Protein 3L4Y (pdb70)

InterPro domains:
  IPR000322 Glycoside hydrolase family 31, TIM barrel domain [PF01055] (370-726)
  IPR000322 Glycoside hydrolase family 31, TIM barrel domain [PF01055] (1236-1622)
  IPR000322 Glycoside hydrolase family 31, TIM barrel domain [PF01055] (2132-2518)
  IPR000519 P-type trefoil domain [PF00088] (90-133)
  IPR000519 P-type trefoil domain [PF00088] (958-998)
  IPR000519 P-type trefoil domain [PF00088] (1854-1894)
  IPR000519 P-type trefoil domain [PS51448] (88-134)
  IPR000519 P-type trefoil domain [PS51448] (954-1000)
  IPR000519 P-type trefoil domain [PS51448] (1850-1896)
  IPR000519 P-type trefoil domain [SM00018] (88-137)
  IPR000519 P-type trefoil domain [SM00018] (950-1003)
  IPR000519 P-type trefoil domain [SM00018] (1846-1899)
  IPR000519 P-type trefoil domain [cd00111] (88-134)
  IPR000519 P-type trefoil domain [cd00111] (958-1000)
  IPR000519 P-type trefoil domain [cd00111] (1854-1896)
  IPR011013 Galactose mutarotase-like domain superfamily [SSF74650] (112-356)
  IPR011013 Galactose mutarotase-like domain superfamily [SSF74650] (978-1222)
  IPR011013 Galactose mutarotase-like domain superfamily [SSF74650] (1874-2118)
  IPR013780 Glycosyl hydrolase, all-beta [G3DSA:2.60.40.1180] (720-817)
  IPR013780 Glycosyl hydrolase, all-beta [G3DSA:2.60.40.1180] (818-956)

Nearest PDB structures (foldseek):
  2qmj-assembly1_A  TM=1.001E+00  e=0.000E+00  Homo sapiens
  3l4u-assembly1_A  TM=1.001E+00  e=0.000E+00  Homo sapiens
  3ctt-assembly1_A  TM=1.001E+00  e=0.000E+00  unclassified
  3l4t-assembly1_A  TM=1.001E+00  e=0.000E+00  Homo sapiens
  3lpp-assembly4_D  TM=9.928E-01  e=0.000E+00  Homo sapiens

Solvent-accessible surface area: 29660 Å² total; per-residue (Å²): 119,80,55,62,55,9,5,44,3,7,26,54,70,110,52,64,112,77,26,0,80,127,23,47,17,38,71,51,41,151,25,60,135,69,4,11,109,1,24,25,41,181,92,22,6,2,32,2,78,43,127,63,86,134,55,120,15,5,16,27,2,150,0,82,29,44,130,46,46,101,57,20,34,87,63,9,90,49,0,46,0,31,0,26,38,18,43,33,35,27,0,8,0,49,0,19,20,60,94,91,159,40,40,87,20,48,19,82,64,26,156,114,52,118,28,111,44,26,81,89,36,46,3,93,20,47,38,60,88,107,42,6,10,0,68,0,8,8,143,96,68,99,82,53,0,2,12,1,56,22,12,9,1,22,0,7,63,16,6,0,0,2,1,1,78,10,35,17,53,8,0,0,0,0,1,4,8,19,16,54,100,1,54,11,77,0,84,43,81,16,15,2,2,4,1,21,33,19,55,7,51,38,113,10,21,2,5,0,1,2,0,2,0,0,0,0,0,8,36,41,68,0,31,0,0,0,0,1,0,10,3,0,0,1,2,4,0,17,1,3,34,28,24,0,0,2,2,9,0,1,2,4,3,0,12,2,7,0,0,0,2,89,30,0,19,69,0,0,40,39,0,2,91,13,0,2,79,3,43,14,16,1,3,20,0,0,0,0,0,1,3,22,22,46,17,23,40,2,103,66,0,48,104,12,6,102,65,0,92,80,12,107,2,0,3,1,0,0,0,0,8,3,12,1,4,48,135,59,55,4,17,26,49,34,78,120,60,0,163,12,0,43,100,4,1,96,73,1,60,133,47,9,3,49,0,0,0,2,1,5,1,5,0,4,35,114,31,60,121,104,169,86,6,22,7,48,50,84,0,36,112,73,168,1,11,0,31,36,60,90,29,117,68,45,1,40,0,64,5,71,35,28,90,0,0,0,0,7,11,7,31,92,82,0,14,89,2,0,13,99,1,0,54,68,2,37,119,94,0,92,1,22,0,0,4,0,12,6,0,0,0,3,1,70,36,54,0,13,71,106,30,32,75,124,49,77,32,1,57,17,64,7,45,1,153,10,50,84,36,116,3,32,13,81,3,0,10,0,12,0,38,13,120,68,26,74,0,12,27,1,0,1,1,2,0,1,2,0,0,40,3,0,12,76,0,0,128,64,17,21,82,108,79,24,8,11,10,0,0,4,0,0,2,1,3,0,4,65,31,10,7,0,4,20,0,37,8,24,8,47,26,60,13,0,61,45,6,1,1,8,1,0,3,3,2,0,1,2,1,6,12,0,0,2,0,0,0,0,32,23,84,80,2,64,67,45,0,0,24,4,0,1,2,0,0,0,0,0,0,0,0,0,1,4,2,0,85,72,71,106,60,3,10,0,9,40,35,30,77,136,26,81,0,0,59,5,1,62,69,2,0,44,13,0,1,26,0,0,0,15,0,0,4,12,2,5,43,0,56,40,106,0,15,1,0,0,11,0,0,0,4,38,14,40,135,10,101,55,0,49,82,15,46,54,5,1,0,0,0,28,0,0,2,0,1,1,3,0,63,126,59,26,103,105,6,119,0,10,2,0,62,8,13,2,3,40,29,68,71,0,32,73,22,199,80,85,110,76,129,11,55,5,109,10,61,10,60,71,8,2,7,11,1,33,8,14,58,4,1,1,13,2,101,39,61,41,9,2,99,30,2,30,115,26,53,2,7,2,16,0,0,6,28,101,100,88,67,2,135,19,45,0,0,1,0,46,3,67,37,72,86,8,26,82,99,115,65,16,4,17,0,57,2,24,2,62,120,54,93,0,53,4,72,48,68,38,75,73,47,139,15,114,61,129,9,8,3,64,65,1,44,0,1,9,3,98,99,6,45,118,12,59,9,69,58,111,57,95,80,65,118,97,13,66,51,84,45,57,75,130,56,80,9,0,45,0,42,103,13,94,1,57,11,18,48,33,18,23,0,50,16,38,114

CATH classification: 4.10.110.10 (+4 more: 2.60.40.1760, 3.20.20.80, 2.60.40.1180)

B-factor: mean 23.98, std 9.05, range [8.46, 65.92]

Radius of gyration: 27.79 Å; Cα contacts (8 Å, |Δi|>4): 2347; chains: 1; bounding box: 79×76×74 Å

Foldseek 3Di:
DPLLLFAAPCQFDDDDVVVLVQFVWDAQCPDDPPRHRTGHDQQQFWFWDDDWADDQFGTKTWIATDDTHAQQDAFQGIKMWDWGQQELFKIKIWIHRPPDDFAFDPAPFFDDDDHGHYPNHQWDWDFHGRPTWIWIAGPVVRHTAFIQSSGHFTGGAFKTKTKGAHLDQLKAFWDDALPLFGGRNQAWDKAKAAADPDERDDPRFHYHAGFQKMKAQNALQAKIKMKGWRFQFIWMWTATDSGMIMIMGTHDIGIMMMGIDRHRQVNLLRLCVRQPFFDQAQLQLQWAEEAEAPCLAPVSLVVLVVLCVVLQFQYAEYEDEQSQACQSAFLHGPCPRHPCQQVVQVVQVVVNHFYEYEGEQWHDCDADPVRGDPLNVLCVVLQFFWAALVQRHFFWFADRNGITTGGQLVDVSSLVSVLVSCQSSCVVHVGQAYEYECFLVFGPDQAGPVHEDDDCQQPNSHFRPHPPGTSRGRHHYQSTAHPSGGCSRCSSCRQVSVLVSVQSSCCPSVPQWLGAYETDYYYQNSSRRHAYESDQFAQDLSSLSSFQSSQANVLSSNRNQYGYQQNGAHAAHDLLSNLLSLLVLLPRSRRYHYYYPPYDDSSQCSCDSPDLSNVLSSVSVQVSQFQSQVLSVLSVCSNPRNGGQWHQPCSQSVSQPVRSRDRQWTAGGNWKIWHTDSDPPDQWDFDAAEAFFKAFPPVLFTDPDYGGTDTGGHGSSGIGIITGAQEKGKTFRGGSGCSPRVLGEIAIEHRHTPQRKHKYKGKAAPSIGPCCVVVQQIWIWMWMQGPQKIKIGTDGARHADPSQYWHFKYKYHPADDWAPKWKAFVRHDDDDWDWDADRVRRMIMTGPDGGTPRTIMMIGTDD

Structure (mmCIF, N/CA/C/O backbone):
data_3L4Y
#
_entry.id   3L4Y
#
_cell.length_a   87.128
_cell.length_b   109.358
_cell.length_c   109.519
_cell.angle_alpha   90.000
_cell.angle_beta   90.000
_cell.angle_gamma   90.000
#
_symmetry.space_group_name_H-M   'P 21 21 21'
#
loop_
_entity.id
_entity.type
_entity.pdbx_description
1 polymer 'Maltase-glucoamylase, intestinal'
2 branched 2-acetamido-2-deoxy-beta-D-glucopyranose-(1-4)-2-acetamido-2-deoxy-beta-D-glucopyranose
3 non-polymer '(1S,2R,3S,4R)-1-{(1S)-2-[(2R,3S,4S)-3,4-dihydroxy-2-(hydroxymethyl)tetrahydrothiophenium-1-yl]-1-hydroxyethyl}-2,3,4,5-tetrahydroxypentyl sulfate'
4 non-polymer 2-acetamido-2-deoxy-beta-D-glucopyranose
5 non-polymer GLYCEROL
6 non-polymer 'SULFATE ION'
7 water water
#
loop_
_atom_site.group_PDB
_atom_site.id
_atom_site.type_symbol
_atom_site.label_atom_id
_atom_site.label_alt_id
_atom_site.label_comp_id
_atom_site.label_asym_id
_atom_site.label_entity_id
_atom_site.label_seq_id
_atom_site.pdbx_PDB_ins_code
_atom_site.Cartn_x
_atom_site.Cartn_y
_atom_site.Cartn_z
_atom_site.occupancy
_atom_site.B_iso_or_equiv
_atom_site.auth_seq_id
_atom_site.auth_comp_id
_atom_site.auth_asym_id
_atom_site.auth_atom_id
_atom_site.pdbx_PDB_model_num
ATOM 1 N N . VAL A 1 7 ? 13.116 -36.669 -63.435 1.00 41.55 7 VAL A N 1
ATOM 2 C CA . VAL A 1 7 ? 12.885 -35.818 -62.225 1.00 40.81 7 VAL A CA 1
ATOM 3 C C . VAL A 1 7 ? 13.887 -36.210 -61.119 1.00 39.42 7 VAL A C 1
ATOM 4 O O . VAL A 1 7 ? 13.783 -37.284 -60.532 1.00 40.70 7 VAL A O 1
ATOM 8 N N . ASN A 1 8 ? 14.882 -35.360 -60.880 1.00 37.15 8 ASN A N 1
ATOM 9 C CA . ASN A 1 8 ? 15.654 -35.387 -59.648 1.00 33.37 8 ASN A CA 1
ATOM 10 C C . ASN A 1 8 ? 14.642 -35.601 -58.513 1.00 31.55 8 ASN A C 1
ATOM 11 O O . ASN A 1 8 ? 13.587 -34.951 -58.466 1.00 29.60 8 ASN A O 1
ATOM 16 N N . GLU A 1 9 ? 14.923 -36.512 -57.603 1.00 29.41 9 GLU A N 1
ATOM 17 C CA . GLU A 1 9 ? 13.932 -36.786 -56.561 1.00 29.12 9 GLU A CA 1
ATOM 18 C C . GLU A 1 9 ? 13.747 -35.612 -55.593 1.00 26.00 9 GLU A C 1
ATOM 19 O O . GLU A 1 9 ? 12.704 -35.452 -54.983 1.00 24.14 9 GLU A O 1
ATOM 25 N N . LEU A 1 10 ? 14.756 -34.758 -55.490 1.00 21.70 10 LEU A N 1
ATOM 26 C CA . LEU A 1 10 ? 14.595 -33.544 -54.667 1.00 20.87 10 LEU A CA 1
ATOM 27 C C . LEU A 1 10 ? 13.589 -32.560 -55.206 1.00 19.65 10 LEU A C 1
ATOM 28 O O . LEU A 1 10 ? 13.180 -31.682 -54.480 1.00 19.49 10 LEU A O 1
ATOM 33 N N . GLU A 1 11 ? 13.209 -32.715 -56.476 1.00 18.27 11 GLU A N 1
ATOM 34 C CA . GLU A 1 11 ? 12.302 -31.798 -57.153 1.00 20.01 11 GLU A CA 1
ATOM 35 C C . GLU A 1 11 ? 10.885 -32.372 -57.235 1.00 19.54 11 GLU A C 1
ATOM 36 O O . GLU A 1 11 ? 9.988 -31.736 -57.804 1.00 18.72 11 GLU A O 1
ATOM 42 N N . ARG A 1 12 ? 10.675 -33.547 -56.637 1.00 18.86 12 ARG A N 1
ATOM 43 C CA . ARG A 1 12 ? 9.318 -34.105 -56.678 1.00 19.74 12 ARG A CA 1
ATOM 44 C C . ARG A 1 12 ? 8.350 -33.309 -55.814 1.00 18.37 12 ARG A C 1
ATOM 45 O O . ARG A 1 12 ? 8.657 -32.994 -54.664 1.00 19.77 12 ARG A O 1
ATOM 53 N N . ILE A 1 13 ? 7.191 -32.980 -56.375 1.00 17.39 13 ILE A N 1
ATOM 54 C CA . ILE A 1 13 ? 6.169 -32.237 -55.635 1.00 16.46 13 ILE A CA 1
ATOM 55 C C . ILE A 1 13 ? 5.081 -33.229 -55.184 1.00 16.95 13 ILE A C 1
ATOM 56 O O . ILE A 1 13 ? 4.418 -33.848 -55.983 1.00 16.47 13 ILE A O 1
ATOM 61 N N . ASN A 1 14 ? 4.944 -33.366 -53.875 1.00 17.42 14 ASN A N 1
ATOM 62 C CA . ASN A 1 14 ? 4.078 -34.405 -53.315 1.00 17.64 14 ASN A CA 1
ATOM 63 C C . ASN A 1 14 ? 2.611 -34.290 -53.758 1.00 17.26 14 ASN A C 1
ATOM 64 O O . ASN A 1 14 ? 1.969 -33.280 -53.512 1.00 17.75 14 ASN A O 1
ATOM 69 N N . CYS A 1 15 ? 2.086 -35.370 -54.344 1.00 18.07 15 CYS A N 1
ATOM 70 C CA . CYS A 1 15 ? 0.685 -35.432 -54.829 1.00 18.59 15 CYS A CA 1
ATOM 71 C C . CYS A 1 15 ? -0.305 -36.040 -53.794 1.00 18.50 15 CYS A C 1
ATOM 72 O O . CYS A 1 15 ? -1.566 -36.014 -53.986 1.00 17.69 15 CYS A O 1
ATOM 75 N N . ILE A 1 16 ? 0.244 -36.524 -52.684 1.00 18.04 16 ILE A N 1
ATOM 76 C CA . ILE A 1 16 ? -0.579 -37.126 -51.643 1.00 18.46 16 ILE A CA 1
ATOM 77 C C . ILE A 1 16 ? -0.139 -36.510 -50.323 1.00 20.25 16 ILE A C 1
ATOM 78 O O . ILE A 1 16 ? 0.556 -37.150 -49.527 1.00 21.10 16 ILE A O 1
ATOM 83 N N . PRO A 1 17 ? -0.545 -35.263 -50.098 1.00 21.64 17 PRO A N 1
ATOM 84 C CA . PRO A 1 17 ? -0.190 -34.551 -48.884 1.00 23.96 17 PRO A CA 1
ATOM 85 C C . PRO A 1 17 ? -1.039 -34.954 -47.684 1.00 25.94 17 PRO A C 1
ATOM 86 O O . PRO A 1 17 ? -0.681 -34.640 -46.542 1.00 27.39 17 PRO A O 1
ATOM 90 N N . ASP A 1 18 ? -2.129 -35.673 -47.958 1.00 26.23 18 ASP A N 1
ATOM 91 C CA . ASP A 1 18 ? -3.257 -35.865 -47.051 1.00 27.87 18 ASP A CA 1
ATOM 92 C C . ASP A 1 18 ? -3.347 -37.241 -46.401 1.00 29.15 18 ASP A C 1
ATOM 93 O O . ASP A 1 18 ? -4.172 -37.439 -45.489 1.00 30.31 18 ASP A O 1
ATOM 98 N N . GLN A 1 19 ? -2.555 -38.192 -46.888 1.00 28.21 19 GLN A N 1
ATOM 99 C CA . GLN A 1 19 ? -2.583 -39.545 -46.348 1.00 29.80 19 GLN A CA 1
ATOM 100 C C . GLN A 1 19 ? -1.325 -40.320 -46.654 1.00 29.79 19 GLN A C 1
ATOM 101 O O . GLN A 1 19 ? -0.466 -39.843 -47.405 1.00 29.07 19 GLN A O 1
ATOM 107 N N . PRO A 1 20 ? -1.201 -41.533 -46.059 1.00 30.36 20 PRO A N 1
ATOM 108 C CA . PRO A 1 20 ? -0.080 -42.435 -46.341 1.00 29.36 20 PRO A CA 1
ATOM 109 C C . PRO A 1 20 ? -0.113 -42.805 -47.841 1.00 27.57 20 PRO A C 1
ATOM 110 O O . PRO A 1 20 ? -1.151 -43.181 -48.318 1.00 26.42 20 PRO A O 1
ATOM 114 N N . PRO A 1 21 ? 1.010 -42.677 -48.561 1.00 26.38 21 PRO A N 1
ATOM 115 C CA . PRO A 1 21 ? 0.901 -42.792 -50.027 1.00 25.17 21 PRO A CA 1
ATOM 116 C C . PRO A 1 21 ? 0.649 -44.213 -50.496 1.00 24.19 21 PRO A C 1
ATOM 117 O O . PRO A 1 21 ? 1.294 -45.160 -49.998 1.00 23.80 21 PRO A O 1
ATOM 121 N N . THR A 1 22 ? -0.260 -44.351 -51.457 1.00 22.67 22 THR A N 1
ATOM 122 C CA . THR A 1 22 ? -0.535 -45.632 -52.078 1.00 22.37 22 THR A CA 1
ATOM 123 C C . THR A 1 22 ? -0.556 -45.486 -53.594 1.00 22.33 22 THR A C 1
ATOM 124 O O . THR A 1 22 ? -0.900 -44.425 -54.095 1.00 21.33 22 THR A O 1
ATOM 128 N N . LYS A 1 23 ? -0.199 -46.562 -54.287 1.00 23.24 23 LYS A N 1
ATOM 129 C CA . LYS A 1 23 ? -0.236 -46.563 -55.752 1.00 24.27 23 LYS A CA 1
ATOM 130 C C . LYS A 1 23 ? -1.665 -46.359 -56.254 1.00 23.80 23 LYS A C 1
ATOM 131 O O . LYS A 1 23 ? -1.869 -45.755 -57.281 1.00 23.07 23 LYS A O 1
ATOM 137 N N . ALA A 1 24 ? -2.653 -46.908 -55.562 1.00 23.85 24 ALA A N 1
ATOM 138 C CA . ALA A 1 24 ? -4.035 -46.790 -56.030 1.00 25.27 24 ALA A CA 1
ATOM 139 C C . ALA A 1 24 ? -4.468 -45.323 -56.016 1.00 24.95 24 ALA A C 1
ATOM 140 O O . ALA A 1 24 ? -5.104 -44.828 -56.953 1.00 25.45 24 ALA A O 1
ATOM 142 N N . THR A 1 25 ? -4.132 -44.624 -54.938 1.00 23.21 25 THR A N 1
ATOM 143 C CA . THR A 1 25 ? -4.498 -43.207 -54.846 1.00 22.65 25 THR A CA 1
ATOM 144 C C . THR A 1 25 ? -3.696 -42.431 -55.890 1.00 21.76 25 THR A C 1
ATOM 145 O O . THR A 1 25 ? -4.224 -41.544 -56.542 1.00 19.84 25 THR A O 1
ATOM 149 N N . CYS A 1 26 ? -2.417 -42.770 -56.003 1.00 22.51 26 CYS A N 1
ATOM 150 C CA . CYS A 1 26 ? -1.543 -42.140 -57.001 1.00 23.79 26 CYS A CA 1
ATOM 151 C C . CYS A 1 26 ? -2.118 -42.247 -58.411 1.00 23.15 26 CYS A C 1
ATOM 152 O O . CYS A 1 26 ? -2.186 -41.268 -59.144 1.00 21.55 26 CYS A O 1
ATOM 155 N N . ASP A 1 27 ? -2.571 -43.451 -58.765 1.00 23.47 27 ASP A N 1
ATOM 156 C CA . ASP A 1 27 ? -3.158 -43.715 -60.108 1.00 24.12 27 ASP A CA 1
ATOM 157 C C . ASP A 1 27 ? -4.439 -42.947 -60.282 1.00 23.61 27 ASP A C 1
ATOM 158 O O . ASP A 1 27 ? -4.692 -42.377 -61.343 1.00 24.12 27 ASP A O 1
ATOM 163 N N . GLN A 1 28 ? -5.267 -42.934 -59.248 1.00 23.44 28 GLN A N 1
ATOM 164 C CA . GLN A 1 28 ? -6.538 -42.219 -59.327 1.00 23.06 28 GLN A CA 1
ATOM 165 C C . GLN A 1 28 ? -6.326 -40.719 -59.523 1.00 22.81 28 GLN A C 1
ATOM 166 O O . GLN A 1 28 ? -7.118 -40.033 -60.212 1.00 22.85 28 GLN A O 1
ATOM 172 N N . ARG A 1 29 ? -5.251 -40.190 -58.936 1.00 23.00 29 ARG A N 1
ATOM 173 C CA . ARG A 1 29 ? -5.007 -38.744 -59.045 1.00 22.41 29 ARG A CA 1
ATOM 174 C C . ARG A 1 29 ? -4.201 -38.375 -60.300 1.00 23.08 29 ARG A C 1
ATOM 175 O O . ARG A 1 29 ? -4.008 -37.188 -60.584 1.00 23.22 29 ARG A O 1
ATOM 183 N N . GLY A 1 30 ? -3.759 -39.391 -61.053 1.00 22.77 30 GLY A N 1
ATOM 184 C CA . GLY A 1 30 ? -3.023 -39.201 -62.293 1.00 22.52 30 GLY A CA 1
ATOM 185 C C . GLY A 1 30 ? -1.597 -38.733 -62.017 1.00 23.10 30 GLY A C 1
ATOM 186 O O . GLY A 1 30 ? -1.037 -37.956 -62.791 1.00 24.06 30 GLY A O 1
ATOM 187 N N . CYS A 1 31 ? -1.022 -39.161 -60.893 1.00 21.88 31 CYS A N 1
ATOM 188 C CA . CYS A 1 31 ? 0.329 -38.710 -60.515 1.00 22.41 31 CYS A CA 1
ATOM 189 C C . CYS A 1 31 ? 1.309 -39.808 -60.825 1.00 22.58 31 CYS A C 1
ATOM 190 O O . CYS A 1 31 ? 0.914 -40.873 -61.357 1.00 22.51 31 CYS A O 1
ATOM 193 N N . CYS A 1 32 ? 2.582 -39.550 -60.529 1.00 22.14 32 CYS A N 1
ATOM 194 C CA . CYS A 1 32 ? 3.682 -40.490 -60.737 1.00 23.90 32 CYS A CA 1
ATOM 195 C C . CYS A 1 32 ? 4.035 -41.245 -59.460 1.00 23.50 32 CYS A C 1
ATOM 196 O O . CYS A 1 32 ? 4.041 -40.675 -58.366 1.00 21.94 32 CYS A O 1
ATOM 199 N N . TRP A 1 33 ? 4.300 -42.540 -59.603 1.00 23.43 33 TRP A N 1
ATOM 200 C CA . TRP A 1 33 ? 4.558 -43.401 -58.460 1.00 24.75 33 TRP A CA 1
ATOM 201 C C . TRP A 1 33 ? 5.984 -43.920 -58.563 1.00 26.16 33 TRP A C 1
ATOM 202 O O . TRP A 1 33 ? 6.361 -44.509 -59.584 1.00 26.56 33 TRP A O 1
ATOM 213 N N . ASN A 1 34 ? 6.789 -43.687 -57.532 1.00 27.03 34 ASN A N 1
ATOM 214 C CA . ASN A 1 34 ? 8.153 -44.210 -57.462 1.00 28.92 34 ASN A CA 1
ATOM 215 C C . ASN A 1 34 ? 8.545 -44.277 -56.000 1.00 30.35 34 ASN A C 1
ATOM 216 O O . ASN A 1 34 ? 9.068 -43.312 -55.433 1.00 28.69 34 ASN A O 1
ATOM 221 N N . PRO A 1 35 ? 8.254 -45.416 -55.355 1.00 32.12 35 PRO A N 1
ATOM 222 C CA . PRO A 1 35 ? 8.546 -45.461 -53.943 1.00 34.71 35 PRO A CA 1
ATOM 223 C C . PRO A 1 35 ? 10.030 -45.675 -53.621 1.00 37.33 35 PRO A C 1
ATOM 224 O O . PRO A 1 35 ? 10.343 -45.921 -52.469 1.00 39.34 35 PRO A O 1
ATOM 228 N N . GLN A 1 36 ? 10.930 -45.550 -54.590 1.00 39.96 36 GLN A N 1
ATOM 229 C CA . GLN A 1 36 ? 12.349 -45.874 -54.343 1.00 43.35 36 GLN A CA 1
ATOM 230 C C . GLN A 1 36 ? 13.285 -44.752 -53.799 1.00 44.15 36 GLN A C 1
ATOM 231 O O . GLN A 1 36 ? 14.513 -44.958 -53.735 1.00 45.39 36 GLN A O 1
ATOM 237 N N . GLY A 1 37 ? 12.748 -43.598 -53.398 1.00 44.51 37 GLY A N 1
ATOM 238 C CA . GLY A 1 37 ? 13.609 -42.475 -52.945 1.00 44.24 37 GLY A CA 1
ATOM 239 C C . GLY A 1 37 ? 14.209 -42.582 -51.536 1.00 44.26 37 GLY A C 1
ATOM 240 O O . GLY A 1 37 ? 14.121 -43.644 -50.889 1.00 45.88 37 GLY A O 1
ATOM 241 N N . ALA A 1 38 ? 14.816 -41.487 -51.049 1.00 42.89 38 ALA A N 1
ATOM 242 C CA . ALA A 1 38 ? 15.289 -41.383 -49.649 1.00 40.62 38 ALA A CA 1
ATOM 243 C C . ALA A 1 38 ? 14.126 -41.072 -48.684 1.00 39.00 38 ALA A C 1
ATOM 244 O O . ALA A 1 38 ? 13.012 -40.848 -49.139 1.00 38.02 38 ALA A O 1
ATOM 246 N N . VAL A 1 39 ? 14.373 -41.064 -47.371 1.00 36.39 39 VAL A N 1
ATOM 247 C CA . VAL A 1 39 ? 13.356 -40.635 -46.394 1.00 34.52 39 VAL A CA 1
ATOM 248 C C . VAL A 1 39 ? 12.707 -39.290 -46.774 1.00 32.10 39 VAL A C 1
ATOM 249 O O . VAL A 1 39 ? 13.395 -38.354 -47.201 1.00 31.65 39 VAL A O 1
ATOM 253 N N . SER A 1 40 ? 11.386 -39.228 -46.627 1.00 29.42 40 SER A N 1
ATOM 254 C CA . SER A 1 40 ? 10.583 -38.020 -46.882 1.00 27.26 40 SER A CA 1
ATOM 255 C C . SER A 1 40 ? 10.425 -37.678 -48.371 1.00 24.76 40 SER A C 1
ATOM 256 O O . SER A 1 40 ? 9.591 -36.862 -48.705 1.00 24.54 40 SER A O 1
ATOM 259 N N . VAL A 1 41 ? 11.183 -38.308 -49.254 1.00 21.75 41 VAL A N 1
ATOM 260 C CA . VAL A 1 41 ? 11.017 -38.074 -50.686 1.00 21.53 41 VAL A CA 1
ATOM 261 C C . VAL A 1 41 ? 9.646 -38.636 -51.060 1.00 20.84 41 VAL A C 1
ATOM 262 O O . VAL A 1 41 ? 9.360 -39.811 -50.782 1.00 20.35 41 VAL A O 1
ATOM 266 N N . PRO A 1 42 ? 8.797 -37.809 -51.684 1.00 20.85 42 PRO A N 1
ATOM 267 C CA . PRO A 1 42 ? 7.426 -38.253 -51.942 1.00 20.33 42 PRO A CA 1
ATOM 268 C C . PRO A 1 42 ? 7.371 -39.478 -52.866 1.00 21.38 42 PRO A C 1
ATOM 269 O O . PRO A 1 42 ? 8.006 -39.494 -53.916 1.00 22.31 42 PRO A O 1
ATOM 273 N N . TRP A 1 43 ? 6.588 -40.494 -52.483 1.00 21.14 43 TRP A N 1
ATOM 274 C CA . TRP A 1 43 ? 6.462 -41.670 -53.336 1.00 21.33 43 TRP A CA 1
ATOM 275 C C . TRP A 1 43 ? 5.527 -41.378 -54.500 1.00 20.06 43 TRP A C 1
ATOM 276 O O . TRP A 1 43 ? 5.655 -41.943 -55.578 1.00 20.30 43 TRP A O 1
ATOM 287 N N . CYS A 1 44 ? 4.581 -40.481 -54.265 1.00 18.84 44 CYS A N 1
ATOM 288 C CA . CYS A 1 44 ? 3.635 -40.082 -55.301 1.00 19.16 44 CYS A CA 1
ATOM 289 C C . CYS A 1 44 ? 3.768 -38.565 -55.524 1.00 18.09 44 CYS A C 1
ATOM 290 O O . CYS A 1 44 ? 3.629 -37.771 -54.585 1.00 18.63 44 CYS A O 1
ATOM 293 N N . TYR A 1 45 ? 4.033 -38.185 -56.759 1.00 17.59 45 TYR A N 1
ATOM 294 C CA . TYR A 1 45 ? 4.377 -36.799 -57.061 1.00 19.37 45 TYR A CA 1
ATOM 295 C C . TYR A 1 45 ? 3.762 -36.381 -58.384 1.00 18.71 45 TYR A C 1
ATOM 296 O O . TYR A 1 45 ? 3.394 -37.240 -59.211 1.00 19.52 45 TYR A O 1
ATOM 305 N N . TYR A 1 46 ? 3.525 -35.077 -58.540 1.00 18.94 46 TYR A N 1
ATOM 306 C CA . TYR A 1 46 ? 2.864 -34.574 -59.738 1.00 20.82 46 TYR A CA 1
ATOM 307 C C . TYR A 1 46 ? 3.592 -34.849 -61.022 1.00 23.65 46 TYR A C 1
ATOM 308 O O . TYR A 1 46 ? 4.830 -34.768 -61.093 1.00 22.73 46 TYR A O 1
ATOM 317 N N . SER A 1 47 ? 2.814 -35.198 -62.041 1.00 25.69 47 SER A N 1
ATOM 318 C CA . SER A 1 47 ? 3.369 -35.370 -63.372 1.00 30.33 47 SER A CA 1
ATOM 319 C C . SER A 1 47 ? 3.525 -34.007 -64.009 1.00 33.55 47 SER A C 1
ATOM 320 O O . SER A 1 47 ? 3.133 -32.977 -63.435 1.00 33.43 47 SER A O 1
ATOM 323 N N . LYS A 1 48 ? 4.028 -34.017 -65.235 1.00 37.94 48 LYS A N 1
ATOM 324 C CA . LYS A 1 48 ? 4.374 -32.790 -65.940 1.00 42.51 48 LYS A CA 1
ATOM 325 C C . LYS A 1 48 ? 3.197 -31.969 -66.485 1.00 43.99 48 LYS A C 1
ATOM 326 O O . LYS A 1 48 ? 3.359 -30.777 -66.747 1.00 46.17 48 LYS A O 1
ATOM 332 N N . ASN A 1 49 ? 2.022 -32.570 -66.637 1.00 45.23 49 ASN A N 1
ATOM 333 C CA . ASN A 1 49 ? 0.868 -31.817 -67.109 1.00 46.55 49 ASN A CA 1
ATOM 334 C C . ASN A 1 49 ? -0.430 -32.053 -66.323 1.00 46.60 49 ASN A C 1
ATOM 335 O O . ASN A 1 49 ? -1.500 -32.324 -66.879 1.00 47.31 49 ASN A O 1
ATOM 340 N N . HIS A 1 50 ? -0.339 -31.899 -65.013 1.00 46.48 50 HIS A N 1
ATOM 341 C CA . HIS A 1 50 ? -1.528 -31.943 -64.180 1.00 46.01 50 HIS A CA 1
ATOM 342 C C . HIS A 1 50 ? -2.482 -30.730 -64.392 1.00 44.58 50 HIS A C 1
ATOM 343 O O . HIS A 1 50 ? -3.721 -30.877 -64.324 1.00 45.15 50 HIS A O 1
ATOM 350 N N . SER A 1 51 ? -1.923 -29.552 -64.692 1.00 41.41 51 SER A N 1
ATOM 351 C CA . SER A 1 51 ? -2.526 -28.324 -64.173 1.00 37.91 51 SER A CA 1
ATOM 352 C C . SER A 1 51 ? -3.320 -27.375 -65.105 1.00 35.44 51 SER A C 1
ATOM 353 O O . SER A 1 51 ? -4.437 -27.704 -65.521 1.00 36.49 51 SER A O 1
ATOM 356 N N . TYR A 1 52 ? -2.790 -26.191 -65.358 1.00 30.18 52 TYR A N 1
ATOM 357 C CA . TYR A 1 52 ? -3.507 -25.171 -66.132 1.00 26.04 52 TYR A CA 1
ATOM 358 C C . TYR A 1 52 ? -2.704 -24.838 -67.359 1.00 24.74 52 TYR A C 1
ATOM 359 O O . TYR A 1 52 ? -1.478 -25.061 -67.390 1.00 23.25 52 TYR A O 1
ATOM 368 N N . HIS A 1 53 ? -3.378 -24.311 -68.384 1.00 23.50 53 HIS A N 1
ATOM 369 C CA . HIS A 1 53 ? -2.662 -23.784 -69.520 1.00 23.79 53 HIS A CA 1
ATOM 370 C C . HIS A 1 53 ? -3.208 -22.413 -69.830 1.00 22.40 53 HIS A C 1
ATOM 371 O O . HIS A 1 53 ? -4.352 -22.090 -69.521 1.00 19.37 53 HIS A O 1
ATOM 378 N N . VAL A 1 54 ? -2.368 -21.583 -70.421 1.00 21.62 54 VAL A N 1
ATOM 379 C CA . VAL A 1 54 ? -2.833 -20.291 -70.837 1.00 21.42 54 VAL A CA 1
ATOM 380 C C . VAL A 1 54 ? -3.753 -20.456 -72.045 1.00 21.92 54 VAL A C 1
ATOM 381 O O . VAL A 1 54 ? -3.451 -21.233 -72.958 1.00 24.27 54 VAL A O 1
ATOM 385 N N . GLU A 1 55 ? -4.891 -19.766 -72.019 1.00 21.96 55 GLU A N 1
ATOM 386 C CA . GLU A 1 55 ? -5.813 -19.796 -73.114 1.00 24.97 55 GLU A CA 1
ATOM 387 C C . GLU A 1 55 ? -5.652 -18.502 -73.890 1.00 24.45 55 GLU A C 1
ATOM 388 O O . GLU A 1 55 ? -5.894 -17.411 -73.351 1.00 24.96 55 GLU A O 1
ATOM 394 N N . GLY A 1 56 ? -5.235 -18.625 -75.146 1.00 23.87 56 GLY A N 1
ATOM 395 C CA . GLY A 1 56 ? -5.100 -17.450 -76.003 1.00 23.59 56 GLY A CA 1
ATOM 396 C C . GLY A 1 56 ? -3.927 -16.563 -75.603 1.00 23.30 56 GLY A C 1
ATOM 397 O O . GLY A 1 56 ? -2.917 -17.059 -75.112 1.00 23.67 56 GLY A O 1
ATOM 398 N N . ASN A 1 57 ? -4.050 -15.264 -75.816 1.00 22.45 57 ASN A N 1
ATOM 399 C CA . ASN A 1 57 ? -2.892 -14.373 -75.627 1.00 22.99 57 ASN A CA 1
ATOM 400 C C . ASN A 1 57 ? -2.943 -13.662 -74.282 1.00 21.80 57 ASN A C 1
ATOM 401 O O . ASN A 1 57 ? -4.018 -13.465 -73.689 1.00 21.59 57 ASN A O 1
ATOM 406 N N . LEU A 1 58 ? -1.777 -13.261 -73.799 1.00 19.23 58 LEU A N 1
ATOM 407 C CA . LEU A 1 58 ? -1.702 -12.342 -72.695 1.00 19.27 58 LEU A CA 1
ATOM 408 C C . LEU A 1 58 ? -2.111 -10.968 -73.193 1.00 19.28 58 LEU A C 1
ATOM 409 O O . LEU A 1 58 ? -1.943 -10.659 -74.381 1.00 21.14 58 LEU A O 1
ATOM 414 N N . VAL A 1 59 ? -2.667 -10.173 -72.297 1.00 18.36 59 VAL A N 1
ATOM 415 C CA . VAL A 1 59 ? -3.161 -8.832 -72.602 1.00 20.67 59 VAL A CA 1
ATOM 416 C C . VAL A 1 59 ? -2.404 -7.803 -71.796 1.00 20.35 59 VAL A C 1
ATOM 417 O O . VAL A 1 59 ? -2.450 -7.832 -70.585 1.00 19.82 59 VAL A O 1
ATOM 421 N N . ASN A 1 60 ? -1.721 -6.868 -72.446 1.00 20.69 60 ASN A N 1
ATOM 422 C CA . ASN A 1 60 ? -1.175 -5.740 -71.716 1.00 21.44 60 ASN A CA 1
ATOM 423 C C . ASN A 1 60 ? -2.224 -4.865 -71.080 1.00 21.95 60 ASN A C 1
ATOM 424 O O . ASN A 1 60 ? -3.256 -4.574 -71.688 1.00 22.73 60 ASN A O 1
ATOM 429 N N . THR A 1 61 ? -1.961 -4.485 -69.840 1.00 21.33 61 THR A N 1
ATOM 430 C CA . THR A 1 61 ? -2.778 -3.551 -69.087 1.00 20.99 61 THR A CA 1
ATOM 431 C C . THR A 1 61 ? -1.861 -2.392 -68.708 1.00 21.52 61 THR A C 1
ATOM 432 O O . THR A 1 61 ? -0.632 -2.522 -68.841 1.00 20.72 61 THR A O 1
ATOM 436 N N . ASN A 1 62 ? -2.427 -1.273 -68.254 1.00 21.51 62 ASN A N 1
ATOM 437 C CA . ASN A 1 62 ? -1.605 -0.171 -67.728 1.00 23.25 62 ASN A CA 1
ATOM 438 C C . ASN A 1 62 ? -0.583 -0.641 -66.682 1.00 22.25 62 ASN A C 1
ATOM 439 O O . ASN A 1 62 ? 0.562 -0.230 -66.721 1.00 22.56 62 ASN A O 1
ATOM 444 N N . ALA A 1 63 ? -1.009 -1.537 -65.788 1.00 22.23 63 ALA A N 1
ATOM 445 C CA . ALA A 1 63 ? -0.168 -1.991 -64.649 1.00 20.73 63 ALA A CA 1
ATOM 446 C C . ALA A 1 63 ? 0.795 -3.134 -64.993 1.00 20.57 63 ALA A C 1
ATOM 447 O O . ALA A 1 63 ? 1.812 -3.328 -64.329 1.00 19.83 63 ALA A O 1
ATOM 449 N N . GLY A 1 64 ? 0.475 -3.888 -66.030 1.00 19.79 64 GLY A N 1
ATOM 450 C CA . GLY A 1 64 ? 1.200 -5.102 -66.340 1.00 18.94 64 GLY A CA 1
ATOM 451 C C . GLY A 1 64 ? 0.507 -5.896 -67.454 1.00 19.24 64 GLY A C 1
ATOM 452 O O . GLY A 1 64 ? 0.510 -5.500 -68.633 1.00 19.39 64 GLY A O 1
ATOM 453 N N . PHE A 1 65 ? -0.023 -7.063 -67.102 1.00 17.62 65 PHE A N 1
ATOM 454 C CA . PHE A 1 65 ? -0.731 -7.881 -68.061 1.00 18.38 65 PHE A CA 1
ATOM 455 C C . PHE A 1 65 ? -1.699 -8.809 -67.343 1.00 18.63 65 PHE A C 1
ATOM 456 O O . PHE A 1 65 ? -1.594 -9.007 -66.128 1.00 18.06 65 PHE A O 1
ATOM 464 N N . THR A 1 66 ? -2.657 -9.351 -68.096 1.00 18.44 66 THR A N 1
ATOM 465 C CA . THR A 1 66 ? -3.529 -10.415 -67.562 1.00 18.22 66 THR A CA 1
ATOM 466 C C . THR A 1 66 ? -3.418 -11.620 -68.497 1.00 17.77 66 THR A C 1
ATOM 467 O O . THR A 1 66 ? -3.088 -11.476 -69.686 1.00 18.08 66 THR A O 1
ATOM 471 N N . ALA A 1 67 ? -3.769 -12.794 -67.985 1.00 17.90 67 ALA A N 1
ATOM 472 C CA . ALA A 1 67 ? -3.885 -13.993 -68.793 1.00 18.35 67 ALA A CA 1
ATOM 473 C C . ALA A 1 67 ? -5.062 -14.796 -68.277 1.00 19.61 67 ALA A C 1
ATOM 474 O O . ALA A 1 67 ? -5.377 -14.766 -67.054 1.00 19.60 67 ALA A O 1
ATOM 476 N N A ARG A 1 68 ? -5.714 -15.503 -69.187 0.50 18.93 68 ARG A N 1
ATOM 477 N N B ARG A 1 68 ? -5.707 -15.487 -69.211 0.50 19.19 68 ARG A N 1
ATOM 478 C CA A ARG A 1 68 ? -6.767 -16.438 -68.807 0.50 19.26 68 ARG A CA 1
ATOM 479 C C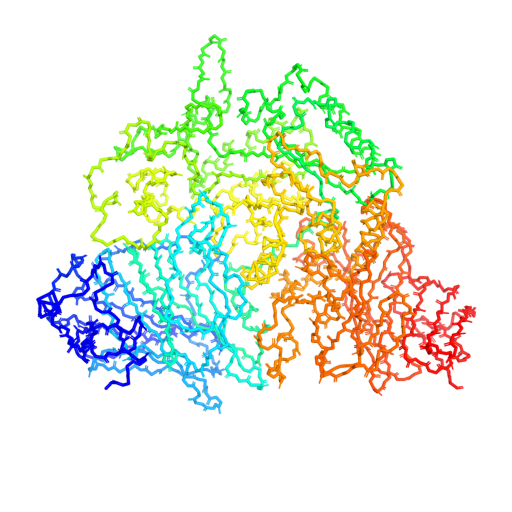A B ARG A 1 68 ? -6.723 -16.482 -68.896 0.50 19.89 68 ARG A CA 1
ATOM 480 C C A ARG A 1 68 ? -6.176 -17.839 -68.820 0.50 19.34 68 ARG A C 1
ATOM 481 C C B ARG A 1 68 ? -6.055 -17.843 -68.793 0.50 19.69 68 ARG A C 1
ATOM 482 O O A ARG A 1 68 ? -5.586 -18.256 -69.831 0.50 19.32 68 ARG A O 1
ATOM 483 O O B ARG A 1 68 ? -5.309 -18.253 -69.700 0.50 19.74 68 ARG A O 1
ATOM 498 N N . LEU A 1 69 ? -6.318 -18.549 -67.695 1.00 19.10 69 LEU A N 1
ATOM 499 C CA . LEU A 1 69 ? -5.799 -19.887 -67.532 1.00 20.03 69 LEU A CA 1
ATOM 500 C C . LEU A 1 69 ? -6.971 -20.842 -67.523 1.00 22.09 69 LEU A C 1
ATOM 501 O O . LEU A 1 69 ? -8.012 -20.546 -66.922 1.00 22.85 69 LEU A O 1
ATOM 506 N N . LYS A 1 70 ? -6.816 -21.956 -68.204 1.00 23.72 70 LYS A N 1
ATOM 507 C CA . LYS A 1 70 ? -7.910 -22.924 -68.199 1.00 26.44 70 LYS A CA 1
ATOM 508 C C . LYS A 1 70 ? -7.421 -24.234 -67.644 1.00 27.89 70 LYS A C 1
ATOM 509 O O . LYS A 1 70 ? -6.312 -24.666 -67.940 1.00 26.17 70 LYS A O 1
ATOM 515 N N . ASN A 1 71 ? -8.265 -24.860 -66.823 1.00 30.80 71 ASN A N 1
ATOM 516 C CA . ASN A 1 71 ? -7.934 -26.113 -66.187 1.00 33.83 71 ASN A CA 1
ATOM 517 C C . ASN A 1 71 ? -7.836 -27.208 -67.224 1.00 36.03 71 ASN A C 1
ATOM 518 O O . ASN A 1 71 ? -8.749 -27.387 -68.036 1.00 34.94 71 ASN A O 1
ATOM 523 N N . LEU A 1 72 ? -6.706 -27.913 -67.203 1.00 38.96 72 LEU A N 1
ATOM 524 C CA . LEU A 1 72 ? -6.577 -29.191 -67.887 1.00 42.06 72 LEU A CA 1
ATOM 525 C C . LEU A 1 72 ? -7.363 -30.283 -67.143 1.00 44.42 72 LEU A C 1
ATOM 526 O O . LEU A 1 72 ? -7.253 -30.408 -65.916 1.00 44.83 72 LEU A O 1
ATOM 531 N N . PRO A 1 73 ? -8.131 -31.096 -67.886 1.00 46.53 73 PRO A N 1
ATOM 532 C CA . PRO A 1 73 ? -8.881 -32.210 -67.266 1.00 47.99 73 PRO A CA 1
ATOM 533 C C . PRO A 1 73 ? -8.069 -32.913 -66.156 1.00 49.03 73 PRO A C 1
ATOM 534 O O . PRO A 1 73 ? -6.945 -33.363 -66.404 1.00 49.22 73 PRO A O 1
ATOM 538 N N . SER A 1 74 ? -8.622 -32.972 -64.946 1.00 50.28 74 SER A N 1
ATOM 539 C CA . SER A 1 74 ? -7.942 -33.617 -63.805 1.00 51.43 74 SER A CA 1
ATOM 540 C C . SER A 1 74 ? -8.954 -34.159 -62.801 1.00 51.66 74 SER A C 1
ATOM 541 O O . SER A 1 74 ? -10.075 -33.663 -62.729 1.00 51.78 74 SER A O 1
ATOM 544 N N . SER A 1 75 ? -8.570 -35.167 -62.018 1.00 51.80 75 SER A N 1
ATOM 545 C CA . SER A 1 75 ? -9.532 -35.784 -61.094 1.00 51.96 75 SER A CA 1
ATOM 546 C C . SER A 1 75 ? -9.648 -35.001 -59.784 1.00 51.30 75 SER A C 1
ATOM 547 O O . SER A 1 75 ? -8.634 -34.684 -59.172 1.00 52.01 75 SER A O 1
ATOM 550 N N . PRO A 1 76 ? -10.896 -34.703 -59.352 1.00 50.33 76 PRO A N 1
ATOM 551 C CA . PRO A 1 76 ? -11.157 -33.725 -58.310 1.00 49.50 76 PRO A CA 1
ATOM 552 C C . PRO A 1 76 ? -10.874 -34.302 -56.927 1.00 48.21 76 PRO A C 1
ATOM 553 O O . PRO A 1 76 ? -11.743 -34.962 -56.348 1.00 49.05 76 PRO A O 1
ATOM 557 N N . VAL A 1 77 ? -9.677 -34.038 -56.405 1.00 46.25 77 VAL A N 1
ATOM 558 C CA . VAL A 1 77 ? -9.247 -34.604 -55.128 1.00 44.43 77 VAL A CA 1
ATOM 559 C C . VAL A 1 77 ? -9.855 -33.906 -53.898 1.00 43.32 77 VAL A C 1
ATOM 560 O O . VAL A 1 77 ? -10.461 -34.564 -53.033 1.00 42.57 77 VAL A O 1
ATOM 564 N N . PHE A 1 78 ? -9.663 -32.588 -53.802 1.00 41.18 78 PHE A N 1
ATOM 565 C CA . PHE A 1 78 ? -10.116 -31.840 -52.642 1.00 40.31 78 PHE A CA 1
ATOM 566 C C . PHE A 1 78 ? -11.252 -30.940 -53.070 1.00 40.62 78 PHE A C 1
ATOM 567 O O . PHE A 1 78 ? -11.389 -29.794 -52.630 1.00 40.19 78 PHE A O 1
ATOM 575 N N . GLY A 1 79 ? -12.063 -31.493 -53.961 1.00 40.95 79 GLY A N 1
ATOM 576 C CA . GLY A 1 79 ? -13.328 -30.904 -54.317 1.00 41.86 79 GLY A CA 1
ATOM 577 C C . GLY A 1 79 ? -13.333 -29.924 -55.465 1.00 42.06 79 GLY A C 1
ATOM 578 O O . GLY A 1 79 ? -12.589 -30.082 -56.441 1.00 42.70 79 GLY A O 1
ATOM 579 N N . SER A 1 80 ? -14.189 -28.908 -55.302 1.00 43.09 80 SER A N 1
ATOM 580 C CA . SER A 1 80 ? -14.677 -28.022 -56.370 1.00 43.12 80 SER A CA 1
ATOM 581 C C . SER A 1 80 ? -13.619 -27.124 -57.020 1.00 42.31 80 SER A C 1
ATOM 582 O O . SER A 1 80 ? -13.360 -25.998 -56.581 1.00 42.37 80 SER A O 1
ATOM 585 N N . ASN A 1 81 ? -13.068 -27.654 -58.104 1.00 40.52 81 ASN A N 1
ATOM 586 C CA . ASN A 1 81 ? -12.011 -27.065 -58.878 1.00 39.56 81 ASN A CA 1
ATOM 587 C C . ASN A 1 81 ? -12.413 -25.782 -59.626 1.00 38.77 81 ASN A C 1
ATOM 588 O O . ASN A 1 81 ? -13.609 -25.541 -59.870 1.00 38.64 81 ASN A O 1
ATOM 593 N N . VAL A 1 82 ? -11.429 -24.946 -59.975 1.00 36.14 82 VAL A N 1
ATOM 594 C CA . VAL A 1 82 ? -11.731 -23.677 -60.662 1.00 34.46 82 VAL A CA 1
ATOM 595 C C . VAL A 1 82 ? -11.311 -23.813 -62.113 1.00 34.00 82 VAL A C 1
ATOM 596 O O . VAL A 1 82 ? -10.113 -23.869 -62.429 1.00 33.77 82 VAL A O 1
ATOM 600 N N . ASP A 1 83 ? -12.306 -23.898 -62.995 1.00 32.66 83 ASP A N 1
ATOM 601 C CA . ASP A 1 83 ? -12.039 -24.179 -64.401 1.00 33.49 83 ASP A CA 1
ATOM 602 C C . ASP A 1 83 ? -11.326 -23.031 -65.117 1.00 31.52 83 ASP A C 1
ATOM 603 O O . ASP A 1 83 ? -10.479 -23.280 -65.952 1.00 31.53 83 ASP A O 1
ATOM 608 N N . ASN A 1 84 ? -11.715 -21.797 -64.807 1.00 29.65 84 ASN A N 1
ATOM 609 C CA . ASN A 1 84 ? -11.180 -20.604 -65.471 1.00 28.17 84 ASN A CA 1
ATOM 610 C C . ASN A 1 84 ? -10.571 -19.664 -64.482 1.00 25.95 84 ASN A C 1
ATOM 611 O O . ASN A 1 84 ? -11.277 -19.061 -63.676 1.00 24.52 84 ASN A O 1
ATOM 616 N N . VAL A 1 85 ? -9.244 -19.565 -64.554 1.00 24.35 85 VAL A N 1
ATOM 617 C CA . VAL A 1 85 ? -8.464 -18.775 -63.612 1.00 22.44 85 VAL A CA 1
ATOM 618 C C . VAL A 1 85 ? -7.947 -17.536 -64.332 1.00 21.55 85 VAL A C 1
ATOM 619 O O . VAL A 1 85 ? -7.616 -17.617 -65.516 1.00 21.57 85 VAL A O 1
ATOM 623 N N . LEU A 1 86 ? -7.938 -16.399 -63.643 1.00 20.33 86 LEU A N 1
ATOM 624 C CA . LEU A 1 86 ? -7.440 -15.163 -64.205 1.00 20.12 86 LEU A CA 1
ATOM 625 C C . LEU A 1 86 ? -6.108 -14.890 -63.532 1.00 19.81 86 LEU A C 1
ATOM 626 O O . LEU A 1 86 ? -6.015 -14.910 -62.309 1.00 18.69 86 LEU A O 1
ATOM 631 N N . LEU A 1 87 ? -5.079 -14.664 -64.331 1.00 18.45 87 LEU A N 1
ATOM 632 C CA . LEU A 1 87 ? -3.809 -14.177 -63.780 1.00 18.67 87 LEU A CA 1
ATOM 633 C C . LEU A 1 87 ? -3.767 -12.680 -64.047 1.00 18.10 87 LEU A C 1
ATOM 634 O O . LEU A 1 87 ? -3.973 -12.236 -65.192 1.00 17.83 87 LEU A O 1
ATOM 639 N N . THR A 1 88 ? -3.518 -11.896 -62.992 1.00 18.93 88 THR A N 1
ATOM 640 C CA . THR A 1 88 ? -3.389 -10.456 -63.095 1.00 18.69 88 THR A CA 1
ATOM 641 C C . THR A 1 88 ? -1.998 -10.126 -62.542 1.00 18.95 88 THR A C 1
ATOM 642 O O . THR A 1 88 ? -1.694 -10.470 -61.408 1.00 17.14 88 THR A O 1
ATOM 646 N N . ALA A 1 89 ? -1.195 -9.420 -63.330 1.00 18.54 89 ALA A N 1
ATOM 647 C CA . ALA A 1 89 ? 0.203 -9.187 -62.945 1.00 17.36 89 ALA A CA 1
ATOM 648 C C . ALA A 1 89 ? 0.414 -7.700 -62.961 1.00 17.84 89 ALA A C 1
ATOM 649 O O . ALA A 1 89 ? -0.035 -7.041 -63.910 1.00 17.60 89 ALA A O 1
ATOM 651 N N . GLU A 1 90 ? 1.074 -7.159 -61.927 1.00 17.79 90 GLU A N 1
ATOM 652 C CA . GLU A 1 90 ? 1.287 -5.716 -61.843 1.00 18.05 90 GLU A CA 1
ATOM 653 C C . GLU A 1 90 ? 2.741 -5.430 -61.542 1.00 18.43 90 GLU A C 1
ATOM 654 O O . GLU A 1 90 ? 3.254 -5.910 -60.548 1.00 17.58 90 GLU A O 1
ATOM 660 N N . TYR A 1 91 ? 3.361 -4.637 -62.399 1.00 18.45 91 TYR A N 1
ATOM 661 C CA . TYR A 1 91 ? 4.755 -4.180 -62.184 1.00 18.42 91 TYR A CA 1
ATOM 662 C C . TYR A 1 91 ? 4.711 -2.967 -61.259 1.00 17.53 91 TYR A C 1
ATOM 663 O O . TYR A 1 91 ? 4.825 -1.807 -61.712 1.00 17.15 91 TYR A O 1
ATOM 672 N N . GLN A 1 92 ? 4.523 -3.195 -59.960 1.00 17.21 92 GLN A N 1
ATOM 673 C CA . GLN A 1 92 ? 4.129 -2.092 -59.070 1.00 17.04 92 GLN A CA 1
ATOM 674 C C . GLN A 1 92 ? 5.239 -1.091 -58.812 1.00 17.27 92 GLN A C 1
ATOM 675 O O . GLN A 1 92 ? 4.989 0.109 -58.814 1.00 16.60 92 GLN A O 1
ATOM 681 N N . THR A 1 93 ? 6.445 -1.603 -58.633 1.00 17.28 93 THR A N 1
ATOM 682 C CA . THR A 1 93 ? 7.633 -0.738 -58.488 1.00 17.42 93 THR A CA 1
ATOM 683 C C . THR A 1 93 ? 8.810 -1.424 -59.120 1.00 17.85 93 THR A C 1
ATOM 684 O O . THR A 1 93 ? 8.713 -2.587 -59.550 1.00 15.85 93 THR A O 1
ATOM 688 N N . SER A 1 94 ? 9.958 -0.729 -59.176 1.00 16.54 94 SER A N 1
ATOM 689 C CA . SER A 1 94 ? 11.154 -1.328 -59.766 1.00 18.63 94 SER A CA 1
ATOM 690 C C . SER A 1 94 ? 11.606 -2.564 -59.007 1.00 17.78 94 SER A C 1
ATOM 691 O O . SER A 1 94 ? 12.316 -3.409 -59.566 1.00 17.70 94 SER A O 1
ATOM 694 N N . ASN A 1 95 ? 11.219 -2.649 -57.727 1.00 17.25 95 ASN A N 1
ATOM 695 C CA . ASN A 1 95 ? 11.611 -3.744 -56.873 1.00 18.67 95 ASN A CA 1
ATOM 696 C C . ASN A 1 95 ? 10.488 -4.635 -56.332 1.00 17.70 95 ASN A C 1
ATOM 697 O O . ASN A 1 95 ? 10.754 -5.486 -55.504 1.00 19.50 95 ASN A O 1
ATOM 702 N N . ARG A 1 96 ? 9.264 -4.406 -56.764 1.00 17.48 96 ARG A N 1
ATOM 703 C CA . ARG A 1 96 ? 8.124 -5.173 -56.218 1.00 15.77 96 ARG A CA 1
ATOM 704 C C . ARG A 1 96 ? 7.230 -5.570 -57.367 1.00 16.04 96 ARG A C 1
ATOM 705 O O . ARG A 1 96 ? 6.736 -4.711 -58.142 1.00 16.23 96 ARG A O 1
ATOM 713 N N . PHE A 1 97 ? 7.021 -6.873 -57.473 1.00 15.38 97 PHE A N 1
ATOM 714 C CA . PHE A 1 97 ? 6.143 -7.446 -58.433 1.00 15.97 97 PHE A CA 1
ATOM 715 C C . PHE A 1 97 ? 4.909 -8.006 -57.708 1.00 15.67 97 PHE A C 1
ATOM 716 O O . PHE A 1 97 ? 5.038 -8.594 -56.652 1.00 15.33 97 PHE A O 1
ATOM 724 N N . HIS A 1 98 ? 3.724 -7.846 -58.287 1.00 16.05 98 HIS A N 1
ATOM 725 C CA . HIS A 1 98 ? 2.548 -8.398 -57.654 1.00 15.41 98 HIS A CA 1
ATOM 726 C C . HIS A 1 98 ? 1.851 -9.275 -58.698 1.00 15.79 98 HIS A C 1
ATOM 727 O O . HIS A 1 98 ? 1.703 -8.866 -59.840 1.00 15.31 98 HIS A O 1
ATOM 734 N N . PHE A 1 99 ? 1.450 -10.487 -58.337 1.00 15.51 99 PHE A N 1
ATOM 735 C CA . PHE A 1 99 ? 0.554 -11.238 -59.241 1.00 17.07 99 PHE A CA 1
ATOM 736 C C . PHE A 1 99 ? -0.474 -11.950 -58.407 1.00 17.43 99 PHE A C 1
ATOM 737 O O . PHE A 1 99 ? -0.210 -12.327 -57.265 1.00 16.22 99 PHE A O 1
ATOM 745 N N . LYS A 1 100 ? -1.672 -12.064 -58.959 1.00 18.57 100 LYS A N 1
ATOM 746 C CA . LYS A 1 100 ? -2.714 -12.790 -58.282 1.00 20.83 100 LYS A CA 1
ATOM 747 C C . LYS A 1 100 ? -3.450 -13.694 -59.233 1.00 20.01 100 LYS A C 1
ATOM 748 O O . LYS A 1 100 ? -3.544 -13.438 -60.431 1.00 19.21 100 LYS A O 1
ATOM 754 N N . LEU A 1 101 ? -3.915 -14.811 -58.683 1.00 20.60 101 LEU A N 1
ATOM 755 C CA . LEU A 1 101 ? -4.677 -15.778 -59.456 1.00 19.92 101 LEU A CA 1
ATOM 756 C C . LEU A 1 101 ? -6.039 -15.814 -58.803 1.00 21.07 101 LEU A C 1
ATOM 757 O O . LEU A 1 101 ? -6.145 -16.021 -57.592 1.00 21.14 101 LEU A O 1
ATOM 762 N N . THR A 1 102 ? -7.054 -15.552 -59.603 1.00 21.27 102 THR A N 1
ATOM 763 C CA . THR A 1 102 ? -8.406 -15.419 -59.093 1.00 22.33 102 THR A CA 1
ATOM 764 C C . THR A 1 102 ? -9.293 -16.327 -59.943 1.00 22.10 102 THR A C 1
ATOM 765 O O . THR A 1 102 ? -8.840 -16.881 -60.940 1.00 22.05 102 THR A O 1
ATOM 769 N N . ASP A 1 103 ? -10.547 -16.500 -59.540 1.00 23.15 103 ASP A N 1
ATOM 770 C CA . ASP A 1 103 ? -11.526 -17.239 -60.341 1.00 24.27 103 ASP A CA 1
ATOM 771 C C . ASP A 1 103 ? -12.061 -16.245 -61.348 1.00 24.77 103 ASP A C 1
ATOM 772 O O . ASP A 1 103 ? -12.620 -15.224 -60.971 1.00 25.18 103 ASP A O 1
ATOM 777 N N . GLN A 1 104 ? -11.875 -16.519 -62.629 1.00 27.22 104 GLN A N 1
ATOM 778 C CA . GLN A 1 104 ? -12.271 -15.553 -63.629 1.00 30.65 104 GLN A CA 1
ATOM 779 C C . GLN A 1 104 ? -13.762 -15.213 -63.554 1.00 32.09 104 GLN A C 1
ATOM 780 O O . GLN A 1 104 ? -14.170 -14.084 -63.870 1.00 32.86 104 GLN A O 1
ATOM 786 N N . THR A 1 105 ? -14.559 -16.178 -63.089 1.00 33.79 105 THR A N 1
ATOM 787 C CA . THR A 1 105 ? -16.029 -16.088 -63.088 1.00 36.12 105 THR A CA 1
ATOM 788 C C . THR A 1 105 ? -16.700 -15.796 -61.741 1.00 36.28 105 THR A C 1
ATOM 789 O O . THR A 1 105 ? -17.899 -15.519 -61.706 1.00 37.51 105 THR A O 1
ATOM 793 N N . ASN A 1 106 ? -15.968 -15.879 -60.628 1.00 35.36 106 ASN A N 1
ATOM 794 C CA . ASN A 1 106 ? -16.563 -15.632 -59.315 1.00 34.46 106 ASN A CA 1
ATOM 795 C C . ASN A 1 106 ? -15.648 -14.820 -58.400 1.00 33.01 106 ASN A C 1
ATOM 796 O O . ASN A 1 106 ? -14.434 -15.014 -58.394 1.00 32.03 106 ASN A O 1
ATOM 801 N N . ASN A 1 107 ? -16.238 -13.909 -57.647 1.00 31.20 107 ASN A N 1
ATOM 802 C CA . ASN A 1 107 ? -15.549 -13.233 -56.586 1.00 30.14 107 ASN A CA 1
ATOM 803 C C . ASN A 1 107 ? -15.221 -14.222 -55.477 1.00 28.07 107 ASN A C 1
ATOM 804 O O . ASN A 1 107 ? -16.033 -15.054 -55.126 1.00 27.72 107 ASN A O 1
ATOM 809 N N . ARG A 1 108 ? -14.010 -14.145 -54.951 1.00 24.07 108 ARG A N 1
ATOM 810 C CA . ARG A 1 108 ? -13.608 -15.011 -53.832 1.00 20.75 108 ARG A CA 1
ATOM 811 C C . ARG A 1 108 ? -13.113 -14.140 -52.700 1.00 20.04 108 ARG A C 1
ATOM 812 O O . ARG A 1 108 ? -12.821 -12.961 -52.899 1.00 19.71 108 ARG A O 1
ATOM 820 N N . PHE A 1 109 ? -12.989 -14.726 -51.507 1.00 18.33 109 PHE A N 1
ATOM 821 C CA . PHE A 1 109 ? -12.516 -13.972 -50.397 1.00 17.59 109 PHE A CA 1
ATOM 822 C C . PHE A 1 109 ? -11.094 -13.429 -50.640 1.00 18.14 109 PHE A C 1
ATOM 823 O O . PHE A 1 109 ? -10.186 -14.186 -50.972 1.00 17.63 109 PHE A O 1
ATOM 831 N N . GLU A 1 110 ? -10.949 -12.121 -50.453 1.00 18.08 110 GLU A N 1
ATOM 832 C CA . GLU A 1 110 ? -9.633 -11.450 -50.494 1.00 18.99 110 GLU A CA 1
ATOM 833 C C . GLU A 1 110 ? -9.397 -10.752 -49.172 1.00 19.09 110 GLU A C 1
ATOM 834 O O . GLU A 1 110 ? -10.310 -10.145 -48.610 1.00 20.17 110 GLU A O 1
ATOM 840 N N . VAL A 1 111 ? -8.163 -10.790 -48.651 1.00 20.05 111 VAL A N 1
ATOM 841 C CA . VAL A 1 111 ? -7.904 -10.217 -47.325 1.00 19.70 111 VAL A CA 1
ATOM 842 C C . VAL A 1 111 ? -8.163 -8.718 -47.336 1.00 21.17 111 VAL A C 1
ATOM 843 O O . VAL A 1 111 ? -7.628 -8.014 -48.179 1.00 21.86 111 VAL A O 1
ATOM 847 N N . PRO A 1 112 ? -9.015 -8.211 -46.431 1.00 21.73 112 PRO A N 1
ATOM 848 C CA . PRO A 1 112 ? -9.269 -6.763 -46.439 1.00 23.10 112 PRO A CA 1
ATOM 849 C C . PRO A 1 112 ? -8.229 -6.016 -45.589 1.00 24.53 112 PRO A C 1
ATOM 850 O O . PRO A 1 112 ? -8.539 -5.456 -44.540 1.00 25.43 112 PRO A O 1
ATOM 854 N N . HIS A 1 113 ? -6.980 -6.065 -46.032 1.00 24.52 113 HIS A N 1
ATOM 855 C CA . HIS A 1 113 ? -5.877 -5.486 -45.286 1.00 25.73 113 HIS A CA 1
ATOM 856 C C . HIS A 1 113 ? -6.050 -3.985 -45.124 1.00 25.80 113 HIS A C 1
ATOM 857 O O . HIS A 1 113 ? -6.499 -3.304 -46.052 1.00 26.24 113 HIS A O 1
ATOM 864 N N . GLU A 1 114 ? -5.721 -3.483 -43.934 1.00 26.73 114 GLU A N 1
ATOM 865 C CA . GLU A 1 114 ? -5.914 -2.067 -43.590 1.00 28.29 114 GLU A CA 1
ATOM 866 C C . GLU A 1 114 ? -4.871 -1.214 -44.313 1.00 28.64 114 GLU A C 1
ATOM 867 O O . GLU A 1 114 ? -5.138 -0.061 -44.617 1.00 29.47 114 GLU A O 1
ATOM 873 N N . HIS A 1 115 ? -3.681 -1.752 -44.569 1.00 27.98 115 HIS A N 1
ATOM 874 C CA . HIS A 1 115 ? -2.618 -0.886 -45.099 1.00 27.72 115 HIS A CA 1
ATOM 875 C C . HIS A 1 115 ? -2.446 -1.000 -46.605 1.00 27.13 115 HIS A C 1
ATOM 876 O O . HIS A 1 115 ? -2.354 0.019 -47.280 1.00 27.41 115 HIS A O 1
ATOM 883 N N . VAL A 1 116 ? -2.366 -2.226 -47.119 1.00 26.29 116 VAL A N 1
ATOM 884 C CA . VAL A 1 116 ? -2.183 -2.465 -48.533 1.00 27.39 116 VAL A CA 1
ATOM 885 C C . VAL A 1 116 ? -3.400 -1.961 -49.311 1.00 28.99 116 VAL A C 1
ATOM 886 O O . VAL A 1 116 ? -4.540 -2.216 -48.919 1.00 29.43 116 VAL A O 1
ATOM 890 N N . GLN A 1 117 ? -3.159 -1.210 -50.388 1.00 30.17 117 GLN A N 1
ATOM 891 C CA . GLN A 1 117 ? -4.252 -0.751 -51.255 1.00 32.12 117 GLN A CA 1
ATOM 892 C C . GLN A 1 117 ? -4.174 -1.390 -52.618 1.00 32.34 117 GLN A C 1
ATOM 893 O O . GLN A 1 117 ? -3.121 -1.876 -53.021 1.00 32.71 117 GLN A O 1
ATOM 899 N N . SER A 1 118 ? -5.283 -1.373 -53.353 1.00 33.16 118 SER A N 1
ATOM 900 C CA . SER A 1 118 ? -5.222 -1.813 -54.745 1.00 34.15 118 SER A CA 1
ATOM 901 C C . SER A 1 118 ? -4.404 -0.800 -55.549 1.00 33.88 118 SER A C 1
ATOM 902 O O . SER A 1 118 ? -4.310 0.390 -55.204 1.00 34.05 118 SER A O 1
ATOM 905 N N . PHE A 1 119 ? -3.767 -1.311 -56.586 1.00 34.51 119 PHE A N 1
ATOM 906 C CA . PHE A 1 119 ? -2.853 -0.562 -57.427 1.00 34.92 119 PHE A CA 1
ATOM 907 C C . PHE A 1 119 ? -3.652 0.033 -58.568 1.00 36.62 119 PHE A C 1
ATOM 908 O O . PHE A 1 119 ? -4.474 -0.637 -59.182 1.00 37.24 119 PHE A O 1
ATOM 916 N N . SER A 1 120 ? -3.423 1.303 -58.853 1.00 38.40 120 SER A N 1
ATOM 917 C CA . SER A 1 120 ? -3.998 1.877 -60.058 1.00 39.52 120 SER A CA 1
ATOM 918 C C . SER A 1 120 ? -2.934 2.729 -60.702 1.00 39.41 120 SER A C 1
ATOM 919 O O . SER A 1 120 ? -3.206 3.801 -61.223 1.00 41.58 120 SER A O 1
ATOM 922 N N . GLY A 1 121 ? -1.704 2.247 -60.655 1.00 38.32 121 GLY A N 1
ATOM 923 C CA . GLY A 1 121 ? -0.650 2.868 -61.417 1.00 35.78 121 GLY A CA 1
ATOM 924 C C . GLY A 1 121 ? -0.434 2.291 -62.807 1.00 34.18 121 GLY A C 1
ATOM 925 O O . GLY A 1 121 ? -1.165 1.398 -63.302 1.00 32.71 121 GLY A O 1
ATOM 926 N N . ASN A 1 122 ? 0.585 2.855 -63.446 1.00 32.77 122 ASN A N 1
ATOM 927 C CA . ASN A 1 122 ? 1.156 2.284 -64.624 1.00 31.91 122 ASN A CA 1
ATOM 928 C C . ASN A 1 122 ? 2.333 1.468 -64.172 1.00 29.12 122 ASN A C 1
ATOM 929 O O . ASN A 1 122 ? 2.906 1.744 -63.121 1.00 29.07 122 ASN A O 1
ATOM 934 N N . ALA A 1 123 ? 2.672 0.482 -64.978 1.00 26.96 123 ALA A N 1
ATOM 935 C CA . ALA A 1 123 ? 3.819 -0.359 -64.760 1.00 25.42 123 ALA A CA 1
ATOM 936 C C . ALA A 1 123 ? 5.032 0.525 -64.472 1.00 25.90 123 ALA A C 1
ATOM 937 O O . ALA A 1 123 ? 5.240 1.557 -65.136 1.00 24.29 123 ALA A O 1
ATOM 939 N N . ALA A 1 124 ? 5.828 0.122 -63.496 1.00 25.24 124 ALA A N 1
ATOM 940 C CA . ALA A 1 124 ? 7.026 0.886 -63.122 1.00 25.17 124 ALA A CA 1
ATOM 941 C C . ALA A 1 124 ? 8.076 0.824 -64.214 1.00 25.65 124 ALA A C 1
ATOM 942 O O . ALA A 1 124 ? 8.147 -0.156 -64.961 1.00 25.48 124 ALA A O 1
ATOM 944 N N . ALA A 1 125 ? 8.888 1.885 -64.283 1.00 26.77 125 ALA A N 1
ATOM 945 C CA . ALA A 1 125 ? 10.076 1.934 -65.132 1.00 27.35 125 ALA A CA 1
ATOM 946 C C . ALA A 1 125 ? 11.286 1.317 -64.420 1.00 28.31 125 ALA A C 1
ATOM 947 O O . ALA A 1 125 ? 11.273 1.123 -63.181 1.00 29.66 125 ALA A O 1
ATOM 949 N N . SER A 1 126 ? 12.322 1.007 -65.192 1.00 27.74 126 SER A N 1
ATOM 950 C CA . SER A 1 126 ? 13.614 0.543 -64.667 1.00 27.94 126 SER A CA 1
ATOM 951 C C . SER A 1 126 ? 13.475 -0.637 -63.723 1.00 26.17 126 SER A C 1
ATOM 952 O O . SER A 1 126 ? 14.023 -0.610 -62.597 1.00 27.19 126 SER A O 1
ATOM 955 N N . LEU A 1 127 ? 12.764 -1.673 -64.173 1.00 24.55 127 LEU A N 1
ATOM 956 C CA . LEU A 1 127 ? 12.519 -2.845 -63.328 1.00 22.58 127 LEU A CA 1
ATOM 957 C C . LEU A 1 127 ? 13.803 -3.559 -63.019 1.00 22.37 127 LEU A C 1
ATOM 958 O O . LEU A 1 127 ? 14.657 -3.703 -63.902 1.00 22.71 127 LEU A O 1
ATOM 963 N N . THR A 1 128 ? 13.947 -4.026 -61.773 1.00 19.58 128 THR A N 1
ATOM 964 C CA . THR A 1 128 ? 15.110 -4.828 -61.428 1.00 19.58 128 THR A CA 1
ATOM 965 C C . THR A 1 128 ? 14.878 -6.312 -61.753 1.00 18.89 128 THR A C 1
ATOM 966 O O . THR A 1 128 ? 15.780 -7.145 -61.617 1.00 17.81 128 THR A O 1
ATOM 970 N N . TYR A 1 129 ? 13.641 -6.631 -62.158 1.00 17.88 129 TYR A N 1
ATOM 971 C CA . TYR A 1 129 ? 13.236 -8.016 -62.408 1.00 18.76 129 TYR A CA 1
ATOM 972 C C . TYR A 1 129 ? 12.580 -8.154 -63.807 1.00 17.95 129 TYR A C 1
ATOM 973 O O . TYR A 1 129 ? 12.205 -7.140 -64.421 1.00 19.05 129 TYR A O 1
ATOM 982 N N . GLN A 1 130 ? 12.430 -9.395 -64.265 1.00 18.36 130 GLN A N 1
ATOM 983 C CA . GLN A 1 130 ? 11.736 -9.695 -65.501 1.00 19.47 130 GLN A CA 1
ATOM 984 C C . GLN A 1 130 ? 10.796 -10.850 -65.182 1.00 18.24 130 GLN A C 1
ATOM 985 O O . GLN A 1 130 ? 11.122 -11.716 -64.357 1.00 19.36 130 GLN A O 1
ATOM 991 N N . VAL A 1 131 ? 9.639 -10.840 -65.806 1.00 17.75 131 VAL A N 1
ATOM 992 C CA . VAL A 1 131 ? 8.640 -11.898 -65.588 1.00 18.15 131 VAL A CA 1
ATOM 993 C C . VAL A 1 131 ? 8.494 -12.691 -66.893 1.00 18.71 131 VAL A C 1
ATOM 994 O O . VAL A 1 131 ? 8.413 -12.090 -67.993 1.00 19.35 131 VAL A O 1
ATOM 998 N N . GLU A 1 132 ? 8.506 -14.015 -66.789 1.00 19.34 132 GLU A N 1
ATOM 999 C CA . GLU A 1 132 ? 8.387 -14.873 -67.965 1.00 19.75 132 GLU A CA 1
ATOM 1000 C C . GLU A 1 132 ? 7.168 -15.772 -67.704 1.00 20.16 132 GLU A C 1
ATOM 1001 O O . GLU A 1 132 ? 7.067 -16.340 -66.627 1.00 19.99 132 GLU A O 1
ATOM 1007 N N . ILE A 1 133 ? 6.262 -15.891 -68.669 1.00 18.64 133 ILE A N 1
ATOM 1008 C CA . ILE A 1 133 ? 5.061 -16.766 -68.511 1.00 18.29 133 ILE A CA 1
ATOM 1009 C C . ILE A 1 133 ? 5.133 -17.857 -69.550 1.00 19.25 133 ILE A C 1
ATOM 1010 O O . ILE A 1 133 ? 5.363 -17.575 -70.715 1.00 20.08 133 ILE A O 1
ATOM 1015 N N . SER A 1 134 ? 4.998 -19.115 -69.125 1.00 20.12 134 SER A N 1
ATOM 1016 C CA . SER A 1 134 ? 4.935 -20.231 -70.024 1.00 21.21 134 SER A CA 1
ATOM 1017 C C . SER A 1 134 ? 3.478 -20.638 -70.072 1.00 22.62 134 SER A C 1
ATOM 1018 O O . SER A 1 134 ? 2.790 -20.512 -69.073 1.00 22.05 134 SER A O 1
ATOM 1021 N N . ARG A 1 135 ? 3.010 -21.109 -71.223 1.00 24.25 135 ARG A N 1
ATOM 1022 C CA . ARG A 1 135 ? 1.578 -21.301 -71.349 1.00 27.11 135 ARG A CA 1
ATOM 1023 C C . ARG A 1 135 ? 1.109 -22.742 -71.341 1.00 27.00 135 ARG A C 1
ATOM 1024 O O . ARG A 1 135 ? -0.033 -23.009 -71.003 1.00 26.65 135 ARG A O 1
ATOM 1032 N N . GLN A 1 136 ? 1.969 -23.662 -71.738 1.00 27.31 136 GLN A N 1
ATOM 1033 C CA . GLN A 1 136 ? 1.500 -25.042 -71.980 1.00 28.65 136 GLN A CA 1
ATOM 1034 C C . GLN A 1 136 ? 2.494 -26.025 -71.390 1.00 28.34 136 GLN A C 1
ATOM 1035 O O . GLN A 1 136 ? 3.335 -26.538 -72.105 1.00 30.99 136 GLN A O 1
ATOM 1041 N N . PRO A 1 137 ? 2.429 -26.285 -70.069 1.00 27.79 137 PRO A N 1
ATOM 1042 C CA . PRO A 1 137 ? 1.475 -25.735 -69.116 1.00 26.46 137 PRO A CA 1
ATOM 1043 C C . PRO A 1 137 ? 1.915 -24.426 -68.488 1.00 25.21 137 PRO A C 1
ATOM 1044 O O . PRO A 1 137 ? 3.054 -23.941 -68.672 1.00 24.01 137 PRO A O 1
ATOM 1048 N N . PHE A 1 138 ? 0.992 -23.856 -67.743 1.00 24.04 138 PHE A N 1
ATOM 1049 C CA . PHE A 1 138 ? 1.240 -22.571 -67.151 1.00 22.68 138 PHE A CA 1
ATOM 1050 C C . PHE A 1 138 ? 2.357 -22.613 -66.152 1.00 22.01 138 PHE A C 1
ATOM 1051 O O . PHE A 1 138 ? 2.398 -23.484 -65.260 1.00 21.66 138 PHE A O 1
ATOM 1059 N N . SER A 1 139 ? 3.256 -21.635 -66.265 1.00 20.44 139 SER A N 1
ATOM 1060 C CA . SER A 1 139 ? 4.126 -21.341 -65.132 1.00 19.56 139 SER A CA 1
ATOM 1061 C C . SER A 1 139 ? 4.543 -19.880 -65.203 1.00 18.58 139 SER A C 1
ATOM 1062 O O . SER A 1 139 ? 4.443 -19.245 -66.252 1.00 17.16 139 SER A O 1
ATOM 1065 N N . ILE A 1 140 ? 4.940 -19.354 -64.054 1.00 16.90 140 ILE A N 1
ATOM 1066 C CA . ILE A 1 140 ? 5.384 -17.987 -63.932 1.00 17.21 140 ILE A CA 1
ATOM 1067 C C . ILE A 1 140 ? 6.766 -17.980 -63.301 1.00 17.70 140 ILE A C 1
ATOM 1068 O O . ILE A 1 140 ? 7.041 -18.707 -62.340 1.00 18.33 140 ILE A O 1
ATOM 1073 N N . LYS A 1 141 ? 7.624 -17.154 -63.865 1.00 17.23 141 LYS A N 1
ATOM 1074 C CA . LYS A 1 141 ? 9.015 -17.088 -63.423 1.00 16.97 141 LYS A CA 1
ATOM 1075 C C . LYS A 1 141 ? 9.360 -15.629 -63.245 1.00 16.57 141 LYS A C 1
ATOM 1076 O O . LYS A 1 141 ? 8.889 -14.773 -63.993 1.00 17.21 141 LYS A O 1
ATOM 1082 N N . VAL A 1 142 ? 10.116 -15.315 -62.199 1.00 15.86 142 VAL A N 1
ATOM 1083 C CA . VAL A 1 142 ? 10.555 -13.954 -61.992 1.00 15.83 142 VAL A CA 1
ATOM 1084 C C . VAL A 1 142 ? 12.074 -14.086 -61.846 1.00 16.02 142 VAL A C 1
ATOM 1085 O O . VAL A 1 142 ? 12.556 -14.835 -61.012 1.00 15.99 142 VAL A O 1
ATOM 1089 N N . THR A 1 143 ? 12.796 -13.366 -62.695 1.00 16.48 143 THR A N 1
ATOM 1090 C CA . THR A 1 143 ? 14.255 -13.419 -62.714 1.00 16.96 143 THR A CA 1
ATOM 1091 C C . THR A 1 143 ? 14.798 -12.030 -62.355 1.00 16.95 143 THR A C 1
ATOM 1092 O O . THR A 1 143 ? 14.140 -11.003 -62.562 1.00 18.20 143 THR A O 1
ATOM 1096 N N . ARG A 1 144 ? 15.987 -12.023 -61.792 1.00 17.49 144 ARG A N 1
ATOM 1097 C CA . ARG A 1 144 ? 16.706 -10.800 -61.519 1.00 18.41 144 ARG A CA 1
ATOM 1098 C C . ARG A 1 144 ? 17.358 -10.404 -62.854 1.00 19.13 144 ARG A C 1
ATOM 1099 O O . ARG A 1 144 ? 18.029 -11.198 -63.469 1.00 18.51 144 ARG A O 1
ATOM 1107 N N A ARG A 1 145 ? 17.124 -9.167 -63.271 0.50 20.08 145 ARG A N 1
ATOM 1108 N N B ARG A 1 145 ? 17.119 -9.175 -63.287 0.50 20.10 145 ARG A N 1
ATOM 1109 C CA A ARG A 1 145 ? 17.526 -8.653 -64.591 0.50 21.54 145 ARG A CA 1
ATOM 1110 C CA B ARG A 1 145 ? 17.548 -8.731 -64.614 0.50 21.70 145 ARG A CA 1
ATOM 1111 C C A ARG A 1 145 ? 19.052 -8.588 -64.757 0.50 22.44 145 ARG A C 1
ATOM 1112 C C B ARG A 1 145 ? 19.081 -8.707 -64.722 0.50 22.37 145 ARG A C 1
ATOM 1113 O O A ARG A 1 145 ? 19.599 -8.927 -65.824 0.50 22.59 145 ARG A O 1
ATOM 1114 O O B ARG A 1 145 ? 19.662 -9.202 -65.707 0.50 22.42 145 ARG A O 1
ATOM 1129 N N . SER A 1 146 ? 19.727 -8.152 -63.694 1.00 22.51 146 SER A N 1
ATOM 1130 C CA . SER A 1 146 ? 21.199 -7.989 -63.693 1.00 23.25 146 SER A CA 1
ATOM 1131 C C . SER A 1 146 ? 21.999 -9.267 -63.985 1.00 24.44 146 SER A C 1
ATOM 1132 O O . SER A 1 146 ? 23.002 -9.240 -64.720 1.00 26.18 146 SER A O 1
ATOM 1135 N N . ASN A 1 147 ? 21.562 -10.399 -63.447 1.00 23.57 147 ASN A N 1
ATOM 1136 C CA . ASN A 1 147 ? 22.326 -11.636 -63.593 1.00 22.98 147 ASN A CA 1
ATOM 1137 C C . ASN A 1 147 ? 21.496 -12.819 -64.075 1.00 22.45 147 ASN A C 1
ATOM 1138 O O . ASN A 1 147 ? 21.994 -13.950 -64.164 1.00 22.17 147 ASN A O 1
ATOM 1143 N N . ASN A 1 148 ? 20.256 -12.526 -64.462 1.00 21.29 148 ASN A N 1
ATOM 1144 C CA . ASN A 1 148 ? 19.278 -13.526 -64.889 1.00 22.56 148 ASN A CA 1
ATOM 1145 C C . ASN A 1 148 ? 19.051 -14.647 -63.874 1.00 22.02 148 ASN A C 1
ATOM 1146 O O . ASN A 1 148 ? 18.615 -15.733 -64.263 1.00 21.85 148 ASN A O 1
ATOM 1151 N N . ARG A 1 149 ? 19.307 -14.371 -62.594 1.00 20.32 149 ARG A N 1
ATOM 1152 C CA . ARG A 1 149 ? 19.080 -15.386 -61.549 1.00 20.25 149 ARG A CA 1
ATOM 1153 C C . ARG A 1 149 ? 17.579 -15.654 -61.476 1.00 18.27 149 ARG A C 1
ATOM 1154 O O . ARG A 1 149 ? 16.780 -14.726 -61.347 1.00 19.13 149 ARG A O 1
ATOM 1162 N N . VAL A 1 150 ? 17.202 -16.915 -61.560 1.00 18.40 150 VAL A N 1
ATOM 1163 C CA . VAL A 1 150 ? 15.768 -17.240 -61.391 1.00 18.09 150 VAL A CA 1
ATOM 1164 C C . VAL A 1 150 ? 15.446 -17.193 -59.904 1.00 17.48 150 VAL A C 1
ATOM 1165 O O . VAL A 1 150 ? 16.046 -17.917 -59.082 1.00 18.04 150 VAL A O 1
ATOM 1169 N N . LEU A 1 151 ? 14.500 -16.337 -59.554 1.00 16.03 151 LEU A N 1
ATOM 1170 C CA . LEU A 1 151 ? 14.137 -16.146 -58.171 1.00 15.79 151 LEU A CA 1
ATOM 1171 C C . LEU A 1 151 ? 12.856 -16.933 -57.838 1.00 17.76 151 LEU A C 1
ATOM 1172 O O . LEU A 1 151 ? 12.830 -17.722 -56.898 1.00 18.62 151 LEU A O 1
ATOM 1177 N N . PHE A 1 152 ? 11.794 -16.617 -58.574 1.00 17.14 152 PHE A N 1
ATOM 1178 C CA . PHE A 1 152 ? 10.492 -17.291 -58.419 1.00 17.92 152 PHE A CA 1
ATOM 1179 C C . PHE A 1 152 ? 10.315 -18.128 -59.694 1.00 18.30 152 PHE A C 1
ATOM 1180 O O . PHE A 1 152 ? 10.597 -17.660 -60.800 1.00 19.61 152 PHE A O 1
ATOM 1188 N N . ASP A 1 153 ? 9.957 -19.400 -59.559 1.00 18.67 153 ASP A N 1
ATOM 1189 C CA . ASP A 1 153 ? 9.700 -20.183 -60.756 1.00 18.31 153 ASP A CA 1
ATOM 1190 C C . ASP A 1 153 ? 8.726 -21.265 -60.365 1.00 17.31 153 ASP A C 1
ATOM 1191 O O . ASP A 1 153 ? 9.099 -22.240 -59.720 1.00 17.27 153 ASP A O 1
ATOM 1196 N N . SER A 1 154 ? 7.481 -21.087 -60.748 1.00 17.56 154 SER A N 1
ATOM 1197 C CA . SER A 1 154 ? 6.475 -22.064 -60.364 1.00 17.77 154 SER A CA 1
ATOM 1198 C C . SER A 1 154 ? 6.526 -23.380 -61.173 1.00 18.81 154 SER A C 1
ATOM 1199 O O . SER A 1 154 ? 5.739 -24.311 -60.892 1.00 19.49 154 SER A O 1
ATOM 1202 N N . SER A 1 155 ? 7.373 -23.459 -62.213 1.00 18.42 155 SER A N 1
ATOM 1203 C CA . SER A 1 155 ? 7.322 -24.591 -63.135 1.00 18.93 155 SER A CA 1
ATOM 1204 C C . SER A 1 155 ? 7.692 -25.940 -62.490 1.00 18.68 155 SER A C 1
ATOM 1205 O O . SER A 1 155 ? 7.488 -26.995 -63.093 1.00 19.70 155 SER A O 1
ATOM 1208 N N . ILE A 1 156 ? 8.237 -25.906 -61.278 1.00 18.50 156 ILE A N 1
ATOM 1209 C CA . ILE A 1 156 ? 8.549 -27.160 -60.564 1.00 18.12 156 ILE A CA 1
ATOM 1210 C C . ILE A 1 156 ? 7.271 -27.970 -60.256 1.00 18.10 156 ILE A C 1
ATOM 1211 O O . ILE A 1 156 ? 7.311 -29.181 -60.168 1.00 19.58 156 ILE A O 1
ATOM 1216 N N . GLY A 1 157 ? 6.147 -27.294 -60.115 1.00 17.46 157 GLY A N 1
ATOM 1217 C CA . GLY A 1 157 ? 4.910 -27.979 -59.721 1.00 18.39 157 GLY A CA 1
ATOM 1218 C C . GLY A 1 157 ? 3.716 -27.404 -60.466 1.00 17.89 157 GLY A C 1
ATOM 1219 O O . GLY A 1 157 ? 3.832 -26.437 -61.235 1.00 17.64 157 GLY A O 1
ATOM 1220 N N . PRO A 1 158 ? 2.558 -28.024 -60.273 1.00 17.59 158 PRO A N 1
ATOM 1221 C CA . PRO A 1 158 ? 1.337 -27.522 -60.865 1.00 18.72 158 PRO A CA 1
ATOM 1222 C C . PRO A 1 158 ? 0.833 -26.282 -60.170 1.00 18.05 158 PRO A C 1
ATOM 1223 O O . PRO A 1 158 ? 1.300 -25.912 -59.075 1.00 18.23 158 PRO A O 1
ATOM 1227 N N . LEU A 1 159 ? -0.156 -25.643 -60.786 1.00 18.63 159 LEU A N 1
ATOM 1228 C CA . LEU A 1 159 ? -1.016 -24.753 -60.075 1.00 17.57 159 LEU A CA 1
ATOM 1229 C C . LEU A 1 159 ? -2.266 -25.580 -59.767 1.00 18.69 159 LEU A C 1
ATOM 1230 O O . LEU A 1 159 ? -2.834 -26.172 -60.694 1.00 17.15 159 LEU A O 1
ATOM 1235 N N . LEU A 1 160 ? -2.682 -25.598 -58.493 1.00 17.64 160 LEU A N 1
ATOM 1236 C CA . LEU A 1 160 ? -3.954 -26.251 -58.074 1.00 18.40 160 LEU A CA 1
ATOM 1237 C C . LEU A 1 160 ? -4.857 -25.157 -57.540 1.00 19.07 160 LEU A C 1
ATOM 1238 O O . LEU A 1 160 ? -4.417 -24.296 -56.784 1.00 18.11 160 LEU A O 1
ATOM 1243 N N . PHE A 1 161 ? -6.130 -25.176 -57.940 1.00 19.32 161 PHE A N 1
ATOM 1244 C CA . PHE A 1 161 ? -7.010 -24.098 -57.586 1.00 20.01 161 PHE A CA 1
ATOM 1245 C C . PHE A 1 161 ? -8.433 -24.669 -57.511 1.00 21.05 161 PHE A C 1
ATOM 1246 O O . PHE A 1 161 ? -9.153 -24.681 -58.506 1.00 22.18 161 PHE A O 1
ATOM 1254 N N . ALA A 1 162 ? -8.763 -25.234 -56.361 1.00 20.50 162 ALA A N 1
ATOM 1255 C CA . ALA A 1 162 ? -10.121 -25.677 -56.057 1.00 21.46 162 ALA A CA 1
ATOM 1256 C C . ALA A 1 162 ? -10.642 -24.730 -54.992 1.00 21.29 162 ALA A C 1
ATOM 1257 O O . ALA A 1 162 ? -9.882 -23.980 -54.392 1.00 22.03 162 ALA A O 1
ATOM 1259 N N . ASP A 1 163 ? -11.939 -24.741 -54.737 1.00 20.38 163 ASP A N 1
ATOM 1260 C CA . ASP A 1 163 ? -12.486 -23.773 -53.845 1.00 21.10 163 ASP A CA 1
ATOM 1261 C C . ASP A 1 163 ? -11.809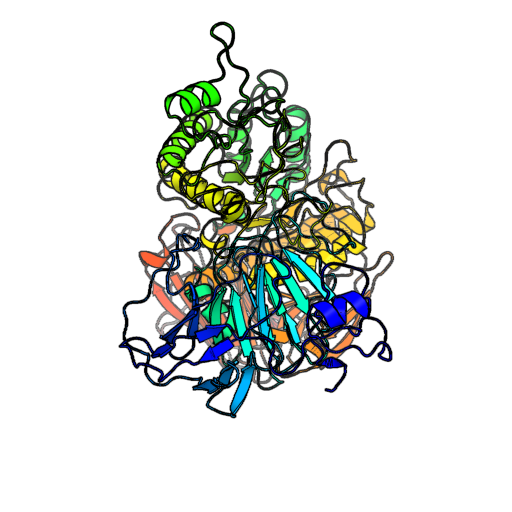 -23.825 -52.464 1.00 19.87 163 ASP A C 1
ATOM 1262 O O . ASP A 1 163 ? -11.627 -22.782 -51.821 1.00 19.91 163 ASP A O 1
ATOM 1267 N N . GLN A 1 164 ? -11.439 -25.036 -52.015 1.00 18.82 164 GLN A N 1
ATOM 1268 C CA . GLN A 1 164 ? -10.868 -25.157 -50.674 1.00 18.52 164 GLN A CA 1
ATOM 1269 C C . GLN A 1 164 ? -9.522 -25.793 -50.714 1.00 17.35 164 GLN A C 1
ATOM 1270 O O . GLN A 1 164 ? -9.090 -26.419 -49.745 1.00 17.60 164 GLN A O 1
ATOM 1276 N N . PHE A 1 165 ? -8.839 -25.671 -51.856 1.00 17.77 165 PHE A N 1
ATOM 1277 C CA . PHE A 1 165 ? -7.466 -26.181 -51.941 1.00 17.95 165 PHE A CA 1
ATOM 1278 C C . PHE A 1 165 ? -6.696 -25.445 -53.052 1.00 17.75 165 PHE A C 1
ATOM 1279 O O . PHE A 1 165 ? -6.936 -25.638 -54.260 1.00 17.93 165 PHE A O 1
ATOM 1287 N N . LEU A 1 166 ? -5.788 -24.572 -52.635 1.00 18.11 166 LEU A N 1
ATOM 1288 C CA . LEU A 1 166 ? -5.007 -23.781 -53.602 1.00 16.67 166 LEU A CA 1
ATOM 1289 C C . LEU A 1 166 ? -3.522 -24.051 -53.333 1.00 16.47 166 LEU A C 1
ATOM 1290 O O . LEU A 1 166 ? -3.100 -24.100 -52.173 1.00 17.39 166 LEU A O 1
ATOM 1295 N N . GLN A 1 167 ? -2.761 -24.292 -54.383 1.00 15.32 167 GLN A N 1
ATOM 1296 C CA . GLN A 1 167 ? -1.332 -24.576 -54.201 1.00 15.57 167 GLN A CA 1
ATOM 1297 C C . GLN A 1 167 ? -0.500 -24.017 -55.353 1.00 15.41 167 GLN A C 1
ATOM 1298 O O . GLN A 1 167 ? -0.879 -24.102 -56.523 1.00 16.16 167 GLN A O 1
ATOM 1304 N N . LEU A 1 168 ? 0.654 -23.434 -55.016 1.00 15.46 168 LEU A N 1
ATOM 1305 C CA . LEU A 1 168 ? 1.605 -23.062 -56.047 1.00 16.74 168 LEU A CA 1
ATOM 1306 C C . LEU A 1 168 ? 2.946 -23.265 -55.374 1.00 16.57 168 LEU A C 1
ATOM 1307 O O . LEU A 1 168 ? 3.073 -23.011 -54.158 1.00 17.13 168 LEU A O 1
ATOM 1312 N N . SER A 1 169 ? 3.921 -23.701 -56.165 1.00 17.34 169 SER A N 1
ATOM 1313 C CA . SER A 1 169 ? 5.274 -23.906 -55.718 1.00 17.64 169 SER A CA 1
ATOM 1314 C C . SER A 1 169 ? 6.220 -22.906 -56.368 1.00 18.08 169 SER A C 1
ATOM 1315 O O . SER A 1 169 ? 5.896 -22.291 -57.371 1.00 18.91 169 SER A O 1
ATOM 1318 N N . THR A 1 170 ? 7.403 -22.742 -55.789 1.00 17.22 170 THR A N 1
ATOM 1319 C CA . THR A 1 170 ? 8.452 -22.045 -56.497 1.00 17.04 170 THR A CA 1
ATOM 1320 C C . THR A 1 170 ? 9.809 -22.700 -56.176 1.00 16.58 170 THR A C 1
ATOM 1321 O O . THR A 1 170 ? 10.089 -23.033 -55.019 1.00 15.81 170 THR A O 1
ATOM 1325 N N . ARG A 1 171 ? 10.615 -22.886 -57.202 1.00 15.90 171 ARG A N 1
ATOM 1326 C CA . ARG A 1 171 ? 12.061 -23.118 -56.996 1.00 17.11 171 ARG A CA 1
ATOM 1327 C C . ARG A 1 171 ? 12.676 -21.934 -56.250 1.00 17.70 171 ARG A C 1
ATOM 1328 O O . ARG A 1 171 ? 12.152 -20.808 -56.320 1.00 17.29 171 ARG A O 1
ATOM 1336 N N . LEU A 1 172 ? 13.814 -22.194 -55.600 1.00 16.91 172 LEU A N 1
ATOM 1337 C CA . LEU A 1 172 ? 14.537 -21.160 -54.867 1.00 16.82 172 LEU A CA 1
ATOM 1338 C C . LEU A 1 172 ? 15.972 -21.208 -55.324 1.00 17.39 172 LEU A C 1
ATOM 1339 O O . LEU A 1 172 ? 16.468 -22.262 -55.685 1.00 17.23 172 LEU A O 1
ATOM 1344 N N . PRO A 1 173 ? 16.626 -20.055 -55.363 1.00 19.16 173 PRO A N 1
ATOM 1345 C CA . PRO A 1 173 ? 17.998 -20.031 -55.863 1.00 19.42 173 PRO A CA 1
ATOM 1346 C C . PRO A 1 173 ? 19.058 -20.415 -54.849 1.00 20.59 173 PRO A C 1
ATOM 1347 O O . PRO A 1 173 ? 20.259 -20.493 -55.202 1.00 20.91 173 PRO A O 1
ATOM 1351 N N . SER A 1 174 ? 18.658 -20.569 -53.593 1.00 18.86 174 SER A N 1
ATOM 1352 C CA . SER A 1 174 ? 19.564 -20.964 -52.534 1.00 19.94 174 SER A CA 1
ATOM 1353 C C . SER A 1 174 ? 18.795 -21.528 -51.357 1.00 20.11 174 SER A C 1
ATOM 1354 O O . SER A 1 174 ? 17.562 -21.438 -51.287 1.00 20.89 174 SER A O 1
ATOM 1357 N N . THR A 1 175 ? 19.553 -22.087 -50.427 1.00 19.61 175 THR A N 1
ATOM 1358 C CA . THR A 1 175 ? 18.998 -22.584 -49.189 1.00 20.48 175 THR A CA 1
ATOM 1359 C C . THR A 1 175 ? 19.149 -21.606 -48.036 1.00 19.74 175 THR A C 1
ATOM 1360 O O . THR A 1 175 ? 18.923 -21.986 -46.885 1.00 21.05 175 THR A O 1
ATOM 1364 N N . ASN A 1 176 ? 19.490 -20.350 -48.318 1.00 17.82 176 ASN A N 1
ATOM 1365 C CA . ASN A 1 176 ? 19.557 -19.358 -47.252 1.00 17.00 176 ASN A CA 1
ATOM 1366 C C . ASN A 1 176 ? 18.182 -18.721 -47.180 1.00 16.92 176 ASN A C 1
ATOM 1367 O O . ASN A 1 176 ? 17.949 -17.689 -47.780 1.00 17.20 176 ASN A O 1
ATOM 1372 N N . VAL A 1 177 ? 17.292 -19.371 -46.461 1.00 16.30 177 VAL A N 1
ATOM 1373 C CA . VAL A 1 177 ? 15.859 -19.010 -46.450 1.00 15.75 177 VAL A CA 1
ATOM 1374 C C . VAL A 1 177 ? 15.472 -18.712 -44.986 1.00 14.47 177 VAL A C 1
ATOM 1375 O O . VAL A 1 177 ? 15.753 -19.511 -44.097 1.00 15.07 177 VAL A O 1
ATOM 1379 N N . TYR A 1 178 ? 14.824 -17.570 -44.743 1.00 14.66 178 TYR A N 1
ATOM 1380 C CA . TYR A 1 178 ? 14.546 -17.087 -43.370 1.00 12.88 178 TYR A CA 1
ATOM 1381 C C . TYR A 1 178 ? 13.110 -16.596 -43.346 1.00 14.28 178 TYR A C 1
ATOM 1382 O O . TYR A 1 178 ? 12.729 -15.886 -44.247 1.00 15.14 178 TYR A O 1
ATOM 1391 N N . GLY A 1 179 ? 12.366 -16.904 -42.289 1.00 14.31 179 GLY A N 1
ATOM 1392 C CA . GLY A 1 179 ? 11.030 -16.331 -42.162 1.00 14.33 179 GLY A CA 1
ATOM 1393 C C . GLY A 1 179 ? 10.008 -17.403 -41.955 1.00 14.88 179 GLY A C 1
ATOM 1394 O O . GLY A 1 179 ? 10.354 -18.489 -41.505 1.00 15.77 179 GLY A O 1
ATOM 1395 N N . LEU A 1 180 ? 8.763 -17.069 -42.302 1.00 14.59 180 LEU A N 1
ATOM 1396 C CA . LEU A 1 180 ? 7.535 -17.825 -42.014 1.00 15.42 180 LEU A CA 1
ATOM 1397 C C . LEU A 1 180 ? 7.211 -17.812 -40.524 1.00 15.96 180 LEU A C 1
ATOM 1398 O O . LEU A 1 180 ? 8.107 -17.755 -39.686 1.00 16.10 180 LEU A O 1
ATOM 1403 N N . GLY A 1 181 ? 5.934 -17.904 -40.176 1.00 15.67 181 GLY A N 1
ATOM 1404 C CA . GLY A 1 181 ? 5.623 -17.893 -38.748 1.00 14.89 181 GLY A CA 1
ATOM 1405 C C . GLY A 1 181 ? 4.114 -17.998 -38.598 1.00 16.05 181 GLY A C 1
ATOM 1406 O O . GLY A 1 181 ? 3.401 -17.959 -39.598 1.00 16.11 181 GLY A O 1
ATOM 1407 N N . GLU A 1 182 ? 3.627 -18.073 -37.368 1.00 16.08 182 GLU A N 1
ATOM 1408 C CA . GLU A 1 182 ? 4.458 -18.054 -36.172 1.00 16.18 182 GLU A CA 1
ATOM 1409 C C . GLU A 1 182 ? 4.822 -19.461 -35.722 1.00 16.85 182 GLU A C 1
ATOM 1410 O O . GLU A 1 182 ? 3.934 -20.284 -35.517 1.00 15.57 182 GLU A O 1
ATOM 1416 N N . HIS A 1 183 ? 6.127 -19.751 -35.608 1.00 15.62 183 HIS A N 1
ATOM 1417 C CA . HIS A 1 183 ? 6.563 -21.076 -35.173 1.00 16.75 183 HIS A CA 1
ATOM 1418 C C . HIS A 1 183 ? 7.789 -20.970 -34.286 1.00 17.64 183 HIS A C 1
ATOM 1419 O O . HIS A 1 183 ? 8.463 -19.928 -34.240 1.00 18.09 183 HIS A O 1
ATOM 1426 N N . VAL A 1 184 ? 8.116 -22.083 -33.657 1.00 16.99 184 VAL A N 1
ATOM 1427 C CA . VAL A 1 184 ? 9.450 -22.258 -33.093 1.00 16.00 184 VAL A CA 1
ATOM 1428 C C . VAL A 1 184 ? 10.278 -23.075 -34.097 1.00 17.84 184 VAL A C 1
ATOM 1429 O O . VAL A 1 184 ? 10.121 -24.308 -34.205 1.00 17.82 184 VAL A O 1
ATOM 1433 N N . HIS A 1 185 ? 11.138 -22.395 -34.876 1.00 17.27 185 HIS A N 1
ATOM 1434 C CA . HIS A 1 185 ? 11.887 -23.107 -35.920 1.00 17.21 185 HIS A CA 1
ATOM 1435 C C . HIS A 1 185 ? 13.160 -23.730 -35.347 1.00 18.05 185 HIS A C 1
ATOM 1436 O O . HIS A 1 185 ? 13.789 -24.587 -35.996 1.00 18.02 185 HIS A O 1
ATOM 1443 N N . GLN A 1 186 ? 13.554 -23.253 -34.162 1.00 18.20 186 GLN A N 1
ATOM 1444 C CA . GLN A 1 186 ? 14.747 -23.708 -33.442 1.00 20.62 186 GLN A CA 1
ATOM 1445 C C . GLN A 1 186 ? 16.016 -23.167 -34.072 1.00 21.70 186 GLN A C 1
ATOM 1446 O O . GLN A 1 186 ? 16.834 -22.580 -33.374 1.00 23.92 186 GLN A O 1
ATOM 1452 N N . GLN A 1 187 ? 16.139 -23.304 -35.394 1.00 22.44 187 GLN A N 1
ATOM 1453 C CA . GLN A 1 187 ? 17.221 -22.669 -36.167 1.00 21.75 187 GLN A CA 1
ATOM 1454 C C . GLN A 1 187 ? 16.650 -21.427 -36.851 1.00 20.69 187 GLN A C 1
ATOM 1455 O O . GLN A 1 187 ? 15.426 -21.290 -36.960 1.00 20.72 187 GLN A O 1
ATOM 1461 N N . TYR A 1 188 ? 17.511 -20.505 -37.295 1.00 18.20 188 TYR A N 1
ATOM 1462 C CA . TYR A 1 188 ? 17.052 -19.330 -38.000 1.00 17.76 188 TYR A CA 1
ATOM 1463 C C . TYR A 1 188 ? 17.041 -19.615 -39.514 1.00 16.88 188 TYR A C 1
ATOM 1464 O O . TYR A 1 188 ? 16.048 -19.361 -40.197 1.00 16.82 188 TYR A O 1
ATOM 1473 N N . ARG A 1 189 ? 18.119 -20.173 -40.050 1.00 16.21 189 ARG A N 1
ATOM 1474 C CA . ARG A 1 189 ? 18.096 -20.523 -41.475 1.00 16.23 189 ARG A CA 1
ATOM 1475 C C . ARG A 1 189 ? 17.304 -21.826 -41.652 1.00 17.26 189 ARG A C 1
ATOM 1476 O O . ARG A 1 189 ? 17.505 -22.818 -40.941 1.00 18.33 189 ARG A O 1
ATOM 1484 N N . HIS A 1 190 ? 16.367 -21.822 -42.584 1.00 18.56 190 HIS A N 1
ATOM 1485 C CA . HIS A 1 190 ? 15.653 -23.053 -42.939 1.00 20.76 190 HIS A CA 1
ATOM 1486 C C . HIS A 1 190 ? 16.616 -23.851 -43.848 1.00 22.03 190 HIS A C 1
ATOM 1487 O O . HIS A 1 190 ? 17.026 -23.361 -44.914 1.00 25.66 190 HIS A O 1
ATOM 1494 N N . ASP A 1 191 ? 16.962 -25.046 -43.434 1.00 25.20 191 ASP A N 1
ATOM 1495 C CA . ASP A 1 191 ? 17.961 -25.944 -44.092 1.00 27.55 191 ASP A CA 1
ATOM 1496 C C . ASP A 1 191 ? 17.433 -26.463 -45.421 1.00 27.91 191 ASP A C 1
ATOM 1497 O O . ASP A 1 191 ? 18.219 -26.926 -46.255 1.00 26.27 191 ASP A O 1
ATOM 1502 N N . MET A 1 192 ? 16.082 -26.477 -45.538 1.00 26.90 192 MET A N 1
ATOM 1503 C CA . MET A 1 192 ? 15.341 -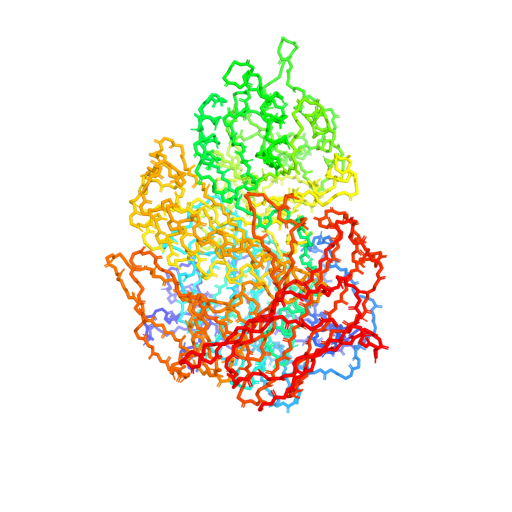26.907 -46.747 1.00 26.19 192 MET A CA 1
ATOM 1504 C C . MET A 1 192 ? 15.180 -28.413 -46.869 1.00 27.15 192 MET A C 1
ATOM 1505 O O . MET A 1 192 ? 14.722 -28.930 -47.886 1.00 25.67 192 MET A O 1
ATOM 1510 N N . ASN A 1 193 ? 15.518 -29.126 -45.812 1.00 26.80 193 ASN A N 1
ATOM 1511 C CA . ASN A 1 193 ? 15.149 -30.511 -45.751 1.00 26.98 193 ASN A CA 1
ATOM 1512 C C . ASN A 1 193 ? 13.614 -30.504 -45.737 1.00 26.61 193 ASN A C 1
ATOM 1513 O O . ASN A 1 193 ? 12.979 -29.495 -45.357 1.00 27.87 193 ASN A O 1
ATOM 1518 N N . TRP A 1 194 ? 13.037 -31.570 -46.265 1.00 22.66 194 TRP A N 1
ATOM 1519 C CA . TRP A 1 194 ? 11.598 -31.819 -46.340 1.00 20.61 194 TRP A CA 1
ATOM 1520 C C . TRP A 1 194 ? 10.934 -31.446 -45.017 1.00 21.21 194 TRP A C 1
ATOM 1521 O O . TRP A 1 194 ? 11.155 -32.148 -44.002 1.00 23.06 194 TRP A O 1
ATOM 1532 N N . LYS A 1 195 ? 10.191 -30.340 -44.978 1.00 18.96 195 LYS A N 1
ATOM 1533 C CA . LYS A 1 195 ? 9.604 -29.876 -43.721 1.00 18.29 195 LYS A CA 1
ATOM 1534 C C . LYS A 1 195 ? 8.337 -29.140 -44.079 1.00 16.59 195 LYS A C 1
ATOM 1535 O O . LYS A 1 195 ? 8.315 -28.398 -45.054 1.00 17.69 195 LYS A O 1
ATOM 1541 N N . THR A 1 196 ? 7.274 -29.402 -43.350 1.00 15.75 196 THR A N 1
ATOM 1542 C CA . THR A 1 196 ? 6.006 -28.695 -43.566 1.00 15.61 196 THR A CA 1
ATOM 1543 C C . THR A 1 196 ? 5.679 -27.863 -42.330 1.00 16.35 196 THR A C 1
ATOM 1544 O O . THR A 1 196 ? 5.683 -28.390 -41.203 1.00 17.40 196 THR A O 1
ATOM 1548 N N . TRP A 1 197 ? 5.369 -26.573 -42.534 1.00 16.77 197 TRP A N 1
ATOM 1549 C CA . TRP A 1 197 ? 5.075 -25.644 -41.449 1.00 15.62 197 TRP A CA 1
ATOM 1550 C C . TRP A 1 197 ? 3.652 -25.171 -41.598 1.00 15.34 197 TRP A C 1
ATOM 1551 O O . TRP A 1 197 ? 3.335 -24.474 -42.560 1.00 16.14 197 TRP A O 1
ATOM 1562 N N . PRO A 1 198 ? 2.778 -25.599 -40.683 1.00 15.93 198 PRO A N 1
ATOM 1563 C CA . PRO A 1 198 ? 1.392 -25.130 -40.777 1.00 15.78 198 PRO A CA 1
ATOM 1564 C C . PRO A 1 198 ? 1.225 -23.714 -40.183 1.00 15.41 198 PRO A C 1
ATOM 1565 O O . PRO A 1 198 ? 1.923 -23.362 -39.230 1.00 15.54 198 PRO A O 1
ATOM 1569 N N . ILE A 1 199 ? 0.280 -22.940 -40.723 1.00 14.21 199 ILE A N 1
ATOM 1570 C CA . ILE A 1 199 ? 0.079 -21.567 -40.271 1.00 14.43 199 ILE A CA 1
ATOM 1571 C C . ILE A 1 199 ? -1.424 -21.405 -40.053 1.00 14.39 199 ILE A C 1
ATOM 1572 O O . ILE A 1 199 ? -2.194 -21.485 -41.000 1.00 15.52 199 ILE A O 1
ATOM 1577 N N . PHE A 1 200 ? -1.812 -21.199 -38.805 1.00 13.97 200 PHE A N 1
ATOM 1578 C CA . PHE A 1 200 ? -3.219 -21.043 -38.422 1.00 14.22 200 PHE A CA 1
ATOM 1579 C C . PHE A 1 200 ? -3.172 -20.622 -36.965 1.00 14.01 200 PHE A C 1
ATOM 1580 O O . PHE A 1 200 ? -2.728 -21.367 -36.112 1.00 14.67 200 PHE A O 1
ATOM 1588 N N . ASN A 1 201 ? -3.580 -19.387 -36.702 1.00 15.06 201 ASN A N 1
ATOM 1589 C CA . ASN A 1 201 ? -3.440 -18.770 -35.375 1.00 14.30 201 ASN A CA 1
ATOM 1590 C C . ASN A 1 201 ? -4.040 -19.613 -34.303 1.00 15.38 201 ASN A C 1
ATOM 1591 O O . ASN A 1 201 ? -5.224 -19.974 -34.347 1.00 15.58 201 ASN A O 1
ATOM 1596 N N . ARG A 1 202 ? -3.209 -19.977 -33.354 1.00 14.59 202 ARG A N 1
ATOM 1597 C CA . ARG A 1 202 ? -3.569 -20.958 -32.364 1.00 15.26 202 ARG A CA 1
ATOM 1598 C C . ARG A 1 202 ? -2.889 -20.658 -31.024 1.00 15.39 202 ARG A C 1
ATOM 1599 O O . ARG A 1 202 ? -1.657 -20.410 -30.964 1.00 15.95 202 ARG A O 1
ATOM 1607 N N . ASP A 1 203 ? -3.679 -20.733 -29.944 1.00 16.34 203 ASP A N 1
ATOM 1608 C CA . ASP A 1 203 ? -3.148 -20.734 -28.591 1.00 18.46 203 ASP A CA 1
ATOM 1609 C C . ASP A 1 203 ? -2.494 -22.092 -28.310 1.00 19.57 203 ASP A C 1
ATOM 1610 O O . ASP A 1 203 ? -3.170 -23.095 -28.047 1.00 19.24 203 ASP A O 1
ATOM 1615 N N . THR A 1 204 ? -1.169 -22.135 -28.400 1.00 19.97 204 THR A N 1
ATOM 1616 C CA . THR A 1 204 ? -0.489 -23.347 -28.066 1.00 22.74 204 THR A CA 1
ATOM 1617 C C . THR A 1 204 ? 0.938 -23.075 -27.642 1.00 22.18 204 THR A C 1
ATOM 1618 O O . THR A 1 204 ? 1.452 -21.997 -27.902 1.00 21.27 204 THR A O 1
ATOM 1622 N N . THR A 1 205 ? 1.538 -24.023 -26.939 1.00 21.84 205 THR A N 1
ATOM 1623 C CA . THR A 1 205 ? 2.85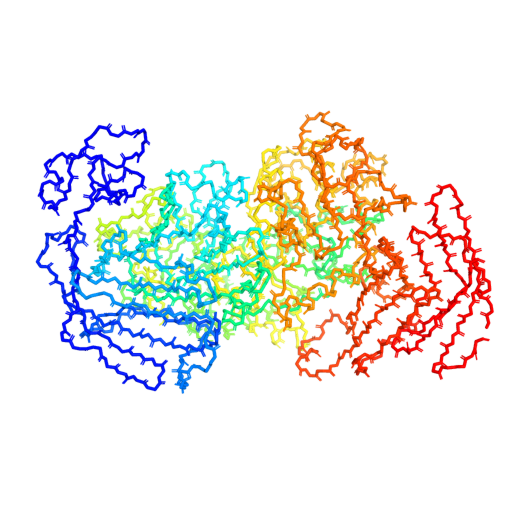3 -23.769 -26.353 1.00 21.83 205 THR A CA 1
ATOM 1624 C C . THR A 1 205 ? 3.902 -23.698 -27.442 1.00 21.43 205 THR A C 1
ATOM 1625 O O . THR A 1 205 ? 3.991 -24.612 -28.243 1.00 21.10 205 THR A O 1
ATOM 1629 N N . PRO A 1 206 ? 4.735 -22.641 -27.428 1.00 21.91 206 PRO A N 1
ATOM 1630 C CA . PRO A 1 206 ? 5.875 -22.640 -28.332 1.00 21.93 206 PRO A CA 1
ATOM 1631 C C . PRO A 1 206 ? 6.890 -23.629 -27.828 1.00 22.72 206 PRO A C 1
ATOM 1632 O O . PRO A 1 206 ? 7.705 -23.284 -26.995 1.00 24.25 206 PRO A O 1
ATOM 1636 N N . ASN A 1 207 ? 6.858 -24.839 -28.351 1.00 22.73 207 ASN A N 1
ATOM 1637 C CA . ASN A 1 207 ? 7.777 -25.873 -27.861 1.00 22.85 207 ASN A CA 1
ATOM 1638 C C . ASN A 1 207 ? 8.486 -26.511 -29.043 1.00 21.98 207 ASN A C 1
ATOM 1639 O O . ASN A 1 207 ? 8.446 -25.998 -30.159 1.00 20.04 207 ASN A O 1
ATOM 1644 N N . GLY A 1 208 ? 9.098 -27.667 -28.817 1.00 21.98 208 GLY A N 1
ATOM 1645 C CA . GLY A 1 208 ? 9.920 -28.265 -29.852 1.00 23.00 208 GLY A CA 1
ATOM 1646 C C . GLY A 1 208 ? 9.146 -29.021 -30.915 1.00 23.27 208 GLY A C 1
ATOM 1647 O O . GLY A 1 208 ? 9.758 -29.635 -31.760 1.00 24.14 208 GLY A O 1
ATOM 1648 N N . ASN A 1 209 ? 7.807 -28.965 -30.882 1.00 23.62 209 ASN A N 1
ATOM 1649 C CA . ASN A 1 209 ? 6.987 -29.720 -31.813 1.00 24.35 209 ASN A CA 1
ATOM 1650 C C . ASN A 1 209 ? 6.721 -29.065 -33.167 1.00 24.02 209 ASN A C 1
ATOM 1651 O O . ASN A 1 209 ? 6.143 -29.693 -34.039 1.00 23.72 209 ASN A O 1
ATOM 1656 N N . GLY A 1 210 ? 7.099 -27.804 -33.337 1.00 22.45 210 GLY A N 1
ATOM 1657 C CA . GLY A 1 210 ? 6.947 -27.158 -34.646 1.00 21.39 210 GLY A CA 1
ATOM 1658 C C . GLY A 1 210 ? 5.506 -26.966 -35.095 1.00 20.93 210 GLY A C 1
ATOM 1659 O O . GLY A 1 210 ? 5.200 -26.982 -36.303 1.00 21.81 210 GLY A O 1
ATOM 1660 N N . THR A 1 211 ? 4.613 -26.777 -34.140 1.00 18.56 211 THR A N 1
ATOM 1661 C CA . THR A 1 211 ? 3.223 -26.513 -34.479 1.00 17.70 211 THR A CA 1
ATOM 1662 C C . THR A 1 211 ? 2.989 -25.070 -34.964 1.00 16.92 211 THR A C 1
ATOM 1663 O O . THR A 1 211 ? 3.835 -24.171 -34.800 1.00 14.81 211 THR A O 1
ATOM 1667 N N . ASN A 1 212 ? 1.809 -24.855 -35.510 1.00 14.93 212 ASN A N 1
ATOM 1668 C CA . ASN A 1 212 ? 1.314 -23.507 -35.711 1.00 15.17 212 ASN A CA 1
ATOM 1669 C C . ASN A 1 212 ? 1.141 -22.838 -34.360 1.00 15.20 212 ASN A C 1
ATOM 1670 O O . ASN A 1 212 ? 0.745 -23.503 -33.400 1.00 17.17 212 ASN A O 1
ATOM 1675 N N . LEU A 1 213 ? 1.481 -21.552 -34.268 1.00 14.65 213 LEU A N 1
ATOM 1676 C CA . LEU A 1 213 ? 1.389 -20.831 -33.017 1.00 14.52 213 LEU A CA 1
ATOM 1677 C C . LEU A 1 213 ? 0.442 -19.648 -33.199 1.00 15.38 213 LEU A C 1
ATOM 1678 O O . LEU A 1 213 ? -0.531 -19.712 -33.958 1.00 15.44 213 LEU A O 1
ATOM 1683 N N . TYR A 1 214 ? 0.710 -18.557 -32.503 1.00 15.68 214 TYR A N 1
ATOM 1684 C CA . TYR A 1 214 ? -0.285 -17.477 -32.301 1.00 15.64 214 TYR A CA 1
ATOM 1685 C C . TYR A 1 214 ? -0.594 -16.604 -33.512 1.00 16.68 214 TYR A C 1
ATOM 1686 O O . TYR A 1 214 ? -1.716 -16.074 -33.614 1.00 16.64 214 TYR A O 1
ATOM 1695 N N . GLY A 1 215 ? 0.384 -16.444 -34.400 1.00 15.30 215 GLY A N 1
ATOM 1696 C CA . GLY A 1 215 ? 0.274 -15.524 -35.525 1.00 15.04 215 GLY A CA 1
ATOM 1697 C C . GLY A 1 215 ? 0.482 -16.173 -36.867 1.00 14.94 215 GLY A C 1
ATOM 1698 O O . GLY A 1 215 ? 0.873 -17.331 -36.948 1.00 15.89 215 GLY A O 1
ATOM 1699 N N . ALA A 1 216 ? 0.229 -15.426 -37.928 1.00 14.42 216 ALA A N 1
ATOM 1700 C CA . ALA A 1 216 ? 0.297 -15.941 -39.274 1.00 15.36 216 ALA A CA 1
ATOM 1701 C C . ALA A 1 216 ? 1.143 -14.998 -40.114 1.00 14.79 216 ALA A C 1
ATOM 1702 O O . ALA A 1 216 ? 0.767 -13.844 -40.323 1.00 15.95 216 ALA A O 1
ATOM 1704 N N . GLN A 1 217 ? 2.296 -15.500 -40.554 1.00 15.53 217 GLN A N 1
ATOM 1705 C CA . GLN A 1 217 ? 3.301 -14.688 -41.266 1.00 14.99 217 GLN A CA 1
ATOM 1706 C C . GLN A 1 217 ? 3.850 -15.490 -42.451 1.00 15.45 217 GLN A C 1
ATOM 1707 O O . GLN A 1 217 ? 4.598 -16.451 -42.244 1.00 14.48 217 GLN A O 1
ATOM 1713 N N . THR A 1 218 ? 3.465 -15.122 -43.673 1.00 14.70 218 THR A N 1
ATOM 1714 C CA . THR A 1 218 ? 3.801 -15.918 -44.851 1.00 16.92 218 THR A CA 1
ATOM 1715 C C . THR A 1 218 ? 5.060 -15.413 -45.538 1.00 16.33 218 THR A C 1
ATOM 1716 O O . THR A 1 218 ? 5.497 -16.013 -46.505 1.00 19.60 218 THR A O 1
ATOM 1720 N N . PHE A 1 219 ? 5.614 -14.320 -45.034 1.00 14.48 219 PHE A N 1
ATOM 1721 C CA . PHE A 1 219 ? 6.820 -13.713 -45.599 1.00 13.68 219 PHE A CA 1
ATOM 1722 C C . PHE A 1 219 ? 8.068 -14.570 -45.388 1.00 13.71 219 PHE A C 1
ATOM 1723 O O . PHE A 1 219 ? 8.310 -15.038 -44.270 1.00 13.59 219 PHE A O 1
ATOM 1731 N N . PHE A 1 220 ? 8.849 -14.754 -46.449 1.00 13.76 220 PHE A N 1
ATOM 1732 C CA . PHE A 1 220 ? 10.240 -15.224 -46.283 1.00 14.71 220 PHE A CA 1
ATOM 1733 C C . PHE A 1 220 ? 11.190 -14.399 -47.123 1.00 15.43 220 PHE A C 1
ATOM 1734 O O . PHE A 1 220 ? 10.813 -13.814 -48.148 1.00 14.94 220 PHE A O 1
ATOM 1742 N N . LEU A 1 221 ? 12.440 -14.436 -46.691 1.00 15.44 221 LEU A N 1
ATOM 1743 C CA . LEU A 1 221 ? 13.537 -13.747 -47.319 1.00 16.10 221 LEU A CA 1
ATOM 1744 C C . LEU A 1 221 ? 14.557 -14.829 -47.732 1.00 15.34 221 LEU A C 1
ATOM 1745 O O . LEU A 1 221 ? 14.784 -15.799 -47.004 1.00 14.76 221 LEU A O 1
ATOM 1750 N N . CYS A 1 222 ? 15.136 -14.668 -48.928 1.00 15.91 222 CYS A N 1
ATOM 1751 C CA . CYS A 1 222 ? 16.165 -15.576 -49.429 1.00 16.25 222 CYS A CA 1
ATOM 1752 C C . CYS A 1 222 ? 17.394 -14.760 -49.788 1.00 16.58 222 CYS A C 1
ATOM 1753 O O . CYS A 1 222 ? 17.306 -13.856 -50.626 1.00 15.51 222 CYS A O 1
ATOM 1756 N N . LEU A 1 223 ? 18.522 -15.117 -49.181 1.00 16.86 223 LEU A N 1
ATOM 1757 C CA . LEU A 1 223 ? 19.798 -14.514 -49.553 1.00 17.36 223 LEU A CA 1
ATOM 1758 C C . LEU A 1 223 ? 20.353 -15.376 -50.696 1.00 16.18 223 LEU A C 1
ATOM 1759 O O . LEU A 1 223 ? 20.692 -16.547 -50.508 1.00 17.03 223 LEU A O 1
ATOM 1764 N N . GLU A 1 224 ? 20.469 -14.768 -51.867 1.00 17.55 224 GLU A N 1
ATOM 1765 C CA . GLU A 1 224 ? 20.770 -15.522 -53.099 1.00 17.88 224 GLU A CA 1
ATOM 1766 C C . GLU A 1 224 ? 22.215 -15.979 -53.111 1.00 18.27 224 GLU A C 1
ATOM 1767 O O . GLU A 1 224 ? 22.497 -17.086 -53.513 1.00 19.27 224 GLU A O 1
ATOM 1773 N N . ASP A 1 225 ? 23.126 -15.106 -52.698 1.00 19.38 225 ASP A N 1
ATOM 1774 C CA . ASP A 1 225 ? 24.571 -15.459 -52.677 1.00 19.60 225 ASP A CA 1
ATOM 1775 C C . ASP A 1 225 ? 25.345 -14.467 -51.842 1.00 19.75 225 ASP A C 1
ATOM 1776 O O . ASP A 1 225 ? 24.768 -13.522 -51.303 1.00 19.19 225 ASP A O 1
ATOM 1781 N N . ALA A 1 226 ? 26.653 -14.682 -51.728 1.00 18.48 226 ALA A N 1
ATOM 1782 C CA . ALA A 1 226 ? 27.519 -13.803 -50.931 1.00 19.06 226 ALA A CA 1
ATOM 1783 C C . ALA A 1 226 ? 27.599 -12.333 -51.380 1.00 19.40 226 ALA A C 1
ATOM 1784 O O . ALA A 1 226 ? 28.133 -11.531 -50.652 1.00 19.94 226 ALA A O 1
ATOM 1786 N N . SER A 1 227 ? 27.111 -11.964 -52.566 1.00 18.74 227 SER A N 1
ATOM 1787 C CA . SER A 1 227 ? 27.109 -10.550 -52.969 1.00 19.65 227 SER A CA 1
ATOM 1788 C C . SER A 1 227 ? 26.087 -9.751 -52.176 1.00 19.77 227 SER A C 1
ATOM 1789 O O . SER A 1 227 ? 26.175 -8.529 -52.129 1.00 18.55 227 SER A O 1
ATOM 1792 N N . GLY A 1 228 ? 25.128 -10.465 -51.561 1.00 18.05 228 GLY A N 1
ATOM 1793 C CA . GLY A 1 228 ? 24.116 -9.805 -50.735 1.00 17.26 228 GLY A CA 1
ATOM 1794 C C . GLY A 1 228 ? 22.776 -9.777 -51.420 1.00 16.17 228 GLY A C 1
ATOM 1795 O O . GLY A 1 228 ? 21.773 -9.562 -50.763 1.00 14.97 228 GLY A O 1
ATOM 1796 N N . LEU A 1 229 ? 22.772 -9.974 -52.745 1.00 16.17 229 LEU A N 1
ATOM 1797 C CA . LEU A 1 229 ? 21.539 -9.964 -53.513 1.00 15.63 229 LEU A CA 1
ATOM 1798 C C . LEU A 1 229 ? 20.515 -10.913 -52.861 1.00 14.70 229 LEU A C 1
ATOM 1799 O O . LEU A 1 229 ? 20.832 -12.053 -52.550 1.00 15.57 229 LEU A O 1
ATOM 1804 N N . SER A 1 230 ? 19.301 -10.407 -52.669 1.00 14.71 230 SER A N 1
ATOM 1805 C CA . SER A 1 230 ? 18.320 -11.142 -51.885 1.00 15.93 230 SER A CA 1
ATOM 1806 C C . SER A 1 230 ? 16.960 -10.818 -52.454 1.00 14.84 230 SER A C 1
ATOM 1807 O O . SER A 1 230 ? 16.795 -9.823 -53.133 1.00 14.78 230 SER A O 1
ATOM 1810 N N . PHE A 1 231 ? 15.990 -11.700 -52.188 1.00 15.23 231 PHE A N 1
ATOM 1811 C CA . PHE A 1 231 ? 14.590 -11.353 -52.538 1.00 14.85 231 PHE A CA 1
ATOM 1812 C C . PHE A 1 231 ? 13.673 -11.894 -51.469 1.00 15.84 231 PHE A C 1
ATOM 1813 O O . PHE A 1 231 ? 14.124 -12.645 -50.580 1.00 15.45 231 PHE A O 1
ATOM 1821 N N . GLY A 1 232 ? 12.393 -11.509 -51.531 1.00 15.56 232 GLY A N 1
ATOM 1822 C CA . GLY A 1 232 ? 11.447 -12.050 -50.570 1.00 13.89 232 GLY A CA 1
ATOM 1823 C C . GLY A 1 232 ? 10.134 -12.328 -51.287 1.00 13.88 232 GLY A C 1
ATOM 1824 O O . GLY A 1 232 ? 9.907 -11.856 -52.417 1.00 15.46 232 GLY A O 1
ATOM 1825 N N . VAL A 1 233 ? 9.271 -13.080 -50.622 1.00 13.30 233 VAL A N 1
ATOM 1826 C CA . VAL A 1 233 ? 7.945 -13.450 -51.183 1.00 12.65 233 VAL A CA 1
ATOM 1827 C C . VAL A 1 233 ? 6.953 -13.296 -50.053 1.00 13.37 233 VAL A C 1
ATOM 1828 O O . VAL A 1 233 ? 7.219 -13.719 -48.923 1.00 12.17 233 VAL A O 1
ATOM 1832 N N . PHE A 1 234 ? 5.800 -12.710 -50.365 1.00 14.64 234 PHE A N 1
ATOM 1833 C CA . PHE A 1 234 ? 4.757 -12.606 -49.394 1.00 14.22 234 PHE A CA 1
ATOM 1834 C C . PHE A 1 234 ? 3.474 -13.109 -50.051 1.00 15.56 234 PHE A C 1
ATOM 1835 O O . PHE A 1 234 ? 3.177 -12.722 -51.179 1.00 15.33 234 PHE A O 1
ATOM 1843 N N . LEU A 1 235 ? 2.755 -13.976 -49.336 1.00 14.81 235 LEU A N 1
ATOM 1844 C CA . LEU A 1 235 ? 1.443 -14.459 -49.777 1.00 14.00 235 LEU A CA 1
ATOM 1845 C C . LEU A 1 235 ? 0.317 -13.770 -48.950 1.00 13.54 235 LEU A C 1
ATOM 1846 O O . LEU A 1 235 ? 0.224 -13.926 -47.737 1.00 13.70 235 LEU A O 1
ATOM 1851 N N . MET A 1 236 ? -0.506 -12.947 -49.609 1.00 14.29 236 MET A N 1
ATOM 1852 C CA . MET A 1 236 ? -1.603 -12.214 -48.950 1.00 15.74 236 MET A CA 1
ATOM 1853 C C . MET A 1 236 ? -2.815 -13.146 -48.930 1.00 16.97 236 MET A C 1
ATOM 1854 O O . MET A 1 236 ? -3.635 -13.127 -49.839 1.00 16.85 236 MET A O 1
ATOM 1859 N N . ASN A 1 237 ? -2.867 -13.976 -47.901 1.00 17.27 237 ASN A N 1
ATOM 1860 C CA . ASN A 1 237 ? -3.939 -14.978 -47.774 1.00 16.84 237 ASN A CA 1
ATOM 1861 C C . ASN A 1 237 ? -4.042 -15.272 -46.280 1.00 17.10 237 ASN A C 1
ATOM 1862 O O . ASN A 1 237 ? -3.027 -15.449 -45.588 1.00 16.28 237 ASN A O 1
ATOM 1867 N N . SER A 1 238 ? -5.274 -15.245 -45.762 1.00 15.77 238 SER A N 1
ATOM 1868 C CA . SER A 1 238 ? -5.495 -15.447 -44.327 1.00 16.69 238 SER A CA 1
ATOM 1869 C C . SER A 1 238 ? -6.166 -16.796 -43.970 1.00 17.38 238 SER A C 1
ATOM 1870 O O . SER A 1 238 ? -6.572 -16.994 -42.813 1.00 17.84 238 SER A O 1
ATOM 1873 N N . ASN A 1 239 ? -6.322 -17.687 -44.954 1.00 17.11 239 ASN A N 1
ATOM 1874 C CA . ASN A 1 239 ? -6.894 -19.018 -44.705 1.00 17.79 239 ASN A CA 1
ATOM 1875 C C . ASN A 1 239 ? -5.851 -19.921 -44.038 1.00 18.72 239 ASN A C 1
ATOM 1876 O O . ASN A 1 239 ? -4.652 -19.612 -44.060 1.00 18.18 239 ASN A O 1
ATOM 1881 N N . ALA A 1 240 ? -6.297 -21.009 -43.410 1.00 16.39 240 ALA A N 1
ATOM 1882 C CA . ALA A 1 240 ? -5.334 -22.015 -42.894 1.00 17.38 240 ALA A CA 1
ATOM 1883 C C . ALA A 1 240 ? -4.480 -22.493 -44.048 1.00 16.77 240 ALA A C 1
ATOM 1884 O O . ALA A 1 240 ? -4.972 -22.645 -45.143 1.00 17.60 240 ALA A O 1
ATOM 1886 N N . MET A 1 241 ? -3.172 -22.658 -43.819 1.00 15.94 241 MET A N 1
ATOM 1887 C CA . MET A 1 241 ? -2.338 -23.083 -44.879 1.00 16.61 241 MET A CA 1
ATOM 1888 C C . MET A 1 241 ? -1.149 -23.807 -44.278 1.00 15.51 241 MET A C 1
ATOM 1889 O O . MET A 1 241 ? -0.986 -23.898 -43.036 1.00 13.54 241 MET A O 1
ATOM 1894 N N . GLU A 1 242 ? -0.367 -24.386 -45.155 1.00 15.74 242 GLU A N 1
ATOM 1895 C CA . GLU A 1 242 ? 0.983 -24.852 -44.746 1.00 17.64 242 GLU A CA 1
ATOM 1896 C C . GLU A 1 242 ? 1.972 -24.566 -45.823 1.00 16.86 242 GLU A C 1
ATOM 1897 O O . GLU A 1 242 ? 1.630 -24.410 -47.012 1.00 17.81 242 GLU A O 1
ATOM 1903 N N . VAL A 1 243 ? 3.232 -24.499 -45.415 1.00 17.13 243 VAL A N 1
ATOM 1904 C CA . VAL A 1 243 ? 4.267 -24.185 -46.352 1.00 16.66 243 VAL A CA 1
ATOM 1905 C C . VAL A 1 243 ? 5.204 -25.392 -46.313 1.00 16.95 243 VAL A C 1
ATOM 1906 O O . VAL A 1 243 ? 5.587 -25.834 -45.234 1.00 17.25 243 VAL A O 1
ATOM 1910 N N . VAL A 1 244 ? 5.527 -25.918 -47.489 1.00 15.55 244 VAL A N 1
ATOM 1911 C CA . VAL A 1 244 ? 6.304 -27.147 -47.619 1.00 16.65 244 VAL A CA 1
ATOM 1912 C C . VAL A 1 244 ? 7.662 -26.794 -48.184 1.00 15.64 244 VAL A C 1
ATOM 1913 O O . VAL A 1 244 ? 7.756 -26.264 -49.301 1.00 16.21 244 VAL A O 1
ATOM 1917 N N . LEU A 1 245 ? 8.715 -27.129 -47.457 1.00 16.93 245 LEU A N 1
ATOM 1918 C CA . LEU A 1 245 ? 10.052 -26.781 -47.874 1.00 17.04 245 LEU A CA 1
ATOM 1919 C C . LEU A 1 245 ? 10.697 -28.078 -48.302 1.00 17.64 245 LEU A C 1
ATOM 1920 O O . LEU A 1 245 ? 10.438 -29.134 -47.678 1.00 19.44 245 LEU A O 1
ATOM 1925 N N . GLN A 1 246 ? 11.468 -28.040 -49.382 1.00 14.84 246 GLN A N 1
ATOM 1926 C CA . GLN A 1 246 ? 12.167 -29.264 -49.810 1.00 14.99 246 GLN A CA 1
ATOM 1927 C C . GLN A 1 246 ? 13.510 -28.923 -50.432 1.00 16.00 246 GLN A C 1
ATOM 1928 O O . GLN A 1 246 ? 13.741 -27.784 -50.765 1.00 15.92 246 GLN A O 1
ATOM 1934 N N . PRO A 1 247 ? 14.416 -29.896 -50.519 1.00 16.46 247 PRO A N 1
ATOM 1935 C CA . PRO A 1 247 ? 15.797 -29.589 -50.872 1.00 17.95 247 PRO A CA 1
ATOM 1936 C C . PRO A 1 247 ? 16.116 -29.331 -52.327 1.00 18.84 247 PRO A C 1
ATOM 1937 O O . PRO A 1 247 ? 17.286 -29.121 -52.642 1.00 20.55 247 PRO A O 1
ATOM 1941 N N . ALA A 1 248 ? 15.127 -29.272 -53.209 1.00 18.60 248 ALA A N 1
ATOM 1942 C CA . ALA A 1 248 ? 15.367 -28.859 -54.617 1.00 19.01 248 ALA A CA 1
ATOM 1943 C C . ALA A 1 248 ? 16.425 -27.715 -54.833 1.00 20.02 248 ALA A C 1
ATOM 1944 O O . ALA A 1 248 ? 17.336 -27.871 -55.669 1.00 18.98 248 ALA A O 1
ATOM 1946 N N . PRO A 1 249 ? 16.346 -26.591 -54.070 1.00 19.17 249 PRO A N 1
ATOM 1947 C CA . PRO A 1 249 ? 15.387 -26.169 -53.033 1.00 18.32 249 PRO A CA 1
ATOM 1948 C C . PRO A 1 249 ? 14.119 -25.553 -53.597 1.00 18.13 249 PRO A C 1
ATOM 1949 O O . PRO A 1 249 ? 14.142 -24.928 -54.677 1.00 18.21 249 PRO A O 1
ATOM 1953 N N . ALA A 1 250 ? 13.026 -25.718 -52.867 1.00 16.49 250 ALA A N 1
ATOM 1954 C CA . ALA A 1 250 ? 11.731 -25.201 -53.332 1.00 17.27 250 ALA A CA 1
ATOM 1955 C C . ALA A 1 250 ? 10.807 -25.019 -52.153 1.00 16.22 250 ALA A C 1
ATOM 1956 O O . ALA A 1 250 ? 10.974 -25.666 -51.106 1.00 14.59 250 ALA A O 1
ATOM 1958 N N A ILE A 1 251 ? 9.791 -24.180 -52.333 0.50 15.15 251 ILE A N 1
ATOM 1959 N N B ILE A 1 251 ? 9.836 -24.125 -52.325 0.50 16.06 251 ILE A N 1
ATOM 1960 C CA A ILE A 1 251 ? 8.811 -23.935 -51.284 0.50 14.89 251 ILE A CA 1
ATOM 1961 C CA B ILE A 1 251 ? 8.792 -23.920 -51.339 0.50 16.82 251 ILE A CA 1
ATOM 1962 C C A ILE A 1 251 ? 7.431 -23.960 -51.921 0.50 15.24 251 ILE A C 1
ATOM 1963 C C B ILE A 1 251 ? 7.477 -24.173 -52.039 0.50 16.24 251 ILE A C 1
ATOM 1964 O O A ILE A 1 251 ? 7.212 -23.359 -52.978 0.50 15.34 251 ILE A O 1
ATOM 1965 O O B ILE A 1 251 ? 7.349 -23.937 -53.242 0.50 16.36 251 ILE A O 1
ATOM 1974 N N . THR A 1 252 ? 6.514 -24.679 -51.288 1.00 15.94 252 THR A N 1
ATOM 1975 C CA . THR A 1 252 ? 5.165 -24.796 -51.797 1.00 16.47 252 THR A CA 1
ATOM 1976 C C . THR A 1 252 ? 4.223 -24.154 -50.761 1.00 16.44 252 THR A C 1
ATOM 1977 O O . THR A 1 252 ? 4.347 -24.410 -49.549 1.00 16.50 252 THR A O 1
ATOM 1981 N N . TYR A 1 253 ? 3.277 -23.346 -51.231 1.00 15.88 253 TYR A N 1
ATOM 1982 C CA . TYR A 1 253 ? 2.249 -22.771 -50.393 1.00 17.19 253 TYR A CA 1
ATOM 1983 C C . TYR A 1 253 ? 0.984 -23.582 -50.677 1.00 16.75 253 TYR A C 1
ATOM 1984 O O . TYR A 1 253 ? 0.634 -23.802 -51.837 1.00 16.67 253 TYR A O 1
ATOM 1993 N N . ARG A 1 254 ? 0.294 -24.005 -49.628 1.00 16.15 254 ARG A N 1
ATOM 1994 C CA . ARG A 1 254 ? -0.917 -24.809 -49.821 1.00 17.45 254 ARG A CA 1
ATOM 1995 C C . ARG A 1 254 ? -1.937 -24.219 -48.879 1.00 18.41 254 ARG A C 1
ATOM 1996 O O . ARG A 1 254 ? -1.756 -24.332 -47.664 1.00 19.92 254 ARG A O 1
ATOM 2004 N N . THR A 1 255 ? -2.979 -23.590 -49.400 1.00 16.33 255 THR A N 1
ATOM 2005 C CA . THR A 1 255 ? -3.945 -22.913 -48.555 1.00 17.10 255 THR A CA 1
ATOM 2006 C C . THR A 1 255 ? -5.341 -23.478 -48.842 1.00 16.77 255 THR A C 1
ATOM 2007 O O . THR A 1 255 ? -5.563 -24.077 -49.889 1.00 17.33 255 THR A O 1
ATOM 2011 N N . ILE A 1 256 ? -6.251 -23.315 -47.901 1.00 16.48 256 ILE A N 1
ATOM 2012 C CA . ILE A 1 256 ? -7.553 -23.935 -48.086 1.00 16.01 256 ILE A CA 1
ATOM 2013 C C . ILE A 1 256 ? -8.660 -22.925 -48.366 1.00 17.30 256 ILE A C 1
ATOM 2014 O O . ILE A 1 256 ? -9.862 -23.235 -48.272 1.00 16.86 256 ILE A O 1
ATOM 2019 N N . GLY A 1 257 ? -8.298 -21.720 -48.778 1.00 16.20 257 GLY A N 1
ATOM 2020 C CA . GLY A 1 257 ? -9.324 -20.823 -49.280 1.00 16.27 257 GLY A CA 1
ATOM 2021 C C . GLY A 1 257 ? -8.738 -19.576 -49.876 1.00 15.51 257 GLY A C 1
ATOM 2022 O O . GLY A 1 257 ? -7.506 -19.456 -50.029 1.00 15.88 257 GLY A O 1
ATOM 2023 N N . GLY A 1 258 ? -9.611 -18.626 -50.147 1.00 14.42 258 GLY A N 1
ATOM 2024 C CA . GLY A 1 258 ? -9.206 -17.343 -50.702 1.00 15.09 258 GLY A CA 1
ATOM 2025 C C . GLY A 1 258 ? -8.612 -17.422 -52.086 1.00 16.05 258 GLY A C 1
ATOM 2026 O O . GLY A 1 258 ? -8.999 -18.247 -52.931 1.00 14.62 258 GLY A O 1
ATOM 2027 N N . ILE A 1 259 ? -7.573 -16.596 -52.305 1.00 16.12 259 ILE A N 1
ATOM 2028 C CA . ILE A 1 259 ? -6.930 -16.556 -53.606 1.00 17.46 259 ILE A CA 1
ATOM 2029 C C . ILE A 1 259 ? -5.409 -16.567 -53.414 1.00 17.42 259 ILE A C 1
ATOM 2030 O O . ILE A 1 259 ? -4.928 -16.317 -52.316 1.00 18.21 259 ILE A O 1
ATOM 2035 N N . LEU A 1 260 ? -4.686 -16.784 -54.501 1.00 17.71 260 LEU A N 1
ATOM 2036 C CA . LEU A 1 260 ? -3.208 -16.787 -54.405 1.00 17.64 260 LEU A CA 1
ATOM 2037 C C . LEU A 1 260 ? -2.794 -15.387 -54.805 1.00 18.57 260 LEU A C 1
ATOM 2038 O O . LEU A 1 260 ? -2.861 -15.029 -55.964 1.00 20.81 260 LEU A O 1
ATOM 2043 N N . ASP A 1 261 ? -2.437 -14.563 -53.838 1.00 18.98 261 ASP A N 1
ATOM 2044 C CA . ASP A 1 261 ? -2.143 -13.188 -54.139 1.00 18.01 261 ASP A CA 1
ATOM 2045 C C . ASP A 1 261 ? -0.690 -13.000 -53.665 1.00 18.10 261 ASP A C 1
ATOM 2046 O O . ASP A 1 261 ? -0.480 -12.937 -52.452 1.00 17.01 261 ASP A O 1
ATOM 2051 N N . PHE A 1 262 ? 0.268 -12.888 -54.605 1.00 16.58 262 PHE A N 1
ATOM 2052 C CA . PHE A 1 262 ? 1.691 -12.965 -54.277 1.00 15.07 262 PHE A CA 1
ATOM 2053 C C . PHE A 1 262 ? 2.401 -11.659 -54.549 1.00 15.12 262 PHE A C 1
ATOM 2054 O O . PHE A 1 262 ? 2.101 -10.986 -55.533 1.00 14.80 262 PHE A O 1
ATOM 2062 N N . TYR A 1 263 ? 3.364 -11.331 -53.697 1.00 15.09 263 TYR A N 1
ATOM 2063 C CA . TYR A 1 263 ? 4.259 -10.198 -53.979 1.00 14.98 263 TYR A CA 1
ATOM 2064 C C . TYR A 1 263 ? 5.663 -10.759 -53.955 1.00 14.19 263 TYR A C 1
ATOM 2065 O O . TYR A 1 263 ? 5.962 -11.628 -53.113 1.00 16.60 263 TYR A O 1
ATOM 2074 N N . VAL A 1 264 ? 6.513 -10.275 -54.848 1.00 14.52 264 VAL A N 1
ATOM 2075 C CA . VAL A 1 264 ? 7.908 -10.712 -54.853 1.00 14.05 264 VAL A CA 1
ATOM 2076 C C . VAL A 1 264 ? 8.721 -9.413 -54.772 1.00 15.48 264 VAL A C 1
ATOM 2077 O O . VAL A 1 264 ? 8.375 -8.441 -55.445 1.00 15.93 264 VAL A O 1
ATOM 2081 N N . PHE A 1 265 ? 9.775 -9.404 -53.947 1.00 14.96 265 PHE A N 1
ATOM 2082 C CA . PHE A 1 265 ? 10.513 -8.156 -53.639 1.00 15.60 265 PHE A CA 1
ATOM 2083 C C . PHE A 1 265 ? 11.945 -8.463 -53.950 1.00 15.35 265 PHE A C 1
ATOM 2084 O O . PHE A 1 265 ? 12.423 -9.503 -53.539 1.00 16.79 265 PHE A O 1
ATOM 2092 N N . LEU A 1 266 ? 12.665 -7.543 -54.577 1.00 16.01 266 LEU A N 1
ATOM 2093 C CA . LEU A 1 266 ? 14.109 -7.752 -54.799 1.00 15.72 266 LEU A CA 1
ATOM 2094 C C . LEU A 1 266 ? 14.877 -6.662 -54.072 1.00 16.47 266 LEU A C 1
ATOM 2095 O O . LEU A 1 266 ? 14.440 -5.532 -54.012 1.00 16.10 266 LEU A O 1
ATOM 2100 N N . GLY A 1 267 ? 16.048 -6.992 -53.538 1.00 16.21 267 GLY A N 1
ATOM 2101 C CA . GLY A 1 267 ? 16.880 -5.956 -52.961 1.00 14.52 267 GLY A CA 1
ATOM 2102 C C . GLY A 1 267 ? 18.329 -6.314 -53.200 1.00 15.45 267 GLY A C 1
ATOM 2103 O O . GLY A 1 267 ? 18.685 -7.439 -53.585 1.00 13.52 267 GLY A O 1
ATOM 2104 N N . ASN A 1 268 ? 19.181 -5.327 -52.989 1.00 15.00 268 ASN A N 1
ATOM 2105 C CA . ASN A 1 268 ? 20.598 -5.592 -53.130 1.00 15.67 268 ASN A CA 1
ATOM 2106 C C . ASN A 1 268 ? 21.233 -6.202 -51.911 1.00 16.31 268 ASN A C 1
ATOM 2107 O O . ASN A 1 268 ? 22.394 -6.682 -51.969 1.00 15.47 268 ASN A O 1
ATOM 2112 N N . THR A 1 269 ? 20.504 -6.169 -50.803 1.00 15.34 269 THR A N 1
ATOM 2113 C CA . THR A 1 269 ? 20.917 -6.704 -49.513 1.00 16.30 269 THR A CA 1
ATOM 2114 C C . THR A 1 269 ? 19.703 -7.294 -48.791 1.00 15.37 269 THR A C 1
ATOM 2115 O O . THR A 1 269 ? 18.561 -6.926 -49.145 1.00 16.12 269 THR A O 1
ATOM 2119 N N . PRO A 1 270 ? 19.933 -8.153 -47.767 1.00 15.80 270 PRO A N 1
ATOM 2120 C CA . PRO A 1 270 ? 18.779 -8.630 -46.963 1.00 15.51 270 PRO A CA 1
ATOM 2121 C C . PRO A 1 270 ? 17.943 -7.483 -46.374 1.00 15.84 270 PRO A C 1
ATOM 2122 O O . PRO A 1 270 ? 16.700 -7.527 -46.403 1.00 16.06 270 PRO A O 1
ATOM 2126 N N . GLU A 1 271 ? 18.621 -6.443 -45.892 1.00 14.85 271 GLU A N 1
ATOM 2127 C CA . GLU A 1 271 ? 17.915 -5.325 -45.298 1.00 16.15 271 GLU A CA 1
ATOM 2128 C C . GLU A 1 271 ? 17.014 -4.632 -46.318 1.00 16.45 271 GLU A C 1
ATOM 2129 O O . GLU A 1 271 ? 15.876 -4.229 -46.000 1.00 16.87 271 GLU A O 1
ATOM 2135 N N . GLN A 1 272 ? 17.497 -4.481 -47.549 1.00 15.44 272 GLN A N 1
ATOM 2136 C CA . GLN A 1 272 ? 16.628 -3.854 -48.556 1.00 16.78 272 GLN A CA 1
ATOM 2137 C C . GLN A 1 272 ? 15.365 -4.659 -48.862 1.00 16.11 272 GLN A C 1
ATOM 2138 O O . GLN A 1 272 ? 14.309 -4.073 -49.204 1.00 15.45 272 GLN A O 1
ATOM 2144 N N . VAL A 1 273 ? 15.486 -5.968 -48.772 1.00 15.89 273 VAL A N 1
ATOM 2145 C CA . VAL A 1 273 ? 14.307 -6.838 -48.960 1.00 15.86 273 VAL A CA 1
ATOM 2146 C C . VAL A 1 273 ? 13.297 -6.573 -47.831 1.00 15.94 273 VAL A C 1
ATOM 2147 O O . VAL A 1 273 ? 12.077 -6.432 -48.080 1.00 14.00 273 VAL A O 1
ATOM 2151 N N . VAL A 1 274 ? 13.775 -6.522 -46.583 1.00 15.21 274 VAL A N 1
ATOM 2152 C CA . VAL A 1 274 ? 12.844 -6.234 -45.479 1.00 15.44 274 VAL A CA 1
ATOM 2153 C C . VAL A 1 274 ? 12.199 -4.862 -45.703 1.00 15.19 274 VAL A C 1
ATOM 2154 O O . VAL A 1 274 ? 10.973 -4.698 -45.566 1.00 12.64 274 VAL A O 1
ATOM 2158 N N . GLN A 1 275 ? 13.012 -3.874 -46.100 1.00 13.80 275 GLN A N 1
ATOM 2159 C CA . GLN A 1 275 ? 12.476 -2.552 -46.398 1.00 15.12 275 GLN A CA 1
ATOM 2160 C C . GLN A 1 275 ? 11.377 -2.595 -47.466 1.00 15.37 275 GLN A C 1
ATOM 2161 O O . GLN A 1 275 ? 10.381 -1.922 -47.318 1.00 15.69 275 GLN A O 1
ATOM 2167 N N . GLU A 1 276 ? 11.585 -3.363 -48.533 1.00 14.48 276 GLU A N 1
ATOM 2168 C CA . GLU A 1 276 ? 10.591 -3.433 -49.617 1.00 15.14 276 GLU A CA 1
ATOM 2169 C C . GLU A 1 276 ? 9.316 -4.105 -49.118 1.00 14.45 276 GLU A C 1
ATOM 2170 O O . GLU A 1 276 ? 8.200 -3.646 -49.444 1.00 14.58 276 GLU A O 1
ATOM 2176 N N . TYR A 1 277 ? 9.492 -5.160 -48.319 1.00 14.23 277 TYR A N 1
ATOM 2177 C CA . TYR A 1 277 ? 8.319 -5.880 -47.719 1.00 15.09 277 TYR A CA 1
ATOM 2178 C C . TYR A 1 277 ? 7.519 -4.929 -46.841 1.00 15.95 277 TYR A C 1
ATOM 2179 O O . TYR A 1 277 ? 6.292 -4.821 -46.989 1.00 15.34 277 TYR A O 1
ATOM 2188 N N . LEU A 1 278 ? 8.209 -4.178 -45.966 1.00 15.25 278 LEU A N 1
ATOM 2189 C CA . LEU A 1 278 ? 7.506 -3.272 -45.042 1.00 15.73 278 LEU A CA 1
ATOM 2190 C C . LEU A 1 278 ? 6.900 -2.043 -45.712 1.00 16.58 278 LEU A C 1
ATOM 2191 O O . LEU A 1 278 ? 5.868 -1.516 -45.266 1.00 16.35 278 LEU A O 1
ATOM 2196 N N . GLU A 1 279 ? 7.517 -1.590 -46.790 1.00 15.74 279 GLU A N 1
ATOM 2197 C CA . GLU A 1 279 ? 6.915 -0.526 -47.603 1.00 16.58 279 GLU A CA 1
ATOM 2198 C C . GLU A 1 279 ? 5.550 -0.961 -48.097 1.00 16.98 279 GLU A C 1
ATOM 2199 O O . GLU A 1 279 ? 4.619 -0.153 -48.191 1.00 17.74 279 GLU A O 1
ATOM 2205 N N . LEU A 1 280 ? 5.426 -2.233 -48.412 1.00 16.93 280 LEU A N 1
ATOM 2206 C CA . LEU A 1 280 ? 4.120 -2.768 -48.809 1.00 16.94 280 LEU A CA 1
ATOM 2207 C C . LEU A 1 280 ? 3.159 -2.925 -47.632 1.00 16.89 280 LEU A C 1
ATOM 2208 O O . LEU A 1 280 ? 2.052 -2.335 -47.635 1.00 16.93 280 LEU A O 1
ATOM 2213 N N . ILE A 1 281 ? 3.567 -3.693 -46.619 1.00 16.23 281 ILE A N 1
ATOM 2214 C CA A ILE A 1 281 ? 2.599 -4.141 -45.601 0.50 16.99 281 ILE A CA 1
ATOM 2215 C CA B ILE A 1 281 ? 2.647 -4.167 -45.573 0.50 17.07 281 ILE A CA 1
ATOM 2216 C C . ILE A 1 281 ? 2.420 -3.132 -44.480 1.00 18.14 281 ILE A C 1
ATOM 2217 O O . ILE A 1 281 ? 1.435 -3.198 -43.763 1.00 19.37 281 ILE A O 1
ATOM 2226 N N . GLY A 1 282 ? 3.345 -2.174 -44.367 1.00 16.74 282 GLY A N 1
ATOM 2227 C CA . GLY A 1 282 ? 3.251 -1.181 -43.303 1.00 18.02 282 GLY A CA 1
ATOM 2228 C C . GLY A 1 282 ? 4.468 -1.279 -42.396 1.00 17.58 282 GLY A C 1
ATOM 2229 O O . GLY A 1 282 ? 4.787 -2.360 -41.874 1.00 17.16 282 GLY A O 1
ATOM 2230 N N . ARG A 1 283 ? 5.177 -0.151 -42.228 1.00 16.22 283 ARG A N 1
ATOM 2231 C CA . ARG A 1 283 ? 6.339 -0.166 -41.342 1.00 15.85 283 ARG A CA 1
ATOM 2232 C C . ARG A 1 283 ? 5.897 -0.121 -39.897 1.00 15.26 283 ARG A C 1
ATOM 2233 O O . ARG A 1 283 ? 4.765 0.337 -39.596 1.00 15.47 283 ARG A O 1
ATOM 2241 N N . PRO A 1 284 ? 6.749 -0.600 -39.010 1.00 15.03 284 PRO A N 1
ATOM 2242 C CA . PRO A 1 284 ? 6.358 -0.642 -37.596 1.00 16.61 284 PRO A CA 1
ATOM 2243 C C . PRO A 1 284 ? 6.161 0.716 -36.972 1.00 17.43 284 PRO A C 1
ATOM 2244 O O . PRO A 1 284 ? 6.845 1.698 -37.355 1.00 17.39 284 PRO A O 1
ATOM 2248 N N . ALA A 1 285 ? 5.275 0.753 -35.987 1.00 17.90 285 ALA A N 1
ATOM 2249 C CA . ALA A 1 285 ? 5.084 1.961 -35.172 1.00 18.43 285 ALA A CA 1
ATOM 2250 C C . ALA A 1 285 ? 6.384 2.328 -34.483 1.00 17.77 285 ALA A C 1
ATOM 2251 O O . ALA A 1 285 ? 7.125 1.450 -34.035 1.00 16.92 285 ALA A O 1
ATOM 2253 N N . LEU A 1 286 ? 6.626 3.625 -34.351 1.00 18.14 286 LEU A N 1
ATOM 2254 C CA . LEU A 1 286 ? 7.662 4.097 -33.418 1.00 18.66 286 LEU A CA 1
ATOM 2255 C C . LEU A 1 286 ? 7.124 3.927 -31.992 1.00 17.39 286 LEU A C 1
ATOM 2256 O O . LEU A 1 286 ? 6.000 4.432 -31.665 1.00 19.56 286 LEU A O 1
ATOM 2261 N N . PRO A 1 287 ? 7.854 3.194 -31.149 1.00 18.05 287 PRO A N 1
ATOM 2262 C CA . PRO A 1 287 ? 7.366 2.970 -29.783 1.00 17.93 287 PRO A CA 1
ATOM 2263 C C . PRO A 1 287 ? 7.517 4.216 -28.952 1.00 17.63 287 PRO A C 1
ATOM 2264 O O . PRO A 1 287 ? 8.351 5.090 -29.297 1.00 16.84 287 PRO A O 1
ATOM 2268 N N . SER A 1 288 ? 6.738 4.289 -27.872 1.00 16.68 288 SER A N 1
ATOM 2269 C CA . SER A 1 288 ? 7.031 5.236 -26.774 1.00 16.44 288 SER A CA 1
ATOM 2270 C C . SER A 1 288 ? 8.409 4.865 -26.282 1.00 16.87 288 SER A C 1
ATOM 2271 O O . SER A 1 288 ? 8.771 3.665 -26.174 1.00 16.27 288 SER A O 1
ATOM 2274 N N . TYR A 1 289 ? 9.193 5.889 -25.973 1.00 15.71 289 TYR A N 1
ATOM 2275 C CA . TYR A 1 289 ? 10.539 5.622 -25.495 1.00 15.63 289 TYR A CA 1
ATOM 2276 C C . TYR A 1 289 ? 10.494 4.757 -24.216 1.00 16.34 289 TYR A C 1
ATOM 2277 O O . TYR A 1 289 ? 11.341 3.878 -24.027 1.00 16.04 289 TYR A O 1
ATOM 2286 N N . TRP A 1 290 ? 9.468 4.938 -23.370 1.00 15.31 290 TRP A N 1
ATOM 2287 C CA . TRP A 1 290 ? 9.417 4.167 -22.136 1.00 16.95 290 TRP A CA 1
ATOM 2288 C C . TRP A 1 290 ? 9.191 2.658 -22.340 1.00 16.44 290 TRP A C 1
ATOM 2289 O O . TRP A 1 290 ? 9.593 1.874 -21.505 1.00 16.76 290 TRP A O 1
ATOM 2300 N N . ALA A 1 291 ? 8.570 2.288 -23.463 1.00 16.43 291 ALA A N 1
ATOM 2301 C CA . ALA A 1 291 ? 8.364 0.858 -23.812 1.00 16.41 291 ALA A CA 1
ATOM 2302 C C . ALA A 1 291 ? 9.681 0.167 -24.094 1.00 16.74 291 ALA A C 1
ATOM 2303 O O . ALA A 1 291 ? 9.738 -1.045 -24.100 1.00 16.18 291 ALA A O 1
ATOM 2305 N N . LEU A 1 292 ? 10.739 0.947 -24.352 1.00 16.03 292 LEU A N 1
ATOM 2306 C CA . LEU A 1 292 ? 12.084 0.358 -24.528 1.00 16.56 292 LEU A CA 1
ATOM 2307 C C . LEU A 1 292 ? 12.735 -0.064 -23.222 1.00 15.90 292 LEU A C 1
ATOM 2308 O O . LEU A 1 292 ? 13.768 -0.763 -23.223 1.00 16.30 292 LEU A O 1
ATOM 2313 N N . GLY A 1 293 ? 12.175 0.379 -22.115 1.00 16.09 293 GLY A N 1
ATOM 2314 C CA . GLY A 1 293 ? 12.698 0.043 -20.802 1.00 15.93 293 GLY A CA 1
ATOM 2315 C C . GLY A 1 293 ? 12.371 -1.398 -20.410 1.00 17.00 293 GLY A C 1
ATOM 2316 O O . GLY A 1 293 ? 11.816 -2.179 -21.206 1.00 17.74 293 GLY A O 1
ATOM 2317 N N . PHE A 1 294 ? 12.705 -1.754 -19.189 1.00 16.86 294 PHE A N 1
ATOM 2318 C CA . PHE A 1 294 ? 12.469 -3.111 -18.708 1.00 16.03 294 PHE A CA 1
ATOM 2319 C C . PHE A 1 294 ? 11.026 -3.200 -18.178 1.00 16.03 294 PHE A C 1
ATOM 2320 O O . PHE A 1 294 ? 10.536 -2.285 -17.498 1.00 15.85 294 PHE A O 1
ATOM 2328 N N . HIS A 1 295 ? 10.365 -4.304 -18.513 1.00 14.22 295 HIS A N 1
ATOM 2329 C CA . HIS A 1 295 ? 8.980 -4.538 -18.098 1.00 15.19 295 HIS A CA 1
ATOM 2330 C C . HIS A 1 295 ? 8.959 -5.742 -17.139 1.00 15.50 295 HIS A C 1
ATOM 2331 O O . HIS A 1 295 ? 9.700 -6.758 -17.343 1.00 14.43 295 HIS A O 1
ATOM 2338 N N . LEU A 1 296 ? 8.121 -5.662 -16.098 1.00 15.56 296 LEU A N 1
ATOM 2339 C CA . LEU A 1 296 ? 8.025 -6.760 -15.162 1.00 17.09 296 LEU A CA 1
ATOM 2340 C C . LEU A 1 296 ? 6.562 -7.168 -15.012 1.00 16.89 296 LEU A C 1
ATOM 2341 O O . LEU A 1 296 ? 5.662 -6.324 -15.044 1.00 17.19 296 LEU A O 1
ATOM 2346 N N . SER A 1 297 ? 6.336 -8.458 -14.813 1.00 17.45 297 SER A N 1
ATOM 2347 C CA . SER A 1 297 ? 4.995 -9.007 -14.929 1.00 18.50 297 SER A CA 1
ATOM 2348 C C . SER A 1 297 ? 4.903 -10.393 -14.279 1.00 18.51 297 SER A C 1
ATOM 2349 O O . SER A 1 297 ? 5.901 -11.132 -14.204 1.00 19.06 297 SER A O 1
ATOM 2352 N N . ARG A 1 298 ? 3.702 -10.770 -13.849 1.00 17.71 298 ARG A N 1
ATOM 2353 C CA . ARG A 1 298 ? 3.436 -12.201 -13.650 1.00 18.08 298 ARG A CA 1
ATOM 2354 C C . ARG A 1 298 ? 1.976 -12.447 -13.706 1.00 18.34 298 ARG A C 1
ATOM 2355 O O . ARG A 1 298 ? 1.163 -11.540 -13.509 1.00 18.07 298 ARG A O 1
ATOM 2363 N N . TYR A 1 299 ? 1.657 -13.698 -13.978 1.00 18.42 299 TYR A N 1
ATOM 2364 C CA . TYR A 1 299 ? 0.281 -14.165 -13.918 1.00 19.05 299 TYR A CA 1
ATOM 2365 C C . TYR A 1 299 ? 0.086 -14.533 -12.435 1.00 19.51 299 TYR A C 1
ATOM 2366 O O . TYR A 1 299 ? 0.818 -15.348 -11.881 1.00 20.05 299 TYR A O 1
ATOM 2375 N N . GLU A 1 300 ? -0.857 -13.854 -11.803 1.00 20.23 300 GLU A N 1
ATOM 2376 C CA . GLU A 1 300 ? -1.274 -14.143 -10.427 1.00 21.66 300 GLU A CA 1
ATOM 2377 C C . GLU A 1 300 ? -0.249 -13.741 -9.380 1.00 21.38 300 GLU A C 1
ATOM 2378 O O . GLU A 1 300 ? 0.330 -14.579 -8.680 1.00 22.26 300 GLU A O 1
ATOM 2384 N N . TYR A 1 301 ? -0.052 -12.432 -9.255 1.00 21.07 301 TYR A N 1
ATOM 2385 C CA . TYR A 1 301 ? 0.368 -11.889 -7.958 1.00 21.02 301 TYR A CA 1
ATOM 2386 C C . TYR A 1 301 ? -0.682 -12.230 -6.891 1.00 21.32 301 TYR A C 1
ATOM 2387 O O . TYR A 1 301 ? -0.343 -12.508 -5.733 1.00 23.04 301 TYR A O 1
ATOM 2396 N N . GLY A 1 302 ? -1.941 -12.204 -7.303 1.00 22.45 302 GLY A N 1
ATOM 2397 C CA . GLY A 1 302 ? -3.062 -12.671 -6.451 1.00 22.31 302 GLY A CA 1
ATOM 2398 C C . GLY A 1 302 ? -3.739 -11.478 -5.798 1.00 21.87 302 GLY A C 1
ATOM 2399 O O . GLY A 1 302 ? -4.983 -11.373 -5.790 1.00 21.64 302 GLY A O 1
ATOM 2400 N N . THR A 1 303 ? -2.910 -10.581 -5.267 1.00 20.95 303 THR A N 1
ATOM 2401 C CA . THR A 1 303 ? -3.355 -9.382 -4.575 1.00 22.60 303 THR A CA 1
ATOM 2402 C C . THR A 1 303 ? -2.486 -8.190 -4.952 1.00 22.36 303 THR A C 1
ATOM 2403 O O . THR A 1 303 ? -1.294 -8.341 -5.264 1.00 21.39 303 THR A O 1
ATOM 2407 N N . LEU A 1 304 ? -3.091 -7.002 -4.899 1.00 22.22 304 LEU A N 1
ATOM 2408 C CA . LEU A 1 304 ? -2.308 -5.781 -5.010 1.00 22.58 304 LEU A CA 1
ATOM 2409 C C . LEU A 1 304 ? -1.163 -5.725 -4.003 1.00 23.14 304 LEU A C 1
ATOM 2410 O O . LEU A 1 304 ? -0.070 -5.245 -4.350 1.00 22.53 304 LEU A O 1
ATOM 2415 N N . ASP A 1 305 ? -1.373 -6.195 -2.769 1.00 22.96 305 ASP A N 1
ATOM 2416 C CA . ASP A 1 305 ? -0.263 -6.170 -1.779 1.00 25.17 305 ASP A CA 1
ATOM 2417 C C . ASP A 1 305 ? 0.936 -6.981 -2.243 1.00 23.79 305 ASP A C 1
ATOM 2418 O O . ASP A 1 305 ? 2.081 -6.595 -2.052 1.00 22.13 305 ASP A O 1
ATOM 2423 N N . ASN A 1 306 ? 0.645 -8.120 -2.849 1.00 22.94 306 ASN A N 1
ATOM 2424 C CA . ASN A 1 306 ? 1.688 -8.974 -3.419 1.00 22.77 306 ASN A CA 1
ATOM 2425 C C . ASN A 1 306 ? 2.389 -8.282 -4.578 1.00 22.96 306 ASN A C 1
ATOM 2426 O O . ASN A 1 306 ? 3.622 -8.289 -4.655 1.00 23.37 306 ASN A O 1
ATOM 2431 N N . MET A 1 307 ? 1.614 -7.641 -5.444 1.00 22.10 307 MET A N 1
ATOM 2432 C CA . MET A 1 307 ? 2.201 -6.959 -6.595 1.00 23.14 307 MET A CA 1
ATOM 2433 C C . MET A 1 307 ? 3.105 -5.847 -6.079 1.00 23.03 307 MET A C 1
ATOM 2434 O O . MET A 1 307 ? 4.235 -5.703 -6.522 1.00 22.32 307 MET A O 1
ATOM 2439 N N . ARG A 1 308 ? 2.593 -5.074 -5.117 1.00 23.00 308 ARG A N 1
ATOM 2440 C CA . ARG A 1 308 ? 3.346 -3.975 -4.507 1.00 23.96 308 ARG A CA 1
ATOM 2441 C C . ARG A 1 308 ? 4.645 -4.436 -3.882 1.00 23.23 308 ARG A C 1
ATOM 2442 O O . ARG A 1 308 ? 5.665 -3.745 -3.984 1.00 23.93 308 ARG A O 1
ATOM 2450 N N . GLU A 1 309 ? 4.628 -5.594 -3.236 1.00 22.37 309 GLU A N 1
ATOM 2451 C CA . GLU A 1 309 ? 5.815 -6.128 -2.589 1.00 23.97 309 GLU A CA 1
ATOM 2452 C C . GLU A 1 309 ? 6.913 -6.394 -3.626 1.00 22.51 309 GLU A C 1
ATOM 2453 O O . GLU A 1 309 ? 8.091 -6.102 -3.406 1.00 21.20 309 GLU A O 1
ATOM 2459 N N . VAL A 1 310 ? 6.493 -6.955 -4.758 1.00 21.12 310 VAL A N 1
ATOM 2460 C CA . VAL A 1 310 ? 7.414 -7.214 -5.870 1.00 20.42 310 VAL A CA 1
ATOM 2461 C C . VAL A 1 310 ? 7.952 -5.920 -6.466 1.00 19.11 310 VAL A C 1
ATOM 2462 O O . VAL A 1 310 ? 9.180 -5.784 -6.651 1.00 19.09 310 VAL A O 1
ATOM 2466 N N . VAL A 1 311 ? 7.061 -4.970 -6.762 1.00 18.89 311 VAL A N 1
ATOM 2467 C CA . VAL A 1 311 ? 7.471 -3.685 -7.278 1.00 20.27 311 VAL A CA 1
ATOM 2468 C C . VAL A 1 311 ? 8.527 -3.086 -6.325 1.00 21.16 311 VAL A C 1
ATOM 2469 O O . VAL A 1 311 ? 9.590 -2.630 -6.751 1.00 21.84 311 VAL A O 1
ATOM 2473 N N . GLU A 1 312 ? 8.235 -3.115 -5.029 1.00 21.89 312 GLU A N 1
ATOM 2474 C CA . GLU A 1 312 ? 9.069 -2.434 -4.066 1.00 24.59 312 GLU A CA 1
ATOM 2475 C C . GLU A 1 312 ? 10.458 -3.064 -3.928 1.00 22.12 312 GLU A C 1
ATOM 2476 O O . GLU A 1 312 ? 11.458 -2.339 -3.858 1.00 22.72 312 GLU A O 1
ATOM 2482 N N . ARG A 1 313 ? 10.554 -4.385 -3.950 1.00 21.40 313 ARG A N 1
ATOM 2483 C CA . ARG A 1 313 ? 11.891 -4.988 -3.776 1.00 20.86 313 ARG A CA 1
ATOM 2484 C C . ARG A 1 313 ? 12.760 -4.759 -5.021 1.00 20.52 313 ARG A C 1
ATOM 2485 O O . ARG A 1 313 ? 13.977 -4.599 -4.902 1.00 20.74 313 ARG A O 1
ATOM 2493 N N . ASN A 1 314 ? 12.134 -4.740 -6.204 1.00 20.44 314 ASN A N 1
ATOM 2494 C CA . ASN A 1 314 ? 12.896 -4.394 -7.404 1.00 20.29 314 ASN A CA 1
ATOM 2495 C C . ASN A 1 314 ? 13.298 -2.927 -7.470 1.00 20.99 314 ASN A C 1
ATOM 2496 O O . ASN A 1 314 ? 14.418 -2.625 -7.860 1.00 20.36 314 ASN A O 1
ATOM 2501 N N . ARG A 1 315 ? 12.411 -2.015 -7.063 1.00 20.51 315 ARG A N 1
ATOM 2502 C CA . ARG A 1 315 ? 12.817 -0.608 -6.928 1.00 20.73 315 ARG A CA 1
ATOM 2503 C C . ARG A 1 315 ? 13.905 -0.414 -5.858 1.00 21.43 315 ARG A C 1
ATOM 2504 O O . ARG A 1 315 ? 14.837 0.367 -6.058 1.00 22.24 315 ARG A O 1
ATOM 2512 N N . ALA A 1 316 ? 13.782 -1.107 -4.729 1.00 22.07 316 ALA A N 1
ATOM 2513 C CA . ALA A 1 316 ? 14.774 -1.007 -3.643 1.00 22.38 316 ALA A CA 1
ATOM 2514 C C . ALA A 1 316 ? 16.143 -1.400 -4.180 1.00 23.28 316 ALA A C 1
ATOM 2515 O O . ALA A 1 316 ? 17.179 -0.800 -3.813 1.00 23.38 316 ALA A O 1
ATOM 2517 N N . ALA A 1 317 ? 16.151 -2.377 -5.092 1.00 22.56 317 ALA A N 1
ATOM 2518 C CA . ALA A 1 317 ? 17.404 -2.866 -5.693 1.00 22.42 317 ALA A CA 1
ATOM 2519 C C . ALA A 1 317 ? 17.996 -1.948 -6.788 1.00 21.33 317 ALA A C 1
ATOM 2520 O O . ALA A 1 317 ? 19.066 -2.260 -7.308 1.00 22.75 317 ALA A O 1
ATOM 2522 N N . GLN A 1 318 ? 17.331 -0.837 -7.118 1.00 20.46 318 GLN A N 1
ATOM 2523 C CA . GLN A 1 318 ? 17.759 0.100 -8.164 1.00 22.02 318 GLN A CA 1
ATOM 2524 C C . GLN A 1 318 ? 17.815 -0.570 -9.546 1.00 21.13 318 GLN A C 1
ATOM 2525 O O . GLN A 1 318 ? 18.704 -0.308 -10.363 1.00 23.21 318 GLN A O 1
ATOM 2531 N N . LEU A 1 319 ? 16.853 -1.452 -9.786 1.00 21.48 319 LEU A N 1
ATOM 2532 C CA . LEU A 1 319 ? 16.768 -2.146 -11.076 1.00 20.50 319 LEU A CA 1
ATOM 2533 C C . LEU A 1 319 ? 16.217 -1.176 -12.106 1.00 20.36 319 LEU A C 1
ATOM 2534 O O . LEU A 1 319 ? 15.196 -0.516 -11.853 1.00 20.43 319 LEU A O 1
ATOM 2539 N N . PRO A 1 320 ? 16.870 -1.064 -13.286 1.00 19.81 320 PRO A N 1
ATOM 2540 C CA . PRO A 1 320 ? 16.199 -0.317 -14.328 1.00 18.94 320 PRO A CA 1
ATOM 2541 C C . PRO A 1 320 ? 14.859 -1.009 -14.638 1.00 17.35 320 PRO A C 1
ATOM 2542 O O . PRO A 1 320 ? 14.807 -2.240 -14.828 1.00 18.33 320 PRO A O 1
ATOM 2546 N N . TYR A 1 321 ? 13.778 -0.243 -14.615 1.00 16.47 321 TYR A N 1
ATOM 2547 C CA . TYR A 1 321 ? 12.468 -0.875 -14.455 1.00 16.70 321 TYR A CA 1
ATOM 2548 C C . TYR A 1 321 ? 11.398 0.162 -14.742 1.00 17.03 321 TYR A C 1
ATOM 2549 O O . TYR A 1 321 ? 11.036 0.973 -13.880 1.00 18.52 321 TYR A O 1
ATOM 2558 N N . ASP A 1 322 ? 10.918 0.172 -15.981 1.00 16.17 322 ASP A N 1
ATOM 2559 C CA . ASP A 1 322 ? 9.988 1.209 -16.394 1.00 16.53 322 ASP A CA 1
ATOM 2560 C C . ASP A 1 322 ? 8.529 0.821 -16.274 1.00 16.07 322 ASP A C 1
ATOM 2561 O O . ASP A 1 322 ? 7.667 1.708 -16.060 1.00 14.89 322 ASP A O 1
ATOM 2566 N N . VAL A 1 323 ? 8.242 -0.463 -16.505 1.00 15.22 323 VAL A N 1
ATOM 2567 C CA . VAL A 1 323 ? 6.851 -0.853 -16.715 1.00 15.17 323 VAL A CA 1
ATOM 2568 C C . VAL A 1 323 ? 6.455 -2.021 -15.836 1.00 15.56 323 VAL A C 1
ATOM 2569 O O . VAL A 1 323 ? 7.156 -3.037 -15.749 1.00 14.98 323 VAL A O 1
ATOM 2573 N N . GLN A 1 324 ? 5.272 -1.907 -15.226 1.00 16.10 324 GLN A N 1
ATOM 2574 C CA . GLN A 1 324 ? 4.692 -3.010 -14.471 1.00 16.52 324 GLN A CA 1
ATOM 2575 C C . GLN A 1 324 ? 3.434 -3.445 -15.218 1.00 16.27 324 GLN A C 1
ATOM 2576 O O . GLN A 1 324 ? 2.628 -2.611 -15.585 1.00 16.08 324 GLN A O 1
ATOM 2582 N N . HIS A 1 325 ? 3.293 -4.740 -15.466 1.00 16.09 325 HIS A N 1
ATOM 2583 C CA . HIS A 1 325 ? 2.065 -5.249 -16.128 1.00 16.67 325 HIS A CA 1
ATOM 2584 C C . HIS A 1 325 ? 1.177 -5.873 -15.073 1.00 16.54 325 HIS A C 1
ATOM 2585 O O . HIS A 1 325 ? 1.642 -6.372 -14.056 1.00 18.22 325 HIS A O 1
ATOM 2592 N N . ALA A 1 326 ? -0.130 -5.788 -15.288 1.00 16.89 326 ALA A N 1
ATOM 2593 C CA . ALA A 1 326 ? -1.091 -6.338 -14.368 1.00 16.96 326 ALA A CA 1
ATOM 2594 C C . ALA A 1 326 ? -1.866 -7.328 -15.214 1.00 16.72 326 ALA A C 1
ATOM 2595 O O . ALA A 1 326 ? -2.399 -6.964 -16.258 1.00 16.97 326 ALA A O 1
ATOM 2597 N N . ASP A 1 327 ? -1.869 -8.571 -14.762 1.00 17.60 327 ASP A N 1
ATOM 2598 C CA . ASP A 1 327 ? -2.465 -9.683 -15.496 1.00 17.23 327 ASP A CA 1
ATOM 2599 C C . ASP A 1 327 ? -3.885 -9.894 -14.960 1.00 18.69 327 ASP A C 1
ATOM 2600 O O . ASP A 1 327 ? -4.378 -9.069 -14.192 1.00 19.03 327 ASP A O 1
ATOM 2605 N N . ILE A 1 328 ? -4.525 -10.999 -15.329 1.00 18.33 328 ILE A N 1
ATOM 2606 C CA . ILE A 1 328 ? -5.960 -11.095 -15.117 1.00 19.29 328 ILE A CA 1
ATOM 2607 C C . ILE A 1 328 ? -6.365 -11.125 -13.647 1.00 19.61 328 ILE A C 1
ATOM 2608 O O . ILE A 1 328 ? -7.567 -10.899 -13.344 1.00 19.63 328 ILE A O 1
ATOM 2613 N N . ASP A 1 329 ? -5.401 -11.347 -12.753 1.00 18.62 329 ASP A N 1
ATOM 2614 C CA . ASP A 1 329 ? -5.682 -11.273 -11.303 1.00 20.70 329 ASP A CA 1
ATOM 2615 C C . ASP A 1 329 ? -6.157 -9.903 -10.815 1.00 20.20 329 ASP A C 1
ATOM 2616 O O . ASP A 1 329 ? -6.848 -9.818 -9.788 1.00 19.92 329 ASP A O 1
ATOM 2621 N N . TYR A 1 330 ? -5.848 -8.814 -11.539 1.00 19.84 330 TYR A N 1
ATOM 2622 C CA . TYR A 1 330 ? -6.392 -7.509 -11.115 1.00 19.51 330 TYR A CA 1
ATOM 2623 C C . TYR A 1 330 ? -7.888 -7.413 -11.275 1.00 19.88 330 TYR A C 1
ATOM 2624 O O . TYR A 1 330 ? -8.529 -6.609 -10.593 1.00 19.62 330 TYR A O 1
ATOM 2633 N N . MET A 1 331 ? -8.439 -8.213 -12.182 1.00 19.34 331 MET A N 1
ATOM 2634 C CA . MET A 1 331 ? -9.848 -8.116 -12.536 1.00 19.94 331 MET A CA 1
ATOM 2635 C C . MET A 1 331 ? -10.764 -8.654 -11.430 1.00 20.52 331 MET A C 1
ATOM 2636 O O . MET A 1 331 ? -10.347 -9.398 -10.550 1.00 20.19 331 MET A O 1
ATOM 2641 N N . ASP A 1 332 ? -12.022 -8.250 -11.494 1.00 21.57 332 ASP A N 1
ATOM 2642 C CA . ASP A 1 332 ? -13.043 -8.821 -10.615 1.00 22.78 332 ASP A CA 1
ATOM 2643 C C . ASP A 1 332 ? -13.500 -10.123 -11.291 1.00 21.05 332 ASP A C 1
ATOM 2644 O O . ASP A 1 332 ? -14.183 -10.099 -12.309 1.00 21.07 332 ASP A O 1
ATOM 2649 N N . GLU A 1 333 ? -13.054 -11.252 -10.770 1.00 21.83 333 GLU A N 1
ATOM 2650 C CA . GLU A 1 333 ? -13.378 -12.575 -11.355 1.00 22.96 333 GLU A CA 1
ATOM 2651 C C . GLU A 1 333 ? -12.982 -12.685 -12.838 1.00 22.06 333 GLU A C 1
ATOM 2652 O O . GLU A 1 333 ? -13.722 -13.199 -13.673 1.00 21.66 333 GLU A O 1
ATOM 2658 N N . ARG A 1 334 ? -11.768 -12.230 -13.142 1.00 21.00 334 ARG A N 1
ATOM 2659 C CA . ARG A 1 334 ? -11.224 -12.372 -14.506 1.00 20.50 334 ARG A CA 1
ATOM 2660 C C . ARG A 1 334 ? -12.057 -11.699 -15.625 1.00 19.58 334 ARG A C 1
ATOM 2661 O O . ARG A 1 334 ? -11.994 -12.084 -16.779 1.00 19.85 334 ARG A O 1
ATOM 2669 N N . ARG A 1 335 ? -12.838 -10.674 -15.280 1.00 19.05 335 ARG A N 1
ATOM 2670 C CA . ARG A 1 335 ? -13.608 -9.917 -16.279 1.00 19.67 335 ARG A CA 1
ATOM 2671 C C . ARG A 1 335 ? -12.959 -8.585 -16.653 1.00 19.78 335 ARG A C 1
ATOM 2672 O O . ARG A 1 335 ? -12.553 -7.828 -15.763 1.00 20.70 335 ARG A O 1
ATOM 2680 N N . ASP A 1 336 ? -12.887 -8.300 -17.960 1.00 20.06 336 ASP A N 1
ATOM 2681 C CA . ASP A 1 336 ? -12.319 -7.046 -18.501 1.00 20.10 336 ASP A CA 1
ATOM 2682 C C . ASP A 1 336 ? -13.023 -5.846 -17.911 1.00 21.00 336 ASP A C 1
ATOM 2683 O O . ASP A 1 336 ? -14.240 -5.886 -17.677 1.00 20.88 336 ASP A O 1
ATOM 2688 N N . PHE A 1 337 ? -12.276 -4.776 -17.701 1.00 19.59 337 PHE A N 1
ATOM 2689 C CA . PHE A 1 337 ? -12.856 -3.450 -17.364 1.00 20.74 337 PHE A CA 1
ATOM 2690 C C . PHE A 1 337 ? -13.481 -3.402 -15.973 1.00 21.05 337 PHE A C 1
ATOM 2691 O O . PHE A 1 337 ? -14.424 -2.632 -15.731 1.00 22.37 337 PHE A O 1
ATOM 2699 N N . THR A 1 338 ? -12.967 -4.250 -15.104 1.00 22.03 338 THR A N 1
ATOM 2700 C CA . THR A 1 338 ? -13.267 -4.265 -13.671 1.00 23.02 338 THR A CA 1
ATOM 2701 C C . THR A 1 338 ? -11.946 -4.412 -12.935 1.00 24.14 338 THR A C 1
ATOM 2702 O O . THR A 1 338 ? -10.943 -4.848 -13.522 1.00 23.91 338 THR A O 1
ATOM 2706 N N . TYR A 1 339 ? -11.927 -4.107 -11.643 1.00 23.30 339 TYR A N 1
ATOM 2707 C CA . TYR A 1 339 ? -10.850 -4.616 -10.804 1.00 23.25 339 TYR A CA 1
ATOM 2708 C C . TYR A 1 339 ? -11.455 -5.157 -9.507 1.00 24.38 339 TYR A C 1
ATOM 2709 O O . TYR A 1 339 ? -12.588 -4.774 -9.152 1.00 24.42 339 TYR A O 1
ATOM 2718 N N . ASP A 1 340 ? -10.739 -6.090 -8.885 1.00 24.82 340 ASP A N 1
ATOM 2719 C CA . ASP A 1 340 ? -11.168 -6.790 -7.680 1.00 26.09 340 ASP A CA 1
ATOM 2720 C C . ASP A 1 340 ? -11.125 -5.778 -6.546 1.00 26.55 340 ASP A C 1
ATOM 2721 O O . ASP A 1 340 ? -10.062 -5.388 -6.107 1.00 26.45 340 ASP A O 1
ATOM 2726 N N . SER A 1 341 ? -12.293 -5.356 -6.084 1.00 28.00 341 SER A N 1
ATOM 2727 C CA . SER A 1 341 ? -12.391 -4.324 -5.042 1.00 28.37 341 SER A CA 1
ATOM 2728 C C . SER A 1 341 ? -11.906 -4.781 -3.673 1.00 27.89 341 SER A C 1
ATOM 2729 O O . SER A 1 341 ? -11.769 -3.954 -2.780 1.00 27.86 341 SER A O 1
ATOM 2732 N N . VAL A 1 342 ? -11.663 -6.081 -3.492 1.00 27.53 342 VAL A N 1
ATOM 2733 C CA . VAL A 1 342 ? -11.062 -6.582 -2.269 1.00 27.38 342 VAL A CA 1
ATOM 2734 C C . VAL A 1 342 ? -9.564 -6.844 -2.436 1.00 27.07 342 VAL A C 1
ATOM 2735 O O . VAL A 1 342 ? -8.723 -6.207 -1.775 1.00 26.65 342 VAL A O 1
ATOM 2739 N N . ASP A 1 343 ? -9.212 -7.774 -3.320 1.00 25.42 343 ASP A N 1
ATOM 2740 C CA . ASP A 1 343 ? -7.799 -8.133 -3.455 1.00 25.10 343 ASP A CA 1
ATOM 2741 C C . ASP A 1 343 ? -6.975 -7.025 -4.110 1.00 23.23 343 ASP A C 1
ATOM 2742 O O . ASP A 1 343 ? -5.752 -6.957 -3.897 1.00 23.50 343 ASP A O 1
ATOM 2747 N N . PHE A 1 344 ? -7.634 -6.190 -4.903 1.00 21.87 344 PHE A N 1
ATOM 2748 C CA . PHE A 1 344 ? -6.976 -5.038 -5.565 1.00 22.24 344 PHE A CA 1
ATOM 2749 C C . PHE A 1 344 ? -7.552 -3.724 -5.086 1.00 22.05 344 PHE A C 1
ATOM 2750 O O . PHE A 1 344 ? -7.616 -2.729 -5.833 1.00 21.62 344 PHE A O 1
ATOM 2758 N N . LYS A 1 345 ? -7.973 -3.730 -3.816 1.00 24.16 345 LYS A N 1
ATOM 2759 C CA . LYS A 1 345 ? -8.511 -2.509 -3.192 1.00 25.05 345 LYS A CA 1
ATOM 2760 C C . LYS A 1 345 ? -7.375 -1.527 -3.220 1.00 24.00 345 LYS A C 1
ATOM 2761 O O . LYS A 1 345 ? -6.264 -1.869 -2.857 1.00 24.81 345 LYS A O 1
ATOM 2767 N N . GLY A 1 346 ? -7.642 -0.317 -3.644 1.00 24.67 346 GLY A N 1
ATOM 2768 C CA . GLY A 1 346 ? -6.587 0.679 -3.678 1.00 24.52 346 GLY A CA 1
ATOM 2769 C C . GLY A 1 346 ? -5.735 0.640 -4.935 1.00 25.26 346 GLY A C 1
ATOM 2770 O O . GLY A 1 346 ? -4.631 1.207 -4.963 1.00 24.71 346 GLY A O 1
ATOM 2771 N N . PHE A 1 347 ? -6.227 -0.048 -5.961 1.00 24.54 347 PHE A N 1
ATOM 2772 C CA . PHE A 1 347 ? -5.568 -0.042 -7.289 1.00 24.51 347 PHE A CA 1
ATOM 2773 C C . PHE A 1 347 ? -5.270 1.386 -7.820 1.00 23.81 347 PHE A C 1
ATOM 2774 O O . PHE A 1 347 ? -4.115 1.646 -8.251 1.00 23.75 347 PHE A O 1
ATOM 2782 N N . PRO A 1 348 ? -6.268 2.322 -7.787 1.00 23.07 348 PRO A N 1
ATOM 2783 C CA . PRO A 1 348 ? -5.977 3.684 -8.274 1.00 22.79 348 PRO A CA 1
ATOM 2784 C C . PRO A 1 348 ? -4.829 4.368 -7.528 1.00 22.51 348 PRO A C 1
ATOM 2785 O O . PRO A 1 348 ? -4.038 5.063 -8.170 1.00 22.70 348 PRO A O 1
ATOM 2789 N N . GLU A 1 349 ? -4.701 4.122 -6.227 1.00 21.75 349 GLU A N 1
ATOM 2790 C CA A GLU A 1 349 ? -3.614 4.690 -5.434 0.50 22.52 349 GLU A CA 1
ATOM 2791 C CA B GLU A 1 349 ? -3.615 4.698 -5.440 0.50 22.96 349 GLU A CA 1
ATOM 2792 C C . GLU A 1 349 ? -2.268 4.102 -5.859 1.00 22.29 349 GLU A C 1
ATOM 2793 O O . GLU A 1 349 ? -1.250 4.782 -5.866 1.00 22.11 349 GLU A O 1
ATOM 2804 N N . PHE A 1 350 ? -2.281 2.827 -6.189 1.00 22.06 350 PHE A N 1
ATOM 2805 C CA . PHE A 1 350 ? -1.069 2.133 -6.610 1.00 21.46 350 PHE A CA 1
ATOM 2806 C C . PHE A 1 350 ? -0.635 2.653 -7.970 1.00 21.84 350 PHE A C 1
ATOM 2807 O O . PHE A 1 350 ? 0.579 2.828 -8.207 1.00 22.52 350 PHE A O 1
ATOM 2815 N N . VAL A 1 351 ? -1.597 2.929 -8.844 1.00 20.60 351 VAL A N 1
ATOM 2816 C CA . VAL A 1 351 ? -1.292 3.553 -10.145 1.00 21.62 351 VAL A CA 1
ATOM 2817 C C . VAL A 1 351 ? -0.582 4.904 -9.945 1.00 21.24 351 VAL A C 1
ATOM 2818 O O . VAL A 1 351 ? 0.422 5.190 -10.597 1.00 19.13 351 VAL A O 1
ATOM 2822 N N . ASN A 1 352 ? -1.073 5.715 -9.000 1.00 20.36 352 ASN A N 1
ATOM 2823 C CA . ASN A 1 352 ? -0.402 6.978 -8.681 1.00 20.02 352 ASN A CA 1
ATOM 2824 C C . ASN A 1 352 ? 1.026 6.768 -8.177 1.00 19.89 352 ASN A C 1
ATOM 2825 O O . ASN A 1 352 ? 1.906 7.566 -8.488 1.00 19.49 352 ASN A O 1
ATOM 2830 N N . GLU A 1 353 ? 1.232 5.746 -7.354 1.00 20.21 353 GLU A N 1
ATOM 2831 C CA . GLU A 1 353 ? 2.587 5.410 -6.851 1.00 22.13 353 GLU A CA 1
ATOM 2832 C C . GLU A 1 353 ? 3.512 5.066 -8.025 1.00 21.26 353 GLU A C 1
ATOM 2833 O O . GLU A 1 353 ? 4.672 5.519 -8.068 1.00 21.08 353 GLU A O 1
ATOM 2839 N N . LEU A 1 354 ? 3.020 4.230 -8.943 1.00 19.93 354 LEU A N 1
ATOM 2840 C CA . LEU A 1 354 ? 3.822 3.919 -10.144 1.00 20.62 354 LEU A CA 1
ATOM 2841 C C . LEU A 1 354 ? 4.202 5.205 -10.867 1.00 20.60 354 LEU A C 1
ATOM 2842 O O . LEU A 1 354 ? 5.360 5.431 -11.168 1.00 18.85 354 LEU A O 1
ATOM 2847 N N . HIS A 1 355 ? 3.200 6.035 -11.141 1.00 19.67 355 HIS A N 1
ATOM 2848 C CA . HIS A 1 355 ? 3.409 7.263 -11.891 1.00 20.29 355 HIS A CA 1
ATOM 2849 C C . HIS A 1 355 ? 4.397 8.178 -11.161 1.00 21.49 355 HIS A C 1
ATOM 2850 O O . HIS A 1 355 ? 5.293 8.743 -11.796 1.00 20.86 355 HIS A O 1
ATOM 2857 N N . ASN A 1 356 ? 4.256 8.280 -9.839 1.00 20.96 356 ASN A N 1
ATOM 2858 C CA A ASN A 1 356 ? 5.163 9.097 -9.026 0.50 20.98 356 ASN A CA 1
ATOM 2859 C CA B ASN A 1 356 ? 5.194 9.103 -9.067 0.50 21.47 356 ASN A CA 1
ATOM 2860 C C . ASN A 1 356 ? 6.599 8.581 -9.041 1.00 22.01 356 ASN A C 1
ATOM 2861 O O . ASN A 1 356 ? 7.546 9.346 -8.807 1.00 22.54 356 ASN A O 1
ATOM 2870 N N . ASN A 1 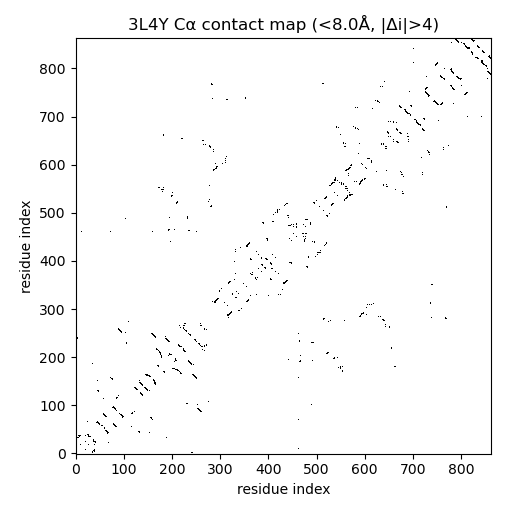357 ? 6.740 7.284 -9.256 1.00 21.91 357 ASN A N 1
ATOM 2871 C CA . ASN A 1 357 ? 8.048 6.667 -9.325 1.00 23.69 357 ASN A CA 1
ATOM 2872 C C . ASN A 1 357 ? 8.616 6.671 -10.754 1.00 22.88 357 ASN A C 1
ATOM 2873 O O . ASN A 1 357 ? 9.695 6.105 -11.010 1.00 22.84 357 ASN A O 1
ATOM 2878 N N . GLY A 1 358 ? 7.900 7.319 -11.665 1.00 20.70 358 GLY A N 1
ATOM 2879 C CA . GLY A 1 358 ? 8.326 7.458 -13.062 1.00 21.21 358 GLY A CA 1
ATOM 2880 C C . GLY A 1 358 ? 8.110 6.188 -13.874 1.00 20.39 358 GLY A C 1
ATOM 2881 O O . GLY A 1 358 ? 8.727 5.991 -14.928 1.00 21.28 358 GLY A O 1
ATOM 2882 N N . GLN A 1 359 ? 7.192 5.346 -13.392 1.00 19.10 359 GLN A N 1
ATOM 2883 C CA . GLN A 1 359 ? 6.876 4.084 -14.031 1.00 17.38 359 GLN A CA 1
ATOM 2884 C C . GLN A 1 359 ? 5.511 4.084 -14.699 1.00 17.56 359 GLN A C 1
ATOM 2885 O O . GLN A 1 359 ? 4.713 5.038 -14.564 1.00 15.30 359 GLN A O 1
ATOM 2891 N N . LYS A 1 360 ? 5.275 3.020 -15.489 1.00 16.07 360 LYS A N 1
ATOM 2892 C CA . LYS A 1 360 ? 4.069 2.904 -16.275 1.00 16.44 360 LYS A CA 1
ATOM 2893 C C . LYS A 1 360 ? 3.330 1.632 -15.923 1.00 16.30 360 LYS A C 1
ATOM 2894 O O . LYS A 1 360 ? 3.916 0.640 -15.489 1.00 16.95 360 LYS A O 1
ATOM 2900 N N . LEU A 1 361 ? 2.023 1.679 -16.103 1.00 16.59 361 LEU A N 1
ATOM 2901 C CA . LEU A 1 361 ? 1.201 0.488 -15.904 1.00 17.97 361 LEU A CA 1
ATOM 2902 C C . LEU A 1 361 ? 0.653 0.014 -17.242 1.00 17.40 361 LEU A C 1
ATOM 2903 O O . LEU A 1 361 ? 0.048 0.783 -17.991 1.00 18.69 361 LEU A O 1
ATOM 2908 N N . VAL A 1 362 ? 0.835 -1.275 -17.515 1.00 17.83 362 VAL A N 1
ATOM 2909 C CA . VAL A 1 362 ? 0.256 -1.890 -18.678 1.00 16.59 362 VAL A CA 1
ATOM 2910 C C . VAL A 1 362 ? -0.737 -2.927 -18.141 1.00 15.12 362 VAL A C 1
ATOM 2911 O O . VAL A 1 362 ? -0.389 -3.774 -17.321 1.00 15.54 362 VAL A O 1
ATOM 2915 N N . ILE A 1 363 ? -1.961 -2.833 -18.610 1.00 15.83 363 ILE A N 1
ATOM 2916 C CA . ILE A 1 363 ? -3.008 -3.814 -18.226 1.00 17.04 363 ILE A CA 1
ATOM 2917 C C . ILE A 1 363 ? -3.304 -4.801 -19.330 1.00 15.51 363 ILE A C 1
ATOM 2918 O O . ILE A 1 363 ? -3.391 -4.444 -20.499 1.00 16.07 363 ILE A O 1
ATOM 2923 N N . ILE A 1 364 ? -3.527 -6.064 -18.946 1.00 16.78 364 ILE A N 1
ATOM 2924 C CA . ILE A 1 364 ? -4.003 -7.063 -19.891 1.00 17.17 364 ILE A CA 1
ATOM 2925 C C . ILE A 1 364 ? -5.501 -6.821 -20.102 1.00 17.89 364 ILE A C 1
ATOM 2926 O O . ILE A 1 364 ? -6.235 -6.469 -19.147 1.00 18.50 364 ILE A O 1
ATOM 2931 N N . VAL A 1 365 ? -5.955 -7.022 -21.336 1.00 18.17 365 VAL A N 1
ATOM 2932 C CA . VAL A 1 365 ? -7.365 -6.988 -21.688 1.00 20.20 365 VAL A CA 1
ATOM 2933 C C . VAL A 1 365 ? -7.551 -8.175 -22.656 1.00 21.63 365 VAL A C 1
ATOM 2934 O O . VAL A 1 365 ? -6.743 -8.383 -23.576 1.00 21.84 365 VAL A O 1
ATOM 2938 N N . ASP A 1 366 ? -8.581 -8.975 -22.408 1.00 20.21 366 ASP A N 1
ATOM 2939 C CA . ASP A 1 366 ? -8.877 -10.132 -23.225 1.00 21.40 366 ASP A CA 1
ATOM 2940 C C . ASP A 1 366 ? -10.011 -9.757 -24.146 1.00 20.62 366 ASP A C 1
ATOM 2941 O O . ASP A 1 366 ? -10.763 -8.850 -23.830 1.00 20.68 366 ASP A O 1
ATOM 2946 N N . PRO A 1 367 ? -10.115 -10.402 -25.312 1.00 20.48 367 PRO A N 1
ATOM 2947 C CA . PRO A 1 367 ? -11.243 -10.016 -26.130 1.00 20.69 367 PRO A CA 1
ATOM 2948 C C . PRO A 1 367 ? -12.567 -10.589 -25.620 1.00 20.80 367 PRO A C 1
ATOM 2949 O O . PRO A 1 367 ? -13.579 -9.911 -25.693 1.00 21.45 367 PRO A O 1
ATOM 2953 N N . ALA A 1 368 ? -12.554 -11.779 -25.036 1.00 20.47 368 ALA A N 1
ATOM 2954 C CA . ALA A 1 368 ? -13.854 -12.415 -24.715 1.00 21.29 368 ALA A CA 1
ATOM 2955 C C . ALA A 1 368 ? -14.482 -11.697 -23.528 1.00 21.65 368 ALA A C 1
ATOM 2956 O O . ALA A 1 368 ? -13.789 -11.367 -22.578 1.00 22.06 368 ALA A O 1
ATOM 2958 N N . ILE A 1 369 ? -15.799 -11.499 -23.596 1.00 20.54 369 ILE A N 1
ATOM 2959 C CA . ILE A 1 369 ? -16.541 -10.679 -22.651 1.00 20.41 369 ILE A CA 1
ATOM 2960 C C . ILE A 1 369 ? -17.581 -11.579 -21.972 1.00 20.42 369 ILE A C 1
ATOM 2961 O O . ILE A 1 369 ? -18.361 -12.208 -22.664 1.00 19.75 369 ILE A O 1
ATOM 2966 N N . SER A 1 370 ? -17.560 -11.633 -20.643 1.00 21.37 370 SER A N 1
ATOM 2967 C CA . SER A 1 370 ? -18.530 -12.433 -19.872 1.00 22.47 370 SER A CA 1
ATOM 2968 C C . SER A 1 370 ? -19.954 -12.101 -20.303 1.00 22.96 370 SER A C 1
ATOM 2969 O O . SER A 1 370 ? -20.279 -10.928 -20.456 1.00 21.82 370 SER A O 1
ATOM 2972 N N . ASN A 1 371 ? -20.780 -13.119 -20.531 1.00 24.12 371 ASN A N 1
ATOM 2973 C CA . ASN A 1 371 ? -22.166 -12.828 -20.908 1.00 24.78 371 ASN A CA 1
ATOM 2974 C C . ASN A 1 371 ? -23.080 -12.927 -19.697 1.00 26.44 371 ASN A C 1
ATOM 2975 O O . ASN A 1 371 ? -24.298 -13.057 -19.847 1.00 26.50 371 ASN A O 1
ATOM 2980 N N . ASN A 1 372 ? -22.495 -12.892 -18.508 1.00 26.92 372 ASN A N 1
ATOM 2981 C CA . ASN A 1 372 ? -23.294 -13.041 -17.284 1.00 29.06 372 ASN A CA 1
ATOM 2982 C C . ASN A 1 372 ? -23.666 -11.644 -16.776 1.00 29.27 372 ASN A C 1
ATOM 2983 O O . ASN A 1 372 ? -22.864 -10.968 -16.142 1.00 28.50 372 ASN A O 1
ATOM 2988 N N . SER A 1 373 ? -24.889 -11.223 -17.071 1.00 30.54 373 SER A N 1
ATOM 2989 C CA . SER A 1 373 ? -25.367 -9.922 -16.668 1.00 32.30 373 SER A CA 1
ATOM 2990 C C . SER A 1 373 ? -26.852 -10.052 -16.386 1.00 33.99 373 SER A C 1
ATOM 2991 O O . SER A 1 373 ? -27.538 -10.767 -17.080 1.00 34.99 373 SER A O 1
ATOM 2994 N N . SER A 1 374 ? -27.322 -9.369 -15.358 1.00 36.26 374 SER A N 1
ATOM 2995 C CA . SER A 1 374 ? -28.757 -9.345 -15.040 1.00 38.52 374 SER A CA 1
ATOM 2996 C C . SER A 1 374 ? -29.071 -7.953 -14.530 1.00 40.12 374 SER A C 1
ATOM 2997 O O . SER A 1 374 ? -28.155 -7.156 -14.355 1.00 40.50 374 SER A O 1
ATOM 3000 N N . SER A 1 375 ? -30.348 -7.648 -14.282 1.00 41.83 375 SER A N 1
ATOM 3001 C CA . SER A 1 375 ? -30.702 -6.408 -13.575 1.00 43.08 375 SER A CA 1
ATOM 3002 C C . SER A 1 375 ? -30.103 -6.444 -12.166 1.00 43.83 375 SER A C 1
ATOM 3003 O O . SER A 1 375 ? -29.568 -5.446 -11.664 1.00 44.45 375 SER A O 1
ATOM 3006 N N . SER A 1 376 ? -30.173 -7.610 -11.537 1.00 44.31 376 SER A N 1
ATOM 3007 C CA . SER A 1 376 ? -29.589 -7.818 -10.221 1.00 44.74 376 SER A CA 1
ATOM 3008 C C . SER A 1 376 ? -28.117 -7.360 -10.181 1.00 43.99 376 SER A C 1
ATOM 3009 O O . SER A 1 376 ? -27.779 -6.435 -9.445 1.00 43.90 376 SER A O 1
ATOM 3012 N N . LYS A 1 377 ? -27.253 -7.987 -10.981 1.00 42.48 377 LYS A N 1
ATOM 3013 C CA . LYS A 1 377 ? -25.863 -7.533 -11.093 1.00 40.60 377 LYS A CA 1
ATOM 3014 C C . LYS A 1 377 ? -25.500 -7.304 -12.574 1.00 37.97 377 LYS A C 1
ATOM 3015 O O . LYS A 1 377 ? -25.133 -8.255 -13.282 1.00 37.49 377 LYS A O 1
ATOM 3021 N N . PRO A 1 378 ? -25.650 -6.057 -13.060 1.00 35.51 378 PRO A N 1
ATOM 3022 C CA . PRO A 1 378 ? -25.304 -5.836 -14.464 1.00 33.78 378 PRO A CA 1
ATOM 3023 C C . PRO A 1 378 ? -23.801 -5.946 -14.698 1.00 31.23 378 PRO A C 1
ATOM 3024 O O . PRO A 1 378 ? -23.010 -5.671 -13.791 1.00 32.22 378 PRO A O 1
ATOM 3028 N N . TYR A 1 379 ? -23.438 -6.335 -15.917 1.00 27.67 379 TYR A N 1
ATOM 3029 C CA . TYR A 1 379 ? -22.034 -6.308 -16.345 1.00 25.29 379 TYR A CA 1
ATOM 3030 C C . TYR A 1 379 ? -21.976 -5.411 -17.555 1.00 23.63 379 TYR A C 1
ATOM 3031 O O . TYR A 1 379 ? -22.348 -5.803 -18.667 1.00 23.54 379 TYR A O 1
ATOM 3040 N N . GLY A 1 380 ? -21.572 -4.174 -17.309 1.00 23.09 380 GLY A N 1
ATOM 3041 C CA . GLY A 1 380 ? -21.631 -3.101 -18.291 1.00 23.36 380 GLY A CA 1
ATOM 3042 C C . GLY A 1 380 ? -21.074 -3.373 -19.673 1.00 22.46 380 GLY A C 1
ATOM 3043 O O . GLY A 1 380 ? -21.721 -3.072 -20.657 1.00 21.45 380 GLY A O 1
ATOM 3044 N N . PRO A 1 381 ? -19.822 -3.904 -19.763 1.00 23.43 381 PRO A N 1
ATOM 3045 C CA . PRO A 1 381 ? -19.257 -4.134 -21.103 1.00 22.78 381 PRO A CA 1
ATOM 3046 C C . PRO A 1 381 ? -20.123 -5.074 -21.963 1.00 22.74 381 PRO A C 1
ATOM 3047 O O . PRO A 1 381 ? -20.260 -4.884 -23.171 1.00 23.71 381 PRO A O 1
ATOM 3051 N N . TYR A 1 382 ? -20.677 -6.106 -21.343 1.00 23.04 382 TYR A N 1
ATOM 3052 C CA . TYR A 1 382 ? -21.583 -7.006 -22.051 1.00 23.36 382 TYR A CA 1
ATOM 3053 C C . TYR A 1 382 ? -22.883 -6.310 -22.407 1.00 23.16 382 TYR A C 1
ATOM 3054 O O . TYR A 1 382 ? -23.351 -6.430 -23.526 1.00 22.55 382 TYR A O 1
ATOM 3063 N N . ASP A 1 383 ? -23.494 -5.616 -21.451 1.00 23.96 383 ASP A N 1
ATOM 3064 C CA . ASP A 1 383 ? -24.738 -4.876 -21.757 1.00 24.39 383 ASP A CA 1
ATOM 3065 C C . ASP A 1 383 ? -24.587 -3.890 -22.936 1.00 24.06 383 ASP A C 1
ATOM 3066 O O . ASP A 1 383 ? -25.380 -3.887 -23.874 1.00 23.96 383 ASP A O 1
ATOM 3071 N N . ARG A 1 384 ? -23.551 -3.064 -22.884 1.00 23.22 384 ARG A N 1
ATOM 3072 C CA . ARG A 1 384 ? -23.278 -2.113 -23.944 1.00 23.03 384 ARG A CA 1
ATOM 3073 C C . ARG A 1 384 ? -22.930 -2.745 -25.285 1.00 22.05 384 ARG A C 1
ATOM 3074 O O . ARG A 1 384 ? -23.369 -2.243 -26.330 1.00 21.74 384 ARG A O 1
ATOM 3082 N N . GLY A 1 385 ? -22.100 -3.813 -25.284 1.00 21.43 385 GLY A N 1
ATOM 3083 C CA . GLY A 1 385 ? -21.781 -4.507 -26.531 1.00 20.30 385 GLY A CA 1
ATOM 3084 C C . GLY A 1 385 ? -23.017 -5.149 -27.154 1.00 22.70 385 GLY A C 1
ATOM 3085 O O . GLY A 1 385 ? -23.178 -5.159 -28.378 1.00 21.06 385 GLY A O 1
ATOM 3086 N N . SER A 1 386 ? -23.889 -5.681 -26.298 1.00 22.55 386 SER A N 1
ATOM 3087 C CA . SER A 1 386 ? -25.123 -6.322 -26.782 1.00 25.26 386 SER A CA 1
ATOM 3088 C C . SER A 1 386 ? -26.060 -5.271 -27.377 1.00 26.05 386 SER A C 1
ATOM 3089 O O . SER A 1 386 ? -26.672 -5.513 -28.417 1.00 26.77 386 SER A O 1
ATOM 3092 N N . ASP A 1 387 ? -26.153 -4.102 -26.732 1.00 28.18 387 ASP A N 1
ATOM 3093 C CA . ASP A 1 387 ? -26.934 -2.957 -27.266 1.00 29.36 387 ASP A CA 1
ATOM 3094 C C . ASP A 1 387 ? -26.471 -2.570 -28.678 1.00 29.53 387 ASP A C 1
ATOM 3095 O O . ASP A 1 387 ? -27.274 -2.239 -29.566 1.00 28.26 387 ASP A O 1
ATOM 3100 N N . MET A 1 388 ? -25.152 -2.598 -28.869 1.00 28.79 388 MET A N 1
ATOM 3101 C CA . MET A 1 388 ? -24.556 -2.221 -30.146 1.00 29.84 388 MET A CA 1
ATOM 3102 C C . MET A 1 388 ? -24.447 -3.354 -31.165 1.00 27.45 388 MET A C 1
ATOM 3103 O O . MET A 1 388 ? -24.118 -3.126 -32.329 1.00 26.87 388 MET A O 1
ATOM 3108 N N . LYS A 1 389 ? -24.725 -4.574 -30.717 1.00 27.14 389 LYS A N 1
ATOM 3109 C CA . LYS A 1 389 ? -24.803 -5.757 -31.599 1.00 26.16 389 LYS A CA 1
ATOM 3110 C C . LYS A 1 389 ? -23.472 -6.020 -32.313 1.00 24.50 389 LYS A C 1
ATOM 3111 O O . LYS A 1 389 ? -23.430 -6.278 -33.519 1.00 23.48 389 LYS A O 1
ATOM 3117 N N . ILE A 1 390 ? -22.398 -5.931 -31.540 1.00 23.57 390 ILE A N 1
ATOM 3118 C CA . ILE A 1 390 ? -21.040 -6.014 -32.103 1.00 21.93 390 ILE A CA 1
ATOM 3119 C C . ILE A 1 390 ? -20.335 -7.341 -31.824 1.00 21.56 390 ILE A C 1
ATOM 3120 O O . ILE A 1 390 ? -19.115 -7.401 -31.930 1.00 21.04 390 ILE A O 1
ATOM 3125 N N . TRP A 1 391 ? -21.081 -8.399 -31.472 1.00 20.64 391 TRP A N 1
ATOM 3126 C CA . TRP A 1 391 ? -20.446 -9.709 -31.234 1.00 19.80 391 TRP A CA 1
ATOM 3127 C C . TRP A 1 391 ? -20.298 -10.524 -32.498 1.00 19.25 391 TRP A C 1
ATOM 3128 O O . TRP A 1 391 ? -20.990 -10.283 -33.476 1.00 19.10 391 TRP A O 1
ATOM 3139 N N . VAL A 1 392 ? -19.351 -11.475 -32.480 1.00 18.65 392 VAL A N 1
ATOM 3140 C CA . VAL A 1 392 ? -19.253 -12.497 -33.494 1.00 18.40 392 VAL A CA 1
ATOM 3141 C C . VAL A 1 392 ? -20.511 -13.360 -33.377 1.00 19.48 392 VAL A C 1
ATOM 3142 O O . VAL A 1 392 ? -20.871 -13.775 -32.277 1.00 20.06 392 VAL A O 1
ATOM 3146 N N . ASN A 1 393 ? -21.179 -13.590 -34.492 1.00 19.89 393 ASN A N 1
ATOM 3147 C CA . ASN A 1 393 ? -22.408 -14.414 -34.452 1.00 21.57 393 ASN A CA 1
ATOM 3148 C C . ASN A 1 393 ? -22.163 -15.845 -34.846 1.00 21.92 393 ASN A C 1
ATOM 3149 O O . ASN A 1 393 ? -21.202 -16.164 -35.527 1.00 20.54 393 ASN A O 1
ATOM 3154 N N . SER A 1 394 ? -23.069 -16.727 -34.421 1.00 22.67 394 SER A N 1
ATOM 3155 C CA . SER A 1 394 ? -23.133 -18.074 -34.967 1.00 25.01 394 SER A CA 1
ATOM 3156 C C . SER A 1 394 ? -23.513 -18.063 -36.447 1.00 24.65 394 SER A C 1
ATOM 3157 O O . SER A 1 394 ? -23.854 -17.023 -37.009 1.00 24.56 394 SER A O 1
ATOM 3160 N N . SER A 1 395 ? -23.457 -19.231 -37.061 1.00 26.21 395 SER A N 1
ATOM 3161 C CA . SER A 1 395 ? -23.658 -19.376 -38.472 1.00 28.23 395 SER A CA 1
ATOM 3162 C C . SER A 1 395 ? -25.065 -18.913 -38.915 1.00 28.55 395 SER A C 1
ATOM 3163 O O . SER A 1 395 ? -25.246 -18.524 -40.060 1.00 29.50 395 SER A O 1
ATOM 3166 N N . ASP A 1 396 ? -26.038 -18.918 -38.006 1.00 29.52 396 ASP A N 1
ATOM 3167 C CA . ASP A 1 396 ? -27.372 -18.365 -38.306 1.00 30.81 396 ASP A CA 1
ATOM 3168 C C . ASP A 1 396 ? -27.327 -16.874 -38.653 1.00 30.44 396 ASP A C 1
ATOM 3169 O O . ASP A 1 396 ? -28.283 -16.304 -39.192 1.00 30.37 396 ASP A O 1
ATOM 3174 N N . GLY A 1 397 ? -26.199 -16.237 -38.344 1.00 29.57 397 GLY A N 1
ATOM 3175 C CA . GLY A 1 397 ? -25.990 -14.855 -38.710 1.00 28.85 397 GLY A CA 1
ATOM 3176 C C . GLY A 1 397 ? -26.562 -13.829 -37.748 1.00 28.89 397 GLY A C 1
ATOM 3177 O O . GLY A 1 397 ? -26.398 -12.620 -37.978 1.00 29.24 397 GLY A O 1
ATOM 3178 N N . VAL A 1 398 ? -27.213 -14.273 -36.670 1.00 27.82 398 VAL A N 1
ATOM 3179 C CA . VAL A 1 398 ? -27.909 -13.340 -35.757 1.00 27.84 398 VAL A CA 1
ATOM 3180 C C . VAL A 1 398 ? -27.729 -13.594 -34.263 1.00 26.79 398 VAL A C 1
ATOM 3181 O O . VAL A 1 398 ? -27.959 -12.717 -33.448 1.00 27.33 398 VAL A O 1
ATOM 3185 N N . THR A 1 399 ? -27.310 -14.791 -33.906 1.00 25.89 399 THR A N 1
ATOM 3186 C CA . THR A 1 399 ? -27.153 -15.133 -32.520 1.00 26.81 399 THR A CA 1
ATOM 3187 C C . THR A 1 399 ? -25.681 -15.046 -32.156 1.00 25.75 399 THR A C 1
ATOM 3188 O O . THR A 1 399 ? -24.885 -15.747 -32.759 1.00 24.73 399 THR A O 1
ATOM 3192 N N . PRO A 1 400 ? -25.330 -14.210 -31.168 1.00 26.07 400 PRO A N 1
ATOM 3193 C CA . PRO A 1 400 ? -23.927 -14.200 -30.738 1.00 23.81 400 PRO A CA 1
ATOM 3194 C C . PRO A 1 400 ? -23.418 -15.580 -30.346 1.00 24.06 400 PRO A C 1
ATOM 3195 O O . PRO A 1 400 ? -24.089 -16.339 -29.610 1.00 21.40 400 PRO A O 1
ATOM 3199 N N . LEU A 1 401 ? -22.243 -15.911 -30.862 1.00 21.72 401 LEU A N 1
ATOM 3200 C CA . LEU A 1 401 ? -21.568 -17.139 -30.516 1.00 21.75 401 LEU A CA 1
ATOM 3201 C C . LEU A 1 401 ? -21.124 -17.162 -29.055 1.00 21.66 401 LEU A C 1
ATOM 3202 O O . LEU A 1 401 ? -20.505 -16.213 -28.561 1.00 21.18 401 LEU A O 1
ATOM 3207 N N . ILE A 1 402 ? -21.410 -18.265 -28.360 1.00 21.72 402 ILE A N 1
ATOM 3208 C CA . ILE A 1 402 ? -21.024 -18.342 -26.978 1.00 20.96 402 ILE A CA 1
ATOM 3209 C C . ILE A 1 402 ? -19.875 -19.328 -26.833 1.00 20.62 402 ILE A C 1
ATOM 3210 O O . ILE A 1 402 ? -19.976 -20.474 -27.283 1.00 20.05 402 ILE A O 1
ATOM 3215 N N . GLY A 1 403 ? -18.796 -18.875 -26.208 1.00 20.32 403 GLY A N 1
ATOM 3216 C CA . GLY A 1 403 ? -17.669 -19.760 -25.929 1.00 19.63 403 GLY A CA 1
ATOM 3217 C C . GLY A 1 403 ? -17.331 -19.697 -24.461 1.00 19.96 403 GLY A C 1
ATOM 3218 O O . GLY A 1 403 ? -18.149 -19.345 -23.638 1.00 20.36 403 GLY A O 1
ATOM 3219 N N . GLU A 1 404 ? -16.102 -20.031 -24.105 1.00 19.14 404 GLU A N 1
ATOM 3220 C CA A GLU A 1 404 ? -15.703 -20.032 -22.710 0.50 20.03 404 GLU A CA 1
ATOM 3221 C CA B GLU A 1 404 ? -15.716 -19.956 -22.710 0.50 20.86 404 GLU A CA 1
ATOM 3222 C C . GLU A 1 404 ? -14.269 -19.538 -22.641 1.00 20.22 404 GLU A C 1
ATOM 3223 O O . GLU A 1 404 ? -13.422 -20.103 -23.318 1.00 21.20 404 GLU A O 1
ATOM 3234 N N . VAL A 1 405 ? -14.007 -18.506 -21.850 1.00 19.64 405 VAL A N 1
ATOM 3235 C CA . VAL A 1 405 ? -12.593 -18.112 -21.587 1.00 18.95 405 VAL A CA 1
ATOM 3236 C C . VAL A 1 405 ? -12.455 -17.885 -20.056 1.00 19.51 405 VAL A C 1
ATOM 3237 O O . VAL A 1 405 ? -13.161 -18.536 -19.262 1.00 20.72 405 VAL A O 1
ATOM 3241 N N . TRP A 1 406 ? -11.569 -16.998 -19.626 1.00 19.63 406 TRP A N 1
ATOM 3242 C CA . TRP A 1 406 ? -11.267 -16.817 -18.219 1.00 20.23 406 TRP A CA 1
ATOM 3243 C C . TRP A 1 406 ? -12.484 -16.575 -17.285 1.00 20.68 406 TRP A C 1
ATOM 3244 O O . TRP A 1 406 ? -12.541 -17.169 -16.224 1.00 21.66 406 TRP A O 1
ATOM 3255 N N . PRO A 1 407 ? -13.418 -15.691 -17.675 1.00 21.60 407 PRO A N 1
ATOM 3256 C CA . PRO A 1 407 ? -14.500 -15.429 -16.723 1.00 22.62 407 PRO A CA 1
ATOM 3257 C C . PRO A 1 407 ? -15.592 -16.502 -16.690 1.00 23.92 407 PRO A C 1
ATOM 3258 O O . PRO A 1 407 ? -16.549 -16.368 -15.899 1.00 25.03 407 PRO A O 1
ATOM 3262 N N . GLY A 1 408 ? -15.453 -17.543 -17.504 1.00 22.85 408 GLY A N 1
ATOM 3263 C CA . GLY A 1 408 ? -16.567 -18.473 -17.751 1.00 22.76 408 GLY A CA 1
ATOM 3264 C C . GLY A 1 408 ? -17.119 -18.258 -19.137 1.00 22.74 408 GLY A C 1
ATOM 3265 O O . GLY A 1 408 ? -16.367 -17.946 -20.051 1.00 21.15 408 GLY A O 1
ATOM 3266 N N . GLN A 1 409 ? -18.440 -18.406 -19.320 1.00 22.16 409 GLN A N 1
ATOM 3267 C CA . GLN A 1 409 ? -19.041 -18.284 -20.648 1.00 22.68 409 GLN A CA 1
ATOM 3268 C C . GLN A 1 409 ? -18.910 -16.870 -21.166 1.00 21.41 409 GLN A C 1
ATOM 3269 O O . GLN A 1 409 ? -19.088 -15.900 -20.400 1.00 21.08 409 GLN A O 1
ATOM 3275 N N . THR A 1 410 ? -18.634 -16.750 -22.468 1.00 20.64 410 THR A N 1
ATOM 3276 C CA . THR A 1 410 ? -18.339 -15.454 -23.050 1.00 19.50 410 THR A CA 1
ATOM 3277 C C . THR A 1 410 ? -18.849 -15.301 -24.451 1.00 18.38 410 THR A C 1
ATOM 3278 O O . THR A 1 410 ? -19.039 -16.261 -25.166 1.00 20.24 410 THR A O 1
ATOM 3282 N N . VAL A 1 411 ? -19.024 -14.058 -24.856 1.00 17.79 411 VAL A N 1
ATOM 3283 C CA . VAL A 1 411 ? -19.192 -13.720 -26.271 1.00 17.33 411 VAL A CA 1
ATOM 3284 C C . VAL A 1 411 ? -17.882 -13.037 -26.739 1.00 18.27 411 VAL A C 1
ATOM 3285 O O . VAL A 1 411 ? -16.992 -12.748 -25.944 1.00 18.92 411 VAL A O 1
ATOM 3289 N N . PHE A 1 412 ? -17.772 -12.827 -28.028 1.00 18.43 412 PHE A N 1
ATOM 3290 C CA . PHE A 1 412 ? -16.498 -12.357 -28.607 1.00 19.43 412 PHE A CA 1
ATOM 3291 C C . PHE A 1 412 ? -16.779 -11.129 -29.477 1.00 18.41 412 PHE A C 1
ATOM 3292 O O . PHE A 1 412 ? -17.586 -11.181 -30.375 1.00 19.50 412 PHE A O 1
ATOM 3300 N N . PRO A 1 413 ? -16.042 -10.038 -29.269 1.00 19.28 413 PRO A N 1
ATOM 3301 C CA . PRO A 1 413 ? -16.260 -8.858 -30.090 1.00 18.89 413 PRO A CA 1
ATOM 3302 C C . PRO A 1 413 ? -15.870 -9.105 -31.538 1.00 19.65 413 PRO A C 1
ATOM 3303 O O . PRO A 1 413 ? -14.885 -9.791 -31.809 1.00 20.31 413 PRO A O 1
ATOM 3307 N N . ASP A 1 414 ? -16.622 -8.518 -32.449 1.00 18.20 414 ASP A N 1
ATOM 3308 C CA . ASP A 1 414 ? -16.299 -8.599 -33.868 1.00 18.81 414 ASP A CA 1
ATOM 3309 C C . ASP A 1 414 ? -15.541 -7.315 -34.195 1.00 17.72 414 ASP A C 1
ATOM 3310 O O . ASP A 1 414 ? -16.129 -6.251 -34.496 1.00 18.29 414 ASP A O 1
ATOM 3315 N N . TYR A 1 415 ? -14.218 -7.376 -34.085 1.00 19.22 415 TYR A N 1
ATOM 3316 C CA . TYR A 1 415 ? -13.429 -6.156 -34.270 1.00 19.06 415 TYR A CA 1
ATOM 3317 C C . TYR A 1 415 ? -13.360 -5.741 -35.718 1.00 20.56 415 TYR A C 1
ATOM 3318 O O . TYR A 1 415 ? -12.867 -4.651 -36.024 1.00 22.30 415 TYR A O 1
ATOM 3327 N N . THR A 1 416 ? -13.876 -6.567 -36.613 1.00 20.61 416 THR A N 1
ATOM 3328 C CA . THR A 1 416 ? -13.911 -6.191 -38.026 1.00 21.10 416 THR A CA 1
ATOM 3329 C C . THR A 1 416 ? -15.027 -5.197 -38.307 1.00 23.37 416 THR A C 1
ATOM 3330 O O . THR A 1 416 ? -15.042 -4.565 -39.365 1.00 23.43 416 THR A O 1
ATOM 3334 N N . ASN A 1 417 ? -15.957 -5.085 -37.362 1.00 23.87 417 ASN A N 1
ATOM 3335 C CA . ASN A 1 417 ? -17.049 -4.123 -37.437 1.00 25.87 417 ASN A CA 1
ATOM 3336 C C . ASN A 1 417 ? -16.560 -2.774 -36.874 1.00 26.92 417 ASN A C 1
ATOM 3337 O O . ASN A 1 417 ? -16.213 -2.667 -35.706 1.00 25.73 417 ASN A O 1
ATOM 3342 N N . PRO A 1 418 ? -16.511 -1.718 -37.711 1.00 29.01 418 PRO A N 1
ATOM 3343 C CA . PRO A 1 418 ? -16.048 -0.387 -37.207 1.00 29.78 418 PRO A CA 1
ATOM 3344 C C . PRO A 1 418 ? -16.821 0.084 -35.970 1.00 29.53 418 PRO A C 1
ATOM 3345 O O . PRO A 1 418 ? -16.264 0.768 -35.107 1.00 28.89 418 PRO A O 1
ATOM 3349 N N . ASN A 1 419 ? -18.093 -0.310 -35.862 1.00 28.32 419 ASN A N 1
ATOM 3350 C CA . ASN A 1 419 ? -18.870 0.002 -34.671 1.00 28.42 419 ASN A CA 1
ATOM 3351 C C . ASN A 1 419 ? -18.328 -0.682 -33.431 1.00 26.86 419 ASN A C 1
ATOM 3352 O O . ASN A 1 419 ? -18.508 -0.207 -32.318 1.00 25.10 419 ASN A O 1
ATOM 3357 N N . CYS A 1 420 ? -17.696 -1.840 -33.623 1.00 25.74 420 CYS A N 1
ATOM 3358 C CA . CYS A 1 420 ? -17.060 -2.531 -32.495 1.00 25.07 420 CYS A CA 1
ATOM 3359 C C . CYS A 1 420 ? -15.934 -1.680 -31.920 1.00 25.45 420 CYS A C 1
ATOM 3360 O O . CYS A 1 420 ? -15.774 -1.605 -30.704 1.00 23.95 420 CYS A O 1
ATOM 3363 N N . ALA A 1 421 ? -15.165 -1.018 -32.784 1.00 24.81 421 ALA A N 1
ATOM 3364 C CA . ALA A 1 421 ? -14.094 -0.161 -32.273 1.00 25.17 421 ALA A CA 1
ATOM 3365 C C . ALA A 1 421 ? -14.673 0.980 -31.442 1.00 25.40 421 ALA A C 1
ATOM 3366 O O . ALA A 1 421 ? -14.047 1.455 -30.503 1.00 25.87 421 ALA A O 1
ATOM 3368 N N . VAL A 1 422 ? -15.877 1.432 -31.779 1.00 24.71 422 VAL A N 1
ATOM 3369 C CA . VAL A 1 422 ? -16.464 2.488 -30.971 1.00 24.00 422 VAL A CA 1
ATOM 3370 C C . VAL A 1 422 ? -16.823 1.953 -29.598 1.00 22.65 422 VAL A C 1
ATOM 3371 O O . VAL A 1 422 ? -16.545 2.594 -28.602 1.00 23.22 422 VAL A O 1
ATOM 3375 N N . TRP A 1 423 ? -17.456 0.783 -29.558 1.00 21.84 423 TRP A N 1
ATOM 3376 C CA . TRP A 1 423 ? -17.806 0.132 -28.294 1.00 20.90 423 TRP A CA 1
ATOM 3377 C C . TRP A 1 423 ? -16.538 -0.053 -27.441 1.00 20.40 423 TRP A C 1
ATOM 3378 O O . TRP A 1 423 ? -16.502 0.254 -26.254 1.00 19.36 423 TRP A O 1
ATOM 3389 N N . TRP A 1 424 ? -15.488 -0.558 -28.089 1.00 19.73 424 TRP A N 1
ATOM 3390 C CA . TRP A 1 424 ? -14.260 -0.916 -27.405 1.00 20.22 424 TRP A CA 1
ATOM 3391 C C . TRP A 1 424 ? -13.641 0.350 -26.853 1.00 18.53 424 TRP A C 1
ATOM 3392 O O . TRP A 1 424 ? -13.246 0.401 -25.695 1.00 19.60 424 TRP A O 1
ATOM 3403 N N . THR A 1 425 ? -13.593 1.379 -27.686 1.00 19.34 425 THR A N 1
ATOM 3404 C CA . THR A 1 425 ? -13.026 2.682 -27.252 1.00 19.93 425 THR A CA 1
ATOM 3405 C C . THR A 1 425 ? -13.736 3.176 -25.997 1.00 20.36 425 THR A C 1
ATOM 3406 O O . THR A 1 425 ? -13.106 3.512 -25.033 1.00 19.31 425 THR A O 1
ATOM 3410 N N . LYS A 1 426 ? -15.071 3.148 -26.006 1.00 20.70 426 LYS A N 1
ATOM 3411 C CA . LYS A 1 426 ? -15.809 3.605 -24.838 1.00 21.61 426 LYS A CA 1
ATOM 3412 C C . LYS A 1 426 ? -15.552 2.763 -23.592 1.00 20.35 426 LYS A C 1
ATOM 3413 O O . LYS A 1 426 ? -15.507 3.308 -22.507 1.00 20.31 426 LYS A O 1
ATOM 3419 N N . GLU A 1 427 ? -15.353 1.439 -23.732 1.00 20.33 427 GLU A N 1
ATOM 3420 C CA . GLU A 1 427 ? -15.039 0.609 -22.580 1.00 20.99 427 GLU A CA 1
ATOM 3421 C C . GLU A 1 427 ? -13.716 1.023 -21.961 1.00 21.24 427 GLU A C 1
ATOM 3422 O O . GLU A 1 427 ? -13.574 1.085 -20.725 1.00 20.79 427 GLU A O 1
ATOM 3428 N N . PHE A 1 428 ? -12.748 1.302 -22.812 1.00 21.29 428 PHE A N 1
ATOM 3429 C CA . PHE A 1 428 ? -11.445 1.743 -22.312 1.00 21.61 428 PHE A CA 1
ATOM 3430 C C . PHE A 1 428 ? -11.502 3.100 -21.618 1.00 22.23 428 PHE A C 1
ATOM 3431 O O . PHE A 1 428 ? -10.807 3.286 -20.652 1.00 23.26 428 PHE A O 1
ATOM 3439 N N . GLU A 1 429 ? -12.325 4.003 -22.151 1.00 23.25 429 GLU A N 1
ATOM 3440 C CA . GLU A 1 429 ? -12.493 5.368 -21.609 1.00 24.84 429 GLU A CA 1
ATOM 3441 C C . GLU A 1 429 ? -13.063 5.242 -20.227 1.00 23.23 429 GLU A C 1
ATOM 3442 O O . GLU A 1 429 ? -12.552 5.817 -19.288 1.00 22.70 429 GLU A O 1
ATOM 3448 N N . LEU A 1 430 ? -14.175 4.501 -20.108 1.00 23.51 430 LEU A N 1
ATOM 3449 C CA . LEU A 1 430 ? -14.772 4.229 -18.802 1.00 23.53 430 LEU A CA 1
ATOM 3450 C C . LEU A 1 430 ? -13.814 3.612 -17.809 1.00 23.31 430 LEU A C 1
ATOM 3451 O O . LEU A 1 430 ? -13.760 4.025 -16.649 1.00 24.28 430 LEU A O 1
ATOM 3456 N N . PHE A 1 431 ? -13.049 2.603 -18.241 1.00 22.57 431 PHE A N 1
ATOM 3457 C CA . PHE A 1 431 ? -12.120 1.970 -17.341 1.00 21.70 431 PHE A CA 1
ATOM 3458 C C . PHE A 1 431 ? -10.943 2.902 -16.981 1.00 21.08 431 PHE A C 1
ATOM 3459 O O . PHE A 1 431 ? -10.503 2.908 -15.840 1.00 20.31 431 PHE A O 1
ATOM 3467 N N . HIS A 1 432 ? -10.485 3.698 -17.938 1.00 22.49 432 HIS A N 1
ATOM 3468 C CA . HIS A 1 432 ? -9.304 4.562 -17.707 1.00 23.37 432 HIS A CA 1
ATOM 3469 C C . HIS A 1 432 ? -9.677 5.681 -16.717 1.00 24.96 432 HIS A C 1
ATOM 3470 O O . HIS A 1 432 ? -8.830 6.181 -15.979 1.00 24.74 432 HIS A O 1
ATOM 3477 N N . ASN A 1 433 ? -10.963 6.008 -16.656 1.00 26.49 433 ASN A N 1
ATOM 3478 C CA . ASN A 1 433 ? -11.450 6.915 -15.614 1.00 28.06 433 ASN A CA 1
ATOM 3479 C C . ASN A 1 433 ? -11.275 6.397 -14.185 1.00 28.55 433 ASN A C 1
ATOM 3480 O O . ASN A 1 433 ? -11.177 7.186 -13.268 1.00 29.10 433 ASN A O 1
ATOM 3485 N N . GLN A 1 434 ? -11.239 5.070 -14.003 1.00 28.31 434 GLN A N 1
ATOM 3486 C CA . GLN A 1 434 ? -11.017 4.421 -12.701 1.00 29.09 434 GLN A CA 1
ATOM 3487 C C . GLN A 1 434 ? -9.557 4.078 -12.468 1.00 28.21 434 GLN A C 1
ATOM 3488 O O . GLN A 1 434 ? -9.015 4.246 -11.376 1.00 28.44 434 GLN A O 1
ATOM 3494 N N . VAL A 1 435 ? -8.926 3.521 -13.497 1.00 27.83 435 VAL A N 1
ATOM 3495 C CA . VAL A 1 435 ? -7.546 3.038 -13.383 1.00 25.75 435 VAL A CA 1
ATOM 3496 C C . VAL A 1 435 ? -6.759 3.681 -14.526 1.00 25.30 435 VAL A C 1
ATOM 3497 O O . VAL A 1 435 ? -7.018 3.422 -15.676 1.00 24.28 435 VAL A O 1
ATOM 3501 N N . GLU A 1 436 ? -5.780 4.516 -14.204 1.00 25.36 436 GLU A N 1
ATOM 3502 C CA . GLU A 1 436 ? -5.122 5.313 -15.246 1.00 25.03 436 GLU A CA 1
ATOM 3503 C C . GLU A 1 436 ? -3.910 4.573 -15.799 1.00 23.76 436 GLU A C 1
ATOM 3504 O O . GLU A 1 436 ? -2.777 4.991 -15.600 1.00 23.01 436 GLU A O 1
ATOM 3510 N N . PHE A 1 437 ? -4.175 3.457 -16.459 1.00 21.89 437 PHE A N 1
ATOM 3511 C CA . PHE A 1 437 ? -3.144 2.667 -17.142 1.00 21.54 437 PHE A CA 1
ATOM 3512 C C . PHE A 1 437 ? -2.563 3.448 -18.313 1.00 20.20 437 PHE A C 1
ATOM 3513 O O . PHE A 1 437 ? -3.175 4.400 -18.826 1.00 19.47 437 PHE A O 1
ATOM 3521 N N . ASP A 1 438 ? -1.361 3.021 -18.733 1.00 19.44 438 ASP A N 1
ATOM 3522 C CA . ASP A 1 438 ? -0.574 3.713 -19.754 1.00 18.73 438 ASP A CA 1
ATOM 3523 C C . ASP A 1 438 ? -0.471 2.978 -21.088 1.00 17.49 438 ASP A C 1
ATOM 3524 O O . ASP A 1 438 ? -0.135 3.571 -22.120 1.00 16.90 438 ASP A O 1
ATOM 3529 N N . GLY A 1 439 ? -0.770 1.690 -21.053 1.00 17.44 439 GLY A N 1
ATOM 3530 C CA . GLY A 1 439 ? -0.652 0.867 -22.230 1.00 17.41 439 GLY A CA 1
ATOM 3531 C C . GLY A 1 439 ? -1.483 -0.385 -22.040 1.00 17.16 439 GLY A C 1
ATOM 3532 O O . GLY A 1 439 ? -2.002 -0.651 -20.938 1.00 17.13 439 GLY A O 1
ATOM 3533 N N . ILE A 1 440 ? -1.591 -1.151 -23.115 1.00 17.53 440 ILE A N 1
ATOM 3534 C CA . ILE A 1 440 ? -2.560 -2.228 -23.164 1.00 17.44 440 ILE A CA 1
ATOM 3535 C C . ILE A 1 440 ? -1.885 -3.489 -23.695 1.00 18.02 440 ILE A C 1
ATOM 3536 O O . ILE A 1 440 ? -1.209 -3.453 -24.714 1.00 18.68 440 ILE A O 1
ATOM 3541 N N . TRP A 1 441 ? -2.123 -4.601 -23.020 1.00 17.44 441 TRP A N 1
ATOM 3542 C CA . TRP A 1 441 ? -1.612 -5.899 -23.429 1.00 17.31 441 TRP A CA 1
ATOM 3543 C C . TRP A 1 441 ? -2.832 -6.734 -23.841 1.00 17.33 441 TRP A C 1
ATOM 3544 O O . TRP A 1 441 ? -3.642 -7.087 -22.992 1.00 17.18 441 TRP A O 1
ATOM 3555 N N . ILE A 1 442 ? -2.970 -6.984 -25.150 1.00 17.13 442 ILE A N 1
ATOM 3556 C CA . ILE A 1 442 ? -4.126 -7.731 -25.679 1.00 18.46 442 ILE A CA 1
ATOM 3557 C C . ILE A 1 442 ? -3.729 -9.197 -25.894 1.00 19.11 442 ILE A C 1
ATOM 3558 O O . ILE A 1 442 ? -2.779 -9.507 -26.634 1.00 19.54 442 ILE A O 1
ATOM 3563 N N . ASP A 1 443 ? -4.438 -10.095 -25.223 1.00 18.78 443 ASP A N 1
ATOM 3564 C CA . ASP A 1 443 ? -4.010 -11.492 -25.120 1.00 17.68 443 ASP A CA 1
ATOM 3565 C C . ASP A 1 443 ? -5.150 -12.403 -25.591 1.00 18.78 443 ASP A C 1
ATOM 3566 O O . ASP A 1 443 ? -6.275 -11.922 -25.807 1.00 17.37 443 ASP A O 1
ATOM 3571 N N . MET A 1 444 ? -4.848 -13.685 -25.791 1.00 17.36 444 MET A N 1
ATOM 3572 C CA . MET A 1 444 ? -5.913 -14.686 -26.087 1.00 17.78 444 MET A CA 1
ATOM 3573 C C . MET A 1 444 ? -6.658 -14.366 -27.365 1.00 17.50 444 MET A C 1
ATOM 3574 O O . MET A 1 444 ? -7.852 -14.714 -27.529 1.00 17.29 444 MET A O 1
ATOM 3579 N N . ASN A 1 445 ? -5.991 -13.686 -28.301 1.00 16.02 445 ASN A N 1
ATOM 3580 C CA . ASN A 1 445 ? -6.714 -13.099 -29.418 1.00 14.91 445 ASN A CA 1
ATOM 3581 C C . ASN A 1 445 ? -6.501 -13.820 -30.738 1.00 15.76 445 ASN A C 1
ATOM 3582 O O . ASN A 1 445 ? -6.564 -13.218 -31.813 1.00 15.90 445 ASN A O 1
ATOM 3587 N N . GLU A 1 446 ? -6.315 -15.134 -30.663 1.00 17.05 446 GLU A N 1
ATOM 3588 C CA . GLU A 1 446 ? -6.193 -15.925 -31.872 1.00 17.51 446 GLU A CA 1
ATOM 3589 C C . GLU A 1 446 ? -7.473 -16.085 -32.703 1.00 18.98 446 GLU A C 1
ATOM 3590 O O . GLU A 1 446 ? -7.355 -16.175 -33.905 1.00 18.76 446 GLU A O 1
ATOM 3596 N N . VAL A 1 447 ? -8.689 -16.163 -32.138 1.00 19.97 447 VAL A N 1
ATOM 3597 C CA . VAL A 1 447 ? -9.030 -16.016 -30.743 1.00 21.73 447 VAL A CA 1
ATOM 3598 C C . VAL A 1 447 ? -8.972 -17.391 -30.006 1.00 22.40 447 VAL A C 1
ATOM 3599 O O . VAL A 1 447 ? -9.274 -18.449 -30.601 1.00 24.19 447 VAL A O 1
ATOM 3603 N N . SER A 1 448 ? -8.549 -17.380 -28.741 1.00 20.63 448 SER A N 1
ATOM 3604 C CA . SER A 1 448 ? -8.484 -18.559 -27.883 1.00 21.44 448 SER A CA 1
ATOM 3605 C C . SER A 1 448 ? -9.874 -18.822 -27.225 1.00 21.32 448 SER A C 1
ATOM 3606 O O . SER A 1 448 ? -10.552 -17.895 -26.716 1.00 21.75 448 SER A O 1
ATOM 3609 N N . ASN A 1 449 ? -10.297 -20.075 -27.298 1.00 18.77 449 ASN A N 1
ATOM 3610 C CA . ASN A 1 449 ? -11.596 -20.510 -26.769 1.00 17.97 449 ASN A CA 1
ATOM 3611 C C . ASN A 1 449 ? -11.275 -21.784 -25.939 1.00 19.38 449 ASN A C 1
ATOM 3612 O O . ASN A 1 449 ? -10.481 -22.651 -26.393 1.00 19.84 449 ASN A O 1
ATOM 3617 N N . PHE A 1 450 ? -11.798 -21.862 -24.712 1.00 18.95 450 PHE A N 1
ATOM 3618 C CA . PHE A 1 450 ? -11.537 -22.999 -23.835 1.00 20.81 450 PHE A CA 1
ATOM 3619 C C . PHE A 1 450 ? -12.414 -24.174 -24.193 1.00 22.26 450 PHE A C 1
ATOM 3620 O O . PHE A 1 450 ? -12.200 -25.268 -23.661 1.00 24.33 450 PHE A O 1
ATOM 3628 N N . VAL A 1 451 ? -13.414 -23.936 -25.038 1.00 21.41 451 VAL A N 1
ATOM 3629 C CA . VAL A 1 451 ? -14.186 -25.016 -25.654 1.00 22.70 451 VAL A CA 1
ATOM 3630 C C . VAL A 1 451 ? -13.848 -24.986 -27.145 1.00 23.25 451 VAL A C 1
ATOM 3631 O O . VAL A 1 451 ? -13.375 -23.974 -27.647 1.00 23.55 451 VAL A O 1
ATOM 3635 N N . ASP A 1 452 ? -14.079 -26.089 -27.845 1.00 23.15 452 ASP A N 1
ATOM 3636 C CA . ASP A 1 452 ? -13.762 -26.155 -29.272 1.00 23.60 452 ASP A CA 1
ATOM 3637 C C . ASP A 1 452 ? -14.947 -25.626 -30.049 1.00 23.83 452 ASP A C 1
ATOM 3638 O O . ASP A 1 452 ? -16.013 -26.247 -30.041 1.00 23.45 452 ASP A O 1
ATOM 3643 N N . GLY A 1 453 ? -14.785 -24.461 -30.678 1.00 21.74 453 GLY A N 1
ATOM 3644 C CA . GLY A 1 453 ? -15.851 -23.903 -31.509 1.00 21.90 453 GLY A CA 1
ATOM 3645 C C . GLY A 1 453 ? -16.790 -23.028 -30.733 1.00 21.80 453 GLY A C 1
ATOM 3646 O O . GLY A 1 453 ? -16.804 -21.835 -30.898 1.00 21.45 453 GLY A O 1
ATOM 3647 N N . SER A 1 454 ? -17.614 -23.647 -29.903 1.00 22.49 454 SER A N 1
ATOM 3648 C CA . SER A 1 454 ? -18.630 -22.932 -29.137 1.00 22.11 454 SER A CA 1
ATOM 3649 C C . SER A 1 454 ? -19.089 -23.888 -28.028 1.00 22.68 454 SER A C 1
ATOM 3650 O O . SER A 1 454 ? -18.694 -25.082 -27.993 1.00 21.79 454 SER A O 1
ATOM 3653 N N . VAL A 1 455 ? -19.877 -23.363 -27.100 1.00 22.95 455 VAL A N 1
ATOM 3654 C CA . VAL A 1 455 ? -20.377 -24.197 -26.013 1.00 24.22 455 VAL A CA 1
ATOM 3655 C C . VAL A 1 455 ? -21.258 -25.348 -26.547 1.00 24.98 455 VAL A C 1
ATOM 3656 O O . VAL A 1 455 ? -21.531 -26.313 -25.833 1.00 26.11 455 VAL A O 1
ATOM 3660 N N . SER A 1 456 ? -21.663 -25.276 -27.800 1.00 24.89 456 SER A N 1
ATOM 3661 C CA . SER A 1 456 ? -22.402 -26.397 -28.380 1.00 27.86 456 SER A CA 1
ATOM 3662 C C . SER A 1 456 ? -21.657 -27.050 -29.556 1.00 27.06 456 SER A C 1
ATOM 3663 O O . SER A 1 456 ? -22.239 -27.743 -30.399 1.00 27.96 456 SER A O 1
ATOM 3666 N N . GLY A 1 457 ? -20.344 -26.845 -29.575 1.00 26.04 457 GLY A N 1
ATOM 3667 C CA . GLY A 1 457 ? -19.483 -27.407 -30.613 1.00 25.85 457 GLY A CA 1
ATOM 3668 C C . GLY A 1 457 ? -19.741 -26.718 -31.942 1.00 25.99 457 GLY A C 1
ATOM 3669 O O . GLY A 1 457 ? -20.095 -25.556 -31.966 1.00 26.38 457 GLY A O 1
ATOM 3670 N N . CYS A 1 458 ? -19.568 -27.457 -33.037 1.00 26.30 458 CYS A N 1
ATOM 3671 C CA . CYS A 1 458 ? -19.591 -26.931 -34.403 1.00 26.32 458 CYS A CA 1
ATOM 3672 C C . CYS A 1 458 ? -20.334 -27.915 -35.261 1.00 25.65 458 CYS A C 1
ATOM 3673 O O . CYS A 1 458 ? -20.066 -29.098 -35.183 1.00 26.18 458 CYS A O 1
ATOM 3676 N N . SER A 1 459 ? -21.213 -27.426 -36.123 1.00 26.12 459 SER A N 1
ATOM 3677 C CA . SER A 1 459 ? -21.895 -28.316 -37.077 1.00 26.44 459 SER A CA 1
ATOM 3678 C C . SER A 1 459 ? -20.926 -28.943 -38.059 1.00 26.46 459 SER A C 1
ATOM 3679 O O . SER A 1 459 ? -19.934 -28.332 -38.428 1.00 25.50 459 SER A O 1
ATOM 3682 N N . THR A 1 460 ? -21.245 -30.151 -38.510 1.00 25.74 460 THR A N 1
ATOM 3683 C CA . THR A 1 460 ? -20.440 -30.806 -39.519 1.00 25.47 460 THR A CA 1
ATOM 3684 C C . THR A 1 460 ? -20.808 -30.168 -40.848 1.00 25.25 460 THR A C 1
ATOM 3685 O O . THR A 1 460 ? -21.970 -30.177 -41.269 1.00 25.62 460 THR A O 1
ATOM 3689 N N . ASN A 1 461 ? -19.823 -29.521 -41.475 1.00 23.17 461 ASN A N 1
ATOM 3690 C CA . ASN A 1 461 ? -20.011 -28.930 -42.783 1.00 21.72 461 ASN A CA 1
ATOM 3691 C C . ASN A 1 461 ? -18.621 -28.632 -43.389 1.00 20.84 461 ASN A C 1
ATOM 3692 O O . ASN A 1 461 ? -17.610 -28.896 -42.736 1.00 20.77 461 ASN A O 1
ATOM 3697 N N . ASN A 1 462 ? -18.584 -28.132 -44.622 1.00 20.97 462 ASN A N 1
ATOM 3698 C CA . ASN A 1 462 ? -17.285 -27.978 -45.342 1.00 22.31 462 ASN A CA 1
ATOM 3699 C C . ASN A 1 462 ? -16.345 -26.903 -44.750 1.00 20.99 462 ASN A C 1
ATOM 3700 O O . ASN A 1 462 ? -15.144 -26.864 -45.093 1.00 21.07 462 ASN A O 1
ATOM 3705 N N . LEU A 1 463 ? -16.870 -26.045 -43.883 1.00 20.94 463 LEU A N 1
ATOM 3706 C CA . LEU A 1 463 ? -16.044 -25.003 -43.191 1.00 20.33 463 LEU A CA 1
ATOM 3707 C C . LEU A 1 463 ? -15.389 -25.574 -41.944 1.00 20.84 463 LEU A C 1
ATOM 3708 O O . LEU A 1 463 ? -14.162 -25.490 -41.804 1.00 19.47 463 LEU A O 1
ATOM 3713 N N . ASN A 1 464 ? -16.189 -26.223 -41.081 1.00 19.83 464 ASN A N 1
ATOM 3714 C CA . ASN A 1 464 ? -15.652 -26.858 -39.861 1.00 20.07 464 ASN A CA 1
ATOM 3715 C C . ASN A 1 464 ? -14.869 -28.126 -40.141 1.00 19.79 464 ASN A C 1
ATOM 3716 O O . ASN A 1 464 ? -13.982 -28.502 -39.382 1.00 19.58 464 ASN A O 1
ATOM 3721 N N . ASN A 1 465 ? -15.188 -28.771 -41.257 1.00 19.19 465 ASN A N 1
ATOM 3722 C CA . ASN A 1 465 ? -14.641 -30.063 -41.648 1.00 20.34 465 ASN A CA 1
ATOM 3723 C C . ASN A 1 465 ? -14.317 -30.046 -43.140 1.00 20.56 465 ASN A C 1
ATOM 3724 O O . ASN A 1 465 ? -15.011 -30.649 -43.960 1.00 19.03 465 ASN A O 1
ATOM 3729 N N . PRO A 1 466 ? -13.253 -29.311 -43.515 1.00 20.02 466 PRO A N 1
ATOM 3730 C CA . PRO A 1 466 ? -12.958 -29.115 -44.930 1.00 19.80 466 PRO A CA 1
ATOM 3731 C C . PRO A 1 466 ? -12.370 -30.353 -45.607 1.00 19.86 466 PRO A C 1
ATOM 3732 O O . PRO A 1 466 ? -11.926 -31.283 -44.929 1.00 21.32 466 PRO A O 1
ATOM 3736 N N . PRO A 1 467 ? -12.359 -30.370 -46.949 1.00 20.72 467 PRO A N 1
ATOM 3737 C CA . PRO A 1 467 ? -11.823 -31.529 -47.680 1.00 20.27 467 PRO A CA 1
ATOM 3738 C C . PRO A 1 467 ? -10.364 -31.815 -47.339 1.00 20.79 467 PRO A C 1
ATOM 3739 O O . PRO A 1 467 ? -9.946 -32.985 -47.234 1.00 21.23 467 PRO A O 1
ATOM 3743 N N . PHE A 1 468 ? -9.588 -30.749 -47.153 1.00 19.97 468 PHE A N 1
ATOM 3744 C CA . PHE A 1 468 ? -8.185 -30.905 -46.780 1.00 19.38 468 PHE A CA 1
ATOM 3745 C C . PHE A 1 468 ? -7.924 -30.015 -45.569 1.00 19.37 468 PHE A C 1
ATOM 3746 O O . PHE A 1 468 ? -8.375 -28.849 -45.514 1.00 19.07 468 PHE A O 1
ATOM 3754 N N . THR A 1 469 ? -7.253 -30.595 -44.576 1.00 19.35 469 THR A N 1
ATOM 3755 C CA . THR A 1 469 ? -6.841 -29.861 -43.374 1.00 18.50 469 THR A CA 1
ATOM 3756 C C . THR A 1 469 ? -5.316 -29.857 -43.315 1.00 18.02 469 THR A C 1
ATOM 3757 O O . THR A 1 469 ? -4.698 -30.903 -43.278 1.00 17.81 469 THR A O 1
ATOM 3761 N N . PRO A 1 470 ? -4.706 -28.654 -43.313 1.00 17.77 470 PRO A N 1
ATOM 3762 C CA . PRO A 1 470 ? -3.233 -28.598 -43.133 1.00 18.34 470 PRO A CA 1
ATOM 3763 C C . PRO A 1 470 ? -2.886 -29.199 -41.759 1.00 19.26 470 PRO A C 1
ATOM 3764 O O . PRO A 1 470 ? -3.770 -29.356 -40.927 1.00 20.94 470 PRO A O 1
ATOM 3768 N N . ARG A 1 471 ? -1.603 -29.472 -41.502 1.00 19.77 471 ARG A N 1
ATOM 3769 C CA . ARG A 1 471 ? -1.223 -30.202 -40.291 1.00 20.29 471 ARG A CA 1
ATOM 3770 C C . ARG A 1 471 ? -1.161 -29.331 -39.028 1.00 19.66 471 ARG A C 1
ATOM 3771 O O . ARG A 1 471 ? -0.158 -29.281 -38.292 1.00 19.66 471 ARG A O 1
ATOM 3779 N N . ILE A 1 472 ? -2.247 -28.609 -38.797 1.00 17.33 472 ILE A N 1
ATOM 3780 C CA . ILE A 1 472 ? -2.388 -27.798 -37.608 1.00 17.69 472 ILE A CA 1
ATOM 3781 C C . ILE A 1 472 ? -2.555 -28.677 -36.365 1.00 18.02 472 ILE A C 1
ATOM 3782 O O . ILE A 1 472 ? -3.057 -29.835 -36.446 1.00 17.54 472 ILE A O 1
ATOM 3787 N N . LEU A 1 473 ? -2.073 -28.153 -35.239 1.00 17.33 473 LEU A N 1
ATOM 3788 C CA . LEU A 1 473 ? -2.165 -28.839 -33.987 1.00 18.33 473 LEU A CA 1
ATOM 3789 C C . LEU A 1 473 ? -3.590 -29.356 -33.782 1.00 17.74 473 LEU A C 1
ATOM 3790 O O . LEU A 1 473 ? -4.542 -28.613 -33.942 1.00 18.52 473 LEU A O 1
ATOM 3795 N N . ASP A 1 474 ? -3.698 -30.638 -33.449 1.00 20.42 474 ASP A N 1
ATOM 3796 C CA . ASP A 1 474 ? -4.975 -31.311 -33.179 1.00 21.07 474 ASP A CA 1
ATOM 3797 C C . ASP A 1 474 ? -5.806 -31.653 -34.372 1.00 20.76 474 ASP A C 1
ATOM 3798 O O . ASP A 1 474 ? -6.802 -32.407 -34.230 1.00 22.03 474 ASP A O 1
ATOM 3803 N N . GLY A 1 475 ? -5.486 -31.078 -35.521 1.00 19.35 475 GLY A N 1
ATOM 3804 C CA . GLY A 1 475 ? -6.059 -31.521 -36.779 1.00 19.38 475 GLY A CA 1
ATOM 3805 C C . GLY A 1 475 ? -7.480 -31.096 -37.088 1.00 19.46 475 GLY A C 1
ATOM 3806 O O . GLY A 1 475 ? -8.065 -31.590 -38.057 1.00 20.20 475 GLY A O 1
ATOM 3807 N N . TYR A 1 476 ? -8.037 -30.183 -36.292 1.00 18.08 476 TYR A N 1
ATOM 3808 C CA . TYR A 1 476 ? -9.338 -29.566 -36.593 1.00 18.93 476 TYR A CA 1
ATOM 3809 C C . TYR A 1 476 ? -9.217 -28.075 -36.434 1.00 18.07 476 TYR A C 1
ATOM 3810 O O . TYR A 1 476 ? -8.649 -27.610 -35.453 1.00 19.14 476 TYR A O 1
ATOM 3819 N N . LEU A 1 477 ? -9.744 -27.344 -37.399 1.00 18.51 477 LEU A N 1
ATOM 3820 C CA . LEU A 1 477 ? -9.591 -25.874 -37.438 1.00 18.29 477 LEU A CA 1
ATOM 3821 C C . LEU A 1 477 ? -10.202 -25.221 -36.215 1.00 18.13 477 LEU A C 1
ATOM 3822 O O . LEU A 1 477 ? -9.667 -24.222 -35.678 1.00 18.22 477 LEU A O 1
ATOM 3827 N N . PHE A 1 478 ? -11.331 -25.774 -35.742 1.00 17.75 478 PHE A N 1
ATOM 3828 C CA . PHE A 1 478 ? -12.058 -25.120 -34.650 1.00 18.66 478 PHE A CA 1
ATOM 3829 C C . PHE A 1 478 ? -11.508 -25.477 -33.285 1.00 18.95 478 PHE A C 1
ATOM 3830 O O . PHE A 1 478 ? -12.030 -25.018 -32.285 1.00 18.94 478 PHE A O 1
ATOM 3838 N N . CYS A 1 479 ? -10.444 -26.278 -33.219 1.00 20.73 479 CYS A N 1
ATOM 3839 C CA A CYS A 1 479 ? -9.842 -26.613 -31.919 0.50 20.63 479 CYS A CA 1
ATOM 3840 C CA B CYS A 1 479 ? -9.841 -26.628 -31.942 0.50 21.28 479 CYS A CA 1
ATOM 3841 C C . CYS A 1 479 ? -9.358 -25.397 -31.167 1.00 21.25 479 CYS A C 1
ATOM 3842 O O . CYS A 1 479 ? -8.540 -24.627 -31.674 1.00 20.74 479 CYS A O 1
ATOM 3847 N N . LYS A 1 480 ? -9.864 -25.239 -29.944 1.00 20.53 480 LYS A N 1
ATOM 3848 C CA . LYS A 1 480 ? -9.484 -24.134 -29.059 1.00 20.81 480 LYS A CA 1
ATOM 3849 C C . LYS A 1 480 ? -9.700 -22.737 -29.678 1.00 20.81 480 LYS A C 1
ATOM 3850 O O . LYS A 1 480 ? -8.982 -21.758 -29.339 1.00 19.08 480 LYS A O 1
ATOM 3856 N N . THR A 1 481 ? -10.678 -22.636 -30.576 1.00 18.94 481 THR A N 1
ATOM 3857 C CA . THR A 1 481 ? -11.042 -21.350 -31.156 1.00 19.11 481 THR A CA 1
ATOM 3858 C C . THR A 1 481 ? -12.528 -21.347 -31.501 1.00 20.12 481 THR A C 1
ATOM 3859 O O . THR A 1 481 ? -13.262 -22.158 -30.939 1.00 19.84 481 THR A O 1
ATOM 3863 N N . LEU A 1 482 ? -12.971 -20.442 -32.387 1.00 19.62 482 LEU A N 1
ATOM 3864 C CA . LEU A 1 482 ? -14.392 -20.344 -32.752 1.00 19.92 482 LEU A CA 1
ATOM 3865 C C . LEU A 1 482 ? -14.742 -21.273 -33.897 1.00 20.30 482 LEU A C 1
ATOM 3866 O O . LEU A 1 482 ? -13.852 -21.704 -34.629 1.00 21.06 482 LEU A O 1
ATOM 3871 N N . CYS A 1 483 ? -16.035 -21.610 -34.037 1.00 20.68 483 CYS A N 1
ATOM 3872 C CA . CYS A 1 483 ? -16.516 -22.328 -35.205 1.00 20.59 483 CYS A CA 1
ATOM 3873 C C . CYS A 1 483 ? -16.101 -21.589 -36.493 1.00 19.04 483 CYS A C 1
ATOM 3874 O O . CYS A 1 483 ? -16.165 -20.340 -36.577 1.00 18.64 483 CYS A O 1
ATOM 3877 N N . MET A 1 484 ? -15.762 -22.375 -37.512 1.00 17.42 484 MET A N 1
ATOM 3878 C CA . MET A 1 484 ? -15.373 -21.798 -38.805 1.00 17.54 484 MET A CA 1
ATOM 3879 C C . MET A 1 484 ? -16.525 -21.191 -39.546 1.00 17.64 484 MET A C 1
ATOM 3880 O O . MET A 1 484 ? -16.330 -20.395 -40.479 1.00 17.33 484 MET A O 1
ATOM 3885 N N . ASP A 1 485 ? -17.757 -21.592 -39.192 1.00 18.80 485 ASP A N 1
ATOM 3886 C CA . ASP A 1 485 ? -18.872 -20.931 -39.831 1.00 19.06 485 ASP A CA 1
ATOM 3887 C C . ASP A 1 485 ? -19.470 -19.771 -39.037 1.00 20.10 485 ASP A C 1
ATOM 3888 O O . ASP A 1 485 ? -20.550 -19.261 -39.411 1.00 19.47 485 ASP A O 1
ATOM 3893 N N . ALA A 1 486 ? -18.792 -19.332 -37.980 1.00 18.77 486 ALA A N 1
ATOM 3894 C CA . ALA A 1 486 ? -19.167 -18.112 -37.284 1.00 19.64 486 ALA A CA 1
ATOM 3895 C C . ALA A 1 486 ? -18.996 -16.930 -38.258 1.00 20.74 486 ALA A C 1
ATOM 3896 O O . ALA A 1 486 ? -18.269 -17.017 -39.246 1.00 19.79 486 ALA A O 1
ATOM 3898 N N . VAL A 1 487 ? -19.673 -15.840 -37.957 1.00 20.87 487 VAL A N 1
ATOM 3899 C CA . VAL A 1 487 ? -19.939 -14.771 -38.903 1.00 22.44 487 VAL A CA 1
ATOM 3900 C C . VAL A 1 487 ? -19.536 -13.413 -38.293 1.00 21.65 487 VAL A C 1
ATOM 3901 O O . VAL A 1 487 ? -19.886 -13.084 -37.157 1.00 20.89 487 VAL A O 1
ATOM 3905 N N . GLN A 1 488 ? -18.709 -12.682 -39.032 1.00 21.91 488 GLN A N 1
ATOM 3906 C CA . GLN A 1 488 ? -18.230 -11.361 -38.653 1.00 21.50 488 GLN A CA 1
ATOM 3907 C C . GLN A 1 488 ? -18.398 -10.431 -39.861 1.00 21.28 488 GLN A C 1
ATOM 3908 O O . GLN A 1 488 ? -18.679 -10.873 -40.990 1.00 22.00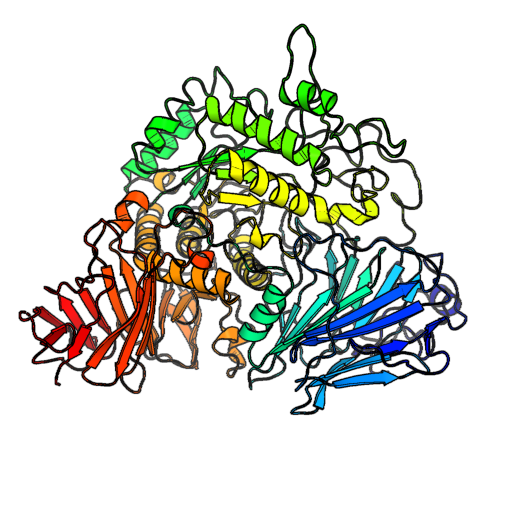 488 GLN A O 1
ATOM 3914 N N . HIS A 1 489 ? -18.187 -9.140 -39.628 1.00 22.23 489 HIS A N 1
ATOM 3915 C CA . HIS A 1 489 ? -18.356 -8.150 -40.679 1.00 22.39 489 HIS A CA 1
ATOM 3916 C C . HIS A 1 489 ? -17.535 -8.435 -41.948 1.00 22.15 489 HIS A C 1
ATOM 3917 O O . HIS A 1 489 ? -18.081 -8.370 -43.054 1.00 22.10 489 HIS A O 1
ATOM 3924 N N . TRP A 1 490 ? -16.259 -8.821 -41.787 1.00 21.81 490 TRP A N 1
ATOM 3925 C CA . TRP A 1 490 ? -15.410 -9.143 -42.922 1.00 21.35 490 TRP A CA 1
ATOM 3926 C C . TRP A 1 490 ? -15.668 -10.484 -43.582 1.00 21.37 490 TRP A C 1
ATOM 3927 O O . TRP A 1 490 ? -15.189 -10.721 -44.682 1.00 22.82 490 TRP A O 1
ATOM 3938 N N . GLY A 1 491 ? -16.408 -11.377 -42.918 1.00 21.38 491 GLY A N 1
ATOM 3939 C CA . GLY A 1 491 ? -16.843 -12.641 -43.510 1.00 21.94 491 GLY A CA 1
ATOM 3940 C C . GLY A 1 491 ? -16.844 -13.750 -42.474 1.00 21.35 491 GLY A C 1
ATOM 3941 O O . GLY A 1 491 ? -16.875 -13.466 -41.291 1.00 22.11 491 GLY A O 1
ATOM 3942 N N . LYS A 1 492 ? -16.752 -15.002 -42.929 1.00 22.15 492 LYS A N 1
ATOM 3943 C CA . LYS A 1 492 ? -16.822 -16.165 -42.066 1.00 22.68 492 LYS A CA 1
ATOM 3944 C C . LYS A 1 492 ? -15.488 -16.439 -41.407 1.00 21.00 492 LYS A C 1
ATOM 3945 O O . LYS A 1 492 ? -14.439 -16.101 -41.947 1.00 19.08 492 LYS A O 1
ATOM 3951 N N . GLN A 1 493 ? -15.539 -17.008 -40.218 1.00 19.83 493 GLN A N 1
ATOM 3952 C CA . GLN A 1 493 ? -14.303 -17.278 -39.480 1.00 19.45 493 GLN A CA 1
ATOM 3953 C C . GLN A 1 493 ? -13.344 -18.143 -40.314 1.00 18.76 493 GLN A C 1
ATOM 3954 O O . GLN A 1 493 ? -12.129 -17.997 -40.223 1.00 18.74 493 GLN A O 1
ATOM 3960 N N . TYR A 1 494 ? -13.870 -19.020 -41.164 1.00 17.86 494 TYR A N 1
ATOM 3961 C CA . TYR A 1 494 ? -13.000 -19.825 -42.038 1.00 18.74 494 TYR A CA 1
ATOM 3962 C C . TYR A 1 494 ? -11.975 -18.930 -42.798 1.00 19.91 494 TYR A C 1
ATOM 3963 O O . TYR A 1 494 ? -10.829 -19.301 -42.968 1.00 19.08 494 TYR A O 1
ATOM 3972 N N . ASP A 1 495 ? -12.431 -17.766 -43.263 1.00 19.46 495 ASP A N 1
ATOM 3973 C CA . ASP A 1 495 ? -11.572 -16.895 -44.061 1.00 20.58 495 ASP A CA 1
ATOM 3974 C C . ASP A 1 495 ? -10.814 -15.886 -43.193 1.00 20.97 495 ASP A C 1
ATOM 3975 O O . ASP A 1 495 ? -9.686 -15.488 -43.539 1.00 21.87 495 ASP A O 1
ATOM 3980 N N . ILE A 1 496 ? -11.438 -15.447 -42.099 1.00 19.84 496 ILE A N 1
ATOM 3981 C CA . ILE A 1 496 ? -10.874 -14.327 -41.330 1.00 20.07 496 ILE A CA 1
ATOM 3982 C C . ILE A 1 496 ? -10.288 -14.682 -39.972 1.00 18.47 496 ILE A C 1
ATOM 3983 O O . ILE A 1 496 ? -9.821 -13.808 -39.248 1.00 19.41 496 ILE A O 1
ATOM 3988 N N . HIS A 1 497 ? -10.237 -15.973 -39.660 1.00 17.25 497 HIS A N 1
ATOM 3989 C CA . HIS A 1 497 ? -9.736 -16.415 -38.351 1.00 16.44 497 HIS A CA 1
ATOM 3990 C C . HIS A 1 497 ? -8.336 -15.784 -38.096 1.00 15.79 497 HIS A C 1
ATOM 3991 O O . HIS A 1 497 ? -8.049 -15.336 -36.992 1.00 15.95 497 HIS A O 1
ATOM 3998 N N . ASN A 1 498 ? -7.485 -15.873 -39.102 1.00 16.63 498 ASN A N 1
ATOM 3999 C CA . ASN A 1 498 ? -6.084 -15.396 -38.944 1.00 16.78 498 ASN A CA 1
ATOM 4000 C C . ASN A 1 498 ? -5.986 -13.869 -38.806 1.00 18.09 498 ASN A C 1
ATOM 4001 O O . ASN A 1 498 ? -4.890 -13.338 -38.565 1.00 17.37 498 ASN A O 1
ATOM 4006 N N . LEU A 1 499 ? -7.122 -13.179 -38.967 1.00 17.73 499 LEU A N 1
ATOM 4007 C CA . LEU A 1 499 ? -7.173 -11.736 -38.900 1.00 17.48 499 LEU A CA 1
ATOM 4008 C C . LEU A 1 499 ? -7.776 -11.231 -37.608 1.00 17.82 499 LEU A C 1
ATOM 4009 O O . LEU A 1 499 ? -7.938 -10.035 -37.429 1.00 17.86 499 LEU A O 1
ATOM 4014 N N . TYR A 1 500 ? -8.118 -12.135 -36.693 1.00 16.84 500 TYR A N 1
ATOM 4015 C CA . TYR A 1 500 ? -8.711 -11.676 -35.439 1.00 16.87 500 TYR A CA 1
ATOM 4016 C C . TYR A 1 500 ? -7.806 -10.779 -34.601 1.00 16.55 500 TYR A C 1
ATOM 4017 O O . TYR A 1 500 ? -8.234 -9.677 -34.188 1.00 17.09 500 TYR A O 1
ATOM 4026 N N . GLY A 1 501 ? -6.582 -11.241 -34.315 1.00 15.70 501 GLY A N 1
ATOM 4027 C CA . GLY A 1 501 ? -5.692 -10.466 -33.501 1.00 16.73 501 GLY A CA 1
ATOM 4028 C C . GLY A 1 501 ? -5.289 -9.194 -34.212 1.00 16.70 501 GLY A C 1
ATOM 4029 O O . GLY A 1 501 ? -5.092 -8.143 -33.559 1.00 18.14 501 GLY A O 1
ATOM 4030 N N . TYR A 1 502 ? -5.192 -9.268 -35.535 1.00 16.16 502 TYR A N 1
ATOM 4031 C CA . TYR A 1 502 ? -4.842 -8.069 -36.341 1.00 15.62 502 TYR A CA 1
ATOM 4032 C C . TYR A 1 502 ? -5.969 -7.043 -36.207 1.00 16.15 502 TYR A C 1
ATOM 4033 O O . TYR A 1 502 ? -5.731 -5.876 -35.927 1.00 14.67 502 TYR A O 1
ATOM 4042 N N . SER A 1 503 ? -7.214 -7.483 -36.395 1.00 15.94 503 SER A N 1
ATOM 4043 C CA . SER A 1 503 ? -8.316 -6.526 -36.291 1.00 16.39 503 SER A CA 1
ATOM 4044 C C . SER A 1 503 ? -8.441 -5.983 -34.850 1.00 16.71 503 SER A C 1
ATOM 4045 O O . SER A 1 503 ? -8.804 -4.814 -34.646 1.00 17.57 503 SER A O 1
ATOM 4048 N N . MET A 1 504 ? -8.140 -6.803 -33.845 1.00 16.25 504 MET A N 1
ATOM 4049 C CA . MET A 1 504 ? -8.172 -6.352 -32.485 1.00 16.66 504 MET A CA 1
ATOM 4050 C C . MET A 1 504 ? -7.106 -5.283 -32.218 1.00 16.68 504 MET A C 1
ATOM 4051 O O . MET A 1 504 ? -7.371 -4.303 -31.515 1.00 15.36 504 MET A O 1
ATOM 4056 N N . ALA A 1 505 ? -5.916 -5.495 -32.770 1.00 15.24 505 ALA A N 1
ATOM 4057 C CA . ALA A 1 505 ? -4.822 -4.483 -32.613 1.00 16.02 505 ALA A CA 1
ATOM 4058 C C . ALA A 1 505 ? -5.188 -3.159 -33.267 1.00 16.16 505 ALA A C 1
ATOM 4059 O O . ALA A 1 505 ? -4.967 -2.091 -32.656 1.00 16.90 505 ALA A O 1
ATOM 4061 N N . VAL A 1 506 ? -5.785 -3.216 -34.460 1.00 16.98 506 VAL A N 1
ATOM 4062 C CA . VAL A 1 506 ? -6.259 -2.019 -35.164 1.00 18.50 506 VAL A CA 1
ATOM 4063 C C . VAL A 1 506 ? -7.303 -1.251 -34.298 1.00 18.88 506 VAL A C 1
ATOM 4064 O O . VAL A 1 506 ? -7.163 -0.044 -34.090 1.00 17.65 506 VAL A O 1
ATOM 4068 N N . ALA A 1 507 ? -8.325 -1.963 -33.788 1.00 19.40 507 ALA A N 1
ATOM 4069 C CA . ALA A 1 507 ? -9.331 -1.402 -32.869 1.00 18.80 507 ALA A CA 1
ATOM 4070 C C . ALA A 1 507 ? -8.766 -0.835 -31.584 1.00 18.55 507 ALA A C 1
ATOM 4071 O O . ALA A 1 507 ? -9.257 0.163 -31.085 1.00 17.65 507 ALA A O 1
ATOM 4073 N N . THR A 1 508 ? -7.723 -1.461 -31.036 1.00 17.24 508 THR A N 1
ATOM 4074 C CA . THR A 1 508 ? -7.119 -1.015 -29.797 1.00 18.45 508 THR A CA 1
ATOM 4075 C C . THR A 1 508 ? -6.285 0.265 -30.047 1.00 19.38 508 THR A C 1
ATOM 4076 O O . THR A 1 508 ? -6.259 1.169 -29.194 1.00 18.35 508 THR A O 1
ATOM 4080 N N . ALA A 1 509 ? -5.634 0.322 -31.215 1.00 19.65 509 ALA A N 1
ATOM 4081 C CA . ALA A 1 509 ? -4.942 1.571 -31.661 1.00 20.58 509 ALA A CA 1
ATOM 4082 C C . ALA A 1 509 ? -5.954 2.712 -31.822 1.00 21.80 509 ALA A C 1
ATOM 4083 O O . ALA A 1 509 ? -5.689 3.852 -31.454 1.00 21.65 509 ALA A O 1
ATOM 4085 N N . GLU A 1 510 ? -7.139 2.376 -32.323 1.00 22.22 510 GLU A N 1
ATOM 4086 C CA . GLU A 1 510 ? -8.209 3.366 -32.487 1.00 22.17 510 GLU A CA 1
ATOM 4087 C C . GLU A 1 510 ? -8.676 3.868 -31.132 1.00 22.32 510 GLU A C 1
ATOM 4088 O O . GLU A 1 510 ? -8.842 5.095 -30.947 1.00 22.48 510 GLU A O 1
ATOM 4094 N N . ALA A 1 511 ? -8.885 2.938 -30.186 1.00 21.97 511 ALA A N 1
ATOM 4095 C CA . ALA A 1 511 ? -9.207 3.282 -28.809 1.00 21.64 511 ALA A CA 1
ATOM 4096 C C . ALA A 1 511 ? -8.168 4.226 -28.204 1.00 21.98 511 ALA A C 1
ATOM 4097 O O . ALA A 1 511 ? -8.521 5.186 -27.483 1.00 21.08 511 ALA A O 1
ATOM 4099 N N . ALA A 1 512 ? -6.886 3.938 -28.464 1.00 21.08 512 ALA A N 1
ATOM 4100 C CA . ALA A 1 512 ? -5.795 4.760 -27.942 1.00 22.44 512 ALA A CA 1
ATOM 4101 C C . ALA A 1 512 ? -5.896 6.232 -28.379 1.00 22.34 512 ALA A C 1
ATOM 4102 O O . ALA A 1 512 ? -5.475 7.129 -27.629 1.00 23.52 512 ALA A O 1
ATOM 4104 N N . LYS A 1 513 ? -6.462 6.471 -29.559 1.00 23.16 513 LYS A N 1
ATOM 4105 C CA . LYS A 1 513 ? -6.610 7.833 -30.119 1.00 25.44 513 LYS A CA 1
ATOM 4106 C C . LYS A 1 513 ? -7.415 8.688 -29.174 1.00 25.16 513 LYS A C 1
ATOM 4107 O O . LYS A 1 513 ? -7.161 9.891 -29.021 1.00 25.53 513 LYS A O 1
ATOM 4113 N N . THR A 1 514 ? -8.420 8.066 -28.555 1.00 24.83 514 THR A N 1
ATOM 4114 C CA . THR A 1 514 ? -9.279 8.761 -27.576 1.00 24.40 514 THR A CA 1
ATOM 4115 C C . THR A 1 514 ? -8.756 8.720 -26.170 1.00 24.23 514 THR A C 1
ATOM 4116 O O . THR A 1 514 ? -8.774 9.729 -25.489 1.00 24.31 514 THR A O 1
ATOM 4120 N N . VAL A 1 515 ? -8.276 7.558 -25.726 1.00 22.22 515 VAL A N 1
ATOM 4121 C CA . VAL A 1 515 ? -7.879 7.363 -24.341 1.00 22.95 515 VAL A CA 1
ATOM 4122 C C . VAL A 1 515 ? -6.527 8.064 -24.049 1.00 22.70 515 VAL A C 1
ATOM 4123 O O . VAL A 1 515 ? -6.296 8.555 -22.947 1.00 22.53 515 VAL A O 1
ATOM 4127 N N . PHE A 1 516 ? -5.677 8.117 -25.068 1.00 22.28 516 PHE A N 1
ATOM 4128 C CA . PHE A 1 516 ? -4.325 8.718 -24.937 1.00 21.93 516 PHE A CA 1
ATOM 4129 C C . PHE A 1 516 ? -4.114 9.733 -26.036 1.00 22.86 516 PHE A C 1
ATOM 4130 O O . PHE A 1 516 ? -3.357 9.499 -26.966 1.00 22.10 516 PHE A O 1
ATOM 4138 N N . PRO A 1 517 ? -4.829 10.869 -25.968 1.00 24.24 517 PRO A N 1
ATOM 4139 C CA . PRO A 1 517 ? -4.868 11.762 -27.108 1.00 25.13 517 PRO A CA 1
ATOM 4140 C C . PRO A 1 517 ? -3.461 12.246 -27.486 1.00 23.85 517 PRO A C 1
ATOM 4141 O O . PRO A 1 517 ? -2.726 12.719 -26.618 1.00 24.77 517 PRO A O 1
ATOM 4145 N N . ASN A 1 518 ? -3.127 12.081 -28.755 1.00 23.47 518 ASN A N 1
ATOM 4146 C CA . ASN A 1 518 ? -1.817 12.436 -29.315 1.00 24.60 518 ASN A CA 1
ATOM 4147 C C . ASN A 1 518 ? -0.608 11.706 -28.767 1.00 23.81 518 ASN A C 1
ATOM 4148 O O . ASN A 1 518 ? 0.519 12.154 -28.983 1.00 24.31 518 ASN A O 1
ATOM 4153 N N . LYS A 1 519 ? -0.828 10.604 -28.069 1.00 22.81 519 LYS A N 1
ATOM 4154 C CA . LYS A 1 519 ? 0.289 9.827 -27.533 1.00 21.71 519 LYS A CA 1
ATOM 4155 C C . LYS A 1 519 ? 0.330 8.478 -28.211 1.00 21.81 519 LYS A C 1
ATOM 4156 O O . LYS A 1 519 ? -0.705 7.931 -28.676 1.00 20.76 519 LYS A O 1
ATOM 4162 N N . ARG A 1 520 ? 1.535 7.916 -28.231 1.00 18.75 520 ARG A N 1
ATOM 4163 C CA . ARG A 1 520 ? 1.738 6.570 -28.773 1.00 18.76 520 ARG A CA 1
ATOM 4164 C C . ARG A 1 520 ? 1.171 5.486 -27.892 1.00 17.99 520 ARG A C 1
ATOM 4165 O O . ARG A 1 520 ? 0.682 4.475 -28.426 1.00 18.72 520 ARG A O 1
ATOM 4173 N N . SER A 1 521 ? 1.299 5.646 -26.569 1.00 16.80 521 SER A N 1
ATOM 4174 C CA . SER A 1 521 ? 0.962 4.595 -25.627 1.00 16.84 521 SER A CA 1
ATOM 4175 C C . SER A 1 521 ? 1.775 3.338 -25.983 1.00 16.97 521 SER A C 1
ATOM 4176 O O . SER A 1 521 ? 2.947 3.439 -26.451 1.00 16.14 521 SER A O 1
ATOM 4179 N N . PHE A 1 522 ? 1.172 2.171 -25.813 1.00 16.39 522 PHE A N 1
ATOM 4180 C CA . PHE A 1 522 ? 1.913 0.918 -26.054 1.00 15.82 522 PHE A CA 1
ATOM 4181 C C . PHE A 1 522 ? 0.852 -0.152 -26.168 1.00 16.29 522 PHE A C 1
ATOM 4182 O O . PHE A 1 522 ? -0.019 -0.235 -25.306 1.00 17.63 522 PHE A O 1
ATOM 4190 N N . ILE A 1 523 ? 0.898 -0.936 -27.242 1.00 15.47 523 ILE A N 1
ATOM 4191 C CA . ILE A 1 523 ? 0.020 -2.119 -27.357 1.00 14.99 523 ILE A CA 1
ATOM 4192 C C . ILE A 1 523 ? 0.883 -3.340 -27.548 1.00 15.17 523 ILE A C 1
ATOM 4193 O O . ILE A 1 523 ? 1.774 -3.316 -28.419 1.00 14.95 523 ILE A O 1
ATOM 4198 N N . LEU A 1 524 ? 0.618 -4.397 -26.774 1.00 13.80 524 LEU A N 1
ATOM 4199 C CA . LEU A 1 524 ? 1.378 -5.647 -26.901 1.00 14.94 524 LEU A CA 1
ATOM 4200 C C . LEU A 1 524 ? 0.360 -6.689 -27.296 1.00 15.92 524 LEU A C 1
ATOM 4201 O O . LEU A 1 524 ? -0.612 -6.849 -26.580 1.00 16.84 524 LEU A O 1
ATOM 4206 N N . THR A 1 525 ? 0.588 -7.397 -28.399 1.00 14.83 525 THR A N 1
ATOM 4207 C CA . THR A 1 525 ? -0.422 -8.409 -28.884 1.00 16.31 525 THR A CA 1
ATOM 4208 C C . THR A 1 525 ? 0.188 -9.777 -28.977 1.00 17.20 525 THR A C 1
ATOM 4209 O O . THR A 1 525 ? 1.398 -9.909 -29.243 1.00 16.28 525 THR A O 1
ATOM 4213 N N . ARG A 1 526 ? -0.637 -10.800 -28.742 1.00 16.63 526 ARG A N 1
ATOM 4214 C CA . ARG A 1 526 ? -0.193 -12.176 -28.926 1.00 17.60 526 ARG A CA 1
ATOM 4215 C C . ARG A 1 526 ? -0.367 -12.595 -30.394 1.00 17.80 526 ARG A C 1
ATOM 4216 O O . ARG A 1 526 ? 0.607 -12.895 -31.084 1.00 18.28 526 ARG A O 1
ATOM 4224 N N . SER A 1 527 ? -1.609 -12.607 -30.863 1.00 15.76 527 SER A N 1
ATOM 4225 C CA . SER A 1 527 ? -1.876 -12.985 -32.230 1.00 15.69 527 SER A CA 1
ATOM 4226 C C . SER A 1 527 ? -1.555 -11.839 -33.206 1.00 15.77 527 SER A C 1
ATOM 4227 O O . SER A 1 527 ? -1.797 -10.660 -32.900 1.00 16.99 527 SER A O 1
ATOM 4230 N N . THR A 1 528 ? -0.975 -12.187 -34.339 1.00 15.67 528 THR A N 1
ATOM 4231 C CA . THR A 1 528 ? -0.554 -11.202 -35.385 1.00 16.01 528 THR A CA 1
ATOM 4232 C C . THR A 1 528 ? -0.933 -11.713 -36.779 1.00 16.84 528 THR A C 1
ATOM 4233 O O . THR A 1 528 ? -1.131 -12.912 -37.010 1.00 16.55 528 THR A O 1
ATOM 4237 N N . PHE A 1 529 ? -0.997 -10.777 -37.713 1.00 14.42 529 PHE A N 1
ATOM 4238 C CA . PHE A 1 529 ? -1.009 -11.051 -39.111 1.00 14.01 529 PHE A CA 1
ATOM 4239 C C . PHE A 1 529 ? 0.053 -10.106 -39.726 1.00 14.59 529 PHE A C 1
ATOM 4240 O O . PHE A 1 529 ? 0.631 -9.222 -39.025 1.00 14.97 529 PHE A O 1
ATOM 4248 N N . ALA A 1 530 ? 0.329 -10.315 -40.996 1.00 15.45 530 ALA A N 1
ATOM 4249 C CA . ALA A 1 530 ? 1.249 -9.414 -41.716 1.00 16.65 530 ALA A CA 1
ATOM 4250 C C . ALA A 1 530 ? 0.760 -7.951 -41.530 1.00 17.16 530 ALA A C 1
ATOM 4251 O O . ALA A 1 530 ? -0.422 -7.642 -41.755 1.00 17.46 530 ALA A O 1
ATOM 4253 N N . GLY A 1 531 ? 1.635 -7.060 -41.054 1.00 17.70 531 GLY A N 1
ATOM 4254 C CA . GLY A 1 531 ? 1.215 -5.652 -40.840 1.00 16.21 531 GLY A CA 1
ATOM 4255 C C . GLY A 1 531 ? 0.841 -5.305 -39.410 1.00 16.48 531 GLY A C 1
ATOM 4256 O O . GLY A 1 531 ? 0.658 -4.126 -39.085 1.00 17.37 531 GLY A O 1
ATOM 4257 N N . SER A 1 532 ? 0.751 -6.303 -38.522 1.00 16.01 532 SER A N 1
ATOM 4258 C CA . SER A 1 532 ? 0.460 -6.030 -37.096 1.00 14.66 532 SER A CA 1
ATOM 4259 C C . SER A 1 532 ? 1.413 -5.063 -36.389 1.00 16.15 532 SER A C 1
ATOM 4260 O O . SER A 1 532 ? 1.003 -4.345 -35.472 1.00 15.66 532 SER A O 1
ATOM 4263 N N . GLY A 1 533 ? 2.678 -5.081 -36.803 1.00 15.26 533 GLY A N 1
ATOM 4264 C CA . GLY A 1 533 ? 3.724 -4.200 -36.230 1.00 16.05 533 GLY A CA 1
ATOM 4265 C C . GLY A 1 533 ? 3.442 -2.701 -36.398 1.00 18.01 533 GLY A C 1
ATOM 4266 O O . GLY A 1 533 ? 4.017 -1.877 -35.687 1.00 16.47 533 GLY A O 1
ATOM 4267 N N . LYS A 1 534 ? 2.575 -2.350 -37.341 1.00 16.50 534 LYS A N 1
ATOM 4268 C CA . LYS A 1 534 ? 2.165 -0.957 -37.486 1.00 17.92 534 LYS A CA 1
ATOM 4269 C C . LYS A 1 534 ? 1.431 -0.475 -36.231 1.00 17.50 534 LYS A C 1
ATOM 4270 O O . LYS A 1 534 ? 1.363 0.734 -35.955 1.00 17.25 534 LYS A O 1
ATOM 4276 N N . PHE A 1 535 ? 0.884 -1.435 -35.473 1.00 16.91 535 PHE A N 1
ATOM 4277 C CA . PHE A 1 535 ? 0.019 -1.186 -34.326 1.00 16.27 535 PHE A CA 1
ATOM 4278 C C . PHE A 1 535 ? 0.582 -1.644 -33.016 1.00 17.42 535 PHE A C 1
ATOM 4279 O O . PHE A 1 535 ? 0.296 -1.038 -31.993 1.00 17.21 535 PHE A O 1
ATOM 4287 N N . ALA A 1 536 ? 1.397 -2.707 -33.015 1.00 15.74 536 ALA A N 1
ATOM 4288 C CA . ALA A 1 536 ? 1.654 -3.348 -31.736 1.00 15.96 536 ALA A CA 1
ATOM 4289 C C . ALA A 1 536 ? 3.008 -4.002 -31.663 1.00 15.68 536 ALA A C 1
ATOM 4290 O O . ALA A 1 536 ? 3.571 -4.378 -32.693 1.00 16.73 536 ALA A O 1
ATOM 4292 N N . ALA A 1 537 ? 3.480 -4.176 -30.434 1.00 15.28 537 ALA A N 1
ATOM 4293 C CA . ALA A 1 537 ? 4.611 -5.062 -30.114 1.00 14.61 537 ALA A CA 1
ATOM 4294 C C . ALA A 1 537 ? 4.100 -6.502 -30.034 1.00 15.91 537 ALA A C 1
ATOM 4295 O O . ALA A 1 537 ? 2.905 -6.740 -29.923 1.00 15.60 537 ALA A O 1
ATOM 4297 N N . HIS A 1 538 ? 5.027 -7.437 -29.939 1.00 14.63 538 HIS A N 1
ATOM 4298 C CA . HIS A 1 538 ? 4.641 -8.849 -29.791 1.00 15.10 538 HIS A CA 1
ATOM 4299 C C . HIS A 1 538 ? 5.502 -9.516 -28.737 1.00 15.35 538 HIS A C 1
ATOM 4300 O O . HIS A 1 538 ? 6.663 -9.144 -28.554 1.00 15.60 538 HIS A O 1
ATOM 4307 N N . TRP A 1 539 ? 4.963 -10.490 -28.000 1.00 14.92 539 TRP A N 1
ATOM 4308 C CA . TRP A 1 539 ? 5.825 -11.388 -27.281 1.00 16.16 539 TRP A CA 1
ATOM 4309 C C . TRP A 1 539 ? 5.613 -12.829 -27.748 1.00 16.25 539 TRP A C 1
ATOM 4310 O O . TRP A 1 539 ? 4.542 -13.204 -28.254 1.00 16.47 539 TRP A O 1
ATOM 4321 N N . LEU A 1 540 ? 6.623 -13.649 -27.537 1.00 16.40 540 LEU A N 1
ATOM 4322 C CA . LEU A 1 540 ? 6.643 -14.926 -28.192 1.00 16.62 540 LEU A CA 1
ATOM 4323 C C . LEU A 1 540 ? 5.781 -15.968 -27.479 1.00 17.10 540 LEU A C 1
ATOM 4324 O O . LEU A 1 540 ? 5.807 -17.138 -27.849 1.00 18.69 540 LEU A O 1
ATOM 4329 N N . GLY A 1 541 ? 5.056 -15.555 -26.448 1.00 17.97 541 GLY A N 1
ATOM 4330 C CA . GLY A 1 541 ? 3.980 -16.396 -25.855 1.00 17.25 541 GLY A CA 1
ATOM 4331 C C . GLY A 1 541 ? 4.405 -17.212 -24.654 1.00 17.63 541 GLY A C 1
ATOM 4332 O O . GLY A 1 541 ? 5.359 -16.861 -23.941 1.00 17.65 541 GLY A O 1
ATOM 4333 N N . ASP A 1 542 ? 3.694 -18.311 -24.435 1.00 16.78 542 ASP A N 1
ATOM 4334 C CA . ASP A 1 542 ? 3.768 -19.080 -23.186 1.00 17.74 542 ASP A CA 1
ATOM 4335 C C . ASP A 1 542 ? 4.921 -20.096 -23.233 1.00 17.60 542 ASP A C 1
ATOM 4336 O O . ASP A 1 542 ? 4.709 -21.316 -23.331 1.00 18.52 542 ASP A O 1
ATOM 4341 N N . ASN A 1 543 ? 6.150 -19.586 -23.166 1.00 15.87 543 ASN A N 1
ATOM 4342 C CA . ASN A 1 543 ? 7.322 -20.443 -23.168 1.00 17.55 543 ASN A CA 1
ATOM 4343 C C . ASN A 1 543 ? 7.524 -21.149 -21.818 1.00 17.75 543 ASN A C 1
ATOM 4344 O O . ASN A 1 543 ? 6.670 -21.102 -20.925 1.00 18.94 543 ASN A O 1
ATOM 4349 N N . THR A 1 544 ? 8.656 -21.816 -21.670 1.00 18.51 544 THR A N 1
ATOM 4350 C CA . THR A 1 544 ? 8.866 -22.675 -20.494 1.00 19.16 544 THR A CA 1
ATOM 4351 C C . THR A 1 544 ? 10.249 -22.364 -19.988 1.00 18.25 544 THR A C 1
ATOM 4352 O O . THR A 1 544 ? 11.110 -22.001 -20.788 1.00 17.96 544 THR A O 1
ATOM 4356 N N . ALA A 1 545 ? 10.479 -22.507 -18.677 1.00 17.10 545 ALA A N 1
ATOM 4357 C CA . ALA A 1 545 ? 11.779 -22.235 -18.112 1.00 17.68 545 ALA A CA 1
ATOM 4358 C C . ALA A 1 545 ? 12.742 -23.395 -18.408 1.00 19.03 545 ALA A C 1
ATOM 4359 O O . ALA A 1 545 ? 13.009 -24.189 -17.502 1.00 19.50 545 ALA A O 1
ATOM 4361 N N . THR A 1 546 ? 13.176 -23.526 -19.659 1.00 18.45 546 THR A N 1
ATOM 4362 C CA . THR A 1 546 ? 14.224 -24.509 -20.022 1.00 18.87 546 THR A CA 1
ATOM 4363 C C . THR A 1 546 ? 15.333 -23.863 -20.825 1.00 17.75 546 THR A C 1
ATOM 4364 O O . THR A 1 546 ? 15.139 -22.806 -21.423 1.00 16.81 546 THR A O 1
ATOM 4368 N N . TRP A 1 547 ? 16.477 -24.532 -20.902 1.00 17.13 547 TRP A N 1
ATOM 4369 C CA . TRP A 1 547 ? 17.565 -24.021 -21.737 1.00 16.80 547 TRP A CA 1
ATOM 4370 C C . TRP A 1 547 ? 17.170 -24.048 -23.227 1.00 16.81 547 TRP A C 1
ATOM 4371 O O . TRP A 1 547 ? 17.578 -23.179 -23.969 1.00 16.47 547 TRP A O 1
ATOM 4382 N N . ASP A 1 548 ? 16.375 -25.029 -23.661 1.00 16.80 548 ASP A N 1
ATOM 4383 C CA . ASP A 1 548 ? 15.953 -25.054 -25.073 1.00 17.53 548 ASP A CA 1
ATOM 4384 C C . ASP A 1 548 ? 15.165 -23.773 -25.384 1.00 17.47 548 ASP A C 1
ATOM 4385 O O . ASP A 1 548 ? 15.397 -23.140 -26.424 1.00 17.20 548 ASP A O 1
ATOM 4390 N N . ASP A 1 549 ? 14.220 -23.415 -24.516 1.00 16.95 549 ASP A N 1
ATOM 4391 C CA . ASP A 1 549 ? 13.411 -22.184 -24.731 1.00 17.29 549 ASP A CA 1
ATOM 4392 C C . ASP A 1 549 ? 14.286 -20.930 -24.804 1.00 17.39 549 ASP A C 1
ATOM 4393 O O . ASP A 1 549 ? 14.059 -20.061 -25.632 1.00 17.48 549 ASP A O 1
ATOM 4398 N N . LEU A 1 550 ? 15.295 -20.847 -23.949 1.00 15.99 550 LEU A N 1
ATOM 4399 C CA . LEU A 1 550 ? 16.286 -19.760 -24.065 1.00 16.16 550 LEU A CA 1
ATOM 4400 C C . LEU A 1 550 ? 16.914 -19.702 -25.474 1.00 16.38 550 LEU A C 1
ATOM 4401 O O . LEU A 1 550 ? 16.950 -18.640 -26.111 1.00 15.80 550 LEU A O 1
ATOM 4406 N N . ARG A 1 551 ? 17.459 -20.821 -25.947 1.00 16.04 551 ARG A N 1
ATOM 4407 C CA . ARG A 1 551 ? 18.087 -20.854 -27.273 1.00 17.14 551 ARG A CA 1
ATOM 4408 C C . ARG A 1 551 ? 17.071 -20.517 -28.397 1.00 17.23 551 ARG A C 1
ATOM 4409 O O . ARG A 1 551 ? 17.359 -19.751 -29.334 1.00 18.59 551 ARG A O 1
ATOM 4417 N N . TRP A 1 552 ? 15.884 -21.075 -28.285 1.00 15.88 552 TRP A N 1
ATOM 4418 C CA . TRP A 1 552 ? 14.875 -20.888 -29.340 1.00 16.33 552 TRP A CA 1
ATOM 4419 C C . TRP A 1 552 ? 14.338 -19.465 -29.455 1.00 17.22 552 TRP A C 1
ATOM 4420 O O . TRP A 1 552 ? 13.762 -19.092 -30.484 1.00 16.39 552 TRP A O 1
ATOM 4431 N N . SER A 1 553 ? 14.559 -18.653 -28.430 1.00 17.04 553 SER A N 1
ATOM 4432 C CA . SER A 1 553 ? 14.044 -17.268 -28.470 1.00 16.76 553 SER A CA 1
ATOM 4433 C C . SER A 1 553 ? 14.727 -16.408 -29.535 1.00 16.37 553 SER A C 1
ATOM 4434 O O . SER A 1 553 ? 14.099 -15.490 -30.042 1.00 16.57 553 SER A O 1
ATOM 4437 N N . ILE A 1 554 ? 16.018 -16.623 -29.827 1.00 15.81 554 ILE A N 1
ATOM 4438 C CA . ILE A 1 554 ? 16.693 -15.685 -30.732 1.00 15.70 554 ILE A CA 1
ATOM 4439 C C . ILE A 1 554 ? 16.170 -15.779 -32.164 1.00 15.39 554 ILE A C 1
ATOM 4440 O O . ILE A 1 554 ? 15.846 -14.750 -32.734 1.00 16.39 554 ILE A O 1
ATOM 4445 N N . PRO A 1 555 ? 16.027 -16.997 -32.737 1.00 16.37 555 PRO A N 1
ATOM 4446 C CA . PRO A 1 555 ? 15.375 -16.979 -34.060 1.00 15.75 555 PRO A CA 1
ATOM 4447 C C . PRO A 1 555 ? 13.974 -16.368 -34.060 1.00 15.85 555 PRO A C 1
ATOM 4448 O O . PRO A 1 555 ? 13.638 -15.766 -35.057 1.00 15.42 555 PRO A O 1
ATOM 4452 N N . GLY A 1 556 ? 13.199 -16.530 -32.977 1.00 15.27 556 GLY A N 1
ATOM 4453 C CA . GLY A 1 556 ? 11.830 -16.002 -32.924 1.00 14.46 556 GLY A CA 1
ATOM 4454 C C . GLY A 1 556 ? 11.905 -14.478 -32.970 1.00 15.27 556 GLY A C 1
ATOM 4455 O O . GLY A 1 556 ? 11.152 -13.865 -33.714 1.00 15.23 556 GLY A O 1
ATOM 4456 N N . VAL A 1 557 ? 12.875 -13.890 -32.238 1.00 13.58 557 VAL A N 1
ATOM 4457 C CA . VAL A 1 557 ? 13.078 -12.432 -32.222 1.00 14.29 557 VAL A CA 1
ATOM 4458 C C . VAL A 1 557 ? 13.488 -11.949 -33.631 1.00 14.17 557 VAL A C 1
ATOM 4459 O O . VAL A 1 557 ? 12.975 -10.948 -34.157 1.00 13.37 557 VAL A O 1
ATOM 4463 N N . LEU A 1 558 ? 14.496 -12.619 -34.219 1.00 13.22 558 LEU A N 1
ATOM 4464 C CA . LEU A 1 558 ? 14.929 -12.242 -35.570 1.00 13.66 558 LEU A CA 1
ATOM 4465 C C . LEU A 1 558 ? 13.831 -12.329 -36.619 1.00 13.99 558 LEU A C 1
ATOM 4466 O O . LEU A 1 558 ? 13.676 -11.436 -37.494 1.00 14.68 558 LEU A O 1
ATOM 4471 N N . GLU A 1 559 ? 13.035 -13.377 -36.554 1.00 13.73 559 GLU A N 1
ATOM 4472 C CA . GLU A 1 559 ? 11.990 -13.528 -37.557 1.00 13.82 559 GLU A CA 1
ATOM 4473 C C . GLU A 1 559 ? 10.956 -12.418 -37.395 1.00 13.23 559 GLU A C 1
ATOM 4474 O O . GLU A 1 559 ? 10.489 -11.888 -38.368 1.00 13.76 559 GLU A O 1
ATOM 4480 N N . PHE A 1 560 ? 10.592 -12.062 -36.173 1.00 12.85 560 PHE A N 1
ATOM 4481 C CA . PHE A 1 560 ? 9.601 -10.966 -36.039 1.00 13.09 560 PHE A CA 1
ATOM 4482 C C . PHE A 1 560 ? 10.121 -9.605 -36.478 1.00 12.91 560 PHE A C 1
ATOM 4483 O O . PHE A 1 560 ? 9.369 -8.733 -36.881 1.00 13.47 560 PHE A O 1
ATOM 4491 N N . ASN A 1 561 ? 11.429 -9.449 -36.442 1.00 13.21 561 ASN A N 1
ATOM 4492 C CA . ASN A 1 561 ? 12.026 -8.234 -37.027 1.00 14.16 561 ASN A CA 1
ATOM 4493 C C . ASN A 1 561 ? 11.902 -8.227 -38.537 1.00 14.02 561 ASN A C 1
ATOM 4494 O O . ASN A 1 561 ? 11.629 -7.191 -39.126 1.00 13.68 561 ASN A O 1
ATOM 4499 N N . LEU A 1 562 ? 12.032 -9.398 -39.151 1.00 14.06 562 LEU A N 1
ATOM 4500 C CA . LEU A 1 562 ? 11.743 -9.503 -40.591 1.00 14.26 562 LEU A CA 1
ATOM 4501 C C . LEU A 1 562 ? 10.290 -9.160 -40.875 1.00 14.04 562 LEU A C 1
ATOM 4502 O O . LEU A 1 562 ? 9.993 -8.622 -41.934 1.00 14.32 562 LEU A O 1
ATOM 4507 N N . PHE A 1 563 ? 9.399 -9.544 -39.969 1.00 14.21 563 PHE A N 1
ATOM 4508 C CA . PHE A 1 563 ? 7.958 -9.330 -40.197 1.00 13.86 563 PHE A CA 1
ATOM 4509 C C . PHE A 1 563 ? 7.501 -7.919 -39.872 1.00 14.36 563 PHE A C 1
ATOM 4510 O O . PHE A 1 563 ? 6.297 -7.589 -39.965 1.00 14.72 563 PHE A O 1
ATOM 4518 N N . GLY A 1 564 ? 8.430 -7.064 -39.487 1.00 13.13 564 GLY A N 1
ATOM 4519 C CA . GLY A 1 564 ? 8.099 -5.667 -39.163 1.00 14.06 564 GLY A CA 1
ATOM 4520 C C . GLY A 1 564 ? 7.467 -5.492 -37.791 1.00 13.93 564 GLY A C 1
ATOM 4521 O O . GLY A 1 564 ? 6.669 -4.563 -37.575 1.00 16.13 564 GLY A O 1
ATOM 4522 N N . ILE A 1 565 ? 7.783 -6.392 -36.867 1.00 13.96 565 ILE A N 1
ATOM 4523 C CA . ILE A 1 565 ? 7.385 -6.263 -35.464 1.00 14.79 565 ILE A CA 1
ATOM 4524 C C . ILE A 1 565 ? 8.663 -6.286 -34.628 1.00 15.04 565 ILE A C 1
ATOM 4525 O O . ILE A 1 565 ? 8.963 -7.280 -33.954 1.00 14.70 565 ILE A O 1
ATOM 4530 N N . PRO A 1 566 ? 9.484 -5.215 -34.739 1.00 14.92 566 PRO A N 1
ATOM 4531 C CA . PRO A 1 566 ? 10.799 -5.250 -34.137 1.00 15.22 566 PRO A CA 1
ATOM 4532 C C . PRO A 1 566 ? 10.774 -5.298 -32.597 1.00 15.07 566 PRO A C 1
ATOM 4533 O O . PRO A 1 566 ? 11.677 -5.860 -32.004 1.00 14.49 566 PRO A O 1
ATOM 4537 N N . MET A 1 567 ? 9.729 -4.747 -31.981 1.00 14.30 567 MET A N 1
ATOM 4538 C CA . MET A 1 567 ? 9.566 -4.814 -30.527 1.00 15.90 567 MET A CA 1
ATOM 4539 C C . MET A 1 567 ? 8.979 -6.170 -30.165 1.00 14.40 567 MET A C 1
ATOM 4540 O O . MET A 1 567 ? 7.746 -6.345 -30.138 1.00 15.82 567 MET A O 1
ATOM 4545 N N . VAL A 1 568 ? 9.883 -7.127 -29.964 1.00 13.21 568 VAL A N 1
ATOM 4546 C CA . VAL A 1 568 ? 9.501 -8.538 -29.749 1.00 14.09 568 VAL A CA 1
ATOM 4547 C C . VAL A 1 568 ? 10.493 -9.114 -28.748 1.00 14.71 568 VAL A C 1
ATOM 4548 O O . VAL A 1 568 ? 11.686 -8.729 -28.699 1.00 14.84 568 VAL A O 1
ATOM 4552 N N . GLY A 1 569 ? 9.990 -10.031 -27.942 1.00 14.46 569 GLY A N 1
ATOM 4553 C CA . GLY A 1 569 ? 10.803 -10.732 -26.975 1.00 15.07 569 GLY A CA 1
ATOM 4554 C C . GLY A 1 569 ? 9.986 -11.850 -26.384 1.00 14.32 569 GLY A C 1
ATOM 4555 O O . GLY A 1 569 ? 8.763 -11.872 -26.534 1.00 15.96 569 GLY A O 1
ATOM 4556 N N . PRO A 1 570 ? 10.641 -12.778 -25.721 1.00 14.56 570 PRO A N 1
ATOM 4557 C CA . PRO A 1 570 ? 9.896 -13.837 -25.024 1.00 14.89 570 PRO A CA 1
ATOM 4558 C C . PRO A 1 570 ? 9.586 -13.406 -23.563 1.00 16.35 570 PRO A C 1
ATOM 4559 O O . PRO A 1 570 ? 9.963 -12.285 -23.106 1.00 17.57 570 PRO A O 1
ATOM 4563 N N . ASP A 1 571 ? 8.936 -14.288 -22.812 1.00 15.68 571 ASP A N 1
ATOM 4564 C CA . ASP A 1 571 ? 8.859 -14.134 -21.336 1.00 15.67 571 ASP A CA 1
ATOM 4565 C C . ASP A 1 571 ? 10.266 -14.486 -20.753 1.00 16.30 571 ASP A C 1
ATOM 4566 O O . ASP A 1 571 ? 10.643 -15.644 -20.691 1.00 16.80 571 ASP A O 1
ATOM 4571 N N . ILE A 1 572 ? 11.022 -13.482 -20.319 1.00 15.25 572 ILE A N 1
ATOM 4572 C CA . ILE A 1 572 ? 12.383 -13.750 -19.831 1.00 15.26 572 ILE A CA 1
ATOM 4573 C C . ILE A 1 572 ? 12.291 -14.618 -18.553 1.00 16.77 572 ILE A C 1
ATOM 4574 O O . ILE A 1 572 ? 11.436 -14.367 -17.687 1.00 18.19 572 ILE A O 1
ATOM 4579 N N . CYS A 1 573 ? 13.160 -15.637 -18.486 1.00 17.33 573 CYS A N 1
ATOM 4580 C CA . CYS A 1 573 ? 13.248 -16.647 -17.414 1.00 17.71 573 CYS A CA 1
ATOM 4581 C C . CYS A 1 573 ? 12.244 -17.790 -17.564 1.00 18.79 573 CYS A C 1
ATOM 4582 O O . CYS A 1 573 ? 12.407 -18.849 -16.965 1.00 19.63 573 CYS A O 1
ATOM 4585 N N . GLY A 1 574 ? 11.242 -17.575 -18.394 1.00 17.69 574 GLY A N 1
ATOM 4586 C CA . GLY A 1 574 ? 10.311 -18.631 -18.783 1.00 19.11 574 GLY A CA 1
ATOM 4587 C C . GLY A 1 574 ? 8.996 -18.523 -18.050 1.00 18.21 574 GLY A C 1
ATOM 4588 O O . GLY A 1 574 ? 8.985 -18.448 -16.832 1.00 19.06 574 GLY A O 1
ATOM 4589 N N . PHE A 1 575 ? 7.912 -18.562 -18.811 1.00 18.20 575 PHE A N 1
ATOM 4590 C CA . PHE A 1 575 ? 6.555 -18.457 -18.304 1.00 18.35 575 PHE A CA 1
ATOM 4591 C C . PHE A 1 575 ? 6.233 -19.689 -17.482 1.00 18.32 575 PHE A C 1
ATOM 4592 O O . PHE A 1 575 ? 6.180 -19.582 -16.261 1.00 18.47 575 PHE A O 1
ATOM 4600 N N . ALA A 1 576 ? 6.111 -20.855 -18.126 1.00 18.22 576 ALA A N 1
ATOM 4601 C CA . ALA A 1 576 ? 5.818 -22.114 -17.400 1.00 19.60 576 ALA A CA 1
ATOM 4602 C C . ALA A 1 576 ? 7.027 -22.629 -16.596 1.00 20.59 576 ALA A C 1
ATOM 4603 O O . ALA A 1 576 ? 8.144 -22.594 -17.087 1.00 21.63 576 ALA A O 1
ATOM 4605 N N . LEU A 1 577 ? 6.769 -23.085 -15.356 1.00 20.76 577 LEU A N 1
ATOM 4606 C CA . LEU A 1 577 ? 7.736 -23.791 -14.494 1.00 22.46 577 LEU A CA 1
ATOM 4607 C C . LEU A 1 577 ? 8.541 -22.835 -13.629 1.00 22.41 577 LEU A C 1
ATOM 4608 O O . LEU A 1 577 ? 8.690 -21.674 -13.953 1.00 20.75 577 LEU A O 1
ATOM 4613 N N . ASP A 1 578 ? 9.003 -23.345 -12.486 1.00 22.29 578 ASP A N 1
ATOM 4614 C CA . ASP A 1 578 ? 10.000 -22.678 -11.675 1.00 22.95 578 ASP A CA 1
ATOM 4615 C C . ASP A 1 578 ? 11.297 -22.539 -12.456 1.00 22.76 578 ASP A C 1
ATOM 4616 O O . ASP A 1 578 ? 11.750 -23.494 -13.082 1.00 23.34 578 ASP A O 1
ATOM 4621 N N . THR A 1 579 ? 11.896 -21.350 -12.421 1.00 21.57 579 THR A N 1
ATOM 4622 C CA . THR A 1 579 ? 13.102 -21.125 -13.202 1.00 22.16 579 THR A CA 1
ATOM 4623 C C . THR A 1 579 ? 14.331 -21.427 -12.320 1.00 22.73 579 THR A C 1
ATOM 4624 O O . THR A 1 579 ? 14.369 -20.979 -11.176 1.00 23.21 579 THR A O 1
ATOM 4628 N N . PRO A 1 580 ? 15.278 -22.235 -12.822 1.00 23.41 580 PRO A N 1
ATOM 4629 C CA . PRO A 1 580 ? 16.570 -22.421 -12.137 1.00 23.72 580 PRO A CA 1
ATOM 4630 C C . PRO A 1 580 ? 17.328 -21.086 -12.108 1.00 22.99 580 PRO A C 1
ATOM 4631 O O . PRO A 1 580 ? 17.281 -20.339 -13.096 1.00 21.79 580 PRO A O 1
ATOM 4635 N N . GLU A 1 581 ? 18.010 -20.778 -10.999 1.00 21.70 581 GLU A N 1
ATOM 4636 C CA . GLU A 1 581 ? 18.802 -19.544 -10.900 1.00 21.89 581 GLU A CA 1
ATOM 4637 C C . GLU A 1 581 ? 19.749 -19.353 -12.093 1.00 20.48 581 GLU A C 1
ATOM 4638 O O . GLU A 1 581 ? 19.934 -18.240 -12.560 1.00 19.48 581 GLU A O 1
ATOM 4644 N N . GLU A 1 582 ? 20.423 -20.421 -12.517 1.00 20.41 582 GLU A N 1
ATOM 4645 C CA . GLU A 1 582 ? 21.459 -20.247 -13.534 1.00 19.80 582 GLU A CA 1
ATOM 4646 C C . GLU A 1 582 ? 20.807 -19.875 -14.892 1.00 19.54 582 GLU A C 1
ATOM 4647 O O . GLU A 1 582 ? 21.303 -18.994 -15.623 1.00 19.13 582 GLU A O 1
ATOM 4653 N N . LEU A 1 583 ? 19.701 -20.541 -15.200 1.00 18.49 583 LEU A N 1
ATOM 4654 C CA . LEU A 1 583 ? 18.972 -20.261 -16.434 1.00 18.00 583 LEU A CA 1
ATOM 4655 C C . LEU A 1 583 ? 18.430 -18.816 -16.386 1.00 18.21 583 LEU A C 1
ATOM 4656 O O . LEU A 1 583 ? 18.579 -18.078 -17.346 1.00 17.29 583 LEU A O 1
ATOM 4661 N N . CYS A 1 584 ? 17.860 -18.411 -15.255 1.00 18.79 584 CYS A N 1
ATOM 4662 C CA . CYS A 1 584 ? 17.276 -17.054 -15.136 1.00 17.81 584 CYS A CA 1
ATOM 4663 C C . CYS A 1 584 ? 18.356 -15.955 -15.224 1.00 17.86 584 CYS A C 1
ATOM 4664 O O . CYS A 1 584 ? 18.116 -14.938 -15.841 1.00 17.93 584 CYS A O 1
ATOM 4667 N N . ARG A 1 585 ? 19.548 -16.217 -14.670 1.00 15.47 585 ARG A N 1
ATOM 4668 C CA . ARG A 1 585 ? 20.681 -15.309 -14.733 1.00 16.67 585 ARG A CA 1
ATOM 4669 C C . ARG A 1 585 ? 21.160 -15.138 -16.177 1.00 16.46 585 ARG A C 1
ATOM 4670 O O . ARG A 1 585 ? 21.297 -13.990 -16.664 1.00 16.44 585 ARG A O 1
ATOM 4678 N N . ARG A 1 586 ? 21.381 -16.259 -16.873 1.00 15.74 586 ARG A N 1
ATOM 4679 C CA . ARG A 1 586 ? 21.719 -16.190 -18.314 1.00 15.13 586 ARG A CA 1
ATOM 4680 C C . ARG A 1 586 ? 20.602 -15.508 -19.129 1.00 15.31 586 ARG A C 1
ATOM 4681 O O . ARG A 1 586 ? 20.872 -14.750 -20.046 1.00 15.80 586 ARG A O 1
ATOM 4689 N N . TRP A 1 587 ? 19.349 -15.830 -18.808 1.00 14.86 587 TRP A N 1
ATOM 4690 C CA . TRP A 1 587 ? 18.240 -15.289 -19.569 1.00 15.13 587 TRP A CA 1
ATOM 4691 C C . TRP A 1 587 ? 18.067 -13.795 -19.340 1.00 15.68 587 TRP A C 1
ATOM 4692 O O . TRP A 1 587 ? 17.761 -13.054 -20.280 1.00 16.71 587 TRP A O 1
ATOM 4703 N N . MET A 1 588 ? 18.284 -13.329 -18.113 1.00 16.11 588 MET A N 1
ATOM 4704 C CA . MET A 1 588 ? 18.291 -11.877 -17.845 1.00 15.21 588 MET A CA 1
ATOM 4705 C C . MET A 1 588 ? 19.442 -11.154 -18.552 1.00 16.60 588 MET A C 1
ATOM 4706 O O . MET A 1 588 ? 19.271 -10.040 -19.042 1.00 16.36 588 MET A O 1
ATOM 4711 N N . GLN A 1 589 ? 20.617 -11.782 -18.621 1.00 16.11 589 GLN A N 1
ATOM 4712 C CA . GLN A 1 589 ? 21.711 -11.172 -19.352 1.00 15.48 589 GLN A CA 1
ATOM 4713 C C . GLN A 1 589 ? 21.375 -10.991 -20.813 1.00 15.69 589 GLN A C 1
ATOM 4714 O O . GLN A 1 589 ? 21.522 -9.904 -21.340 1.00 16.51 589 GLN A O 1
ATOM 4720 N N . LEU A 1 590 ? 20.842 -12.046 -21.440 1.00 14.78 590 LEU A N 1
ATOM 4721 C CA . LEU A 1 590 ? 20.430 -11.948 -22.820 1.00 15.41 590 LEU A CA 1
ATOM 4722 C C . LEU A 1 590 ? 19.201 -11.015 -22.952 1.00 15.31 590 LEU A C 1
ATOM 4723 O O . LEU A 1 590 ? 19.100 -10.212 -23.890 1.00 16.28 590 LEU A O 1
ATOM 4728 N N . GLY A 1 591 ? 18.266 -11.172 -22.018 1.00 15.82 591 GLY A N 1
ATOM 4729 C CA . GLY A 1 591 ? 17.016 -10.455 -22.016 1.00 16.27 591 GLY A CA 1
ATOM 4730 C C . GLY A 1 591 ? 17.150 -8.951 -21.880 1.00 15.55 591 GLY A C 1
ATOM 4731 O O . GLY A 1 591 ? 16.283 -8.220 -22.356 1.00 15.56 591 GLY A O 1
ATOM 4732 N N . ALA A 1 592 ? 18.266 -8.481 -21.320 1.00 15.57 592 ALA A N 1
ATOM 4733 C CA . ALA A 1 592 ? 18.560 -7.020 -21.338 1.00 15.26 592 ALA A CA 1
ATOM 4734 C C . ALA A 1 592 ? 18.712 -6.474 -22.770 1.00 15.20 592 ALA A C 1
ATOM 4735 O O . ALA A 1 592 ? 18.732 -5.253 -22.989 1.00 15.59 592 ALA A O 1
ATOM 4737 N N . PHE A 1 593 ? 18.882 -7.380 -23.730 1.00 14.24 593 PHE A N 1
ATOM 4738 C CA . PHE A 1 593 ? 19.120 -7.048 -25.144 1.00 15.28 593 PHE A CA 1
ATOM 4739 C C . PHE A 1 593 ? 18.036 -7.493 -26.090 1.00 15.00 593 PHE A C 1
ATOM 4740 O O . PHE A 1 593 ? 18.179 -7.364 -27.303 1.00 15.58 593 PHE A O 1
ATOM 4748 N N . TYR A 1 594 ? 16.914 -7.975 -25.564 1.00 14.50 594 TYR A N 1
ATOM 4749 C CA . TYR A 1 594 ? 15.798 -8.198 -26.480 1.00 14.49 594 TYR A CA 1
ATOM 4750 C C . TYR A 1 594 ? 15.131 -6.839 -26.759 1.00 16.04 594 TYR A C 1
ATOM 4751 O O . TYR A 1 594 ? 15.046 -6.040 -25.860 1.00 16.76 594 TYR A O 1
ATOM 4760 N N . PRO A 1 595 ? 14.685 -6.579 -27.995 1.00 16.34 595 PRO A N 1
ATOM 4761 C CA . PRO A 1 595 ? 14.065 -5.275 -28.258 1.00 16.51 595 PRO A CA 1
ATOM 4762 C C . PRO A 1 595 ? 12.827 -5.052 -27.369 1.00 18.16 595 PRO A C 1
ATOM 4763 O O . PRO A 1 595 ? 12.567 -3.920 -26.948 1.00 20.02 595 PRO A O 1
ATOM 4767 N N . PHE A 1 596 ? 12.056 -6.104 -27.088 1.00 16.23 596 PHE A N 1
ATOM 4768 C CA . PHE A 1 596 ? 11.026 -6.012 -26.034 1.00 16.36 596 PHE A CA 1
ATOM 4769 C C . PHE A 1 596 ? 11.550 -6.836 -24.880 1.00 16.16 596 PHE A C 1
ATOM 4770 O O . PHE A 1 596 ? 11.744 -8.055 -25.036 1.00 15.51 596 PHE A O 1
ATOM 4778 N N . SER A 1 597 ? 11.803 -6.203 -23.741 1.00 15.60 597 SER A N 1
ATOM 4779 C CA . SER A 1 597 ? 12.467 -6.836 -22.607 1.00 15.95 597 SER A CA 1
ATOM 4780 C C . SER A 1 597 ? 11.519 -6.984 -21.414 1.00 16.53 597 SER A C 1
ATOM 4781 O O . SER A 1 597 ? 11.225 -6.011 -20.709 1.00 16.21 597 SER A O 1
ATOM 4784 N N . ARG A 1 598 ? 10.953 -8.176 -21.244 1.00 15.53 598 ARG A N 1
ATOM 4785 C CA . ARG A 1 598 ? 9.974 -8.397 -20.175 1.00 14.81 598 ARG A CA 1
ATOM 4786 C C . ARG A 1 598 ? 10.163 -9.736 -19.471 1.00 15.22 598 ARG A C 1
ATOM 4787 O O . ARG A 1 598 ? 10.226 -10.778 -20.118 1.00 15.81 598 ARG A O 1
ATOM 4795 N N . ASN A 1 599 ? 10.279 -9.689 -18.144 1.00 14.70 599 ASN A N 1
ATOM 4796 C CA . ASN A 1 599 ? 10.304 -10.880 -17.309 1.00 16.43 599 ASN A CA 1
ATOM 4797 C C . ASN A 1 599 ? 8.857 -11.123 -16.905 1.00 16.56 599 ASN A C 1
ATOM 4798 O O . ASN A 1 599 ? 8.222 -10.259 -16.259 1.00 18.19 599 ASN A O 1
ATOM 4803 N N . HIS A 1 600 ? 8.351 -12.299 -17.247 1.00 16.63 600 HIS A N 1
ATOM 4804 C CA . HIS A 1 600 ? 6.952 -12.632 -16.993 1.00 17.20 600 HIS A CA 1
ATOM 4805 C C . HIS A 1 600 ? 6.912 -14.108 -16.576 1.00 18.17 600 HIS A C 1
ATOM 4806 O O . HIS A 1 600 ? 7.752 -14.880 -16.990 1.00 18.97 600 HIS A O 1
ATOM 4813 N N . ASN A 1 601 ? 5.923 -14.505 -15.770 1.00 17.52 601 ASN A N 1
ATOM 4814 C CA . ASN A 1 601 ? 5.951 -15.815 -15.126 1.00 17.05 601 ASN A CA 1
ATOM 4815 C C . ASN A 1 601 ? 4.504 -16.284 -15.049 1.00 16.61 601 ASN A C 1
ATOM 4816 O O . ASN A 1 601 ? 3.600 -15.456 -14.896 1.00 17.20 601 ASN A O 1
ATOM 4821 N N . GLY A 1 602 ? 4.309 -17.583 -15.156 1.00 17.78 602 GLY A N 1
ATOM 4822 C CA . GLY A 1 602 ? 2.958 -18.196 -15.071 1.00 17.42 602 GLY A CA 1
ATOM 4823 C C . GLY A 1 602 ? 2.426 -18.334 -13.641 1.00 19.20 602 GLY A C 1
ATOM 4824 O O . GLY A 1 602 ? 3.072 -17.971 -12.659 1.00 19.85 602 GLY A O 1
ATOM 4825 N N . GLN A 1 603 ? 1.188 -18.799 -13.557 1.00 20.41 603 GLN A N 1
ATOM 4826 C CA . GLN A 1 603 ? 0.476 -18.843 -12.285 1.00 22.36 603 GLN A CA 1
ATOM 4827 C C . GLN A 1 603 ? 1.083 -19.898 -11.393 1.00 22.73 603 GLN A C 1
ATOM 4828 O O . GLN A 1 603 ? 1.320 -21.033 -11.844 1.00 23.37 603 GLN A O 1
ATOM 4834 N N . GLY A 1 604 ? 1.341 -19.532 -10.134 1.00 23.01 604 GLY A N 1
ATOM 4835 C CA . GLY A 1 604 ? 1.722 -20.504 -9.117 1.00 23.47 604 GLY A CA 1
ATOM 4836 C C . GLY A 1 604 ? 3.184 -20.839 -9.009 1.00 23.86 604 GLY A C 1
ATOM 4837 O O . GLY A 1 604 ? 3.601 -21.399 -7.994 1.00 24.64 604 GLY A O 1
ATOM 4838 N N . TYR A 1 605 ? 3.998 -20.492 -10.015 1.00 22.12 605 TYR A N 1
ATOM 4839 C CA . TYR A 1 605 ? 5.417 -20.814 -9.963 1.00 22.05 605 TYR A CA 1
ATOM 4840 C C . TYR A 1 605 ? 6.185 -19.902 -9.005 1.00 21.77 605 TYR A C 1
ATOM 4841 O O . TYR A 1 605 ? 5.727 -18.802 -8.661 1.00 21.92 605 TYR A O 1
ATOM 4850 N N . LYS A 1 606 ? 7.357 -20.377 -8.592 1.00 22.43 606 LYS A N 1
ATOM 4851 C CA . LYS A 1 606 ? 8.257 -19.645 -7.710 1.00 24.22 606 LYS A CA 1
ATOM 4852 C C . LYS A 1 606 ? 8.512 -18.280 -8.351 1.00 24.31 606 LYS A C 1
ATOM 4853 O O . LYS A 1 606 ? 8.499 -18.174 -9.578 1.00 23.57 606 LYS A O 1
ATOM 4859 N N . ASP A 1 607 ? 8.669 -17.237 -7.532 1.00 23.09 607 ASP A N 1
ATOM 4860 C CA . ASP A 1 607 ? 8.947 -15.879 -8.041 1.00 22.72 607 ASP A CA 1
ATOM 4861 C C . ASP A 1 607 ? 10.216 -15.904 -8.876 1.00 22.50 607 ASP A C 1
ATOM 4862 O O . ASP A 1 607 ? 11.203 -16.589 -8.519 1.00 22.12 607 ASP A O 1
ATOM 4867 N N . GLN A 1 608 ? 10.201 -15.153 -9.975 1.00 21.95 608 GLN A N 1
ATOM 4868 C CA . GLN A 1 608 ? 11.394 -15.011 -10.782 1.00 20.80 608 GLN A CA 1
ATOM 4869 C C . GLN A 1 608 ? 11.729 -13.567 -11.146 1.00 19.84 608 GLN A C 1
ATOM 4870 O O . GLN A 1 608 ? 12.538 -13.355 -12.027 1.00 19.00 608 GLN A O 1
ATOM 4876 N N . ASP A 1 609 ? 11.140 -12.595 -10.446 1.00 18.10 609 ASP A N 1
ATOM 4877 C CA . ASP A 1 609 ? 11.510 -11.210 -10.597 1.00 18.09 609 ASP A CA 1
ATOM 4878 C C . ASP A 1 609 ? 12.952 -11.092 -10.104 1.00 19.24 609 ASP A C 1
ATOM 4879 O O . ASP A 1 609 ? 13.374 -11.842 -9.207 1.00 19.82 609 ASP A O 1
ATOM 4884 N N . PRO A 1 610 ? 13.727 -10.201 -10.713 1.00 19.51 610 PRO A N 1
ATOM 4885 C CA . PRO A 1 610 ? 15.171 -10.223 -10.403 1.00 19.82 610 PRO A CA 1
ATOM 4886 C C . PRO A 1 610 ? 15.520 -10.102 -8.897 1.00 20.20 610 PRO A C 1
ATOM 4887 O O . PRO A 1 610 ? 16.391 -10.833 -8.403 1.00 19.21 610 PRO A O 1
ATOM 4891 N N . ALA A 1 611 ? 14.830 -9.224 -8.173 1.00 20.47 611 ALA A N 1
ATOM 4892 C CA . ALA A 1 611 ? 15.170 -8.994 -6.761 1.00 20.89 611 ALA A CA 1
ATOM 4893 C C . ALA A 1 611 ? 14.752 -10.160 -5.849 1.00 22.01 611 ALA A C 1
ATOM 4894 O O . ALA A 1 611 ? 15.255 -10.290 -4.712 1.00 21.63 611 ALA A O 1
ATOM 4896 N N . SER A 1 612 ? 13.893 -11.053 -6.365 1.00 22.09 612 SER A N 1
ATOM 4897 C CA . SER A 1 612 ? 13.477 -12.214 -5.597 1.00 23.60 612 SER A CA 1
ATOM 4898 C C . SER A 1 612 ? 14.619 -13.207 -5.396 1.00 24.14 612 SER A C 1
ATOM 4899 O O . SER A 1 612 ? 14.537 -14.107 -4.531 1.00 24.87 612 SER A O 1
ATOM 4902 N N . PHE A 1 613 ? 15.696 -13.038 -6.161 1.00 23.60 613 PHE A N 1
ATOM 4903 C CA . PHE A 1 613 ? 16.836 -13.943 -6.033 1.00 24.43 613 PHE A CA 1
ATOM 4904 C C . PHE A 1 613 ? 17.774 -13.528 -4.920 1.00 25.02 613 PHE A C 1
ATOM 4905 O O . PHE A 1 613 ? 18.723 -14.242 -4.610 1.00 25.90 613 PHE A O 1
ATOM 4913 N N . GLY A 1 614 ? 17.491 -12.383 -4.321 1.00 25.69 614 GLY A N 1
ATOM 4914 C CA . GLY A 1 614 ? 18.304 -11.883 -3.211 1.00 25.67 614 GLY A CA 1
ATOM 4915 C C . GLY A 1 614 ? 18.929 -10.547 -3.541 1.00 26.31 614 GLY A C 1
ATOM 4916 O O . GLY A 1 614 ? 19.535 -10.363 -4.603 1.00 25.45 614 GLY A O 1
ATOM 4917 N N . ALA A 1 615 ? 18.815 -9.622 -2.589 1.00 26.32 615 ALA A N 1
ATOM 4918 C CA . ALA A 1 615 ? 19.272 -8.263 -2.762 1.00 27.81 615 ALA A CA 1
ATOM 4919 C C . ALA A 1 615 ? 20.755 -8.174 -3.036 1.00 27.98 615 ALA A C 1
ATOM 4920 O O . ALA A 1 615 ? 21.204 -7.158 -3.536 1.00 29.29 615 ALA A O 1
ATOM 4922 N N . ASP A 1 616 ? 21.517 -9.217 -2.724 1.00 28.78 616 ASP A N 1
ATOM 4923 C CA . ASP A 1 616 ? 22.954 -9.215 -3.006 1.00 29.67 616 ASP A CA 1
ATOM 4924 C C . ASP A 1 616 ? 23.405 -10.379 -3.916 1.00 28.00 616 ASP A C 1
ATOM 4925 O O . ASP A 1 616 ? 24.607 -10.696 -4.007 1.00 27.58 616 ASP A O 1
ATOM 4930 N N . SER A 1 617 ? 22.433 -11.000 -4.591 1.00 25.65 617 SER A N 1
ATOM 4931 C CA . SER A 1 617 ? 22.660 -12.187 -5.402 1.00 22.66 617 SER A CA 1
ATOM 4932 C C . SER A 1 617 ? 23.383 -11.839 -6.696 1.00 22.02 617 SER A C 1
ATOM 4933 O O . SER A 1 617 ? 23.314 -10.693 -7.179 1.00 21.78 617 SER A O 1
ATOM 4936 N N . LEU A 1 618 ? 24.090 -12.824 -7.250 1.00 22.28 618 LEU A N 1
ATOM 4937 C CA . LEU A 1 618 ? 24.756 -12.669 -8.544 1.00 21.56 618 LEU A CA 1
ATOM 4938 C C . LEU A 1 618 ? 23.732 -12.355 -9.625 1.00 20.61 618 LEU A C 1
ATOM 4939 O O . LEU A 1 618 ? 23.996 -11.535 -10.516 1.00 20.13 618 LEU A O 1
ATOM 4944 N N . LEU A 1 619 ? 22.553 -12.969 -9.539 1.00 18.32 619 LEU A N 1
ATOM 4945 C CA . LEU A 1 619 ? 21.575 -12.746 -10.580 1.00 18.66 619 LEU A CA 1
ATOM 4946 C C . LEU A 1 619 ? 21.126 -11.293 -10.560 1.00 18.54 619 LEU A C 1
ATOM 4947 O O . LEU A 1 619 ? 20.994 -10.677 -11.621 1.00 18.65 619 LEU A O 1
ATOM 4952 N N . LEU A 1 620 ? 20.867 -10.729 -9.373 1.00 18.08 620 LEU A N 1
ATOM 4953 C CA . LEU A 1 620 ? 20.305 -9.371 -9.317 1.00 18.27 620 LEU A CA 1
ATOM 4954 C C . LEU A 1 620 ? 21.380 -8.383 -9.749 1.00 18.41 620 LEU A C 1
ATOM 4955 O O . LEU A 1 620 ? 21.110 -7.431 -10.505 1.00 18.68 620 LEU A O 1
ATOM 4960 N N . ASN A 1 621 ? 22.599 -8.634 -9.296 1.00 19.14 621 ASN A N 1
ATOM 4961 C CA . ASN A 1 621 ? 23.736 -7.772 -9.627 1.00 20.65 621 ASN A CA 1
ATOM 4962 C C . ASN A 1 621 ? 23.979 -7.778 -11.117 1.00 20.23 621 ASN A C 1
ATOM 4963 O O . ASN A 1 621 ? 24.147 -6.731 -11.725 1.00 18.49 621 ASN A O 1
ATOM 4968 N N . SER A 1 622 ? 24.043 -8.968 -11.691 1.00 20.31 622 SER A N 1
ATOM 4969 C CA . SER A 1 622 ? 24.224 -9.056 -13.137 1.00 20.98 622 SER A CA 1
ATOM 4970 C C . SER A 1 622 ? 23.040 -8.450 -13.940 1.00 19.83 622 SER A C 1
ATOM 4971 O O . SER A 1 622 ? 23.278 -7.746 -14.948 1.00 20.25 622 SER A O 1
ATOM 4974 N N . SER A 1 623 ? 21.799 -8.710 -13.515 1.00 19.16 623 SER A N 1
ATOM 4975 C CA . SER A 1 623 ? 20.637 -8.136 -14.181 1.00 18.67 623 SER A CA 1
ATOM 4976 C C . SER A 1 623 ? 20.689 -6.622 -14.158 1.00 18.94 623 SER A C 1
ATOM 4977 O O . SER A 1 623 ? 20.452 -5.977 -15.164 1.00 18.19 623 SER A O 1
ATOM 4980 N N . ARG A 1 624 ? 20.994 -6.045 -12.995 1.00 18.17 624 ARG A N 1
ATOM 4981 C CA . ARG A 1 624 ? 21.071 -4.601 -12.862 1.00 18.75 624 ARG A CA 1
ATOM 4982 C C . ARG A 1 624 ? 22.175 -4.085 -13.779 1.00 17.61 624 ARG A C 1
ATOM 4983 O O . ARG A 1 624 ? 21.999 -3.097 -14.445 1.00 16.98 624 ARG A O 1
ATOM 4991 N N . HIS A 1 625 ? 23.311 -4.776 -13.781 1.00 17.42 625 HIS A N 1
ATOM 4992 C CA . HIS A 1 625 ? 24.432 -4.365 -14.576 1.00 17.41 625 HIS A CA 1
ATOM 4993 C C . HIS A 1 625 ? 24.102 -4.262 -16.061 1.00 16.37 625 HIS A C 1
ATOM 4994 O O . HIS A 1 625 ? 24.358 -3.232 -16.689 1.00 15.99 625 HIS A O 1
ATOM 5001 N N . TYR A 1 626 ? 23.532 -5.330 -16.620 1.00 15.06 626 TYR A N 1
ATOM 5002 C CA . TYR A 1 626 ? 23.257 -5.356 -18.066 1.00 15.00 626 TYR A CA 1
ATOM 5003 C C . TYR A 1 626 ? 22.040 -4.517 -18.450 1.00 16.23 626 TYR A C 1
ATOM 5004 O O . TYR A 1 626 ? 21.992 -3.941 -19.550 1.00 16.64 626 TYR A O 1
ATOM 5013 N N . LEU A 1 627 ? 21.057 -4.459 -17.564 1.00 16.10 627 LEU A N 1
ATOM 5014 C CA . LEU A 1 627 ? 19.978 -3.500 -17.805 1.00 15.62 627 LEU A CA 1
ATOM 5015 C C . LEU A 1 627 ? 20.506 -2.073 -17.773 1.00 15.97 627 LEU A C 1
ATOM 5016 O O . LEU A 1 627 ? 20.007 -1.227 -18.490 1.00 15.04 627 LEU A O 1
ATOM 5021 N N . ASN A 1 628 ? 21.512 -1.797 -16.949 1.00 16.27 628 ASN A N 1
ATOM 5022 C CA . ASN A 1 628 ? 22.064 -0.445 -16.970 1.00 17.13 628 ASN A CA 1
ATOM 5023 C C . ASN A 1 628 ? 22.769 -0.162 -18.315 1.00 16.52 628 ASN A C 1
ATOM 5024 O O . ASN A 1 628 ? 22.727 0.946 -18.850 1.00 16.69 628 ASN A O 1
ATOM 5029 N N . ILE A 1 629 ? 23.441 -1.173 -18.843 1.00 16.85 629 ILE A N 1
ATOM 5030 C CA . ILE A 1 629 ? 23.994 -1.074 -20.200 1.00 15.75 629 ILE A CA 1
ATOM 5031 C C . ILE A 1 629 ? 22.889 -0.861 -21.237 1.00 15.10 629 ILE A C 1
ATOM 5032 O O . ILE A 1 629 ? 23.018 0.003 -22.116 1.00 15.87 629 ILE A O 1
ATOM 5037 N N . ARG A 1 630 ? 21.828 -1.673 -21.198 1.00 14.32 630 ARG A N 1
ATOM 5038 C CA . ARG A 1 630 ? 20.688 -1.447 -22.121 1.00 14.02 630 ARG A CA 1
ATOM 5039 C C . ARG A 1 630 ? 20.256 0.002 -22.085 1.00 13.33 630 ARG A C 1
ATOM 5040 O O . ARG A 1 630 ? 20.151 0.654 -23.127 1.00 13.19 630 ARG A O 1
ATOM 5048 N N . TYR A 1 631 ? 20.020 0.501 -20.859 1.00 13.17 631 TYR A N 1
ATOM 5049 C CA . TYR A 1 631 ? 19.474 1.848 -20.693 1.00 14.11 631 TYR A CA 1
ATOM 5050 C C . TYR A 1 631 ? 20.487 2.872 -21.191 1.00 14.34 631 TYR A C 1
ATOM 5051 O O . TYR A 1 631 ? 20.127 3.838 -21.839 1.00 15.49 631 TYR A O 1
ATOM 5060 N N . THR A 1 632 ? 21.762 2.596 -21.007 1.00 14.14 632 THR A N 1
ATOM 5061 C CA . THR A 1 632 ? 22.810 3.521 -21.508 1.00 14.39 632 THR A CA 1
ATOM 5062 C C . THR A 1 632 ? 22.728 3.650 -23.040 1.00 14.86 632 THR A C 1
ATOM 5063 O O . THR A 1 632 ? 22.941 4.722 -23.603 1.00 14.89 632 THR A O 1
ATOM 5067 N N . LEU A 1 633 ? 22.401 2.544 -23.713 1.00 14.96 633 LEU A N 1
ATOM 5068 C CA . LEU A 1 633 ? 22.309 2.513 -25.191 1.00 14.86 633 LEU A CA 1
ATOM 5069 C C . LEU A 1 633 ? 20.914 2.781 -25.684 1.00 15.08 633 LEU A C 1
ATOM 5070 O O . LEU A 1 633 ? 20.686 2.691 -26.884 1.00 14.95 633 LEU A O 1
ATOM 5075 N N . LEU A 1 634 ? 20.002 3.220 -24.815 1.00 13.83 634 LEU A N 1
ATOM 5076 C CA . LEU A 1 634 ? 18.668 3.529 -25.342 1.00 15.44 634 LEU A CA 1
ATOM 5077 C C . LEU A 1 634 ? 18.631 4.556 -26.479 1.00 15.24 634 LEU A C 1
ATOM 5078 O O . LEU A 1 634 ? 17.831 4.436 -27.361 1.00 16.46 634 LEU A O 1
ATOM 5083 N N . PRO A 1 635 ? 19.493 5.611 -26.464 1.00 14.45 635 PRO A N 1
ATOM 5084 C CA . PRO A 1 635 ? 19.411 6.455 -27.631 1.00 14.42 635 PRO A CA 1
ATOM 5085 C C . PRO A 1 635 ? 19.751 5.755 -28.936 1.00 13.79 635 PRO A C 1
ATOM 5086 O O . PRO A 1 635 ? 19.204 6.101 -29.945 1.00 13.42 635 PRO A O 1
ATOM 5090 N N . TYR A 1 636 ? 20.716 4.829 -28.911 1.00 13.15 636 TYR A N 1
ATOM 5091 C CA . TYR A 1 636 ? 21.071 4.035 -30.072 1.00 14.55 636 TYR A CA 1
ATOM 5092 C C . TYR A 1 636 ? 19.857 3.130 -30.442 1.00 13.78 636 TYR A C 1
ATOM 5093 O O . TYR A 1 636 ? 19.416 3.093 -31.593 1.00 13.32 636 TYR A O 1
ATOM 5102 N N . LEU A 1 637 ? 19.320 2.433 -29.466 1.00 13.19 637 LEU A N 1
ATOM 5103 C CA . LEU A 1 637 ? 18.156 1.553 -29.716 1.00 14.35 637 LEU A CA 1
ATOM 5104 C C . LEU A 1 637 ? 16.981 2.345 -30.295 1.00 13.61 637 LEU A C 1
ATOM 5105 O O . LEU A 1 637 ? 16.329 1.898 -31.250 1.00 13.07 637 LEU A O 1
ATOM 5110 N N . TYR A 1 638 ? 16.714 3.511 -29.720 1.00 14.54 638 TYR A N 1
ATOM 5111 C CA . TYR A 1 638 ? 15.560 4.322 -30.173 1.00 13.70 638 TYR A CA 1
ATOM 5112 C C . TYR A 1 638 ? 15.795 4.801 -31.607 1.00 14.38 638 TYR A C 1
ATOM 5113 O O . TYR A 1 638 ? 14.898 4.838 -32.419 1.00 13.56 638 TYR A O 1
ATOM 5122 N N . THR A 1 639 ? 17.045 5.156 -31.927 1.00 13.16 639 THR A N 1
ATOM 5123 C CA . THR A 1 639 ? 17.341 5.529 -33.283 1.00 12.24 639 THR A CA 1
ATOM 5124 C C . THR A 1 639 ? 17.133 4.343 -34.250 1.00 12.05 639 THR A C 1
ATOM 5125 O O . THR A 1 639 ? 16.705 4.554 -35.381 1.00 12.63 639 THR A O 1
ATOM 5129 N N . LEU A 1 640 ? 17.471 3.127 -33.819 1.00 12.23 640 LEU A N 1
ATOM 5130 C CA . LEU A 1 640 ? 17.193 1.917 -34.624 1.00 12.29 640 LEU A CA 1
ATOM 5131 C C . LEU A 1 640 ? 15.696 1.793 -34.850 1.00 12.89 640 LEU A C 1
ATOM 5132 O O . LEU A 1 640 ? 15.273 1.509 -35.954 1.00 13.49 640 LEU A O 1
ATOM 5137 N N . PHE A 1 641 ? 14.916 2.021 -33.815 1.00 13.18 641 PHE A N 1
ATOM 5138 C CA . PHE A 1 641 ? 13.439 2.006 -34.011 1.00 13.60 641 PHE A CA 1
ATOM 5139 C C . PHE A 1 641 ? 12.927 3.074 -34.937 1.00 14.67 641 PHE A C 1
ATOM 5140 O O . PHE A 1 641 ? 11.946 2.861 -35.682 1.00 14.17 641 PHE A O 1
ATOM 5148 N N . PHE A 1 642 ? 13.547 4.260 -34.867 1.00 14.80 642 PHE A N 1
ATOM 5149 C CA . PHE A 1 642 ? 13.219 5.321 -35.812 1.00 14.11 642 PHE A CA 1
ATOM 5150 C C . PHE A 1 642 ? 13.474 4.851 -37.268 1.00 13.71 642 PHE A C 1
ATOM 5151 O O . PHE A 1 642 ? 12.634 5.054 -38.154 1.00 13.66 642 PHE A O 1
ATOM 5159 N N . ARG A 1 643 ? 14.632 4.224 -37.523 1.00 12.96 643 ARG A N 1
ATOM 5160 C CA . ARG A 1 643 ? 14.918 3.697 -38.857 1.00 13.02 643 ARG A CA 1
ATOM 5161 C C . ARG A 1 643 ? 13.951 2.576 -39.257 1.00 13.53 643 ARG A C 1
ATOM 5162 O O . ARG A 1 643 ? 13.562 2.493 -40.390 1.00 14.92 643 ARG A O 1
ATOM 5170 N N . ALA A 1 644 ? 13.550 1.748 -38.314 1.00 13.55 644 ALA A N 1
ATOM 5171 C CA . ALA A 1 644 ? 12.578 0.700 -38.630 1.00 13.67 644 ALA A CA 1
ATOM 5172 C C . ALA A 1 644 ? 11.257 1.333 -39.075 1.00 14.70 644 ALA A C 1
ATOM 5173 O O . ALA A 1 644 ? 10.643 0.936 -40.085 1.00 15.61 644 ALA A O 1
ATOM 5175 N N . HIS A 1 645 ? 10.847 2.351 -38.334 1.00 14.60 645 HIS A N 1
ATOM 5176 C CA . HIS A 1 645 ? 9.556 3.010 -38.583 1.00 15.92 645 HIS A CA 1
ATOM 5177 C C . HIS A 1 645 ? 9.582 3.828 -39.880 1.00 16.18 645 HIS A C 1
ATOM 5178 O O . HIS A 1 645 ? 8.590 3.870 -40.619 1.00 16.33 645 HIS A O 1
ATOM 5185 N N . SER A 1 646 ? 10.702 4.480 -40.162 1.00 16.59 646 SER A N 1
ATOM 5186 C CA . SER A 1 646 ? 10.731 5.426 -41.271 1.00 17.53 646 SER A CA 1
ATOM 5187 C C . SER A 1 646 ? 11.238 4.840 -42.565 1.00 18.51 646 SER A C 1
ATOM 5188 O O . SER A 1 646 ? 10.877 5.297 -43.677 1.00 18.49 646 SER A O 1
ATOM 5191 N N . ARG A 1 647 ? 12.088 3.826 -42.431 1.00 17.44 647 ARG A N 1
ATOM 5192 C CA . ARG A 1 647 ? 12.794 3.305 -43.571 1.00 18.72 647 ARG A CA 1
ATOM 5193 C C . ARG A 1 647 ? 12.568 1.790 -43.735 1.00 17.93 647 ARG A C 1
ATOM 5194 O O . ARG A 1 647 ? 12.668 1.255 -44.849 1.00 20.04 647 ARG A O 1
ATOM 5202 N N . GLY A 1 648 ? 12.274 1.111 -42.633 1.00 16.99 648 GLY A N 1
ATOM 5203 C CA . GLY A 1 648 ? 11.961 -0.319 -42.647 1.00 18.06 648 GLY A CA 1
ATOM 5204 C C . GLY A 1 648 ? 13.126 -1.237 -42.266 1.00 18.55 648 GLY A C 1
ATOM 5205 O O . GLY A 1 648 ? 13.037 -2.456 -42.483 1.00 19.46 648 GLY A O 1
ATOM 5206 N N . ASP A 1 649 ? 14.217 -0.674 -41.723 1.00 18.75 649 ASP A N 1
ATOM 5207 C CA . ASP A 1 649 ? 15.348 -1.478 -41.237 1.00 18.61 649 ASP A CA 1
ATOM 5208 C C . ASP A 1 649 ? 14.917 -2.414 -40.084 1.00 18.51 649 ASP A C 1
ATOM 5209 O O . ASP A 1 649 ? 13.921 -2.141 -39.388 1.00 19.07 649 ASP A O 1
ATOM 5214 N N . THR A 1 650 ? 15.618 -3.529 -39.884 1.00 16.56 650 THR A N 1
ATOM 5215 C CA . THR A 1 650 ? 15.398 -4.361 -38.694 1.00 16.12 650 THR A CA 1
ATOM 5216 C C . THR A 1 650 ? 16.043 -3.680 -37.474 1.00 15.69 650 THR A C 1
ATOM 5217 O O . THR A 1 650 ? 16.937 -2.825 -37.633 1.00 16.89 650 THR A O 1
ATOM 5221 N N . VAL A 1 651 ? 15.636 -4.089 -36.273 1.00 14.14 651 VAL A N 1
ATOM 5222 C CA . VAL A 1 651 ? 16.255 -3.592 -35.034 1.00 14.12 651 VAL A CA 1
ATOM 5223 C C . VAL A 1 651 ? 17.178 -4.661 -34.469 1.00 14.61 651 VAL A C 1
ATOM 5224 O O . VAL A 1 651 ? 18.374 -4.459 -34.398 1.00 14.65 651 VAL A O 1
ATOM 5228 N N . ALA A 1 652 ? 16.612 -5.790 -34.052 1.00 14.85 652 ALA A N 1
ATOM 5229 C CA . ALA A 1 652 ? 17.410 -6.988 -33.772 1.00 14.47 652 ALA A CA 1
ATOM 5230 C C . ALA A 1 652 ? 17.667 -7.661 -35.125 1.00 16.14 652 ALA A C 1
ATOM 5231 O O . ALA A 1 652 ? 16.754 -7.985 -35.862 1.00 16.26 652 ALA A O 1
ATOM 5233 N N . ARG A 1 653 ? 18.940 -7.837 -35.457 1.00 15.72 653 ARG A N 1
ATOM 5234 C CA . ARG A 1 653 ? 19.335 -8.063 -36.841 1.00 14.87 653 ARG A CA 1
ATOM 5235 C C . ARG A 1 653 ? 20.229 -9.283 -36.855 1.00 15.26 653 ARG A C 1
ATOM 5236 O O . ARG A 1 653 ? 21.071 -9.434 -35.953 1.00 15.29 653 ARG A O 1
ATOM 5244 N N . PRO A 1 654 ? 20.030 -10.180 -37.852 1.00 14.78 654 PRO A N 1
ATOM 5245 C CA . PRO A 1 654 ? 20.907 -11.374 -37.947 1.00 14.25 654 PRO A CA 1
ATOM 5246 C C . PRO A 1 654 ? 22.314 -10.927 -38.307 1.00 13.50 654 PRO A C 1
ATOM 5247 O O . PRO A 1 654 ? 22.470 -9.947 -39.028 1.00 13.84 654 PRO A O 1
ATOM 5251 N N . LEU A 1 655 ? 23.334 -11.662 -37.897 1.00 14.18 655 LEU A N 1
ATOM 5252 C CA . LEU A 1 655 ? 24.662 -11.312 -38.417 1.00 14.36 655 LEU A CA 1
ATOM 5253 C C . LEU A 1 655 ? 24.750 -11.232 -39.918 1.00 15.13 655 LEU A C 1
ATOM 5254 O O . LEU A 1 655 ? 25.436 -10.387 -40.442 1.00 15.87 655 LEU A O 1
ATOM 5259 N N . LEU A 1 656 ? 24.032 -12.096 -40.616 1.00 14.80 656 LEU A N 1
ATOM 5260 C CA . LEU A 1 656 ? 24.146 -12.191 -42.078 1.00 14.92 656 LEU A CA 1
ATOM 5261 C C . LEU A 1 656 ? 23.613 -10.946 -42.797 1.00 14.69 656 LEU A C 1
ATOM 5262 O O . LEU A 1 656 ? 23.952 -10.700 -43.950 1.00 15.58 656 LEU A O 1
ATOM 5267 N N . HIS A 1 657 ? 22.779 -10.135 -42.137 1.00 13.45 657 HIS A N 1
ATOM 5268 C CA . HIS A 1 657 ? 22.273 -8.944 -42.786 1.00 13.89 657 HIS A CA 1
ATOM 5269 C C . HIS A 1 657 ? 23.389 -7.938 -42.913 1.00 15.31 657 HIS A C 1
ATOM 5270 O O . HIS A 1 657 ? 23.398 -7.149 -43.853 1.00 16.69 657 HIS A O 1
ATOM 5277 N N . GLU A 1 658 ? 24.338 -8.006 -41.998 1.00 14.89 658 GLU A N 1
ATOM 5278 C CA . GLU A 1 658 ? 25.510 -7.114 -42.103 1.00 15.43 658 GLU A CA 1
ATOM 5279 C C . GLU A 1 658 ? 26.701 -7.773 -42.752 1.00 15.55 658 GLU A C 1
ATOM 5280 O O . GLU A 1 658 ? 27.560 -7.064 -43.319 1.00 17.56 658 GLU A O 1
ATOM 5286 N N . PHE A 1 659 ? 26.794 -9.096 -42.638 1.00 15.35 659 PHE A N 1
ATOM 5287 C CA . PHE A 1 659 ? 28.015 -9.776 -43.054 1.00 15.16 659 PHE A CA 1
ATOM 5288 C C . PHE A 1 659 ? 27.744 -10.891 -44.053 1.00 16.14 659 PHE A C 1
ATOM 5289 O O . PHE A 1 659 ? 28.395 -11.943 -44.014 1.00 15.85 659 PHE A O 1
ATOM 5297 N N . TYR A 1 660 ? 26.772 -10.635 -44.929 1.00 16.51 660 TYR A N 1
ATOM 5298 C CA . TYR A 1 660 ? 26.315 -11.599 -45.984 1.00 16.92 660 TYR A CA 1
ATOM 5299 C C . TYR A 1 660 ? 27.440 -12.090 -46.875 1.00 17.37 660 TYR A C 1
ATOM 5300 O O . TYR A 1 660 ? 27.335 -13.165 -47.420 1.00 16.62 660 TYR A O 1
ATOM 5309 N N . GLU A 1 661 ? 28.539 -11.328 -46.982 1.00 18.11 661 GLU A N 1
ATOM 5310 C CA . GLU A 1 661 ? 29.662 -11.750 -47.831 1.00 19.98 661 GLU A CA 1
ATOM 5311 C C . GLU A 1 661 ? 30.386 -12.938 -47.234 1.00 18.83 661 GLU A C 1
ATOM 5312 O O . GLU A 1 661 ? 31.137 -13.659 -47.920 1.00 18.90 661 GLU A O 1
ATOM 5318 N N . ASP A 1 662 ? 30.134 -13.177 -45.954 1.00 17.31 662 ASP A N 1
ATOM 5319 C CA . ASP A 1 662 ? 30.824 -14.222 -45.213 1.00 18.32 662 ASP A CA 1
ATOM 5320 C C . ASP A 1 662 ? 29.870 -15.379 -44.943 1.00 19.00 662 ASP A C 1
ATOM 5321 O O . ASP A 1 662 ? 29.061 -15.288 -44.031 1.00 19.11 662 ASP A O 1
ATOM 5326 N N . ASN A 1 663 ? 29.990 -16.487 -45.707 1.00 18.46 663 ASN A N 1
ATOM 5327 C CA . ASN A 1 663 ? 29.063 -17.602 -45.524 1.00 20.08 663 ASN A CA 1
ATOM 5328 C C . ASN A 1 663 ? 29.029 -18.214 -44.101 1.00 19.27 663 ASN A C 1
ATOM 5329 O O . ASN A 1 663 ? 28.048 -18.859 -43.743 1.00 19.31 663 ASN A O 1
ATOM 5334 N N . SER A 1 664 ? 30.070 -18.020 -43.275 1.00 18.96 664 SER A N 1
ATOM 5335 C CA . SER A 1 664 ? 30.010 -18.444 -41.866 1.00 20.10 664 SER A CA 1
ATOM 5336 C C . SER A 1 664 ? 28.919 -17.754 -41.038 1.00 19.46 664 SER A C 1
ATOM 5337 O O . SER A 1 664 ? 28.610 -18.213 -39.935 1.00 21.26 664 SER A O 1
ATOM 5340 N N . THR A 1 665 ? 28.337 -16.678 -41.555 1.00 18.28 665 THR A N 1
ATOM 5341 C CA . THR A 1 665 ? 27.265 -16.007 -40.797 1.00 17.49 665 THR A CA 1
ATOM 5342 C C . THR A 1 665 ? 25.878 -16.506 -41.200 1.00 17.87 665 THR A C 1
ATOM 5343 O O . THR A 1 665 ? 24.891 -16.152 -40.533 1.00 16.96 665 THR A O 1
ATOM 5347 N N . TRP A 1 666 ? 25.778 -17.257 -42.303 1.00 17.24 666 TRP A N 1
ATOM 5348 C CA . TRP A 1 666 ? 24.438 -17.557 -42.847 1.00 16.68 666 TRP A CA 1
ATOM 5349 C C . TRP A 1 666 ? 23.577 -18.425 -41.947 1.00 17.86 666 TRP A C 1
ATOM 5350 O O . TRP A 1 666 ? 22.355 -18.410 -42.069 1.00 18.45 666 TRP A O 1
ATOM 5361 N N . ASP A 1 667 ? 24.224 -19.176 -41.071 1.00 18.08 667 ASP A N 1
ATOM 5362 C CA . ASP A 1 667 ? 23.601 -20.110 -40.163 1.00 21.47 667 ASP A CA 1
ATOM 5363 C C . ASP A 1 667 ? 23.533 -19.570 -38.744 1.00 20.05 667 ASP A C 1
ATOM 5364 O O . ASP A 1 667 ? 23.039 -20.253 -37.868 1.00 21.69 667 ASP A O 1
ATOM 5369 N N . VAL A 1 668 ? 24.068 -18.393 -38.484 1.00 17.84 668 VAL A N 1
ATOM 5370 C CA . VAL A 1 668 ? 24.307 -18.007 -37.080 1.00 18.98 668 VAL A CA 1
ATOM 5371 C C . VAL A 1 668 ? 22.978 -17.617 -36.463 1.00 19.74 668 VAL A C 1
ATOM 5372 O O . VAL A 1 668 ? 22.307 -16.759 -37.003 1.00 20.10 668 VAL A O 1
ATOM 5376 N N . HIS A 1 669 ? 22.615 -18.254 -35.350 1.00 19.35 669 HIS A N 1
ATOM 5377 C CA . HIS A 1 669 ? 21.325 -18.004 -34.707 1.00 21.26 669 HIS A CA 1
ATOM 5378 C C . HIS A 1 669 ? 21.481 -17.949 -33.159 1.00 20.96 669 HIS A C 1
ATOM 5379 O O . HIS A 1 669 ? 20.501 -17.836 -32.454 1.00 20.83 669 HIS A O 1
ATOM 5386 N N . GLN A 1 670 ? 22.709 -18.045 -32.653 1.00 19.36 670 GLN A N 1
ATOM 5387 C CA . GLN A 1 670 ? 22.976 -17.969 -31.206 1.00 20.82 670 GLN A CA 1
ATOM 5388 C C . GLN A 1 670 ? 23.626 -16.615 -30.831 1.00 18.43 670 GLN A C 1
ATOM 5389 O O . GLN A 1 670 ? 24.027 -16.396 -29.676 1.00 17.38 670 GLN A O 1
ATOM 5395 N N . GLN A 1 671 ? 23.762 -15.739 -31.828 1.00 16.91 671 GLN A N 1
ATOM 5396 C CA . GLN A 1 671 ? 24.257 -14.383 -31.602 1.00 15.73 671 GLN A CA 1
ATOM 5397 C C . GLN A 1 671 ? 23.335 -13.502 -32.447 1.00 15.58 671 GLN A C 1
ATOM 5398 O O . GLN A 1 671 ? 22.699 -13.993 -33.378 1.00 15.72 671 GLN A O 1
ATOM 5404 N N . PHE A 1 672 ? 23.255 -12.223 -32.131 1.00 15.38 672 PHE A N 1
ATOM 5405 C CA . PHE A 1 672 ? 22.584 -11.289 -33.046 1.00 14.49 672 PHE A CA 1
ATOM 5406 C C . PHE A 1 672 ? 23.144 -9.894 -32.843 1.00 15.23 672 PHE A C 1
ATOM 5407 O O . PHE A 1 672 ? 23.975 -9.672 -31.944 1.00 14.07 672 PHE A O 1
ATOM 5415 N N . LEU A 1 673 ? 22.691 -8.939 -33.658 1.00 14.10 673 LEU A N 1
ATOM 5416 C CA . LEU A 1 673 ? 23.132 -7.556 -33.534 1.00 15.16 673 LEU A CA 1
ATOM 5417 C C . LEU A 1 673 ? 21.983 -6.676 -33.081 1.00 16.30 673 LEU A C 1
ATOM 5418 O O . LEU A 1 673 ? 20.822 -6.988 -33.383 1.00 15.37 673 LEU A O 1
ATOM 5423 N N . TRP A 1 674 ? 22.311 -5.574 -32.414 1.00 15.70 674 TRP A N 1
ATOM 5424 C CA . TRP A 1 674 ? 21.423 -4.429 -32.428 1.00 15.31 674 TRP A CA 1
ATOM 5425 C C . TRP A 1 674 ? 21.863 -3.562 -33.588 1.00 15.44 674 TRP A C 1
ATOM 5426 O O . TRP A 1 674 ? 22.967 -2.978 -33.526 1.00 16.01 674 TRP A O 1
ATOM 5437 N N . GLY A 1 675 ? 20.995 -3.424 -34.595 1.00 14.43 675 GLY A N 1
ATOM 5438 C CA . GLY A 1 675 ? 21.321 -2.621 -35.811 1.00 14.25 675 GLY A CA 1
ATOM 5439 C C . GLY A 1 675 ? 22.641 -3.136 -36.406 1.00 15.42 675 GLY A C 1
ATOM 5440 O O . GLY A 1 675 ? 22.862 -4.357 -36.446 1.00 15.88 675 GLY A O 1
ATOM 5441 N N . PRO A 1 676 ? 23.470 -2.229 -36.908 1.00 15.55 676 PRO A N 1
ATOM 5442 C CA . PRO A 1 676 ? 24.720 -2.588 -37.607 1.00 17.54 676 PRO A CA 1
ATOM 5443 C C . PRO A 1 676 ? 25.898 -2.808 -36.687 1.00 17.41 676 PRO A C 1
ATOM 5444 O O . PRO A 1 676 ? 26.840 -3.467 -37.069 1.00 17.99 676 PRO A O 1
ATOM 5448 N N . GLY A 1 677 ? 25.790 -2.391 -35.432 1.00 18.05 677 GLY A N 1
ATOM 5449 C CA . GLY A 1 677 ? 26.993 -2.067 -34.690 1.00 18.05 677 GLY A CA 1
ATOM 5450 C C . GLY A 1 677 ? 27.264 -2.802 -33.410 1.00 17.25 677 GLY A C 1
ATOM 5451 O O . GLY A 1 677 ? 28.391 -2.785 -32.962 1.00 17.60 677 GLY A O 1
ATOM 5452 N N . LEU A 1 678 ? 26.231 -3.390 -32.787 1.00 16.29 678 LEU A N 1
ATOM 5453 C CA . LEU A 1 678 ? 26.430 -4.021 -31.484 1.00 16.50 678 LEU A CA 1
ATOM 5454 C C . LEU A 1 678 ? 26.221 -5.515 -31.596 1.00 16.61 678 LEU A C 1
ATOM 5455 O O . LEU A 1 678 ? 25.136 -5.970 -31.935 1.00 16.12 678 LEU A O 1
ATOM 5460 N N . LEU A 1 679 ? 27.279 -6.275 -31.333 1.00 14.93 679 LEU A N 1
ATOM 5461 C CA . LEU A 1 679 ? 27.215 -7.750 -31.397 1.00 14.35 679 LEU A CA 1
ATOM 5462 C C . LEU A 1 679 ? 26.920 -8.360 -29.999 1.00 15.56 679 LEU A C 1
ATOM 5463 O O . LEU A 1 679 ? 27.630 -8.125 -29.014 1.00 15.40 679 LEU A O 1
ATOM 5468 N N . ILE A 1 680 ? 25.854 -9.143 -29.922 1.00 15.99 680 ILE A N 1
ATOM 5469 C CA . ILE A 1 680 ? 25.475 -9.768 -28.651 1.00 15.90 680 ILE A CA 1
ATOM 5470 C C . ILE A 1 680 ? 25.750 -11.276 -28.719 1.00 16.88 680 ILE A C 1
ATOM 5471 O O . ILE A 1 680 ? 25.187 -11.996 -29.560 1.00 15.99 680 ILE A O 1
ATOM 5476 N N . THR A 1 681 ? 26.510 -11.750 -27.739 1.00 15.67 681 THR A N 1
ATOM 5477 C CA . THR A 1 681 ? 26.926 -13.163 -27.658 1.00 16.56 681 THR A CA 1
ATOM 5478 C C . THR A 1 681 ? 26.629 -13.752 -26.271 1.00 16.21 681 THR A C 1
ATOM 5479 O O . THR A 1 681 ? 27.483 -13.725 -25.369 1.00 16.57 681 THR A O 1
ATOM 5483 N N . PRO A 1 682 ? 25.423 -14.335 -26.100 1.00 14.44 682 PRO A N 1
ATOM 5484 C CA . PRO A 1 682 ? 25.052 -14.932 -24.827 1.00 14.41 682 PRO A CA 1
ATOM 5485 C C . PRO A 1 682 ? 25.583 -16.314 -24.597 1.00 15.06 682 PRO A C 1
ATOM 5486 O O . PRO A 1 682 ? 25.821 -17.064 -25.535 1.00 17.95 682 PRO A O 1
ATOM 5490 N N . VAL A 1 683 ? 25.738 -16.648 -23.323 1.00 17.15 683 VAL A N 1
ATOM 5491 C CA . VAL A 1 683 ? 25.942 -18.050 -22.970 1.00 17.86 683 VAL A CA 1
ATOM 5492 C C . VAL A 1 683 ? 24.533 -18.652 -22.962 1.00 18.18 683 VAL A C 1
ATOM 5493 O O . VAL A 1 683 ? 23.605 -18.111 -22.315 1.00 19.23 683 VAL A O 1
ATOM 5497 N N . LEU A 1 684 ? 24.385 -19.783 -23.654 1.00 17.94 684 LEU A N 1
ATOM 5498 C CA . LEU A 1 684 ? 23.056 -20.387 -23.852 1.00 19.62 684 LEU A CA 1
ATOM 5499 C C . LEU A 1 684 ? 23.028 -21.865 -23.472 1.00 20.71 684 LEU A C 1
ATOM 5500 O O . LEU A 1 684 ? 22.082 -22.565 -23.813 1.00 20.38 684 LEU A O 1
ATOM 5505 N N . ASP A 1 685 ? 24.115 -22.338 -22.845 1.00 21.48 685 ASP A N 1
ATOM 5506 C CA . ASP A 1 685 ? 24.268 -23.755 -22.446 1.00 23.13 685 ASP A CA 1
ATOM 5507 C C . ASP A 1 685 ? 24.455 -23.893 -20.932 1.00 22.16 685 ASP A C 1
ATOM 5508 O O . ASP A 1 685 ? 25.258 -23.182 -20.313 1.00 21.20 685 ASP A O 1
ATOM 5513 N N . GLU A 1 686 ? 23.675 -24.794 -20.353 1.00 22.19 686 GLU A N 1
ATOM 5514 C CA . GLU A 1 686 ? 23.685 -25.031 -18.927 1.00 22.76 686 GLU A CA 1
ATOM 5515 C C . GLU A 1 686 ? 25.085 -25.427 -18.484 1.00 23.54 686 GLU A C 1
ATOM 5516 O O . GLU A 1 686 ? 25.690 -26.293 -19.101 1.00 23.33 686 GLU A O 1
ATOM 5522 N N . GLY A 1 687 ? 25.542 -24.822 -17.392 1.00 24.51 687 GLY A N 1
ATOM 5523 C CA . GLY A 1 687 ? 26.882 -25.086 -16.849 1.00 25.73 687 GLY A CA 1
ATOM 5524 C C . GLY A 1 687 ? 28.002 -24.308 -17.503 1.00 26.32 687 GLY A C 1
ATOM 5525 O O . GLY A 1 687 ? 29.125 -24.280 -16.967 1.00 26.86 687 GLY A O 1
ATOM 5526 N N . ALA A 1 688 ? 27.733 -23.697 -18.661 1.00 24.71 688 ALA A N 1
ATOM 5527 C CA . ALA A 1 688 ? 28.790 -23.088 -19.456 1.00 24.33 688 ALA A CA 1
ATOM 5528 C C . ALA A 1 688 ? 29.305 -21.747 -18.927 1.00 23.88 688 ALA A C 1
ATOM 5529 O O . ALA A 1 688 ? 28.549 -20.913 -18.430 1.00 22.77 688 ALA A O 1
ATOM 5531 N N . GLU A 1 689 ? 30.617 -21.552 -19.029 1.00 25.05 689 GLU A N 1
ATOM 5532 C CA . GLU A 1 689 ? 31.232 -20.267 -18.720 1.00 26.34 689 GLU A CA 1
ATOM 5533 C C . GLU A 1 689 ? 32.029 -19.771 -19.945 1.00 26.50 689 GLU A C 1
ATOM 5534 O O . GLU A 1 689 ? 32.995 -18.967 -19.869 1.00 24.59 689 GLU A O 1
ATOM 5540 N N . LYS A 1 690 ? 31.525 -20.214 -21.086 1.00 27.46 690 LYS A N 1
ATOM 5541 C CA . LYS A 1 690 ? 32.132 -20.023 -22.381 1.00 29.72 690 LYS A CA 1
ATOM 5542 C C . LYS A 1 690 ? 31.031 -20.112 -23.396 1.00 29.99 690 LYS A C 1
ATOM 5543 O O . LYS A 1 690 ? 29.984 -20.726 -23.156 1.00 29.52 690 LYS A O 1
ATOM 5549 N N . VAL A 1 691 ? 31.273 -19.512 -24.553 1.00 30.13 691 VAL A N 1
ATOM 5550 C CA . VAL A 1 691 ? 30.416 -19.791 -25.669 1.00 31.16 691 VAL A CA 1
ATOM 5551 C C . VAL A 1 691 ? 31.222 -19.867 -26.977 1.00 30.04 691 VAL A C 1
ATOM 5552 O O . VAL A 1 691 ? 32.130 -19.080 -27.195 1.00 28.80 691 VAL A O 1
ATOM 5556 N N . MET A 1 692 ? 30.889 -20.851 -27.806 1.00 31.04 692 MET A N 1
ATOM 5557 C CA . MET A 1 692 ? 31.450 -20.943 -29.163 1.00 32.24 692 MET A CA 1
ATOM 5558 C C . MET A 1 692 ? 30.711 -19.854 -29.943 1.00 30.08 692 MET A C 1
ATOM 5559 O O . MET A 1 692 ? 29.493 -19.868 -30.027 1.00 30.47 692 MET A O 1
ATOM 5564 N N . ALA A 1 693 ? 31.462 -18.888 -30.447 1.00 28.00 693 ALA A N 1
ATOM 5565 C CA . ALA A 1 693 ? 30.888 -17.669 -31.023 1.00 26.25 693 ALA A CA 1
ATOM 5566 C C . ALA A 1 693 ? 31.524 -17.418 -32.373 1.00 24.77 693 ALA A C 1
ATOM 5567 O O . ALA A 1 693 ? 32.684 -17.744 -32.570 1.00 25.21 693 ALA A O 1
ATOM 5569 N N . TYR A 1 694 ? 30.781 -16.806 -33.288 1.00 22.69 694 TYR A N 1
ATOM 5570 C CA . TYR A 1 694 ? 31.401 -16.321 -34.510 1.00 20.73 694 TYR A CA 1
ATOM 5571 C C . TYR A 1 694 ? 31.733 -14.821 -34.422 1.00 20.34 694 TYR A C 1
ATOM 5572 O O . TYR A 1 694 ? 30.923 -13.987 -33.955 1.00 20.61 694 TYR A O 1
ATOM 5581 N N . VAL A 1 695 ? 32.974 -14.492 -34.737 1.00 18.65 695 VAL A N 1
ATOM 5582 C CA . VAL A 1 695 ? 33.367 -13.089 -34.822 1.00 18.45 695 VAL A CA 1
ATOM 5583 C C . VAL A 1 695 ? 33.470 -12.666 -36.299 1.00 18.96 695 VAL A C 1
ATOM 5584 O O . VAL A 1 695 ? 34.362 -13.100 -37.029 1.00 17.15 695 VAL A O 1
ATOM 5588 N N . PRO A 1 696 ? 32.533 -11.816 -36.762 1.00 18.82 696 PRO A N 1
ATOM 5589 C CA . PRO A 1 696 ? 32.536 -11.388 -38.150 1.00 18.14 696 PRO A CA 1
ATOM 5590 C C . PRO A 1 696 ? 33.758 -10.606 -38.586 1.00 17.91 696 PRO A C 1
ATOM 5591 O O . PRO A 1 696 ? 34.563 -10.217 -37.759 1.00 18.42 696 PRO A O 1
ATOM 5595 N N . ASP A 1 697 ? 33.813 -10.319 -39.887 1.00 17.69 697 ASP A N 1
ATOM 5596 C CA . ASP A 1 697 ? 34.927 -9.604 -40.539 1.00 17.36 697 ASP A CA 1
ATOM 5597 C C . ASP A 1 697 ? 34.846 -8.079 -40.328 1.00 17.74 697 ASP A C 1
ATOM 5598 O O . ASP A 1 697 ? 34.533 -7.312 -41.240 1.00 17.98 697 ASP A O 1
ATOM 5603 N N . ALA A 1 698 ? 35.159 -7.650 -39.103 1.00 17.25 698 ALA A N 1
ATOM 5604 C CA . ALA A 1 698 ? 35.184 -6.240 -38.761 1.00 18.30 698 ALA A CA 1
ATOM 5605 C C . ALA A 1 698 ? 36.153 -6.115 -37.613 1.00 17.28 698 ALA A C 1
ATOM 5606 O O . ALA A 1 698 ? 36.531 -7.131 -36.998 1.00 17.80 698 ALA A O 1
ATOM 5608 N N . VAL A 1 699 ? 36.539 -4.888 -37.310 1.00 16.74 699 VAL A N 1
ATOM 5609 C CA . VAL A 1 699 ? 37.195 -4.579 -36.051 1.00 17.57 699 VAL A CA 1
ATOM 5610 C C . VAL A 1 699 ? 36.139 -4.639 -34.954 1.00 18.22 699 VAL A C 1
ATOM 5611 O O . VAL A 1 699 ? 35.067 -4.065 -35.140 1.00 18.50 699 VAL A O 1
ATOM 5615 N N . TRP A 1 700 ? 36.436 -5.306 -33.835 1.00 17.39 700 TRP A N 1
ATOM 5616 C CA . TRP A 1 700 ? 35.481 -5.361 -32.711 1.00 17.24 700 TRP A CA 1
ATOM 5617 C C . TRP A 1 700 ? 36.143 -4.924 -31.423 1.00 18.12 700 TRP A C 1
ATOM 5618 O O . TRP A 1 700 ? 37.296 -5.313 -31.149 1.00 17.81 700 TRP A O 1
ATOM 5629 N N . TYR A 1 701 ? 35.377 -4.209 -30.594 1.00 17.31 701 TYR A N 1
ATOM 5630 C CA . TYR A 1 701 ? 35.862 -3.774 -29.281 1.00 16.74 701 TYR A CA 1
ATOM 5631 C C . TYR A 1 701 ? 34.986 -4.291 -28.175 1.00 18.08 701 TYR A C 1
ATOM 5632 O O . TYR A 1 701 ? 33.731 -4.206 -28.252 1.00 16.83 701 TYR A O 1
ATOM 5641 N N . ASP A 1 702 ? 35.603 -4.785 -27.123 1.00 17.51 702 ASP A N 1
ATOM 5642 C CA . ASP A 1 702 ? 34.842 -5.144 -25.909 1.00 18.69 702 ASP A CA 1
ATOM 5643 C C . ASP A 1 702 ? 34.071 -3.912 -25.398 1.00 17.83 702 ASP A C 1
ATOM 5644 O O . ASP A 1 702 ? 34.630 -2.830 -25.205 1.00 17.79 702 ASP A O 1
ATOM 5649 N N . TYR A 1 703 ? 32.770 -4.063 -25.214 1.00 17.91 703 TYR A N 1
ATOM 5650 C CA . TYR A 1 703 ? 31.965 -2.920 -24.809 1.00 18.11 703 TYR A CA 1
ATOM 5651 C C . TYR A 1 703 ? 32.446 -2.340 -23.474 1.00 18.92 703 TYR A C 1
ATOM 5652 O O . TYR A 1 703 ? 32.481 -1.124 -23.314 1.00 21.64 703 TYR A O 1
ATOM 5661 N N . GLU A 1 704 ? 32.784 -3.183 -22.516 1.00 20.37 704 GLU A N 1
ATOM 5662 C CA . GLU A 1 704 ? 33.075 -2.659 -21.173 1.00 22.42 704 GLU A CA 1
ATOM 5663 C C . GLU A 1 704 ? 34.445 -2.027 -21.045 1.00 22.55 704 GLU A C 1
ATOM 5664 O O . GLU A 1 704 ? 34.574 -0.927 -20.487 1.00 22.32 704 GLU A O 1
ATOM 5670 N N . THR A 1 705 ? 35.457 -2.691 -21.598 1.00 22.43 705 THR A N 1
ATOM 5671 C CA . THR A 1 705 ? 36.835 -2.206 -21.460 1.00 21.24 705 THR A CA 1
ATOM 5672 C C . THR A 1 705 ? 37.220 -1.285 -22.599 1.00 20.83 705 THR A C 1
ATOM 5673 O O . THR A 1 705 ? 38.136 -0.454 -22.457 1.00 20.57 705 THR A O 1
ATOM 5677 N N . GLY A 1 706 ? 36.544 -1.449 -23.744 1.00 18.49 706 GLY A N 1
ATOM 5678 C CA . GLY A 1 706 ? 36.854 -0.755 -24.953 1.00 19.23 706 GLY A CA 1
ATOM 5679 C C . GLY A 1 706 ? 38.053 -1.346 -25.711 1.00 19.27 706 GLY A C 1
ATOM 5680 O O . GLY A 1 706 ? 38.438 -0.809 -26.775 1.00 18.68 706 GLY A O 1
ATOM 5681 N N . SER A 1 707 ? 38.597 -2.451 -25.203 1.00 19.62 707 SER A N 1
ATOM 5682 C CA A SER A 1 707 ? 39.781 -3.034 -25.834 0.50 20.90 707 SER A CA 1
ATOM 5683 C CA B SER A 1 707 ? 39.776 -3.093 -25.809 0.50 20.30 707 SER A CA 1
ATOM 5684 C C . SER A 1 707 ? 39.441 -3.723 -27.161 1.00 20.58 707 SER A C 1
ATOM 5685 O O . SER A 1 707 ? 38.413 -4.382 -27.289 1.00 20.52 707 SER A O 1
ATOM 5690 N N . GLN A 1 708 ? 40.310 -3.521 -28.158 1.00 20.26 708 GLN A N 1
ATOM 5691 C CA . GLN A 1 708 ? 40.154 -4.197 -29.449 1.00 21.45 708 GLN A CA 1
ATOM 5692 C C . GLN A 1 708 ? 40.464 -5.684 -29.343 1.00 23.55 708 GLN A C 1
ATOM 5693 O O . GLN A 1 708 ? 41.568 -6.087 -28.903 1.00 24.68 708 GLN A O 1
ATOM 5699 N N . VAL A 1 709 ? 39.514 -6.525 -29.735 1.00 22.45 709 VAL A N 1
ATOM 5700 C CA . VAL A 1 709 ? 39.721 -7.966 -29.677 1.00 23.81 709 VAL A CA 1
ATOM 5701 C C . VAL A 1 709 ? 40.657 -8.373 -30.820 1.00 23.74 709 VAL A C 1
ATOM 5702 O O . VAL A 1 709 ? 40.759 -7.683 -31.846 1.00 22.64 709 VAL A O 1
ATOM 5706 N N . ARG A 1 710 ? 41.387 -9.459 -30.625 1.00 24.63 710 ARG A N 1
ATOM 5707 C CA . ARG A 1 710 ? 42.290 -9.891 -31.691 1.00 27.48 710 ARG A CA 1
ATOM 5708 C C . ARG A 1 710 ? 41.488 -10.628 -32.781 1.00 27.40 710 ARG A C 1
ATOM 5709 O O . ARG A 1 710 ? 41.830 -10.606 -33.981 1.00 29.92 710 ARG A O 1
ATOM 5717 N N . TRP A 1 711 ? 40.366 -11.188 -32.374 1.00 26.41 711 TRP A N 1
ATOM 5718 C CA . TRP A 1 711 ? 39.582 -12.024 -33.287 1.00 25.73 711 TRP A CA 1
ATOM 5719 C C . TRP A 1 711 ? 38.995 -11.236 -34.433 1.00 24.07 711 TRP A C 1
ATOM 5720 O O . TRP A 1 711 ? 38.518 -10.117 -34.229 1.00 24.29 711 TRP A O 1
ATOM 5731 N N . ARG A 1 712 ? 38.978 -11.847 -35.623 1.00 22.97 712 ARG A N 1
ATOM 5732 C CA . ARG A 1 712 ? 38.327 -11.273 -36.802 1.00 22.06 712 ARG A CA 1
ATOM 5733 C C . ARG A 1 712 ? 37.985 -12.368 -37.803 1.00 21.21 712 ARG A C 1
ATOM 5734 O O . ARG A 1 712 ? 38.824 -13.188 -38.153 1.00 20.23 712 ARG A O 1
ATOM 5742 N N . LYS A 1 713 ? 36.724 -12.407 -38.209 1.00 19.66 713 LYS A N 1
ATOM 5743 C CA . LYS A 1 713 ? 36.280 -13.380 -39.206 1.00 19.55 713 LYS A CA 1
ATOM 5744 C C . LYS A 1 713 ? 36.699 -14.788 -38.811 1.00 20.12 713 LYS A C 1
ATOM 5745 O O . LYS A 1 713 ? 37.382 -15.500 -39.590 1.00 20.42 713 LYS A O 1
ATOM 5751 N N . GLN A 1 714 ? 36.272 -15.215 -37.638 1.00 20.10 714 GLN A N 1
ATOM 5752 C CA . GLN A 1 714 ? 36.626 -16.540 -37.173 1.00 22.23 714 GLN A CA 1
ATOM 5753 C C . GLN A 1 714 ? 35.742 -16.980 -36.034 1.00 22.58 714 GLN A C 1
ATOM 5754 O O . GLN A 1 714 ? 35.138 -16.151 -35.320 1.00 22.12 714 GLN A O 1
ATOM 5760 N N . LYS A 1 715 ? 35.669 -18.294 -35.852 1.00 22.74 715 LYS A N 1
ATOM 5761 C CA . LYS A 1 715 ? 34.930 -18.884 -34.761 1.00 25.31 715 LYS A CA 1
ATOM 5762 C C . LYS A 1 715 ? 35.843 -18.843 -33.551 1.00 25.93 715 LYS A C 1
ATOM 5763 O O . LYS A 1 715 ? 37.034 -19.123 -33.682 1.00 26.07 715 LYS A O 1
ATOM 5769 N N . VAL A 1 716 ? 35.300 -18.495 -32.387 1.00 25.20 716 VAL A N 1
ATOM 5770 C CA . VAL A 1 716 ? 36.098 -18.322 -31.177 1.00 26.57 716 VAL A CA 1
ATOM 5771 C C . VAL A 1 716 ? 35.413 -18.998 -30.004 1.00 27.27 716 VAL A C 1
ATOM 5772 O O . VAL A 1 716 ? 34.205 -19.193 -30.018 1.00 28.10 716 VAL A O 1
ATOM 5776 N N . GLU A 1 717 ? 36.183 -19.320 -28.973 1.00 27.77 717 GLU A N 1
ATOM 5777 C CA . GLU A 1 717 ? 35.624 -19.709 -27.674 1.00 28.55 717 GLU A CA 1
ATOM 5778 C C . GLU A 1 717 ? 35.653 -18.459 -26.791 1.00 27.46 717 GLU A C 1
ATOM 5779 O O . GLU A 1 717 ? 36.725 -18.030 -26.317 1.00 27.36 717 GLU A O 1
ATOM 5785 N N . MET A 1 718 ? 34.499 -17.812 -26.652 1.00 25.62 718 MET A N 1
ATOM 5786 C CA . MET A 1 718 ? 34.466 -16.583 -25.904 1.00 25.72 718 MET A CA 1
ATOM 5787 C C . MET A 1 718 ? 34.308 -16.921 -24.433 1.00 24.80 718 MET A C 1
ATOM 5788 O O . MET A 1 718 ? 33.426 -17.678 -24.057 1.00 25.26 718 MET A O 1
ATOM 5793 N N . GLU A 1 719 ? 35.172 -16.365 -23.601 1.00 23.93 719 GLU A N 1
ATOM 5794 C CA . GLU A 1 719 ? 35.154 -16.675 -22.150 1.00 24.63 719 GLU A CA 1
ATOM 5795 C C . GLU A 1 719 ? 34.151 -15.750 -21.499 1.00 23.39 719 GLU A C 1
ATOM 5796 O O . GLU A 1 719 ? 34.326 -14.518 -21.518 1.00 24.25 719 GLU A O 1
ATOM 5802 N N . LEU A 1 720 ? 33.104 -16.346 -20.948 1.00 22.83 720 LEU A N 1
ATOM 5803 C CA . LEU A 1 720 ? 31.975 -15.610 -20.382 1.00 22.47 720 LEU A CA 1
ATOM 5804 C C . LEU A 1 720 ? 31.556 -16.243 -19.052 1.00 22.04 720 LEU A C 1
ATOM 5805 O O . LEU A 1 720 ? 30.679 -17.089 -19.007 1.00 21.61 720 LEU A O 1
ATOM 5810 N N . PRO A 1 721 ? 32.191 -15.812 -17.957 1.00 21.84 721 PRO A N 1
ATOM 5811 C CA . PRO A 1 721 ? 31.845 -16.300 -16.622 1.00 22.63 721 PRO A CA 1
ATOM 5812 C C . PRO A 1 721 ? 30.374 -16.008 -16.266 1.00 22.92 721 PRO A C 1
ATOM 5813 O O . PRO A 1 721 ? 29.671 -15.288 -17.007 1.00 22.44 721 PRO A O 1
ATOM 5817 N N . GLY A 1 722 ? 29.922 -16.537 -15.133 1.00 22.29 722 GLY A N 1
ATOM 5818 C CA . GLY A 1 722 ? 28.511 -16.429 -14.760 1.00 21.51 722 GLY A CA 1
ATOM 5819 C C . GLY A 1 722 ? 27.951 -15.018 -14.728 1.00 21.21 722 GLY A C 1
ATOM 5820 O O . GLY A 1 722 ? 26.731 -14.866 -14.769 1.00 21.11 722 GLY A O 1
ATOM 5821 N N . ASP A 1 723 ? 28.822 -14.001 -14.602 1.00 20.97 723 ASP A N 1
ATOM 5822 C CA . ASP A 1 723 ? 28.422 -12.570 -14.562 1.00 21.71 723 ASP A CA 1
ATOM 5823 C C . ASP A 1 723 ? 28.553 -11.820 -15.899 1.00 20.21 723 ASP A C 1
ATOM 5824 O O . ASP A 1 723 ? 28.427 -10.591 -15.931 1.00 21.89 723 ASP A O 1
ATOM 5829 N N . LYS A 1 724 ? 28.790 -12.537 -16.997 1.00 20.07 724 LYS A N 1
ATOM 5830 C CA . LYS A 1 724 ? 29.082 -11.887 -18.284 1.00 19.32 724 LYS A CA 1
ATOM 5831 C C . LYS A 1 724 ? 28.200 -12.362 -19.433 1.00 19.08 724 LYS A C 1
ATOM 5832 O O . LYS A 1 724 ? 27.826 -13.541 -19.495 1.00 19.78 724 LYS A O 1
ATOM 5838 N N . ILE A 1 725 ? 27.901 -11.432 -20.339 1.00 17.02 725 ILE A N 1
ATOM 5839 C CA . ILE A 1 725 ? 27.415 -11.760 -21.677 1.00 17.80 725 ILE A CA 1
ATOM 5840 C C . ILE A 1 725 ? 28.342 -11.014 -22.622 1.00 17.50 725 ILE A C 1
ATOM 5841 O O . ILE A 1 725 ? 28.844 -9.950 -22.286 1.00 19.22 725 ILE A O 1
ATOM 5846 N N . GLY A 1 726 ? 28.602 -11.596 -23.780 1.00 17.20 726 GLY A N 1
ATOM 5847 C CA . GLY A 1 726 ? 29.418 -10.942 -24.793 1.00 17.67 726 GLY A CA 1
ATOM 5848 C C . GLY A 1 726 ? 28.744 -9.752 -25.428 1.00 16.89 726 GLY A C 1
ATOM 5849 O O . GLY A 1 726 ? 27.604 -9.838 -25.925 1.00 16.60 726 GLY A O 1
ATOM 5850 N N . LEU A 1 727 ? 29.453 -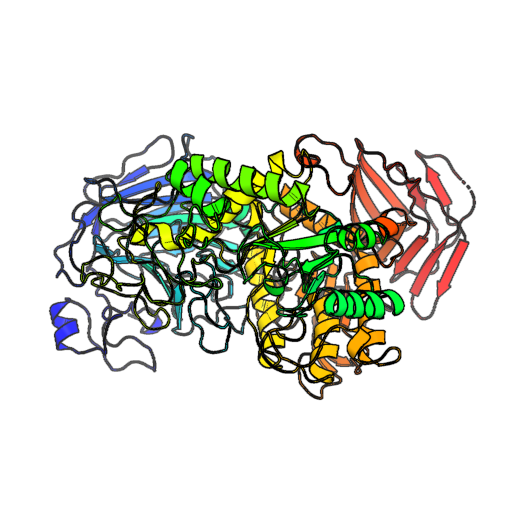8.639 -25.425 1.00 16.67 727 LEU A N 1
ATOM 5851 C CA . LEU A 1 727 ? 28.956 -7.415 -26.059 1.00 16.60 727 LEU A CA 1
ATOM 5852 C C . LEU A 1 727 ? 30.145 -6.762 -26.705 1.00 17.84 727 LEU A C 1
ATOM 5853 O O . LEU A 1 727 ? 31.088 -6.386 -25.984 1.00 17.42 727 LEU A O 1
ATOM 5858 N N . HIS A 1 728 ? 30.115 -6.631 -28.035 1.00 16.96 728 HIS A N 1
ATOM 5859 C CA . HIS A 1 728 ? 31.190 -5.978 -28.767 1.00 17.13 728 HIS A CA 1
ATOM 5860 C C . HIS A 1 728 ? 30.692 -4.948 -29.731 1.00 16.70 728 HIS A C 1
ATOM 5861 O O . HIS A 1 728 ? 29.631 -5.127 -30.354 1.00 15.69 728 HIS A O 1
ATOM 5868 N N . LEU A 1 729 ? 31.473 -3.877 -29.885 1.00 15.37 729 LEU A N 1
ATOM 5869 C CA . LEU A 1 729 ? 31.092 -2.751 -30.716 1.00 16.30 729 LEU A CA 1
ATOM 5870 C C . LEU A 1 729 ? 31.883 -2.823 -31.994 1.00 16.46 729 LEU A C 1
ATOM 5871 O O . LEU A 1 729 ? 33.111 -3.035 -31.967 1.00 17.54 729 LEU A O 1
ATOM 5876 N N . ARG A 1 730 ? 31.181 -2.640 -33.094 1.00 16.18 730 ARG A N 1
ATOM 5877 C CA . ARG A 1 730 ? 31.798 -2.697 -34.438 1.00 16.32 730 ARG A CA 1
ATOM 5878 C C . ARG A 1 730 ? 32.599 -1.458 -34.815 1.00 16.58 730 ARG A C 1
ATOM 5879 O O . ARG A 1 730 ? 32.113 -0.324 -34.771 1.00 15.21 730 ARG A O 1
ATOM 5887 N N . GLY A 1 731 ? 33.847 -1.662 -35.208 1.00 17.26 731 GLY A N 1
ATOM 5888 C CA . GLY A 1 731 ? 34.615 -0.563 -35.742 1.00 17.23 731 GLY A CA 1
ATOM 5889 C C . GLY A 1 731 ? 33.973 0.063 -36.974 1.00 17.75 731 GLY A C 1
ATOM 5890 O O . GLY A 1 731 ? 33.495 -0.652 -37.895 1.00 18.90 731 GLY A O 1
ATOM 5891 N N . GLY A 1 732 ? 33.939 1.402 -36.975 1.00 15.50 732 GLY A N 1
ATOM 5892 C CA . GLY A 1 732 ? 33.369 2.172 -38.074 1.00 15.84 732 GLY A CA 1
ATOM 5893 C C . GLY A 1 732 ? 32.029 2.787 -37.662 1.00 15.33 732 GLY A C 1
ATOM 5894 O O . GLY A 1 732 ? 31.368 3.453 -38.469 1.00 15.60 732 GLY A O 1
ATOM 5895 N N . TYR A 1 733 ? 31.670 2.575 -36.394 1.00 15.48 733 TYR A N 1
ATOM 5896 C CA . TYR A 1 733 ? 30.351 3.022 -35.890 1.00 15.92 733 TYR A CA 1
ATOM 5897 C C . TYR A 1 733 ? 30.468 3.921 -34.661 1.00 16.41 733 TYR A C 1
ATOM 5898 O O . TYR A 1 733 ? 31.387 3.801 -33.840 1.00 15.30 733 TYR A O 1
ATOM 5907 N N . ILE A 1 734 ? 29.510 4.840 -34.562 1.00 16.63 734 ILE A N 1
ATOM 5908 C CA . ILE A 1 734 ? 29.476 5.803 -33.477 1.00 17.28 734 ILE A CA 1
ATOM 5909 C C . ILE A 1 734 ? 28.116 5.603 -32.810 1.00 17.22 734 ILE A C 1
ATOM 5910 O O . ILE A 1 734 ? 27.066 5.578 -33.507 1.00 18.26 734 ILE A O 1
ATOM 5915 N N . PHE A 1 735 ? 28.153 5.401 -31.491 1.00 16.99 735 PHE A N 1
ATOM 5916 C CA . PHE A 1 735 ? 26.968 5.007 -30.710 1.00 15.79 735 PHE A CA 1
ATOM 5917 C C . PHE A 1 735 ? 26.631 6.143 -29.768 1.00 16.48 735 PHE A C 1
ATOM 5918 O O . PHE A 1 735 ? 27.461 6.523 -28.935 1.00 15.66 735 PHE A O 1
ATOM 5926 N N . PRO A 1 736 ? 25.414 6.698 -29.911 1.00 15.44 736 PRO A N 1
ATOM 5927 C CA . PRO A 1 736 ? 25.006 7.683 -28.908 1.00 15.78 736 PRO A CA 1
ATOM 5928 C C . PRO A 1 736 ? 24.509 6.983 -27.633 1.00 15.11 736 PRO A C 1
ATOM 5929 O O . PRO A 1 736 ? 23.847 5.900 -27.675 1.00 14.69 736 PRO A O 1
ATOM 5933 N N . THR A 1 737 ? 24.821 7.590 -26.503 1.00 16.35 737 THR A N 1
ATOM 5934 C CA . THR A 1 737 ? 24.500 7.021 -25.200 1.00 16.02 737 THR A CA 1
ATOM 5935 C C . THR A 1 737 ? 23.926 8.114 -24.281 1.00 15.25 737 THR A C 1
ATOM 5936 O O . THR A 1 737 ? 24.048 9.317 -24.550 1.00 16.99 737 THR A O 1
ATOM 5940 N N . GLN A 1 738 ? 23.316 7.673 -23.202 1.00 15.65 738 GLN A N 1
ATOM 5941 C CA . GLN A 1 738 ? 22.785 8.595 -22.196 1.00 15.48 738 GLN A CA 1
ATOM 5942 C C . GLN A 1 738 ? 22.910 7.918 -20.859 1.00 15.93 738 GLN A C 1
ATOM 5943 O O . GLN A 1 738 ? 22.578 6.739 -20.708 1.00 16.36 738 GLN A O 1
ATOM 5949 N N . GLN A 1 739 ? 23.432 8.643 -19.873 1.00 15.60 739 GLN A N 1
ATOM 5950 C CA . GLN A 1 739 ? 23.651 8.098 -18.555 1.00 17.62 739 GLN A CA 1
ATOM 5951 C C . GLN A 1 739 ? 22.356 7.465 -18.088 1.00 17.22 739 GLN A C 1
ATOM 5952 O O . GLN A 1 739 ? 21.307 8.137 -18.144 1.00 17.71 739 GLN A O 1
ATOM 5958 N N . PRO A 1 740 ? 22.440 6.222 -17.608 1.00 17.61 740 PRO A N 1
ATOM 5959 C CA . PRO A 1 740 ? 21.199 5.498 -17.287 1.00 18.62 740 PRO A CA 1
ATOM 5960 C C . PRO A 1 740 ? 20.571 5.958 -15.962 1.00 19.73 740 PRO A C 1
ATOM 5961 O O . PRO A 1 740 ? 21.219 6.598 -15.137 1.00 18.32 740 PRO A O 1
ATOM 5965 N N . ASN A 1 741 ? 19.279 5.691 -15.796 1.00 19.17 741 ASN A N 1
ATOM 5966 C CA . ASN A 1 741 ? 18.663 5.873 -14.497 1.00 20.17 741 ASN A CA 1
ATOM 5967 C C . ASN A 1 741 ? 17.657 4.723 -14.473 1.00 20.02 741 ASN A C 1
ATOM 5968 O O . ASN A 1 741 ? 17.500 3.987 -15.467 1.00 20.04 741 ASN A O 1
ATOM 5973 N N . THR A 1 742 ? 17.000 4.540 -13.341 1.00 19.89 742 THR A N 1
ATOM 5974 C CA . THR A 1 742 ? 16.086 3.393 -13.190 1.00 19.81 742 THR A CA 1
ATOM 5975 C C . THR A 1 742 ? 14.766 3.537 -13.991 1.00 19.15 742 THR A C 1
ATOM 5976 O O . THR A 1 742 ? 14.016 2.565 -14.096 1.00 19.81 742 THR A O 1
ATOM 5980 N N . THR A 1 743 ? 14.473 4.698 -14.551 1.00 18.54 743 THR A N 1
ATOM 5981 C CA . THR A 1 743 ? 13.340 4.856 -15.473 1.00 18.25 743 THR A CA 1
ATOM 5982 C C . THR A 1 743 ? 13.808 5.699 -16.624 1.00 18.83 743 THR A C 1
ATOM 5983 O O . THR A 1 743 ? 14.736 6.496 -16.456 1.00 18.21 743 THR A O 1
ATOM 5987 N N . THR A 1 744 ? 13.157 5.562 -17.775 1.00 18.57 744 THR A N 1
ATOM 5988 C CA . THR A 1 744 ? 13.491 6.389 -18.916 1.00 19.92 744 THR A CA 1
ATOM 5989 C C . THR A 1 744 ? 12.928 7.789 -18.692 1.00 20.60 744 THR A C 1
ATOM 5990 O O . THR A 1 744 ? 13.412 8.768 -19.290 1.00 21.30 744 THR A O 1
ATOM 5994 N N . LEU A 1 745 ? 11.898 7.920 -17.843 1.00 21.35 745 LEU A N 1
ATOM 5995 C CA . LEU A 1 745 ? 11.371 9.282 -17.578 1.00 21.47 745 LEU A CA 1
ATOM 5996 C C . LEU A 1 745 ? 12.570 10.116 -17.113 1.00 21.73 745 LEU A C 1
ATOM 5997 O O . LEU A 1 745 ? 12.803 11.242 -17.600 1.00 21.15 745 LEU A O 1
ATOM 6002 N N . ALA A 1 746 ? 13.318 9.555 -16.180 1.00 20.11 746 ALA A N 1
ATOM 6003 C CA . ALA A 1 746 ? 14.496 10.219 -15.662 1.00 20.60 746 ALA A CA 1
ATOM 6004 C C . ALA A 1 746 ? 15.711 10.128 -16.568 1.00 19.11 746 ALA A C 1
ATOM 6005 O O . ALA A 1 746 ? 16.429 11.120 -16.717 1.00 20.37 746 ALA A O 1
ATOM 6007 N N . SER A 1 747 ? 15.999 8.973 -17.153 1.00 18.98 747 SER A N 1
ATOM 6008 C CA . SER A 1 747 ? 17.270 8.845 -17.920 1.00 18.61 747 SER A CA 1
ATOM 6009 C C . SER A 1 747 ? 17.300 9.831 -19.086 1.00 18.10 747 SER A C 1
ATOM 6010 O O . SER A 1 747 ? 18.352 10.357 -19.428 1.00 18.68 747 SER A O 1
ATOM 6013 N N . ARG A 1 748 ? 16.138 10.144 -19.658 1.00 18.31 748 ARG A N 1
ATOM 6014 C CA . ARG A 1 748 ? 16.095 11.038 -20.791 1.00 18.68 748 ARG A CA 1
ATOM 6015 C C . ARG A 1 748 ? 16.552 12.460 -20.468 1.00 18.59 748 ARG A C 1
ATOM 6016 O O . ARG A 1 748 ? 16.814 13.230 -21.378 1.00 20.53 748 ARG A O 1
ATOM 6024 N N . LYS A 1 749 ? 16.570 12.803 -19.195 1.00 18.49 749 LYS A N 1
ATOM 6025 C CA . LYS A 1 749 ? 17.040 14.111 -18.733 1.00 18.88 749 LYS A CA 1
ATOM 6026 C C . LYS A 1 749 ? 18.562 14.105 -18.517 1.00 19.05 749 LYS A C 1
ATOM 6027 O O . LYS A 1 749 ? 19.145 15.135 -18.168 1.00 20.38 749 LYS A O 1
ATOM 6033 N N . ASN A 1 750 ? 19.212 12.970 -18.698 1.00 18.60 750 ASN A N 1
ATOM 6034 C CA . ASN A 1 750 ? 20.649 12.856 -18.299 1.00 18.21 750 ASN A CA 1
ATOM 6035 C C . ASN A 1 750 ? 21.648 13.284 -19.396 1.00 18.75 750 ASN A C 1
ATOM 6036 O O . ASN A 1 750 ? 21.315 13.355 -20.548 1.00 18.60 750 ASN A O 1
ATOM 6041 N N . PRO A 1 751 ? 22.912 13.538 -19.016 1.00 19.34 751 PRO A N 1
ATOM 6042 C CA . PRO A 1 751 ? 23.933 13.866 -20.027 1.00 19.96 751 PRO A CA 1
ATOM 6043 C C . PRO A 1 751 ? 24.104 12.747 -21.069 1.00 18.12 751 PRO A C 1
ATOM 6044 O O . PRO A 1 751 ? 23.966 11.562 -20.731 1.00 17.96 751 PRO A O 1
ATOM 6048 N N . LEU A 1 752 ? 24.380 13.135 -22.307 1.00 17.69 752 LEU A N 1
ATOM 6049 C CA . LEU A 1 752 ? 24.632 12.198 -23.402 1.00 17.91 752 LEU A CA 1
ATOM 6050 C C . LEU A 1 752 ? 26.131 11.912 -23.574 1.00 18.09 752 LEU A C 1
ATOM 6051 O O . LEU A 1 752 ? 26.992 12.656 -23.104 1.00 18.51 752 LEU A O 1
ATOM 6056 N N . GLY A 1 753 ? 26.419 10.853 -24.307 1.00 18.47 753 GLY A N 1
ATOM 6057 C CA . GLY A 1 753 ? 27.807 10.498 -24.558 1.00 17.71 753 GLY A CA 1
ATOM 6058 C C . GLY A 1 753 ? 27.876 9.978 -25.980 1.00 18.39 753 GLY A C 1
ATOM 6059 O O . GLY A 1 753 ? 26.857 9.719 -26.616 1.00 16.85 753 GLY A O 1
ATOM 6060 N N . LEU A 1 754 ? 29.095 9.838 -26.485 1.00 17.95 754 LEU A N 1
ATOM 6061 C CA . LEU A 1 754 ? 29.296 9.221 -27.781 1.00 18.22 754 LEU A CA 1
ATOM 6062 C C . LEU A 1 754 ? 30.342 8.147 -27.560 1.00 18.23 754 LEU A C 1
ATOM 6063 O O . LEU A 1 754 ? 31.299 8.391 -26.836 1.00 19.71 754 LEU A O 1
ATOM 6068 N N . ILE A 1 755 ? 30.141 6.976 -28.174 1.00 16.91 755 ILE A N 1
ATOM 6069 C CA . ILE A 1 755 ? 31.234 5.955 -28.253 1.00 17.07 755 ILE A CA 1
ATOM 6070 C C . ILE A 1 755 ? 31.627 5.884 -29.728 1.00 17.92 755 ILE A C 1
ATOM 6071 O O . ILE A 1 755 ? 30.829 5.587 -30.581 1.00 16.96 755 ILE A O 1
ATOM 6076 N N . ILE A 1 756 ? 32.896 6.178 -30.019 1.00 16.82 756 ILE A N 1
ATOM 6077 C CA . ILE A 1 756 ? 33.350 6.187 -31.403 1.00 15.30 756 ILE A CA 1
ATOM 6078 C C . ILE A 1 756 ? 34.277 4.967 -31.550 1.00 17.43 756 ILE A C 1
ATOM 6079 O O . ILE A 1 756 ? 35.369 4.951 -30.962 1.00 16.59 756 ILE A O 1
ATOM 6084 N N . ALA A 1 757 ? 33.839 3.947 -32.294 1.00 17.35 757 ALA A N 1
ATOM 6085 C CA . ALA A 1 757 ? 34.559 2.703 -32.420 1.00 17.18 757 ALA A CA 1
ATOM 6086 C C . ALA A 1 757 ? 35.246 2.843 -33.784 1.00 17.63 757 ALA A C 1
ATOM 6087 O O . ALA A 1 757 ? 34.614 2.837 -34.824 1.00 16.12 757 ALA A O 1
ATOM 6089 N N . LEU A 1 758 ? 36.553 3.118 -33.776 1.00 17.29 758 LEU A N 1
ATOM 6090 C CA . LEU A 1 758 ? 37.228 3.395 -35.044 1.00 17.17 758 LEU A CA 1
ATOM 6091 C C . LEU A 1 758 ? 37.434 2.127 -35.912 1.00 17.39 758 LEU A C 1
ATOM 6092 O O . LEU A 1 758 ? 37.787 1.070 -35.394 1.00 17.08 758 LEU A O 1
ATOM 6097 N N . ASP A 1 759 ? 37.259 2.258 -37.239 1.00 19.38 759 ASP A N 1
ATOM 6098 C CA . ASP A 1 759 ? 37.596 1.150 -38.134 1.00 20.35 759 ASP A CA 1
ATOM 6099 C C . ASP A 1 759 ? 39.097 1.183 -38.458 1.00 22.42 759 ASP A C 1
ATOM 6100 O O . ASP A 1 759 ? 39.829 2.022 -37.900 1.00 22.62 759 ASP A O 1
ATOM 6105 N N . GLU A 1 760 ? 39.520 0.321 -39.398 1.00 24.45 760 GLU A N 1
ATOM 6106 C CA . GLU A 1 760 ? 40.949 0.177 -39.737 1.00 27.17 760 GLU A CA 1
ATOM 6107 C C . GLU A 1 760 ? 41.484 1.472 -40.326 1.00 27.29 760 GLU A C 1
ATOM 6108 O O . GLU A 1 760 ? 42.699 1.758 -40.264 1.00 28.24 760 GLU A O 1
ATOM 6114 N N . ASN A 1 761 ? 40.604 2.272 -40.922 1.00 26.45 761 ASN A N 1
ATOM 6115 C CA . ASN A 1 761 ? 41.019 3.569 -41.434 1.00 27.48 761 ASN A CA 1
ATOM 6116 C C . ASN A 1 761 ? 40.866 4.723 -40.437 1.00 26.23 761 ASN A C 1
ATOM 6117 O O . ASN A 1 761 ? 41.037 5.884 -40.806 1.00 26.20 761 ASN A O 1
ATOM 6122 N N . LYS A 1 762 ? 40.562 4.392 -39.173 1.00 25.16 762 LYS A N 1
ATOM 6123 C CA . LYS A 1 762 ? 40.400 5.384 -38.108 1.00 24.87 762 LYS A CA 1
ATOM 6124 C C . LYS A 1 762 ? 39.219 6.300 -38.449 1.00 23.52 762 LYS A C 1
ATOM 6125 O O . LYS A 1 762 ? 39.247 7.514 -38.254 1.00 23.60 762 LYS A O 1
ATOM 6131 N N . GLU A 1 763 ? 38.198 5.697 -39.029 1.00 22.00 763 GLU A N 1
ATOM 6132 C CA . GLU A 1 763 ? 36.967 6.429 -39.379 1.00 22.01 763 GLU A CA 1
ATOM 6133 C C . GLU A 1 763 ? 35.775 5.770 -38.718 1.00 19.67 763 GLU A C 1
ATOM 6134 O O . GLU A 1 763 ? 35.848 4.629 -38.326 1.00 18.36 763 GLU A O 1
ATOM 6140 N N . ALA A 1 764 ? 34.683 6.520 -38.569 1.00 18.59 764 ALA A N 1
ATOM 6141 C CA . ALA A 1 764 ? 33.437 5.951 -38.050 1.00 17.48 764 ALA A CA 1
ATOM 6142 C C . ALA A 1 764 ? 32.297 6.891 -38.335 1.00 16.44 764 ALA A C 1
ATOM 6143 O O . ALA A 1 764 ? 32.514 8.079 -38.564 1.00 16.37 764 ALA A O 1
ATOM 6145 N N . LYS A 1 765 ? 31.073 6.360 -38.351 1.00 15.58 765 LYS A N 1
ATOM 6146 C CA . LYS A 1 765 ? 29.929 7.215 -38.620 1.00 15.70 765 LYS A CA 1
ATOM 6147 C C . LYS A 1 765 ? 28.789 6.751 -37.727 1.00 15.01 765 LYS A C 1
ATOM 6148 O O . LYS A 1 765 ? 28.747 5.607 -37.330 1.00 15.91 765 LYS A O 1
ATOM 6154 N N . GLY A 1 766 ? 27.871 7.654 -37.425 1.00 15.18 766 GLY A N 1
ATOM 6155 C CA . GLY A 1 766 ? 26.734 7.247 -36.574 1.00 15.59 766 GLY A CA 1
ATOM 6156 C C . GLY A 1 766 ? 25.670 8.324 -36.733 1.00 16.04 766 GLY A C 1
ATOM 6157 O O . GLY A 1 766 ? 25.855 9.318 -37.431 1.00 16.25 766 GLY A O 1
ATOM 6158 N N . GLU A 1 767 ? 24.550 8.122 -36.065 1.00 15.84 767 GLU A N 1
ATOM 6159 C CA . GLU A 1 767 ? 23.474 9.110 -36.112 1.00 16.38 767 GLU A CA 1
ATOM 6160 C C . GLU A 1 767 ? 22.681 9.033 -34.815 1.00 14.90 767 GLU A C 1
ATOM 6161 O O . GLU A 1 767 ? 22.827 8.083 -34.007 1.00 14.31 767 GLU A O 1
ATOM 6167 N N . LEU A 1 768 ? 21.872 10.068 -34.578 1.00 15.57 768 LEU A N 1
ATOM 6168 C CA . LEU A 1 768 ? 21.001 10.082 -33.407 1.00 16.05 768 LEU A CA 1
ATOM 6169 C C . LEU A 1 768 ? 19.668 10.739 -33.789 1.00 15.33 768 LEU A C 1
ATOM 6170 O O . LEU A 1 768 ? 19.676 11.784 -34.395 1.00 16.95 768 LEU A O 1
ATOM 6175 N N . PHE A 1 769 ? 18.566 10.042 -33.552 1.00 13.92 769 PHE A N 1
ATOM 6176 C CA . PHE A 1 769 ? 17.203 10.599 -33.660 1.00 14.14 769 PHE A CA 1
ATOM 6177 C C . PHE A 1 769 ? 16.761 10.987 -32.264 1.00 13.87 769 PHE A C 1
ATOM 6178 O O . PHE A 1 769 ? 16.952 10.230 -31.290 1.00 14.42 769 PHE A O 1
ATOM 6186 N N . TRP A 1 770 ? 16.093 12.140 -32.142 1.00 15.11 770 TRP A N 1
ATOM 6187 C CA . TRP A 1 770 ? 15.647 12.553 -30.835 1.00 15.76 770 TRP A CA 1
ATOM 6188 C C . TRP A 1 770 ? 14.390 13.373 -30.994 1.00 16.88 770 TRP A C 1
ATOM 6189 O O . TRP A 1 770 ? 14.368 14.349 -31.723 1.00 18.46 770 TRP A O 1
ATOM 6200 N N . ASP A 1 771 ? 13.338 12.895 -30.370 1.00 16.23 771 ASP A N 1
ATOM 6201 C CA . ASP A 1 771 ? 12.080 13.656 -30.292 1.00 16.27 771 ASP A CA 1
ATOM 6202 C C . ASP A 1 771 ? 11.578 13.582 -28.866 1.00 16.03 771 ASP A C 1
ATOM 6203 O O . ASP A 1 771 ? 12.330 13.212 -27.971 1.00 17.08 771 ASP A O 1
ATOM 6208 N N . ASP A 1 772 ? 10.288 13.899 -28.626 1.00 16.71 772 ASP A N 1
ATOM 6209 C CA . ASP A 1 772 ? 9.822 13.943 -27.263 1.00 16.83 772 ASP A CA 1
ATOM 6210 C C . ASP A 1 772 ? 9.515 12.557 -26.662 1.00 16.30 772 ASP A C 1
ATOM 6211 O O . ASP A 1 772 ? 9.155 12.433 -25.493 1.00 17.10 772 ASP A O 1
ATOM 6216 N N . GLY A 1 773 ? 9.698 11.517 -27.452 1.00 16.38 773 GLY A N 1
ATOM 6217 C CA . GLY A 1 773 ? 9.604 10.138 -26.936 1.00 15.90 773 GLY A CA 1
ATOM 6218 C C . GLY A 1 773 ? 8.191 9.592 -26.786 1.00 18.23 773 GLY A C 1
ATOM 6219 O O . GLY A 1 773 ? 8.017 8.441 -26.343 1.00 17.59 773 GLY A O 1
ATOM 6220 N N . GLU A 1 774 ? 7.168 10.401 -27.079 1.00 16.44 7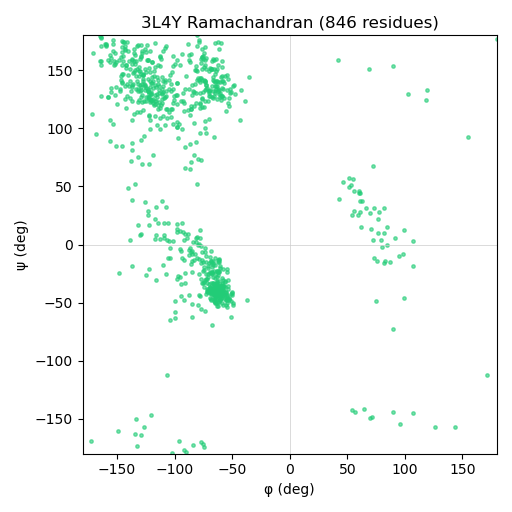74 GLU A N 1
ATOM 6221 C CA . GLU A 1 774 ? 5.799 9.918 -26.813 1.00 19.41 774 GLU A CA 1
ATOM 6222 C C . GLU A 1 774 ? 4.689 10.407 -27.732 1.00 19.06 774 GLU A C 1
ATOM 6223 O O . GLU A 1 774 ? 3.645 9.757 -27.832 1.00 19.47 774 GLU A O 1
ATOM 6229 N N . THR A 1 775 ? 4.873 11.557 -28.368 1.00 19.50 775 THR A N 1
ATOM 6230 C CA . THR A 1 775 ? 3.794 12.136 -29.200 1.00 22.01 775 THR A CA 1
ATOM 6231 C C . THR A 1 775 ? 3.606 11.373 -30.506 1.00 22.51 775 THR A C 1
ATOM 6232 O O . THR A 1 775 ? 4.599 10.913 -31.115 1.00 20.56 775 THR A O 1
ATOM 6236 N N . LYS A 1 776 ? 2.350 11.189 -30.935 1.00 24.53 776 LYS A N 1
ATOM 6237 C CA . LYS A 1 776 ? 2.089 10.509 -32.215 1.00 28.20 776 LYS A CA 1
ATOM 6238 C C . LYS A 1 776 ? 2.406 11.510 -33.368 1.00 29.10 776 LYS A C 1
ATOM 6239 O O . LYS A 1 776 ? 2.358 12.722 -33.157 1.00 29.97 776 LYS A O 1
ATOM 6245 N N . ASP A 1 777 ? 2.807 11.017 -34.539 1.00 29.64 777 ASP A N 1
ATOM 6246 C CA . ASP A 1 777 ? 3.009 11.863 -35.758 1.00 29.38 777 ASP A CA 1
ATOM 6247 C C . ASP A 1 777 ? 4.234 12.808 -35.701 1.00 27.73 777 ASP A C 1
ATOM 6248 O O . ASP A 1 777 ? 4.356 13.737 -36.488 1.00 28.03 777 ASP A O 1
ATOM 6253 N N . THR A 1 778 ? 5.110 12.577 -34.743 1.00 25.33 778 THR A N 1
ATOM 6254 C CA . THR A 1 778 ? 6.318 13.354 -34.568 1.00 24.94 778 THR A CA 1
ATOM 6255 C C . THR A 1 778 ? 7.222 13.259 -35.836 1.00 23.99 778 THR A C 1
ATOM 6256 O O . THR A 1 778 ? 7.857 14.247 -36.231 1.00 23.23 778 THR A O 1
ATOM 6260 N N . VAL A 1 779 ? 7.248 12.089 -36.493 1.00 22.94 779 VAL A N 1
ATOM 6261 C CA . VAL A 1 779 ? 8.028 11.913 -37.715 1.00 24.37 779 VAL A CA 1
ATOM 6262 C C . VAL A 1 779 ? 7.274 12.509 -38.912 1.00 24.73 779 VAL A C 1
ATOM 6263 O O . VAL A 1 779 ? 7.784 13.373 -39.610 1.00 24.07 779 VAL A O 1
ATOM 6267 N N . ALA A 1 780 ? 6.016 12.096 -39.075 1.00 26.38 780 ALA A N 1
ATOM 6268 C CA . ALA A 1 780 ? 5.130 12.662 -40.098 1.00 27.41 780 ALA A CA 1
ATOM 6269 C C . ALA A 1 780 ? 5.101 14.184 -40.050 1.00 28.16 780 ALA A C 1
ATOM 6270 O O . ALA A 1 780 ? 5.159 14.835 -41.095 1.00 29.30 780 ALA A O 1
ATOM 6272 N N . ASN A 1 781 ? 5.034 14.757 -38.843 1.00 28.50 781 ASN A N 1
ATOM 6273 C CA . ASN A 1 781 ? 4.894 16.208 -38.700 1.00 29.81 781 ASN A CA 1
ATOM 6274 C C . ASN A 1 781 ? 6.241 16.891 -38.575 1.00 29.30 781 ASN A C 1
ATOM 6275 O O . ASN A 1 781 ? 6.320 18.104 -38.411 1.00 30.06 781 ASN A O 1
ATOM 6280 N N . LYS A 1 782 ? 7.300 16.102 -38.690 1.00 28.36 782 LYS A N 1
ATOM 6281 C CA . LYS A 1 782 ? 8.669 16.638 -38.691 1.00 27.95 782 LYS A CA 1
ATOM 6282 C C . LYS A 1 782 ? 8.934 17.479 -37.479 1.00 26.68 782 LYS A C 1
ATOM 6283 O O . LYS A 1 782 ? 9.316 18.651 -37.589 1.00 27.55 782 LYS A O 1
ATOM 6289 N N . VAL A 1 783 ? 8.734 16.894 -36.312 1.00 23.89 783 VAL A N 1
ATOM 6290 C CA . VAL A 1 783 ? 9.094 17.545 -35.064 1.00 22.53 783 VAL A CA 1
ATOM 6291 C C . VAL A 1 783 ? 10.119 16.646 -34.423 1.00 21.46 783 VAL A C 1
ATOM 6292 O O . VAL A 1 783 ? 9.823 15.902 -33.493 1.00 20.91 783 VAL A O 1
ATOM 6296 N N . TYR A 1 784 ? 11.354 16.712 -34.929 1.00 19.34 784 TYR A N 1
ATOM 6297 C CA . TYR A 1 784 ? 12.390 15.905 -34.322 1.00 18.39 784 TYR A CA 1
ATOM 6298 C C . TYR A 1 784 ? 13.748 16.452 -34.655 1.00 17.95 784 TYR A C 1
ATOM 6299 O O . TYR A 1 784 ? 13.876 17.319 -35.525 1.00 20.12 784 TYR A O 1
ATOM 6308 N N . LEU A 1 785 ? 14.736 15.888 -34.003 1.00 17.35 785 LEU A N 1
ATOM 6309 C CA . LEU A 1 785 ? 16.142 16.201 -34.271 1.00 18.13 785 LEU A CA 1
ATOM 6310 C C . LEU A 1 785 ? 16.734 14.952 -34.910 1.00 18.34 785 LEU A C 1
ATOM 6311 O O . LEU A 1 785 ? 16.471 13.823 -34.457 1.00 18.75 785 LEU A O 1
ATOM 6316 N N . LEU A 1 786 ? 17.487 15.132 -35.986 1.00 17.43 786 LEU A N 1
ATOM 6317 C CA . LEU A 1 786 ? 18.264 14.030 -36.515 1.00 19.17 786 LEU A CA 1
ATOM 6318 C C . LEU A 1 786 ? 19.652 14.574 -36.744 1.00 19.05 786 LEU A C 1
ATOM 6319 O O . LEU A 1 786 ? 19.816 15.580 -37.436 1.00 19.39 786 LEU A O 1
ATOM 6324 N N . CYS A 1 787 ? 20.651 13.960 -36.126 1.00 19.94 787 CYS A N 1
ATOM 6325 C CA . CYS A 1 787 ? 22.003 14.436 -36.389 1.00 21.18 787 CYS A CA 1
ATOM 6326 C C . CYS A 1 787 ? 22.922 13.313 -36.766 1.00 21.01 787 CYS A C 1
ATOM 6327 O O . CYS A 1 787 ? 22.621 12.156 -36.505 1.00 19.03 787 CYS A O 1
ATOM 6330 N N . GLU A 1 788 ? 24.045 13.664 -37.378 1.00 19.78 788 GLU A N 1
ATOM 6331 C CA . GLU A 1 788 ? 24.926 12.654 -37.971 1.00 20.88 788 GLU A CA 1
ATOM 6332 C C . GLU A 1 788 ? 26.273 12.926 -37.403 1.00 20.29 788 GLU A C 1
ATOM 6333 O O . GLU A 1 788 ? 26.648 14.097 -37.252 1.00 21.63 788 GLU A O 1
ATOM 6339 N N . PHE A 1 789 ? 26.998 11.865 -37.089 1.00 18.41 789 PHE A N 1
ATOM 6340 C CA . PHE A 1 789 ? 28.351 11.975 -36.524 1.00 18.39 789 PHE A CA 1
ATOM 6341 C C . PHE A 1 789 ? 29.279 11.328 -37.524 1.00 18.47 789 PHE A C 1
ATOM 6342 O O . PHE A 1 789 ? 28.956 10.279 -38.076 1.00 17.89 789 PHE A O 1
ATOM 6350 N N . SER A 1 790 ? 30.429 11.948 -37.784 1.00 19.77 790 SER A N 1
ATOM 6351 C CA . SER A 1 790 ? 31.417 11.288 -38.635 1.00 21.18 790 SER A CA 1
ATOM 6352 C C . SER A 1 790 ? 32.796 11.655 -38.142 1.00 20.85 790 SER A C 1
ATOM 6353 O O . SER A 1 790 ? 33.035 12.794 -37.758 1.00 19.68 790 SER A O 1
ATOM 6356 N N . VAL A 1 791 ? 33.676 10.661 -38.145 1.00 22.21 791 VAL A N 1
ATOM 6357 C CA . VAL A 1 791 ? 35.045 10.847 -37.736 1.00 23.44 791 VAL A CA 1
ATOM 6358 C C . VAL A 1 791 ? 35.905 10.405 -38.908 1.00 25.89 791 VAL A C 1
ATOM 6359 O O . VAL A 1 791 ? 35.686 9.365 -39.495 1.00 23.66 791 VAL A O 1
ATOM 6363 N N . THR A 1 792 ? 36.877 11.222 -39.281 1.00 28.71 792 THR A N 1
ATOM 6364 C CA . THR A 1 792 ? 37.758 10.882 -40.414 1.00 33.43 792 THR A CA 1
ATOM 6365 C C . THR A 1 792 ? 38.920 11.734 -40.068 1.00 35.08 792 THR A C 1
ATOM 6366 O O . THR A 1 792 ? 38.740 12.963 -39.881 1.00 35.05 792 THR A O 1
ATOM 6370 N N . GLN A 1 793 ? 40.089 11.081 -40.020 1.00 36.55 793 GLN A N 1
ATOM 6371 C CA . GLN A 1 793 ? 41.093 11.336 -38.977 1.00 38.11 793 GLN A CA 1
ATOM 6372 C C . GLN A 1 793 ? 41.286 12.737 -38.438 1.00 36.53 793 GLN A C 1
ATOM 6373 O O . GLN A 1 793 ? 41.183 13.766 -39.157 1.00 37.59 793 GLN A O 1
ATOM 6379 N N . ASN A 1 794 ? 41.564 12.747 -37.141 1.00 35.13 794 ASN A N 1
ATOM 6380 C CA . ASN A 1 794 ? 41.850 13.957 -36.397 1.00 33.40 794 ASN A CA 1
ATOM 6381 C C . ASN A 1 794 ? 40.562 14.763 -36.211 1.00 30.77 794 ASN A C 1
ATOM 6382 O O . ASN A 1 794 ? 40.642 15.869 -35.738 1.00 29.68 794 ASN A O 1
ATOM 6387 N N . ARG A 1 795 ? 39.392 14.273 -36.637 1.00 28.78 795 ARG A N 1
ATOM 6388 C CA . ARG A 1 795 ? 38.210 15.177 -36.621 1.00 27.41 795 ARG A CA 1
ATOM 6389 C C . ARG A 1 795 ? 36.868 14.461 -36.451 1.00 26.20 795 ARG A C 1
ATOM 6390 O O . ARG A 1 795 ? 36.597 13.566 -37.207 1.00 26.66 795 ARG A O 1
ATOM 6398 N N . LEU A 1 796 ? 36.050 14.903 -35.498 1.00 23.46 796 LEU A N 1
ATOM 6399 C CA . LEU A 1 796 ? 34.643 14.454 -35.385 1.00 22.92 796 LEU A CA 1
ATOM 6400 C C . LEU A 1 796 ? 33.809 15.616 -35.827 1.00 21.84 796 LEU A C 1
ATOM 6401 O O . LEU A 1 796 ? 34.013 16.747 -35.365 1.00 22.45 796 LEU A O 1
ATOM 6406 N N . GLU A 1 797 ? 32.849 15.359 -36.702 1.00 22.82 797 GLU A N 1
ATOM 6407 C CA . GLU A 1 797 ? 31.877 16.356 -37.045 1.00 22.60 797 GLU A CA 1
ATOM 6408 C C . GLU A 1 797 ? 30.537 15.902 -36.540 1.00 22.23 797 GLU A C 1
ATOM 6409 O O . GLU A 1 797 ? 30.178 14.725 -36.694 1.00 21.64 797 GLU A O 1
ATOM 6415 N N . VAL A 1 798 ? 29.814 16.852 -35.952 1.00 21.93 798 VAL A N 1
ATOM 6416 C CA . VAL A 1 798 ? 28.406 16.642 -35.574 1.00 22.07 798 VAL A CA 1
ATOM 6417 C C . VAL A 1 798 ? 27.621 17.565 -36.497 1.00 22.34 798 VAL A C 1
ATOM 6418 O O . VAL A 1 798 ? 27.834 18.788 -36.498 1.00 21.34 798 VAL A O 1
ATOM 6422 N N . ASN A 1 799 ? 26.775 16.976 -37.334 1.00 22.72 799 ASN A N 1
ATOM 6423 C CA . ASN A 1 799 ? 26.025 17.666 -38.350 1.00 25.46 799 ASN A CA 1
ATOM 6424 C C . ASN A 1 799 ? 24.543 17.476 -38.058 1.00 25.43 799 ASN A C 1
ATOM 6425 O O . ASN A 1 799 ? 24.115 16.396 -37.630 1.00 25.76 799 ASN A O 1
ATOM 6430 N N . ILE A 1 800 ? 23.782 18.535 -38.262 1.00 25.22 800 ILE A N 1
ATOM 6431 C CA . ILE A 1 800 ? 22.366 18.507 -37.926 1.00 26.00 800 ILE A CA 1
ATOM 6432 C C . ILE A 1 800 ? 21.629 18.435 -39.235 1.00 26.37 800 ILE A C 1
ATOM 6433 O O . ILE A 1 800 ? 21.725 19.340 -40.042 1.00 27.17 800 ILE A O 1
ATOM 6438 N N . SER A 1 801 ? 20.903 17.356 -39.463 1.00 26.39 801 SER A N 1
ATOM 6439 C CA . SER A 1 801 ? 20.143 17.258 -40.675 1.00 27.79 801 SER A CA 1
ATOM 6440 C C . SER A 1 801 ? 18.651 17.653 -40.501 1.00 27.36 801 SER A C 1
ATOM 6441 O O . SER A 1 801 ? 18.054 18.144 -41.436 1.00 28.70 801 SER A O 1
ATOM 6444 N N . GLN A 1 802 ? 18.066 17.453 -39.321 1.00 25.96 802 GLN A N 1
ATOM 6445 C CA . GLN A 1 802 ? 16.687 17.908 -39.051 1.00 25.09 802 GLN A CA 1
ATOM 6446 C C . GLN A 1 802 ? 16.734 18.502 -37.683 1.00 24.98 802 GLN A C 1
ATOM 6447 O O . GLN A 1 802 ? 17.336 17.936 -36.760 1.00 23.76 802 GLN A O 1
ATOM 6453 N N . SER A 1 803 ? 16.102 19.659 -37.538 1.00 25.34 803 SER A N 1
ATOM 6454 C CA . SER A 1 803 ? 16.308 20.468 -36.378 1.00 27.35 803 SER A CA 1
ATOM 6455 C C . SER A 1 803 ? 14.997 21.086 -35.917 1.00 27.08 803 SER A C 1
ATOM 6456 O O . SER A 1 803 ? 14.934 22.292 -35.687 1.00 29.00 803 SER A O 1
ATOM 6459 N N . THR A 1 804 ? 13.943 20.298 -35.797 1.00 25.34 804 THR A N 1
ATOM 6460 C CA . THR A 1 804 ? 12.654 20.884 -35.449 1.00 25.42 804 THR A CA 1
ATOM 6461 C C . THR A 1 804 ? 12.103 20.455 -34.080 1.00 25.11 804 THR A C 1
ATOM 6462 O O . THR A 1 804 ? 10.912 20.615 -33.794 1.00 26.52 804 THR A O 1
ATOM 6466 N N . TYR A 1 805 ? 12.975 19.938 -33.233 1.00 23.85 805 TYR A N 1
ATOM 6467 C CA . TYR A 1 805 ? 12.644 19.639 -31.862 1.00 23.65 805 TYR A CA 1
ATOM 6468 C C . TYR A 1 805 ? 13.840 19.999 -30.977 1.00 23.99 805 TYR A C 1
ATOM 6469 O O . TYR A 1 805 ? 14.965 19.544 -31.223 1.00 24.72 805 TYR A O 1
ATOM 6478 N N . LYS A 1 806 ? 13.593 20.788 -29.938 1.00 23.86 806 LYS A N 1
ATOM 6479 C CA . LYS A 1 806 ? 14.644 21.089 -28.990 1.00 24.10 806 LYS A CA 1
ATOM 6480 C C . LYS A 1 806 ? 14.178 20.647 -27.608 1.00 23.32 806 LYS A C 1
ATOM 6481 O O . LYS A 1 806 ? 13.226 21.199 -27.039 1.00 22.68 806 LYS A O 1
ATOM 6487 N N . ASP A 1 807 ? 14.836 19.612 -27.093 1.00 21.25 807 ASP A N 1
ATOM 6488 C CA . ASP A 1 807 ? 14.511 19.054 -25.809 1.00 20.63 807 ASP A CA 1
ATOM 6489 C C . ASP A 1 807 ? 14.685 20.104 -24.710 1.00 21.17 807 ASP A C 1
ATOM 6490 O O . ASP A 1 807 ? 15.732 20.741 -24.635 1.00 19.81 807 ASP A O 1
ATOM 6495 N N . PRO A 1 808 ? 13.673 20.272 -23.832 1.00 21.60 808 PRO A N 1
ATOM 6496 C CA . PRO A 1 808 ? 13.798 21.341 -22.839 1.00 21.65 808 PRO A CA 1
ATOM 6497 C C . PRO A 1 808 ? 14.778 21.089 -21.689 1.00 22.33 808 PRO A C 1
ATOM 6498 O O . PRO A 1 808 ? 14.963 21.957 -20.831 1.00 22.45 808 PRO A O 1
ATOM 6502 N N . ASN A 1 809 ? 15.390 19.900 -21.649 1.00 21.63 809 ASN A N 1
ATOM 6503 C CA . ASN A 1 809 ? 16.172 19.503 -20.502 1.00 21.84 809 ASN A CA 1
ATOM 6504 C C . ASN A 1 809 ? 17.655 19.818 -20.604 1.00 21.96 809 ASN A C 1
ATOM 6505 O O . ASN A 1 809 ? 18.422 19.234 -19.848 1.00 23.34 809 ASN A O 1
ATOM 6510 N N . ASN A 1 810 ? 18.035 20.720 -21.496 1.00 22.79 810 ASN A N 1
ATOM 6511 C CA . ASN A 1 810 ? 19.450 21.194 -21.562 1.00 22.86 810 ASN A CA 1
ATOM 6512 C C . ASN A 1 810 ? 20.396 20.038 -21.851 1.00 22.64 810 ASN A C 1
ATOM 6513 O O . ASN A 1 810 ? 21.450 19.887 -21.178 1.00 22.09 810 ASN A O 1
ATOM 6518 N N . LEU A 1 811 ? 20.016 19.187 -22.808 1.00 21.16 811 LEU A N 1
ATOM 6519 C CA . LEU A 1 811 ? 20.813 17.958 -23.014 1.00 19.75 811 LEU A CA 1
ATOM 6520 C C . LEU A 1 811 ? 22.068 18.294 -23.788 1.00 18.91 811 LEU A C 1
ATOM 6521 O O . LEU A 1 811 ? 22.026 19.079 -24.714 1.00 19.14 811 LEU A O 1
ATOM 6526 N N . ALA A 1 812 ? 23.175 17.620 -23.440 1.00 18.73 812 ALA A N 1
ATOM 6527 C CA . ALA A 1 812 ? 24.400 17.848 -24.186 1.00 17.98 812 ALA A CA 1
ATOM 6528 C C . ALA A 1 812 ? 25.222 16.587 -24.083 1.00 17.06 812 ALA A C 1
ATOM 6529 O O . ALA A 1 812 ? 25.108 15.848 -23.108 1.00 18.50 812 ALA A O 1
ATOM 6531 N N . PHE A 1 813 ? 26.084 16.391 -25.071 1.00 18.02 813 PHE A N 1
ATOM 6532 C CA . PHE A 1 813 ? 27.139 15.340 -25.003 1.00 18.00 813 PHE A CA 1
ATOM 6533 C C . PHE A 1 813 ? 28.207 15.853 -24.085 1.00 19.38 813 PHE A C 1
ATOM 6534 O O . PHE A 1 813 ? 28.793 16.915 -24.359 1.00 21.34 813 PHE A O 1
ATOM 6542 N N . ASN A 1 814 ? 28.451 15.156 -22.981 1.00 18.02 814 ASN A N 1
ATOM 6543 C CA . ASN A 1 814 ? 29.469 15.626 -22.050 1.00 20.57 814 ASN A CA 1
ATOM 6544 C C . ASN A 1 814 ? 30.661 14.689 -21.996 1.00 20.73 814 ASN A C 1
ATOM 6545 O O . ASN A 1 814 ? 31.557 14.882 -21.205 1.00 20.38 814 ASN A O 1
ATOM 6550 N N . GLU A 1 815 ? 30.636 13.671 -22.850 1.00 21.10 815 GLU A N 1
ATOM 6551 C CA . GLU A 1 815 ? 31.719 12.664 -22.860 1.00 23.54 815 GLU A CA 1
ATOM 6552 C C . GLU A 1 815 ? 31.803 12.013 -24.227 1.00 22.15 815 GLU A C 1
ATOM 6553 O O . GLU A 1 815 ? 30.778 11.648 -24.817 1.00 20.73 815 GLU A O 1
ATOM 6559 N N . ILE A 1 816 ? 33.034 11.879 -24.733 1.00 21.20 816 ILE A N 1
ATOM 6560 C CA . ILE A 1 816 ? 33.268 11.196 -26.003 1.00 20.08 816 ILE A CA 1
ATOM 6561 C C . ILE A 1 816 ? 34.346 10.164 -25.703 1.00 20.09 816 ILE A C 1
ATOM 6562 O O . ILE A 1 816 ? 35.422 10.512 -25.174 1.00 19.42 816 ILE A O 1
ATOM 6567 N N . LYS A 1 817 ? 34.040 8.898 -25.977 1.00 18.48 817 LYS A N 1
ATOM 6568 C CA . LYS A 1 817 ? 35.001 7.811 -25.755 1.00 20.05 817 LYS A CA 1
ATOM 6569 C C . LYS A 1 817 ? 35.393 7.308 -27.139 1.00 20.37 817 LYS A C 1
ATOM 6570 O O . LYS A 1 817 ? 34.532 6.919 -27.931 1.00 19.85 817 LYS A O 1
ATOM 6576 N N . ILE A 1 818 ? 36.699 7.291 -27.418 1.00 18.82 818 ILE A N 1
ATOM 6577 C CA . ILE A 1 818 ? 37.220 6.900 -28.746 1.00 18.14 818 ILE A CA 1
ATOM 6578 C C . ILE A 1 818 ? 37.999 5.601 -28.548 1.00 18.72 818 ILE A C 1
ATOM 6579 O O . ILE A 1 818 ? 38.872 5.517 -27.676 1.00 17.67 818 ILE A O 1
ATOM 6584 N N . LEU A 1 819 ? 37.592 4.567 -29.284 1.00 16.03 819 LEU A N 1
ATOM 6585 C CA . LEU A 1 819 ? 38.198 3.244 -29.200 1.00 17.38 819 LEU A CA 1
ATOM 6586 C C . LEU A 1 819 ? 39.104 3.041 -30.417 1.00 17.82 819 LEU A C 1
ATOM 6587 O O . LEU A 1 819 ? 38.760 3.414 -31.537 1.00 17.62 819 LEU A O 1
ATOM 6592 N N . GLY A 1 820 ? 40.263 2.454 -30.172 1.00 18.47 820 GLY A N 1
ATOM 6593 C CA . GLY A 1 820 ? 41.172 2.072 -31.242 1.00 19.28 820 GLY A CA 1
ATOM 6594 C C . GLY A 1 820 ? 42.016 3.242 -31.706 1.00 20.98 820 GLY A C 1
ATOM 6595 O O . GLY A 1 820 ? 42.389 3.349 -32.881 1.00 21.56 820 GLY A O 1
ATOM 6596 N N . THR A 1 821 ? 42.320 4.138 -30.786 1.00 19.64 821 THR A N 1
ATOM 6597 C CA . THR A 1 821 ? 43.006 5.347 -31.160 1.00 21.53 821 THR A CA 1
ATOM 6598 C C . THR A 1 821 ? 44.378 5.477 -30.508 1.00 21.94 821 THR A C 1
ATOM 6599 O O . THR A 1 821 ? 44.617 5.000 -29.397 1.00 21.77 821 THR A O 1
ATOM 6603 N N . GLU A 1 822 ? 45.276 6.146 -31.219 1.00 22.68 822 GLU A N 1
ATOM 6604 C CA . GLU A 1 822 ? 46.505 6.631 -30.624 1.00 24.56 822 GLU A CA 1
ATOM 6605 C C . GLU A 1 822 ? 46.179 7.868 -29.788 1.00 24.02 822 GLU A C 1
ATOM 6606 O O . GLU A 1 822 ? 45.156 8.509 -29.992 1.00 23.77 822 GLU A O 1
ATOM 6612 N N . GLU A 1 823 ? 47.062 8.227 -28.877 1.00 26.17 823 GLU A N 1
ATOM 6613 C CA . GLU A 1 823 ? 46.791 9.368 -27.991 1.00 26.87 823 GLU A CA 1
ATOM 6614 C C . GLU A 1 823 ? 46.408 10.675 -28.717 1.00 28.10 823 GLU A C 1
ATOM 6615 O O . GLU A 1 823 ? 47.202 11.221 -29.516 1.00 27.71 823 GLU A O 1
ATOM 6621 N N . PRO A 1 824 ? 45.193 11.195 -28.455 1.00 28.42 824 PRO A N 1
ATOM 6622 C CA . PRO A 1 824 ? 44.862 12.501 -28.997 1.00 30.30 824 PRO A CA 1
ATOM 6623 C C . PRO A 1 824 ? 45.608 13.593 -28.210 1.00 31.98 824 PRO A C 1
ATOM 6624 O O . PRO A 1 824 ? 45.767 13.479 -26.981 1.00 33.40 824 PRO A O 1
ATOM 6628 N N . SER A 1 825 ? 46.086 14.612 -28.907 1.00 32.24 825 SER A N 1
ATOM 6629 C CA . SER A 1 825 ? 46.582 15.798 -28.231 1.00 33.14 825 SER A CA 1
ATOM 6630 C C . SER A 1 825 ? 45.924 17.022 -28.828 1.00 32.91 825 SER A C 1
ATOM 6631 O O . SER A 1 825 ? 45.344 16.941 -29.916 1.00 32.31 825 SER A O 1
ATOM 6634 N N . ASN A 1 826 ? 46.037 18.153 -28.120 1.00 33.27 826 ASN A N 1
ATOM 6635 C CA . ASN A 1 826 ? 45.445 19.445 -28.527 1.00 33.52 826 ASN A CA 1
ATOM 6636 C C . ASN A 1 826 ? 43.993 19.332 -28.985 1.00 32.10 826 ASN A C 1
ATOM 6637 O O . ASN A 1 826 ? 43.675 19.786 -30.073 1.00 31.66 826 ASN A O 1
ATOM 6642 N N . VAL A 1 827 ? 43.119 18.744 -28.175 1.00 31.44 827 VAL A N 1
ATOM 6643 C CA . VAL A 1 827 ? 41.704 18.618 -28.557 1.00 30.76 827 VAL A CA 1
ATOM 6644 C C . VAL A 1 827 ? 41.035 19.981 -28.526 1.00 30.26 827 VAL A C 1
ATOM 6645 O O . VAL A 1 827 ? 41.141 20.705 -27.556 1.00 31.33 827 VAL A O 1
ATOM 6649 N N . THR A 1 828 ? 40.372 20.348 -29.610 1.00 30.21 828 THR A N 1
ATOM 6650 C CA . THR A 1 828 ? 39.721 21.634 -29.698 1.00 30.67 828 THR A CA 1
ATOM 6651 C C . THR A 1 828 ? 38.292 21.408 -30.176 1.00 29.62 828 THR A C 1
ATOM 6652 O O . THR A 1 828 ? 38.013 20.486 -30.932 1.00 29.15 828 THR A O 1
ATOM 6656 N N . VAL A 1 829 ? 37.394 22.266 -29.740 1.00 29.43 829 VAL A N 1
ATOM 6657 C CA . VAL A 1 829 ? 35.985 22.095 -30.046 1.00 29.30 829 VAL A CA 1
ATOM 6658 C C . VAL A 1 829 ? 35.537 23.395 -30.696 1.00 29.88 829 VAL A C 1
ATOM 6659 O O . VAL A 1 829 ? 35.774 24.491 -30.138 1.00 29.90 829 VAL A O 1
ATOM 6663 N N . LYS A 1 830 ? 34.922 23.299 -31.869 1.00 29.40 830 LYS A N 1
ATOM 6664 C CA . LYS A 1 830 ? 34.400 24.477 -32.538 1.00 30.34 830 LYS A CA 1
ATOM 6665 C C . LYS A 1 830 ? 32.907 24.373 -32.737 1.00 31.03 830 LYS A C 1
ATOM 6666 O O . LYS A 1 830 ? 32.382 23.296 -32.973 1.00 28.52 830 LYS A O 1
ATOM 6672 N N . HIS A 1 831 ? 32.228 25.505 -32.628 1.00 33.40 831 HIS A N 1
ATOM 6673 C CA . HIS A 1 831 ? 30.789 25.559 -32.848 1.00 37.11 831 HIS A CA 1
ATOM 6674 C C . HIS A 1 831 ? 30.590 26.489 -34.008 1.00 39.31 831 HIS A C 1
ATOM 6675 O O . HIS A 1 831 ? 31.025 27.634 -33.957 1.00 39.12 831 HIS A O 1
ATOM 6682 N N . ASN A 1 832 ? 29.957 25.980 -35.068 1.00 42.92 832 ASN A N 1
ATOM 6683 C CA . ASN A 1 832 ? 29.835 26.706 -36.337 1.00 45.80 832 ASN A CA 1
ATOM 6684 C C . ASN A 1 832 ? 31.155 27.391 -36.703 1.00 46.96 832 ASN A C 1
ATOM 6685 O O . ASN A 1 832 ? 31.161 28.519 -37.179 1.00 47.93 832 ASN A O 1
ATOM 6690 N N . GLY A 1 833 ? 32.274 26.713 -36.454 1.00 48.20 833 GLY A N 1
ATOM 6691 C CA . GLY A 1 833 ? 33.596 27.235 -36.818 1.00 49.05 833 GLY A CA 1
ATOM 6692 C C . GLY A 1 833 ? 34.379 27.984 -35.755 1.00 50.22 833 GLY A C 1
ATOM 6693 O O . GLY A 1 833 ? 35.564 28.272 -35.939 1.00 50.48 833 GLY A O 1
ATOM 6694 N N . VAL A 1 834 ? 33.735 28.288 -34.635 1.00 50.87 834 VAL A N 1
ATOM 6695 C CA . VAL A 1 834 ? 34.338 29.104 -33.585 1.00 51.65 834 VAL A CA 1
ATOM 6696 C C . VAL A 1 834 ? 34.627 28.282 -32.320 1.00 52.41 834 VAL A C 1
ATOM 6697 O O . VAL A 1 834 ? 33.753 27.576 -31.844 1.00 51.52 834 VAL A O 1
ATOM 6701 N N . PRO A 1 835 ? 35.860 28.374 -31.772 1.00 53.50 835 PRO A N 1
ATOM 6702 C CA . PRO A 1 835 ? 36.099 27.857 -30.415 1.00 54.44 835 PRO A CA 1
ATOM 6703 C C . PRO A 1 835 ? 35.127 28.657 -29.542 1.00 55.68 835 PRO A C 1
ATOM 6704 O O . PRO A 1 835 ? 34.824 29.778 -29.923 1.00 56.98 835 PRO A O 1
ATOM 6708 N N . SER A 1 836 ? 34.630 28.188 -28.397 1.00 56.70 836 SER A N 1
ATOM 6709 C CA . SER A 1 836 ? 35.204 27.187 -27.500 1.00 57.30 836 SER A CA 1
ATOM 6710 C C . SER A 1 836 ? 36.708 27.347 -27.300 1.00 57.67 836 SER A C 1
ATOM 6711 O O . SER A 1 836 ? 37.136 28.237 -26.562 1.00 57.81 836 SER A O 1
ATOM 6714 N N . THR A 1 838 ? 37.336 26.165 -25.157 1.00 44.79 838 THR A N 1
ATOM 6715 C CA . THR A 1 838 ? 37.233 25.878 -23.734 1.00 44.44 838 THR A CA 1
ATOM 6716 C C . THR A 1 838 ? 37.755 24.444 -23.545 1.00 42.63 838 THR A C 1
ATOM 6717 O O . THR A 1 838 ? 36.998 23.495 -23.675 1.00 43.65 838 THR A O 1
ATOM 6721 N N . SER A 1 839 ? 39.057 24.319 -23.258 1.00 39.82 839 SER A N 1
ATOM 6722 C CA . SER A 1 839 ? 39.830 23.073 -23.407 1.00 36.87 839 SER A CA 1
ATOM 6723 C C . SER A 1 839 ? 39.291 21.818 -22.679 1.00 33.33 839 SER A C 1
ATOM 6724 O O . SER A 1 839 ? 39.227 21.783 -21.449 1.00 33.56 839 SER A O 1
ATOM 6727 N N . PRO A 1 840 ? 38.871 20.796 -23.448 1.00 29.92 840 PRO A N 1
ATOM 6728 C CA . PRO A 1 840 ? 38.354 19.566 -22.844 1.00 26.92 840 PRO A CA 1
ATOM 6729 C C . PRO A 1 840 ? 39.413 18.798 -22.075 1.00 25.17 840 PRO A C 1
ATOM 6730 O O . PRO A 1 840 ? 40.610 18.961 -22.326 1.00 24.57 840 PRO A O 1
ATOM 6734 N N . THR A 1 841 ? 38.969 17.947 -21.158 1.00 21.18 841 THR A N 1
ATOM 6735 C CA . THR A 1 841 ? 39.857 17.046 -20.468 1.00 20.46 841 THR A CA 1
ATOM 6736 C C . THR A 1 841 ? 40.004 15.746 -21.275 1.00 20.33 841 THR A C 1
ATOM 6737 O O . THR A 1 841 ? 39.012 15.191 -21.751 1.00 20.01 841 THR A O 1
ATOM 6741 N N . VAL A 1 842 ? 41.233 15.255 -21.447 1.00 20.72 842 VAL A N 1
ATOM 6742 C CA . VAL A 1 842 ? 41.408 14.006 -22.169 1.00 21.25 842 VAL A CA 1
ATOM 6743 C C . VAL A 1 842 ? 42.121 13.001 -21.275 1.00 20.75 842 VAL A C 1
ATOM 6744 O O . VAL A 1 842 ? 43.195 13.333 -20.691 1.00 20.41 842 VAL A O 1
ATOM 6748 N N . THR A 1 843 ? 41.530 11.815 -21.116 1.00 18.55 843 THR A N 1
ATOM 6749 C CA . THR A 1 843 ? 42.186 10.717 -20.408 1.00 19.91 843 THR A CA 1
ATOM 6750 C C . THR A 1 843 ? 42.543 9.645 -21.417 1.00 20.34 843 THR A C 1
ATOM 6751 O O . THR A 1 843 ? 41.728 9.342 -22.285 1.00 20.76 843 THR A O 1
ATOM 6755 N N . TYR A 1 844 ? 43.757 9.089 -21.326 1.00 19.50 844 TYR A N 1
ATOM 6756 C CA . TYR A 1 844 ? 44.173 8.101 -22.299 1.00 19.06 844 TYR A CA 1
ATOM 6757 C C . TYR A 1 844 ? 44.765 6.865 -21.652 1.00 20.06 844 TYR A C 1
ATOM 6758 O O . TYR A 1 844 ? 45.547 6.946 -20.692 1.00 19.29 844 TYR A O 1
ATOM 6767 N N . ASP A 1 845 ? 44.387 5.715 -22.203 1.00 18.85 845 ASP A N 1
ATOM 6768 C CA . ASP A 1 845 ? 44.851 4.429 -21.747 1.00 20.82 845 ASP A CA 1
ATOM 6769 C C . ASP A 1 845 ? 45.659 3.885 -22.916 1.00 21.62 845 ASP A C 1
ATOM 6770 O O . ASP A 1 845 ? 45.098 3.428 -23.913 1.00 20.96 845 ASP A O 1
ATOM 6775 N N . SER A 1 846 ? 46.977 3.946 -22.800 1.00 23.34 846 SER A N 1
ATOM 6776 C CA . SER A 1 846 ? 47.795 3.535 -23.930 1.00 25.23 846 SER A CA 1
ATOM 6777 C C . SER A 1 846 ? 47.857 2.004 -24.135 1.00 26.27 846 SER A C 1
ATOM 6778 O O . SER A 1 846 ? 48.163 1.555 -25.255 1.00 27.69 846 SER A O 1
ATOM 6781 N N . ASN A 1 847 ? 47.582 1.204 -23.106 1.00 25.69 847 ASN A N 1
ATOM 6782 C CA . ASN A 1 847 ? 47.545 -0.257 -23.275 1.00 26.58 847 ASN A CA 1
ATOM 6783 C C . ASN A 1 847 ? 46.301 -0.676 -24.075 1.00 25.72 847 ASN A C 1
ATOM 6784 O O . ASN A 1 847 ? 46.368 -1.549 -24.942 1.00 24.92 847 ASN A O 1
ATOM 6789 N N . LEU A 1 848 ? 45.182 -0.022 -23.782 1.00 23.41 848 LEU A N 1
ATOM 6790 C CA . LEU A 1 848 ? 43.906 -0.339 -24.424 1.00 23.35 848 LEU A CA 1
ATOM 6791 C C . LEU A 1 848 ? 43.609 0.469 -25.687 1.00 21.28 848 LEU A C 1
ATOM 6792 O O . LEU A 1 848 ? 42.697 0.107 -26.423 1.00 20.41 848 LEU A O 1
ATOM 6797 N N . LYS A 1 849 ? 44.363 1.547 -25.927 1.00 19.02 849 LYS A N 1
ATOM 6798 C CA . LYS A 1 849 ? 44.146 2.479 -27.058 1.00 17.55 849 LYS A CA 1
ATOM 6799 C C . LYS A 1 849 ? 42.733 3.107 -26.956 1.00 17.40 849 LYS A C 1
ATOM 6800 O O . LYS A 1 849 ? 42.006 3.188 -27.949 1.00 17.27 849 LYS A O 1
ATOM 6806 N N . VAL A 1 850 ? 42.395 3.546 -25.749 1.00 16.35 850 VAL A N 1
ATOM 6807 C CA . VAL A 1 850 ? 41.091 4.198 -25.479 1.00 17.23 850 VAL A CA 1
ATOM 6808 C C . VAL A 1 850 ? 41.328 5.617 -24.953 1.00 17.27 850 VAL A C 1
ATOM 6809 O O . VAL A 1 850 ? 42.098 5.807 -23.989 1.00 17.56 850 VAL A O 1
ATOM 6813 N N . ALA A 1 851 ? 40.655 6.589 -25.566 1.00 16.94 851 ALA A N 1
ATOM 6814 C CA . ALA A 1 851 ? 40.669 7.975 -25.118 1.00 17.84 851 ALA A CA 1
ATOM 6815 C C . ALA A 1 851 ? 39.263 8.343 -24.651 1.00 19.30 851 ALA A C 1
ATOM 6816 O O . ALA A 1 851 ? 38.287 7.927 -25.288 1.00 19.21 851 ALA A O 1
ATOM 6818 N N . ILE A 1 852 ? 39.171 9.067 -23.532 1.00 19.11 852 ILE A N 1
ATOM 6819 C CA . ILE A 1 852 ? 37.874 9.629 -23.119 1.00 19.56 852 ILE A CA 1
ATOM 6820 C C . ILE A 1 852 ? 38.051 11.121 -23.012 1.00 19.69 852 ILE A C 1
ATOM 6821 O O . ILE A 1 852 ? 38.980 11.617 -22.312 1.00 19.81 852 ILE A O 1
ATOM 6826 N N . ILE A 1 853 ? 37.190 11.838 -23.727 1.00 19.21 853 ILE A N 1
ATOM 6827 C CA . ILE A 1 853 ? 37.169 13.297 -23.707 1.00 19.73 853 ILE A CA 1
ATOM 6828 C C . ILE A 1 853 ? 36.026 13.687 -22.793 1.00 21.27 853 ILE A C 1
ATOM 6829 O O . ILE A 1 853 ? 34.902 13.229 -23.002 1.00 20.17 853 ILE A O 1
ATOM 6834 N N . THR A 1 854 ? 36.339 14.487 -21.772 1.00 20.52 854 THR A N 1
ATOM 6835 C CA . THR A 1 854 ? 35.321 14.980 -20.838 1.00 22.36 854 THR A CA 1
ATOM 6836 C C . THR A 1 854 ? 35.511 16.484 -20.652 1.00 22.80 854 THR A C 1
ATOM 6837 O O . THR A 1 854 ? 36.315 17.104 -21.353 1.00 20.44 854 THR A O 1
ATOM 6841 N N . ASP A 1 855 ? 34.736 17.064 -19.723 1.00 23.85 855 ASP A N 1
ATOM 6842 C CA . ASP A 1 855 ? 34.666 18.524 -19.589 1.00 25.21 855 ASP A CA 1
ATOM 6843 C C . ASP A 1 855 ? 34.368 19.169 -20.945 1.00 24.33 855 ASP A C 1
ATOM 6844 O O . ASP A 1 855 ? 35.026 20.118 -21.411 1.00 24.48 855 ASP A O 1
ATOM 6849 N N . ILE A 1 856 ? 33.350 18.632 -21.606 1.00 24.11 856 ILE A N 1
ATOM 6850 C CA . ILE A 1 856 ? 32.873 19.189 -22.844 1.00 24.06 856 ILE A CA 1
ATOM 6851 C C . ILE A 1 856 ? 31.385 19.330 -22.690 1.00 23.85 856 ILE A C 1
ATOM 6852 O O . ILE A 1 856 ? 30.804 18.671 -21.865 1.00 22.88 856 ILE A O 1
ATOM 6857 N N . ASP A 1 857 ? 30.803 20.173 -23.509 1.00 23.72 857 ASP A N 1
ATOM 6858 C CA . ASP A 1 857 ? 29.373 20.418 -23.437 1.00 25.29 857 ASP A CA 1
ATOM 6859 C C . ASP A 1 857 ? 28.903 20.655 -24.860 1.00 23.89 857 ASP A C 1
ATOM 6860 O O . ASP A 1 857 ? 28.805 21.797 -25.306 1.00 25.94 857 ASP A O 1
ATOM 6865 N N . LEU A 1 858 ? 28.617 19.590 -25.600 1.00 21.79 858 LEU A N 1
ATOM 6866 C CA . LEU A 1 858 ? 28.169 19.771 -26.975 1.00 19.61 858 LEU A CA 1
ATOM 6867 C C . LEU A 1 858 ? 26.650 19.687 -26.992 1.00 19.99 858 LEU A C 1
ATOM 6868 O O . LEU A 1 858 ? 26.077 18.603 -26.887 1.00 19.83 858 LEU A O 1
ATOM 6873 N N . LEU A 1 859 ? 26.002 20.823 -27.135 1.00 18.38 859 LEU A N 1
ATOM 6874 C CA . LEU A 1 859 ? 24.549 20.827 -26.957 1.00 18.82 859 LEU A CA 1
ATOM 6875 C C . LEU A 1 859 ? 23.887 19.996 -28.005 1.00 18.95 859 LEU A C 1
ATOM 6876 O O . LEU A 1 859 ? 24.194 20.087 -29.187 1.00 17.95 859 LEU A O 1
ATOM 6881 N N . LEU A 1 860 ? 22.913 19.198 -27.570 1.00 20.43 860 LEU A N 1
ATOM 6882 C CA . LEU A 1 860 ? 22.126 18.433 -28.503 1.00 22.24 860 LEU A CA 1
ATOM 6883 C C . LEU A 1 860 ? 21.448 19.377 -29.483 1.00 23.39 860 LEU A C 1
ATOM 6884 O O . LEU A 1 860 ? 20.796 20.357 -29.090 1.00 25.50 860 LEU A O 1
ATOM 6889 N N . GLY A 1 861 ? 21.623 19.095 -30.761 1.00 22.83 861 GLY A N 1
ATOM 6890 C CA . GLY A 1 861 ? 21.026 19.890 -31.806 1.00 22.61 861 GLY A CA 1
ATOM 6891 C C . GLY A 1 861 ? 21.863 21.040 -32.330 1.00 23.90 861 GLY A C 1
ATOM 6892 O O . GLY A 1 861 ? 21.403 21.813 -33.151 1.00 24.35 861 GLY A O 1
ATOM 6893 N N . GLU A 1 862 ? 23.098 21.143 -31.875 1.00 23.59 862 GLU A N 1
ATOM 6894 C CA . GLU A 1 862 ? 24.052 22.135 -32.395 1.00 24.28 862 GLU A CA 1
ATOM 6895 C C . GLU A 1 862 ? 25.156 21.410 -33.182 1.00 24.35 862 GLU A C 1
ATOM 6896 O O . GLU A 1 862 ? 25.555 20.310 -32.818 1.00 23.87 862 GLU A O 1
ATOM 6902 N N . ALA A 1 863 ? 25.630 22.031 -34.251 1.00 23.44 863 ALA A N 1
ATOM 6903 C CA . ALA A 1 863 ? 26.737 21.481 -35.036 1.00 22.86 863 ALA A CA 1
ATOM 6904 C C . ALA A 1 863 ? 28.062 21.792 -34.363 1.00 22.35 863 ALA A C 1
ATOM 6905 O O . ALA A 1 863 ? 28.259 22.885 -33.843 1.00 22.48 863 ALA A O 1
ATOM 6907 N N . TYR A 1 864 ? 28.972 20.836 -34.407 1.00 22.46 864 TYR A N 1
ATOM 6908 C CA . TYR A 1 864 ? 30.294 21.011 -33.818 1.00 21.64 864 TYR A CA 1
ATOM 6909 C C . TYR A 1 864 ? 31.300 20.270 -34.648 1.00 22.78 864 TYR A C 1
ATOM 6910 O O . TYR A 1 864 ? 30.960 19.317 -35.333 1.00 20.23 864 TYR A O 1
ATOM 6919 N N . THR A 1 865 ? 32.544 20.745 -34.567 1.00 22.41 865 THR A N 1
ATOM 6920 C CA . THR A 1 865 ? 33.711 19.981 -34.979 1.00 25.73 865 THR A CA 1
ATOM 6921 C C . THR A 1 865 ? 34.600 19.806 -33.741 1.00 24.89 865 THR A C 1
ATOM 6922 O O . THR A 1 865 ? 34.791 20.748 -32.987 1.00 27.15 865 THR A O 1
ATOM 6926 N N . VAL A 1 866 ? 35.098 18.604 -33.505 1.00 24.07 866 VAL A N 1
ATOM 6927 C CA . VAL A 1 866 ? 36.037 18.366 -32.427 1.00 23.95 866 VAL A CA 1
ATOM 6928 C C . VAL A 1 866 ? 37.257 17.821 -33.165 1.00 24.65 866 VAL A C 1
ATOM 6929 O O . VAL A 1 866 ? 37.130 16.896 -33.954 1.00 24.46 866 VAL A O 1
ATOM 6933 N N . GLU A 1 867 ? 38.406 18.463 -32.976 1.00 25.57 867 GLU A N 1
ATOM 6934 C CA . GLU A 1 867 ? 39.589 18.102 -33.743 1.00 27.62 867 GLU A CA 1
ATOM 6935 C C . GLU A 1 867 ? 40.694 17.813 -32.761 1.00 26.11 867 GLU A C 1
ATOM 6936 O O . GLU A 1 867 ? 40.716 18.363 -31.671 1.00 24.76 867 GLU A O 1
ATOM 6942 N N . TRP A 1 868 ? 41.595 16.934 -33.164 1.00 26.44 868 TRP A N 1
ATOM 6943 C CA . TRP A 1 868 ? 42.767 16.643 -32.366 1.00 28.30 868 TRP A CA 1
ATOM 6944 C C . TRP A 1 868 ? 43.959 16.345 -33.252 1.00 29.77 868 TRP A C 1
ATOM 6945 O O . TRP A 1 868 ? 43.817 16.155 -34.469 1.00 29.27 868 TRP A O 1
ATOM 6956 N N . ALA A 1 869 ? 45.123 16.271 -32.619 1.00 31.93 869 ALA A N 1
ATOM 6957 C CA . ALA A 1 869 ? 46.355 15.843 -33.282 1.00 34.12 869 ALA A CA 1
ATOM 6958 C C . ALA A 1 869 ? 46.827 14.557 -32.610 1.00 35.69 869 ALA A C 1
ATOM 6959 O O . ALA A 1 869 ? 46.241 14.118 -31.609 1.00 34.89 869 ALA A O 1
ATOM 6961 N N . HIS A 1 870 ? 47.869 13.937 -33.160 1.00 37.54 870 HIS A N 1
ATOM 6962 C CA . HIS A 1 870 ? 48.434 12.718 -32.573 1.00 39.83 870 HIS A CA 1
ATOM 6963 C C . HIS A 1 870 ? 49.943 12.870 -32.333 1.00 41.06 870 HIS A C 1
ATOM 6964 O O . HIS A 1 870 ? 50.397 13.895 -31.803 1.00 42.22 870 HIS A O 1
#

Sequence (863 aa):
VNELERINCIPDQPPTKATCDQRGCCWNPQGAVSVPWCYYSKNHSYHVEGNLVNTNAGFTARRLKNLPSSPVFGSNVDNVLLTAEYQTSNRFHFKLTDQTNNRFEVPHEHVQSFSGNAAASLTYQVEISRQPFSIKVTRRRSNNRVLFDSSIGPLLFADQFLQLSTRLPSTNVYGLGEHVHQQYRHDMNWKTWPIFNRDTTPNGNGTNLYGAQTFFLCLEDASGLSFGVFLMNSNAMEVVLQPAPAIITYRTIGGILDFYVFLGNTPEQVVQEYLELIIGRPALPSYWALGFHLSRYEYGTLDNMREVVERNRAAQLPYDVQHADIDYMDERRDFTYDSVDFKGFPEEFVNELHNNNGQKLVIIVDPAISNNSSSSKPYGPYDRGSDMKIWVNSSDGVTPLIGEEVWPGQTVFPDYTNPNCAVWWTKEFELFHNQVEFDGIWIDMNEVSNFVDGSVSGCSTNNLNNPPFTPRILDGYLFCCKTLCMDAVQHWGKQYDIHNLYGYSMAVATAEAAKTVFPNKRSFILTRSTFAGSGKFAAHWLGDNTATWDDLRWSIPGVLEFNLFGIPMVGPDICGFALDTPEELCRRWMQLGAFYPFSRNHNGQGYKDQDPASFGADSLLLNSSRHYLNIRYTLLPYLYTLFFRAHSRGDTVARPLLHEFYEDNSTWDVHQQFLWGPGLLITPVLDEGAEKVMAYVPDAVWYDYETGSSQVRWRKQKVEMELPGDKIGLHLRGGYIFPTQQPNTTTLASRKNPLGLIIALDENKEAKGELFWDDGETKDTVANKVYLLCEFSVTQNRLEVNISQSTYKDPNNLAFNEIKILGTEEPSNVTVKHNGVPSTSPTVTYDSNLKVAIITDIDLLLGEAYTVEWAH

GO terms:
  GO:0016324 apical plasma membrane (C, IDA)
  GO:0004558 alpha-1,4-glucosidase activity (F, IDA)
  GO:1901027 dextrin catabolic process (P, IDA)
  GO:0000025 maltose catabolic process (P, IDA)
  GO:0004558 alpha-1,4-glucosidase activity (F, EXP)
  GO:0004574 oligo-1,6-glucosidase activity (F, EXP)
  GO:0003824 catalytic activity (F, TAS)
  GO:0005983 starch catabolic process (P, TAS)
  GO:0101003 ficolin-1-rich granule membrane (C, TAS)
  GO:0070821 tertiary granule membrane (C, TAS)
  GO:0005886 plasma membrane (C, TAS)
  GO:0005515 protein binding (F, IPI)
  GO:0070062 extracellular exosome (C, HDA)

Organism: Homo sapiens (NCBI:txid9606)

Secondary structure (DSSP, 8-state):
--GGGPPBS--SSS--HHHHHHHT-EE-TTSSTT--SEE--TTSSEEEEEEEEE-SSEEEEEEEE-----SSS-B-SEEEEEEEEEETTEEEEEEEETTB-------SS-----SPPPSS-SEEEEEEETTEEEEEEETTT--EEEEGGGS--EEETTEEEEEEE-S-S-EEEEESS--SSSSB--SSEEEEE-------STT----S--EEEEEEE-STT--EEEEEE---S-EEEEEETTTEEEEEESSS-EEEEEEEESSHHHHHHHHHHHH-PPPPPPGGGGSEEE--S---SHHHHHHHHHHHHHTT----EEEE-GGGSBTTBTT---TTTTTTHHHHHHHHHHTT-EEEEEE-S-EE----SSS--HHHHHHHHHT-BPBPTTSSSBP-EEETTEEEE-B-TTSHHHHHHHHHHHHHHHTTS--SEEEE-STTT--SSSBSTT----STTTS-S---S-GGG-TTTTSB-TT-EETTEEHHHHGGGHHHHHHHHHHHHHHHHSTTB---EEESS--TTGGGT-EEE--S-BSSHHHHHHHHHHHHHHHHTT--SEE-EET-SBSPPPHHHHHHHHHHHTTSSSEEE---TTSPP-SGGGG-TT-HHHHHHHHHHHHHHHTHHHHHHHHHHHHHT---SEE-HHHHHTT-GGGTT--S-EEETTTEEEE---STT-SEEEEEE-SS-EEETTT-PBPS--SEEEEEE--TT--EEEEETTEEEEEE---SSHHHHTTSPEEEEEE--TTS-EEEEEEE--SSBTTTTTTT--EEEEEEE-SSEEEEEEEEE----TT--EEEEEEEES-PPPEEEEEEETTEE----EEEEETTTTEEEEES--EETT--EEEEEE-